Protein AF-A0A6I8N5N9-F1 (afdb_monomer_lite)

Secondary structure (DSSP, 8-state):
----SS-SSSSS--PPP-----SS-HHHHHHHHHTT--HHHHHHHHHHT-TT--HHHHHHHHHHHHHSGGG--GGGHHHHHHHTTS--TTS-HHHHHHHHHHHHHHHHH-GGGHHHHHHHHHHTSS------BSSSSB--------TTHHHHHHHHHHHHHHHHHH-TTHHHHHHHHHHHHPPPTTS-HHHHHHHHHHHHHHHHH-GGGHHHHHHHHHHHHHHHHHHS-HHHHHHHHHHHHHHHHHHHHHHTT--------------SSSSGGG--SSHHHHHHHHHHHHHHHHHHHHHEETTEE-HHHHHHHHHHHHHHIIIIITT-TT--STTHHHHHHHHT-HHHHHHHHHHHHHHHH-TTS-HHHHHHHHHHHHHHHHHBTTS-HHHHHHHHHHHHHHHHHHHHHHHTSTT-S--HHHHHHHHHHHHHHHHHHHHHHHHHHSS-HHHHHHHHHHT-HHHHHSSTT-HHHHS-HHHHHHHHHHHHHTTS---HHHHHHHHHH--------SS---------TT----TTSPP--HHHHHHHGGGB-PPPPPPHHHHHHHHS-HHHHHHHHHHTSPPEE--STTEEE--TTEEEEE-TT-SS--EEEE---SSSEEEEEEETTT--EEEEEE-SSSHHHHHHHHHHHHHTS--SSS---EEEEEEE----TT-HHHHHHHHHHHHHHT-SS-EEEEEEEEGGGSEEEETTEEEES-S-EEEETTT--EEEEE-S---SSHHHHHHHHHTTPPPEE-EETTTTEEEE-----PPPTTHHHHHTS-HHHHHHHH-SSTTTS-TTHHHHHHHHHHHHHH-SSGGGGSGGGPPEEEEE-TTS-EEEEPPP----TT-S--

pLDDT: mean 82.82, std 18.08, range [25.75, 98.31]

Sequence (858 aa):
MELSYLIENDFLNSPPRKTVRFGGTVTDILQKYKKGDTKDFELLKHQLSDPDIKDAQILNWLLEFRTSVIYLTKDFEHLVSILLKLPWLTRSQEVVEEYLYFLSNLVSAQTVFLRSCLSMIVSHFVPPRILIKEGDVDISDSDDEDENLPANFDTCHRALQIIAGYVPSTPWFLMQILVEKFPFITKSERTLECYVHNLLRISVYFPSLRHEILELIVEKLLKMDVGASRQDIDDAEETAAQTDYAADAREGLFEMDEDEETNGDVKGTSFRSDQMAHPLAERLDILLSVLFSYIKDVCYVNGEIDINKTKDLYRDLIAIFDKLVLPTHASCHTQYFMFYICSFKLGFAEAFLEHLWKKLQNPNNPAVLRQAAGSYIGSLLARAKFIPIITVKACLDLLVNWLHNYLDDQDVGTKAFCDVTLHGPFYSACQAIFYTLVFRHKQLLDGSLRKGLAYLQSLNFERLVMCQLNPLKICLPTVVNLFAAITRKYQLVFCYTIIERNNRQMLPVIRSSVGGDSVQTCTNPLDSFFPFDPCVLKRSKKIIDPFYQIWEELSAEDLQEFKKPIEKERAVSLTSQPIQRVGPRGLLYVQQRELAVTSPNDGSVSILGSDDATTCHIVVLRDTGNGATCLAHCDGSDTRSDVSLLLRVIKSVPRPGQSGRLEVHLIGGFRDDRQLSQELTSQLLNEFDQQEDDVHLETFCVTELNDREEGGDHFPIIYGIGVRVKNGEIFRASFPERGPEEDLRSARSLSGGPMISIYDVETEQLRIGPYFWKPFLNVDFWLQQDDRQLLEDFSTSPRAEPPHFVAQIRSTMTFLKKYPFPSSLFPGNKALLYQKNKDGLWEEVPAAVDDDPKKARA

Foldseek 3Di:
DPDPPPPPDDDDDDDQDDDDDDADQPQVQLVVVVVPDCPRVVVVLVQLQDPPDDLSNLLVVLVRCLVVLLSCAPVNVVVVLSLLPRPQLPDDPSSLVSSLSSLLSNCLNYVVCLLVNLLSLLLLLFDDFDFDDDDPDGDDPDPDDPVCSVVSLVSSLVSLVSNCVRPVCSLVSNLVSLLVNQDDLPHDLRRNLSSLLSLLVNCVVVVVCNLVSVLSLLQSLQVLQQVAAPVNQVVQQVVVVVVVVVVVVVVVPDDDDDDDDDDDDPPPPPPVQQAGSDRSLRSSLSSVLSLLVSLCVQQADPNDGPPVSLVSVLVSVVVSCVVPVLPDPRRAASCVSLVSSCLVDVVSVLVLLVVLLVQLPDPPHDLSSNLSSLLANLLCLQKFQSHAVVSSLVSLCSLLVVLVVVLVVPVVDPPQAADCNVCVSSLSSVLSNLSNCLRCVCVLCPPHVVVSLVSLLVSVVQCVCPGNNRSLLQHDVVSSLSSCLSCVVSVRYNNVVVNVVSVVVDDPDPDDDPPDDDDPPPDRNSNDDRRPDQDPNRNSNVSCVVRTDDDDDDDPVSVVVSPDDLQLVQLVVQLPFDAAADELFLEAEAEALEKEKAAPPFPQHFKYKYFFFWLWKWKWKAKFQGLIIMIHIYQPLCLLVVVVVRVVVSVVPDGPDDDTAIEMAIAGYEQAPVCSSVVSVVSNVVSVVPDPGDYHHPHDQTYHSQWDDDPNDIEGSAGMWMAGSNPRDIHRYDYPDRDDVLLVVVLCVLQPHHRYYQADHVVQKGWADPGFGAQDPPLVVLLPDDLQVCLVPVPPHSVHGDPCVSVSVNSNSVVSVVCRTSPVVQVVRGTFIWHQDPSSHTDTDDDDDPPDPPPPDD

Structure (mmCIF, N/CA/C/O backbone):
data_AF-A0A6I8N5N9-F1
#
_entry.id   AF-A0A6I8N5N9-F1
#
loop_
_atom_site.group_PDB
_atom_site.id
_atom_site.type_symbol
_atom_site.label_atom_id
_atom_site.label_alt_id
_atom_site.label_comp_id
_atom_site.label_asym_id
_atom_site.label_entity_id
_atom_site.label_seq_id
_atom_site.pdbx_PDB_ins_code
_atom_site.Cartn_x
_atom_site.Cartn_y
_atom_site.Cartn_z
_atom_site.occupancy
_atom_site.B_iso_or_equiv
_atom_site.auth_seq_id
_atom_site.auth_comp_id
_atom_site.auth_asym_id
_atom_site.auth_atom_id
_atom_site.pdbx_PDB_model_num
ATOM 1 N N . MET A 1 1 ? -40.209 -25.418 32.291 1.00 34.22 1 MET A N 1
ATOM 2 C CA . MET A 1 1 ? -41.456 -25.587 33.064 1.00 34.22 1 MET A CA 1
ATOM 3 C C . MET A 1 1 ? -41.329 -26.843 33.927 1.00 34.22 1 MET A C 1
ATOM 5 O O . MET A 1 1 ? -42.131 -27.747 33.802 1.00 34.22 1 MET A O 1
ATOM 9 N N . GLU A 1 2 ? -40.282 -26.898 34.758 1.00 29.39 2 GLU A N 1
ATOM 10 C CA . GLU A 1 2 ? -40.007 -27.968 35.732 1.00 29.39 2 GLU A CA 1
ATOM 11 C C . GLU A 1 2 ? -38.872 -27.459 36.641 1.00 29.39 2 GLU A C 1
ATOM 13 O O . GLU A 1 2 ? -37.700 -27.710 36.400 1.00 29.39 2 GLU A O 1
ATOM 18 N N . LEU A 1 3 ? -39.217 -26.571 37.579 1.00 25.75 3 LEU A N 1
ATOM 19 C CA . LEU A 1 3 ? -38.360 -26.143 38.709 1.00 25.75 3 LEU A CA 1
ATOM 20 C C . LEU A 1 3 ? -39.146 -25.324 39.755 1.00 25.75 3 LEU A C 1
ATOM 22 O O . LEU A 1 3 ? -38.571 -24.647 40.598 1.00 25.75 3 LEU A O 1
ATOM 26 N N . SER A 1 4 ? -40.480 -25.372 39.713 1.00 27.09 4 SER A N 1
ATOM 27 C CA . SER A 1 4 ? -41.372 -24.478 40.457 1.00 27.09 4 SER A CA 1
ATOM 28 C C . SER A 1 4 ? -41.993 -25.114 41.708 1.00 27.09 4 SER A C 1
ATOM 30 O O . SER A 1 4 ? -43.135 -24.801 42.012 1.00 27.09 4 SER A O 1
ATOM 32 N N . TYR A 1 5 ? -41.307 -26.027 42.414 1.00 30.14 5 TYR A N 1
ATOM 33 C CA . TYR A 1 5 ? -41.951 -26.745 43.532 1.00 30.14 5 TYR A CA 1
ATOM 34 C C . TYR A 1 5 ? -41.121 -27.017 44.800 1.00 30.14 5 TYR A C 1
ATOM 36 O O . TYR A 1 5 ? -41.548 -27.826 45.617 1.00 30.14 5 TYR A O 1
ATOM 44 N N . LEU A 1 6 ? -39.976 -26.356 45.027 1.00 28.50 6 LEU A N 1
ATOM 45 C CA . LEU A 1 6 ? -39.148 -26.650 46.217 1.00 28.50 6 LEU A CA 1
ATOM 46 C C . LEU A 1 6 ? -38.614 -25.445 47.017 1.00 28.50 6 LEU A C 1
ATOM 48 O O . LEU A 1 6 ? -37.687 -25.614 47.799 1.00 28.50 6 LEU A O 1
ATOM 52 N N . ILE A 1 7 ? -39.201 -24.246 46.899 1.00 30.94 7 ILE A N 1
ATOM 53 C CA . ILE A 1 7 ? -38.819 -23.094 47.751 1.00 30.94 7 ILE A CA 1
ATOM 54 C C . ILE A 1 7 ? -40.059 -22.328 48.241 1.00 30.94 7 ILE A C 1
ATOM 56 O O . ILE A 1 7 ? -40.175 -21.117 48.103 1.00 30.94 7 ILE A O 1
ATOM 60 N N . GLU A 1 8 ? -41.013 -23.041 48.828 1.00 30.62 8 GLU A N 1
ATOM 61 C CA . GLU A 1 8 ? -42.051 -22.447 49.675 1.00 30.62 8 GLU A CA 1
ATOM 62 C C . GLU A 1 8 ? -42.064 -23.251 50.976 1.00 30.62 8 GLU A C 1
ATOM 64 O O . GLU A 1 8 ? -42.637 -24.337 50.991 1.00 30.62 8 GLU A O 1
ATOM 69 N N . ASN A 1 9 ? -41.349 -22.790 52.020 1.00 30.98 9 ASN A N 1
ATOM 70 C CA . ASN A 1 9 ? -41.832 -22.824 53.420 1.00 30.98 9 ASN A CA 1
ATOM 71 C C . ASN A 1 9 ? -40.847 -22.414 54.539 1.00 30.98 9 ASN A C 1
ATOM 73 O O . ASN A 1 9 ? -41.318 -22.250 55.658 1.00 30.98 9 ASN A O 1
ATOM 77 N N . ASP A 1 10 ? -39.557 -22.139 54.305 1.00 31.27 10 ASP A N 1
ATOM 78 C CA . ASP A 1 10 ? -38.624 -21.924 55.444 1.00 31.27 10 ASP A CA 1
ATOM 79 C C . ASP A 1 10 ? -38.217 -20.470 55.769 1.00 31.27 10 ASP A C 1
ATOM 81 O O . ASP A 1 10 ? -37.419 -20.241 56.674 1.00 31.27 10 ASP A O 1
ATOM 85 N N . PHE A 1 11 ? -38.789 -19.448 55.120 1.00 35.72 11 PHE A N 1
ATOM 86 C CA . PHE A 1 11 ? -38.347 -18.050 55.319 1.00 35.72 11 PHE A CA 1
ATOM 87 C C . PHE A 1 11 ? -39.144 -17.213 56.339 1.00 35.72 11 PHE A C 1
ATOM 89 O O . PHE A 1 11 ? -38.822 -16.044 56.550 1.00 35.72 11 PHE A O 1
ATOM 96 N N . LEU A 1 12 ? -40.179 -17.763 56.986 1.00 35.56 12 LEU A N 1
ATOM 97 C CA . LEU A 1 12 ? -41.137 -16.947 57.749 1.00 35.56 12 LEU A CA 1
ATOM 98 C C . LEU A 1 12 ? -40.892 -16.792 59.261 1.00 35.56 12 LEU A C 1
ATOM 100 O O . LEU A 1 12 ? -41.699 -16.118 59.889 1.00 35.56 12 LEU A O 1
ATOM 104 N N . ASN A 1 13 ? -39.825 -17.318 59.880 1.00 38.66 13 ASN A N 1
ATOM 105 C CA . ASN A 1 13 ? -39.655 -17.185 61.343 1.00 38.66 13 ASN A CA 1
ATOM 106 C C . ASN A 1 13 ? -38.198 -17.080 61.842 1.00 38.66 13 ASN A C 1
ATOM 108 O O . ASN A 1 13 ? -37.737 -17.916 62.617 1.00 38.66 13 ASN A O 1
ATOM 112 N N . SER A 1 14 ? -37.507 -15.990 61.501 1.00 31.16 14 SER A N 1
ATOM 113 C CA . SER A 1 14 ? -36.286 -15.566 62.211 1.00 31.16 14 SER A CA 1
ATOM 114 C C . SER A 1 14 ? -36.515 -14.186 62.842 1.00 31.16 14 SER A C 1
ATOM 116 O O . SER A 1 14 ? -36.860 -13.253 62.115 1.00 31.16 14 SER A O 1
ATOM 118 N N . PRO A 1 15 ? -36.361 -14.001 64.170 1.00 31.25 15 PRO A N 1
ATOM 119 C CA . PRO A 1 15 ? -36.558 -12.692 64.786 1.00 31.25 15 PRO A CA 1
ATOM 120 C C . PRO A 1 15 ? -35.439 -11.728 64.349 1.00 31.25 15 PRO A C 1
ATOM 122 O O . PRO A 1 15 ? -34.284 -12.151 64.238 1.00 31.25 15 PRO A O 1
ATOM 125 N N . PRO A 1 16 ? -35.728 -10.429 64.143 1.00 39.09 16 PRO A N 1
ATOM 126 C CA . PRO A 1 16 ? -34.704 -9.467 63.757 1.00 39.09 16 PRO A CA 1
ATOM 127 C C . PRO A 1 16 ? -33.675 -9.329 64.886 1.00 39.09 16 PRO A C 1
ATOM 129 O O . PRO A 1 16 ? -34.021 -9.070 66.046 1.00 39.09 16 PRO A O 1
ATOM 132 N N . ARG A 1 17 ? -32.389 -9.512 64.560 1.00 39.09 17 ARG A N 1
ATOM 133 C CA . ARG A 1 17 ? -31.282 -9.251 65.491 1.00 39.09 17 ARG A CA 1
ATOM 134 C C . ARG A 1 17 ? -31.345 -7.776 65.904 1.00 39.09 17 ARG A C 1
ATOM 136 O O . ARG A 1 17 ? -31.247 -6.887 65.065 1.00 39.09 17 ARG A O 1
ATOM 143 N N . LYS A 1 18 ? -31.548 -7.522 67.202 1.00 35.31 18 LYS A N 1
ATOM 144 C CA . LYS A 1 18 ? -31.706 -6.177 67.780 1.00 35.31 18 LYS A CA 1
ATOM 145 C C . LYS A 1 18 ? -30.444 -5.332 67.576 1.00 35.31 18 LYS A C 1
ATOM 147 O O . LYS A 1 18 ? -29.505 -5.416 68.362 1.00 35.31 18 LYS A O 1
ATOM 152 N N . THR A 1 19 ? -30.451 -4.479 66.561 1.00 46.41 19 THR A N 1
ATOM 153 C CA . THR A 1 19 ? -29.536 -3.339 66.425 1.00 46.41 19 THR A CA 1
ATOM 154 C C . THR A 1 19 ? -30.189 -2.087 67.009 1.00 46.41 19 THR A C 1
ATOM 156 O O . THR A 1 19 ? -31.372 -1.840 66.778 1.00 46.41 19 THR A O 1
ATOM 159 N N . VAL A 1 20 ? -29.437 -1.305 67.789 1.00 41.88 20 VAL A N 1
ATOM 160 C CA . VAL A 1 20 ? -29.912 -0.054 68.406 1.00 41.88 20 VAL A CA 1
ATOM 161 C C . VAL A 1 20 ? -30.313 0.930 67.303 1.00 41.88 20 VAL A C 1
ATOM 163 O O . VAL A 1 20 ? -29.494 1.267 66.451 1.00 41.88 20 VAL A O 1
ATOM 166 N N . ARG A 1 21 ? -31.579 1.360 67.316 1.00 52.94 21 ARG A N 1
ATOM 167 C CA . ARG A 1 21 ? -32.178 2.278 66.340 1.00 52.94 21 ARG A CA 1
ATOM 168 C C . ARG A 1 21 ? -32.711 3.514 67.053 1.00 52.94 21 ARG A C 1
ATOM 170 O O . ARG A 1 21 ? -33.331 3.400 68.107 1.00 52.94 21 ARG A O 1
ATOM 177 N N . PHE A 1 22 ? -32.535 4.671 66.427 1.00 50.25 22 PHE A N 1
ATOM 178 C CA . PHE A 1 22 ? -33.218 5.908 66.792 1.00 50.25 22 PHE A CA 1
ATOM 179 C C . PHE A 1 22 ? -34.166 6.300 65.647 1.00 50.25 22 PHE A C 1
ATOM 181 O O . PHE A 1 22 ? -33.719 6.388 64.507 1.00 50.25 22 PHE A O 1
ATOM 188 N N . GLY A 1 23 ? -35.459 6.489 65.943 1.00 54.22 23 GLY A N 1
ATOM 189 C CA . GLY A 1 23 ? -36.515 6.813 64.962 1.00 54.22 23 GLY A CA 1
ATOM 190 C C . GLY A 1 23 ? -37.542 5.685 64.732 1.00 54.22 23 GLY A C 1
ATOM 191 O O . GLY A 1 23 ? -37.242 4.515 64.966 1.00 54.22 23 GLY A O 1
ATOM 192 N N . GLY A 1 24 ? -38.769 6.050 64.320 1.00 65.50 24 GLY A N 1
ATOM 193 C CA . GLY A 1 24 ? -39.868 5.124 63.960 1.00 65.50 24 GLY A CA 1
ATOM 194 C C . GLY A 1 24 ? -39.641 4.393 62.625 1.00 65.50 24 GLY A C 1
ATOM 195 O O . GLY A 1 24 ? -38.546 4.482 62.078 1.00 65.50 24 GLY A O 1
ATOM 196 N N . THR A 1 25 ? -40.642 3.678 62.087 1.00 78.12 25 THR A N 1
ATOM 197 C CA . THR A 1 25 ? -40.493 2.937 60.809 1.00 78.12 25 THR A CA 1
ATOM 198 C C . THR A 1 25 ? -40.183 3.878 59.636 1.00 78.12 25 THR A C 1
ATOM 200 O O . THR A 1 25 ? -40.586 5.043 59.669 1.00 78.12 25 THR A O 1
ATOM 203 N N . VAL A 1 26 ? -39.503 3.404 58.577 1.00 81.62 26 VAL A N 1
ATOM 204 C CA . VAL A 1 26 ? -39.219 4.233 57.378 1.00 81.62 26 VAL A CA 1
ATOM 205 C C . VAL A 1 26 ? -40.497 4.884 56.836 1.00 81.62 26 VAL A C 1
ATOM 207 O O . VAL A 1 26 ? -40.508 6.079 56.548 1.00 81.62 26 VAL A O 1
ATOM 210 N N . THR A 1 27 ? -41.603 4.140 56.773 1.00 80.44 27 THR A N 1
ATOM 211 C CA . THR A 1 27 ? -42.906 4.661 56.336 1.00 80.44 27 THR A CA 1
ATOM 212 C C . THR A 1 27 ? -43.394 5.821 57.209 1.00 80.44 27 THR A C 1
ATOM 214 O O . THR A 1 27 ? -43.826 6.846 56.677 1.00 80.44 27 THR A O 1
ATOM 217 N N . ASP A 1 28 ? -43.288 5.700 58.536 1.00 80.94 28 ASP A N 1
ATOM 218 C CA . ASP A 1 28 ? -43.704 6.754 59.467 1.00 80.94 28 ASP A CA 1
ATOM 219 C C . ASP A 1 28 ? -42.839 8.008 59.318 1.00 80.94 28 ASP A C 1
ATOM 221 O O . ASP A 1 28 ? -43.362 9.123 59.320 1.00 80.94 28 ASP A O 1
ATOM 225 N N . ILE A 1 29 ? -41.524 7.839 59.146 1.00 82.31 29 ILE A N 1
ATOM 226 C CA . ILE A 1 29 ? -40.578 8.945 58.947 1.00 82.31 29 ILE A CA 1
ATOM 227 C C . ILE A 1 29 ? -40.907 9.698 57.649 1.00 82.31 29 ILE A C 1
ATOM 229 O O . ILE A 1 29 ? -41.020 10.925 57.660 1.00 82.31 29 ILE A O 1
ATOM 233 N N . LEU A 1 30 ? -41.140 8.979 56.544 1.00 83.12 30 LEU A N 1
ATOM 234 C CA . LEU A 1 30 ? -41.502 9.580 55.254 1.00 83.12 30 LEU A CA 1
ATOM 235 C C . LEU A 1 30 ? -42.851 10.319 55.320 1.00 83.12 30 LEU A C 1
ATOM 237 O O . LEU A 1 30 ? -43.008 11.391 54.731 1.00 83.12 30 LEU A O 1
ATOM 241 N N . GLN A 1 31 ? -43.830 9.792 56.061 1.00 81.75 31 GLN A N 1
ATOM 242 C CA . GLN A 1 31 ? -45.126 10.450 56.249 1.00 81.75 31 GLN A CA 1
ATOM 243 C C . GLN A 1 31 ? -45.047 11.679 57.165 1.00 81.75 31 GLN A C 1
ATOM 245 O O . GLN A 1 31 ? -45.706 12.684 56.886 1.00 81.75 31 GLN A O 1
ATOM 250 N N . LYS A 1 32 ? -44.254 11.629 58.243 1.00 82.69 32 LYS A N 1
ATOM 251 C CA . LYS A 1 32 ? -43.991 12.780 59.124 1.00 82.69 32 LYS A CA 1
ATOM 252 C C . LYS A 1 32 ? -43.294 13.913 58.378 1.00 82.69 32 LYS A C 1
ATOM 254 O O . LYS A 1 32 ? -43.692 15.067 58.528 1.00 82.69 32 LYS A O 1
ATOM 259 N N . TYR A 1 33 ? -42.350 13.575 57.503 1.00 83.44 33 TYR A N 1
ATOM 260 C CA . TYR A 1 33 ? -41.687 14.546 56.640 1.00 83.44 33 TYR A CA 1
ATOM 261 C C . TYR A 1 33 ? -42.679 15.274 55.725 1.00 83.44 33 TYR A C 1
ATOM 263 O O . TYR A 1 33 ? -42.678 16.503 55.670 1.00 83.44 33 TYR A O 1
ATOM 271 N N . LYS A 1 34 ? -43.627 14.552 55.105 1.00 80.88 34 LYS A N 1
ATOM 272 C CA . LYS A 1 34 ? -44.716 15.178 54.324 1.00 80.88 34 LYS A CA 1
ATOM 273 C C . LYS A 1 34 ? -45.628 16.090 55.156 1.00 80.88 34 LYS A C 1
ATOM 275 O O . LYS A 1 34 ? -46.289 16.956 54.593 1.00 80.88 34 LYS A O 1
ATOM 280 N N . LYS A 1 35 ? -45.669 15.912 56.480 1.00 82.69 35 LYS A N 1
ATOM 281 C CA . LYS A 1 35 ? -46.411 16.759 57.430 1.00 82.69 35 LYS A CA 1
ATOM 282 C C . LYS A 1 35 ? -45.568 17.912 58.006 1.00 82.69 35 LYS A C 1
ATOM 284 O O . LYS A 1 35 ? -46.086 18.664 58.825 1.00 82.69 35 LYS A O 1
ATOM 289 N N . GLY A 1 36 ? -44.312 18.069 57.574 1.00 77.69 36 GLY A N 1
ATOM 290 C CA . GLY A 1 36 ? -43.419 19.172 57.948 1.00 77.69 36 GLY A CA 1
ATOM 291 C C . GLY A 1 36 ? -42.419 18.874 59.073 1.00 77.69 36 GLY A C 1
ATOM 292 O O . GLY A 1 36 ? -41.686 19.779 59.465 1.00 77.69 36 GLY A O 1
ATOM 293 N N . ASP A 1 37 ? -42.357 17.643 59.593 1.00 83.75 37 ASP A N 1
ATOM 294 C CA . ASP A 1 37 ? -41.382 17.256 60.624 1.00 83.75 37 ASP A CA 1
ATOM 295 C C . ASP A 1 37 ? -40.108 16.671 59.994 1.00 83.75 37 ASP A C 1
ATOM 297 O O . ASP A 1 37 ? -40.128 15.600 59.385 1.00 83.75 37 ASP A O 1
ATOM 301 N N . THR A 1 38 ? -38.991 17.388 60.127 1.00 83.69 38 THR A N 1
ATOM 302 C CA . THR A 1 38 ? -37.723 17.081 59.448 1.00 83.69 38 THR A CA 1
ATOM 303 C C . THR A 1 38 ? -36.688 16.380 60.327 1.00 83.69 38 THR A C 1
ATOM 305 O O . THR A 1 38 ? -35.698 15.872 59.800 1.00 83.69 38 THR A O 1
ATOM 308 N N . LYS A 1 39 ? -36.888 16.308 61.651 1.00 81.62 39 LYS A N 1
ATOM 309 C CA . LYS A 1 39 ? -35.851 15.833 62.589 1.00 81.62 39 LYS A CA 1
ATOM 310 C C . LYS A 1 39 ? -35.510 14.358 62.392 1.00 81.62 39 LYS A C 1
ATOM 312 O O . LYS A 1 39 ? -34.340 14.012 62.250 1.00 81.62 39 LYS A O 1
ATOM 317 N N . ASP A 1 40 ? -36.535 13.508 62.339 1.00 80.25 40 ASP A N 1
ATOM 318 C CA . ASP A 1 40 ? -36.371 12.061 62.143 1.00 80.25 40 ASP A CA 1
ATOM 319 C C . ASP A 1 40 ? -35.795 11.744 60.745 1.00 80.25 40 ASP A C 1
ATOM 321 O O . ASP A 1 40 ? -35.053 10.777 60.574 1.00 80.25 40 ASP A O 1
ATOM 325 N N . PHE A 1 41 ? -36.103 12.579 59.746 1.00 82.81 41 PHE A N 1
ATOM 326 C CA . PHE A 1 41 ? -35.638 12.417 58.366 1.00 82.81 41 PHE A CA 1
ATOM 327 C C . PHE A 1 41 ? -34.155 12.782 58.191 1.00 82.81 41 PHE A C 1
ATOM 329 O O . PHE A 1 41 ? -33.418 12.059 57.522 1.00 82.81 41 PHE A O 1
ATOM 336 N N . GLU A 1 42 ? -33.684 13.865 58.815 1.00 82.69 42 GLU A N 1
ATOM 337 C CA . GLU A 1 42 ? -32.254 14.210 58.796 1.00 82.69 42 GLU A CA 1
ATOM 338 C C . GLU A 1 42 ? -31.411 13.206 59.596 1.00 82.69 42 GLU A C 1
ATOM 340 O O . GLU A 1 42 ? -30.314 12.847 59.167 1.00 82.69 42 GLU A O 1
ATOM 345 N N . LEU A 1 43 ? -31.942 12.671 60.704 1.00 82.56 43 LEU A N 1
ATOM 346 C CA . LEU A 1 43 ? -31.276 11.602 61.454 1.00 82.56 43 LEU A CA 1
ATOM 347 C C . LEU A 1 43 ? -31.110 10.330 60.608 1.00 82.56 43 LEU A C 1
ATOM 349 O O . LEU A 1 43 ? -30.035 9.732 60.610 1.00 82.56 43 LEU A O 1
ATOM 353 N N . LEU A 1 44 ? -32.145 9.950 59.852 1.00 84.56 44 LEU A N 1
ATOM 354 C CA . LEU A 1 44 ? -32.096 8.830 58.910 1.00 84.56 44 LEU A CA 1
ATOM 355 C C . LEU A 1 44 ? -31.003 9.032 57.851 1.00 84.56 44 LEU A C 1
ATOM 357 O O . LEU A 1 44 ? -30.203 8.131 57.607 1.00 84.56 44 LEU A O 1
ATOM 361 N N . LYS A 1 45 ? -30.928 10.225 57.248 1.00 83.94 45 LYS A N 1
ATOM 362 C CA . LYS A 1 45 ? -29.884 10.551 56.265 1.00 83.94 45 LYS A CA 1
ATOM 363 C C . LYS A 1 45 ? -28.483 10.457 56.862 1.00 83.94 45 LYS A C 1
ATOM 365 O O . LYS A 1 45 ? -27.594 9.906 56.218 1.00 83.94 45 LYS A O 1
ATOM 370 N N . HIS A 1 46 ? -28.291 10.964 58.079 1.00 83.44 46 HIS A N 1
ATOM 371 C CA . HIS A 1 46 ? -27.007 10.895 58.773 1.00 83.44 46 HIS A CA 1
ATOM 372 C C . HIS A 1 46 ? -26.602 9.446 59.078 1.00 83.44 46 HIS A C 1
ATOM 374 O O . HIS A 1 46 ? -25.445 9.091 58.897 1.00 83.44 46 HIS A O 1
ATOM 380 N N . GLN A 1 47 ? -27.545 8.595 59.495 1.00 83.50 47 GLN A N 1
ATOM 381 C CA . GLN A 1 47 ? -27.278 7.175 59.760 1.00 83.50 47 GLN A CA 1
ATOM 382 C C . GLN A 1 47 ? -26.925 6.390 58.491 1.00 83.50 47 GLN A C 1
ATOM 384 O O . GLN A 1 47 ? -26.070 5.516 58.539 1.00 83.50 47 GLN A O 1
ATOM 389 N N . LEU A 1 48 ? -27.563 6.695 57.358 1.00 83.56 48 LEU A N 1
ATOM 390 C CA . LEU A 1 48 ? -27.255 6.057 56.072 1.00 83.56 48 LEU A CA 1
ATOM 391 C C . LEU A 1 48 ? -25.956 6.566 55.439 1.00 83.56 48 LEU A C 1
ATOM 393 O O . LEU A 1 48 ? -25.384 5.884 54.598 1.00 83.56 48 LEU A O 1
ATOM 397 N N . SER A 1 49 ? -25.509 7.764 55.816 1.00 83.50 49 SER A N 1
ATOM 398 C CA . SER A 1 49 ? -24.263 8.358 55.316 1.00 83.50 49 SER A CA 1
ATOM 399 C C . SER A 1 49 ? -23.046 7.991 56.173 1.00 83.50 49 SER A C 1
ATOM 401 O O . SER A 1 49 ? -21.954 8.485 55.904 1.00 83.50 49 SER A O 1
ATOM 403 N N . ASP A 1 50 ? -23.232 7.169 57.209 1.00 82.50 50 ASP A N 1
ATOM 404 C CA . ASP A 1 50 ? -22.163 6.713 58.094 1.00 82.50 50 ASP A CA 1
ATOM 405 C C . ASP A 1 50 ? -21.212 5.756 57.339 1.00 82.50 50 ASP A C 1
ATOM 407 O O . ASP A 1 50 ? -21.661 4.699 56.879 1.00 82.50 50 ASP A O 1
ATOM 411 N N . PRO A 1 51 ? -19.917 6.098 57.180 1.00 74.56 51 PRO A N 1
ATOM 412 C CA . PRO A 1 51 ? -18.953 5.248 56.481 1.00 74.56 51 PRO A CA 1
ATOM 413 C C . PRO A 1 51 ? -18.709 3.901 57.185 1.00 74.56 51 PRO A C 1
ATOM 415 O O . PRO A 1 51 ? -18.410 2.916 56.507 1.00 74.56 51 PRO A O 1
ATOM 418 N N . ASP A 1 52 ? -18.914 3.821 58.505 1.00 78.81 52 ASP A N 1
ATOM 419 C CA . ASP A 1 52 ? -18.659 2.626 59.324 1.00 78.81 52 ASP A CA 1
ATOM 420 C C . ASP A 1 52 ? -19.927 1.789 59.583 1.00 78.81 52 ASP A C 1
ATOM 422 O O . ASP A 1 52 ? -19.985 0.956 60.499 1.00 78.81 52 ASP A O 1
ATOM 426 N N . ILE A 1 53 ? -20.970 1.982 58.768 1.00 83.94 53 ILE A N 1
ATOM 427 C CA . ILE A 1 53 ? -22.226 1.241 58.891 1.00 83.94 53 ILE A CA 1
ATOM 428 C C . ILE A 1 53 ? -21.994 -0.281 58.773 1.00 83.94 53 ILE A C 1
ATOM 430 O O . ILE A 1 53 ? -21.294 -0.783 57.883 1.00 83.94 53 ILE A O 1
ATOM 434 N N . LYS A 1 54 ? -22.586 -1.040 59.704 1.00 86.75 54 LYS A N 1
ATOM 435 C CA . LYS A 1 54 ? -22.431 -2.503 59.779 1.00 86.75 54 LYS A CA 1
ATOM 436 C C . LYS A 1 54 ? -23.418 -3.224 58.862 1.00 86.75 54 LYS A C 1
ATOM 438 O O . LYS A 1 54 ? -24.566 -2.803 58.735 1.00 86.75 54 LYS A O 1
ATOM 443 N N . ASP A 1 55 ? -23.031 -4.391 58.354 1.00 86.50 55 ASP A N 1
ATOM 444 C CA . ASP A 1 55 ? -23.841 -5.220 57.445 1.00 86.50 55 ASP A CA 1
ATOM 445 C C . ASP A 1 55 ? -25.245 -5.523 57.998 1.00 86.50 55 ASP A C 1
ATOM 447 O O . ASP A 1 55 ? -26.242 -5.366 57.299 1.00 86.50 55 ASP A O 1
ATOM 451 N N . ALA A 1 56 ? -25.359 -5.841 59.293 1.00 83.81 56 ALA A N 1
ATOM 452 C CA . ALA A 1 56 ? -26.654 -6.078 59.940 1.00 83.81 56 ALA A CA 1
ATOM 453 C C . ALA A 1 56 ? -27.573 -4.837 59.959 1.00 83.81 56 ALA A C 1
ATOM 455 O O . ALA A 1 56 ? -28.795 -4.970 59.917 1.00 83.81 56 ALA A O 1
ATOM 456 N N . GLN A 1 57 ? -27.004 -3.629 60.036 1.00 83.94 57 GLN A N 1
ATOM 457 C CA . GLN A 1 57 ? -27.772 -2.383 59.973 1.00 83.94 57 GLN A CA 1
ATOM 458 C C . GLN A 1 57 ? -28.196 -2.079 58.535 1.00 83.94 57 GLN A C 1
ATOM 460 O O . GLN A 1 57 ? -29.348 -1.707 58.324 1.00 83.94 57 GLN A O 1
ATOM 465 N N . ILE A 1 58 ? -27.304 -2.288 57.558 1.00 85.75 58 ILE A N 1
ATOM 466 C CA . ILE A 1 58 ? -27.623 -2.145 56.130 1.00 85.75 58 ILE A CA 1
ATOM 467 C C . ILE A 1 58 ? -28.782 -3.075 55.755 1.00 85.75 58 ILE A C 1
ATOM 469 O O . ILE A 1 58 ? -29.761 -2.611 55.179 1.00 85.75 58 ILE A O 1
ATOM 473 N N . LEU A 1 59 ? -28.717 -4.355 56.139 1.00 87.25 59 LEU A N 1
ATOM 474 C CA . LEU A 1 59 ? -29.773 -5.337 55.872 1.00 87.25 59 LEU A CA 1
ATOM 475 C C . LEU A 1 59 ? -31.137 -4.878 56.395 1.00 87.25 59 LEU A C 1
ATOM 477 O O . LEU A 1 59 ? -32.120 -4.885 55.658 1.00 87.25 59 LEU A O 1
ATOM 481 N N . ASN A 1 60 ? -31.194 -4.425 57.649 1.00 85.81 60 ASN A N 1
ATOM 482 C CA . ASN A 1 60 ? -32.436 -3.933 58.243 1.00 85.81 60 ASN A CA 1
ATOM 483 C C . ASN A 1 60 ? -32.980 -2.700 57.502 1.00 85.81 60 ASN A C 1
ATOM 485 O O . ASN A 1 60 ? -34.182 -2.624 57.244 1.00 85.81 60 ASN A O 1
ATOM 489 N N . TRP A 1 61 ? -32.113 -1.754 57.123 1.00 86.88 61 TRP A N 1
ATOM 490 C CA . TRP A 1 61 ? -32.530 -0.591 56.341 1.00 86.88 61 TRP A CA 1
ATOM 491 C C . TRP A 1 61 ? -33.052 -0.988 54.963 1.00 86.88 61 TRP A C 1
ATOM 493 O O . TRP A 1 61 ? -34.135 -0.546 54.588 1.00 86.88 61 TRP A O 1
ATOM 503 N N . LEU A 1 62 ? -32.332 -1.837 54.226 1.00 88.44 62 LEU A N 1
ATOM 504 C CA . LEU A 1 62 ? -32.740 -2.295 52.897 1.00 88.44 62 LEU A CA 1
ATOM 505 C C . LEU A 1 62 ? -34.081 -3.029 52.938 1.00 88.44 62 LEU A C 1
ATOM 507 O O . LEU A 1 62 ? -34.940 -2.742 52.109 1.00 88.44 62 LEU A O 1
ATOM 511 N N . LEU A 1 63 ? -34.305 -3.891 53.935 1.00 87.56 63 LEU A N 1
ATOM 512 C CA . LEU A 1 63 ? -35.587 -4.572 54.136 1.00 87.56 63 LEU A CA 1
ATOM 513 C C . LEU A 1 63 ? -36.736 -3.578 54.344 1.00 87.56 63 LEU A C 1
ATOM 515 O O . LEU A 1 63 ? -37.778 -3.697 53.696 1.00 87.56 63 LEU A O 1
ATOM 519 N N . GLU A 1 64 ? -36.553 -2.569 55.200 1.00 85.62 64 GLU A N 1
ATOM 520 C CA . GLU A 1 64 ? -37.584 -1.551 55.420 1.00 85.62 64 GLU A CA 1
ATOM 521 C C . GLU A 1 64 ? -37.819 -0.694 54.176 1.00 85.62 64 GLU A C 1
ATOM 523 O O . GLU A 1 64 ? -38.964 -0.528 53.750 1.00 85.62 64 GLU A O 1
ATOM 528 N N . PHE A 1 65 ? -36.757 -0.209 53.530 1.00 88.25 65 PHE A N 1
ATOM 529 C CA . PHE A 1 65 ? -36.881 0.555 52.291 1.00 88.25 65 PHE A CA 1
ATOM 530 C C . PHE A 1 65 ? -37.558 -0.253 51.188 1.00 88.25 65 PHE A C 1
ATOM 532 O O . PHE A 1 65 ? -38.404 0.298 50.487 1.00 88.25 65 PHE A O 1
ATOM 539 N N . ARG A 1 66 ? -37.279 -1.559 51.089 1.00 86.25 66 ARG A N 1
ATOM 540 C CA . ARG A 1 66 ? -37.939 -2.492 50.168 1.00 86.25 66 ARG A CA 1
ATOM 541 C C . ARG A 1 66 ? -39.443 -2.607 50.436 1.00 86.25 66 ARG A C 1
ATOM 543 O O . ARG A 1 66 ? -40.217 -2.688 49.485 1.00 86.25 66 ARG A O 1
ATOM 550 N N . THR A 1 67 ? -39.878 -2.575 51.697 1.00 86.00 67 THR A N 1
ATOM 551 C CA . THR A 1 67 ? -41.315 -2.551 52.043 1.00 86.00 67 THR A CA 1
ATOM 552 C C . THR A 1 67 ? -41.973 -1.187 51.818 1.00 86.00 67 THR A C 1
ATOM 554 O O . THR A 1 67 ? -43.180 -1.112 51.590 1.00 86.00 67 THR A O 1
ATOM 557 N N . SER A 1 68 ? -41.188 -0.108 51.828 1.00 85.88 68 SER A N 1
ATOM 558 C CA . SER A 1 68 ? -41.674 1.273 51.731 1.00 85.88 68 SER A CA 1
ATOM 559 C C . SER A 1 68 ? -41.454 1.923 50.358 1.00 85.88 68 SER A C 1
ATOM 561 O O . SER A 1 68 ? -41.715 3.118 50.218 1.00 85.88 68 SER A O 1
ATOM 563 N N . VAL A 1 69 ? -41.020 1.177 49.332 1.00 85.62 69 VAL A N 1
ATOM 564 C CA . VAL A 1 69 ? -40.631 1.726 48.015 1.00 85.62 69 VAL A CA 1
ATOM 565 C C . VAL A 1 69 ? -41.717 2.596 47.376 1.00 85.62 69 VAL A C 1
ATOM 567 O O . VAL A 1 69 ? -41.415 3.623 46.774 1.00 85.62 69 VAL A O 1
ATOM 570 N N . ILE A 1 70 ? -42.992 2.239 47.544 1.00 83.44 70 ILE A N 1
ATOM 571 C CA . ILE A 1 70 ? -44.130 2.986 46.981 1.00 83.44 70 ILE A CA 1
ATOM 572 C C . ILE A 1 70 ? -44.136 4.452 47.456 1.00 83.44 70 ILE A C 1
ATOM 574 O O . ILE A 1 70 ? -44.551 5.341 46.713 1.00 83.44 70 ILE A O 1
ATOM 578 N N . TYR A 1 71 ? -43.643 4.718 48.671 1.00 83.50 71 TYR A N 1
ATOM 579 C CA . TYR A 1 71 ? -43.587 6.058 49.258 1.00 83.50 71 TYR A CA 1
ATOM 580 C C . TYR A 1 71 ? -42.373 6.878 48.810 1.00 83.50 71 TYR A C 1
ATOM 582 O O . TYR A 1 71 ? -42.389 8.098 48.987 1.00 83.50 71 TYR A O 1
ATOM 590 N N . LEU A 1 72 ? -41.349 6.247 48.226 1.00 82.69 72 LEU A N 1
ATOM 591 C CA . LEU A 1 72 ? -40.157 6.909 47.693 1.00 82.69 72 LEU A CA 1
ATOM 592 C C . LEU A 1 72 ? -40.490 7.562 46.344 1.00 82.69 72 LEU A C 1
ATOM 594 O O . LEU A 1 72 ? -40.030 7.118 45.307 1.00 82.69 72 LEU A O 1
ATOM 598 N N . THR A 1 73 ? -41.339 8.590 46.334 1.00 84.44 73 THR A N 1
ATOM 599 C CA . THR A 1 73 ? -41.635 9.387 45.132 1.00 84.44 73 THR A CA 1
ATOM 600 C C . THR A 1 73 ? -40.473 10.325 44.786 1.00 84.44 73 THR A C 1
ATOM 602 O O . THR A 1 73 ? -39.509 10.442 45.542 1.00 84.44 73 THR A O 1
ATOM 605 N N . LYS A 1 74 ? -40.570 11.048 43.659 1.00 81.69 74 LYS A N 1
ATOM 606 C CA . LYS A 1 74 ? -39.569 12.042 43.219 1.00 81.69 74 LYS A CA 1
ATOM 607 C C . LYS A 1 74 ? -39.178 13.056 44.310 1.00 81.69 74 LYS A C 1
ATOM 609 O O . LYS A 1 74 ? -38.033 13.486 44.357 1.00 81.69 74 LYS A O 1
ATOM 614 N N . ASP A 1 75 ? -40.090 13.380 45.223 1.00 83.31 75 ASP A N 1
ATOM 615 C CA . ASP A 1 75 ? -39.840 14.288 46.355 1.00 83.31 75 ASP A CA 1
ATOM 616 C C . ASP A 1 75 ? -38.701 13.812 47.282 1.00 83.31 75 ASP A C 1
ATOM 618 O O . ASP A 1 75 ? -38.104 14.613 47.997 1.00 83.31 75 ASP A O 1
ATOM 622 N N . PHE A 1 76 ? -38.377 12.515 47.258 1.00 86.31 76 PHE A N 1
ATOM 623 C CA . PHE A 1 76 ? -37.325 11.891 48.064 1.00 86.31 76 PHE A CA 1
ATOM 624 C C . PHE A 1 76 ? -36.067 11.536 47.257 1.00 86.31 76 PHE A C 1
ATOM 626 O O . PHE A 1 76 ? -35.266 10.711 47.697 1.00 86.31 76 PHE A O 1
ATOM 633 N N . GLU A 1 77 ? -35.847 12.167 46.101 1.00 85.75 77 GLU A N 1
ATOM 634 C CA . GLU A 1 77 ? -34.695 11.909 45.223 1.00 85.75 77 GLU A CA 1
ATOM 635 C C . GLU A 1 77 ? -33.346 11.987 45.954 1.00 85.75 77 GLU A C 1
ATOM 637 O O . GLU A 1 77 ? -32.478 11.140 45.752 1.00 85.75 77 GLU A O 1
ATOM 642 N N . HIS A 1 78 ? -33.185 12.945 46.869 1.00 86.12 78 HIS A N 1
ATOM 643 C CA . HIS A 1 78 ? -31.958 13.072 47.653 1.00 86.12 78 HIS A CA 1
ATOM 644 C C . HIS A 1 78 ? -31.725 11.879 48.597 1.00 86.12 78 HIS A C 1
ATOM 646 O O . HIS A 1 78 ? -30.594 11.415 48.725 1.00 86.12 78 HIS A O 1
ATOM 652 N N . LEU A 1 79 ? -32.783 11.338 49.214 1.00 87.50 79 LEU A N 1
ATOM 653 C CA . LEU A 1 79 ? -32.686 10.142 50.059 1.00 87.50 79 LEU A CA 1
ATOM 654 C C . LEU A 1 79 ? -32.343 8.907 49.221 1.00 87.50 79 LEU A C 1
ATOM 656 O O . LEU A 1 79 ? -31.459 8.139 49.593 1.00 87.50 79 LEU A O 1
ATOM 660 N N . VAL A 1 80 ? -32.986 8.749 48.060 1.00 88.69 80 VAL A N 1
ATOM 661 C CA . VAL A 1 80 ? -32.660 7.672 47.114 1.00 88.69 80 VAL A CA 1
ATOM 662 C C . VAL A 1 80 ? -31.209 7.794 46.644 1.00 88.69 80 VAL A C 1
ATOM 664 O O . VAL A 1 80 ? -30.499 6.798 46.600 1.00 88.69 80 VAL A O 1
ATOM 667 N N . SER A 1 81 ? -30.715 9.006 46.381 1.00 88.12 81 SER A N 1
ATOM 668 C CA . SER A 1 81 ? -29.308 9.218 46.028 1.00 88.12 81 SER A CA 1
ATOM 669 C C . SER A 1 81 ? -28.337 8.808 47.138 1.00 88.12 81 SER A C 1
ATOM 671 O O . SER A 1 81 ? -27.223 8.409 46.806 1.00 88.12 81 SER A O 1
ATOM 673 N N . ILE A 1 82 ? -28.707 8.926 48.417 1.00 87.69 82 ILE A N 1
ATOM 674 C CA . ILE A 1 82 ? -27.881 8.447 49.538 1.00 87.69 82 ILE A CA 1
ATOM 675 C C . ILE A 1 82 ? -27.883 6.915 49.560 1.00 87.69 82 ILE A C 1
ATOM 677 O O . ILE A 1 82 ? -26.819 6.309 49.632 1.00 87.69 82 ILE A O 1
ATOM 681 N N . LEU A 1 83 ? -29.049 6.284 49.391 1.00 89.38 83 LEU A N 1
ATOM 682 C CA . LEU A 1 83 ? -29.173 4.820 49.320 1.00 89.38 83 LEU A CA 1
ATOM 683 C C . LEU A 1 83 ? -28.384 4.214 48.151 1.00 89.38 83 LEU A C 1
ATOM 685 O O . LEU A 1 83 ? -27.752 3.169 48.298 1.00 89.38 83 LEU A O 1
ATOM 689 N N . LEU A 1 84 ? -28.376 4.887 46.998 1.00 90.69 84 LEU A N 1
ATOM 690 C CA . LEU A 1 84 ? -27.592 4.475 45.832 1.00 90.69 84 LEU A CA 1
ATOM 691 C C . LEU A 1 84 ? -26.073 4.606 46.043 1.00 90.69 84 LEU A C 1
ATOM 693 O O . LEU A 1 84 ? -25.311 3.992 45.311 1.00 90.69 84 LEU A O 1
ATOM 697 N N . LYS A 1 85 ? -25.615 5.384 47.029 1.00 88.12 85 LYS A N 1
ATOM 698 C CA . LYS A 1 85 ? -24.186 5.553 47.348 1.00 88.12 85 LYS A CA 1
ATOM 699 C C . LYS A 1 85 ? -23.683 4.606 48.439 1.00 88.12 85 LYS A C 1
ATOM 701 O O . LYS A 1 85 ? -22.499 4.658 48.762 1.00 88.12 85 LYS A O 1
ATOM 706 N N . LEU A 1 86 ? -24.551 3.775 49.019 1.00 87.81 86 LEU A N 1
ATOM 707 C CA . LEU A 1 86 ? -24.141 2.811 50.038 1.00 87.81 86 LEU A CA 1
ATOM 708 C C . LEU A 1 86 ? -23.091 1.841 49.467 1.00 87.81 86 LEU A C 1
ATOM 710 O O . LEU A 1 86 ? -23.279 1.348 48.357 1.00 87.81 86 LEU A O 1
ATOM 714 N N . PRO A 1 87 ? -22.010 1.529 50.201 1.00 84.94 87 PRO A N 1
ATOM 715 C CA . PRO A 1 87 ? -21.017 0.561 49.751 1.00 84.94 87 PRO A CA 1
ATOM 716 C C . PRO A 1 87 ? -21.615 -0.846 49.834 1.00 84.94 87 PRO A C 1
ATOM 718 O O . PRO A 1 87 ? -21.712 -1.408 50.922 1.00 84.94 87 PRO A O 1
ATOM 721 N N . TRP A 1 88 ? -22.051 -1.395 48.698 1.00 87.50 88 TRP A N 1
ATOM 722 C CA . TRP A 1 88 ? -22.751 -2.684 48.638 1.00 87.50 88 TRP A CA 1
ATOM 723 C C . TRP A 1 88 ? -21.922 -3.806 47.996 1.00 87.50 88 TRP A C 1
ATOM 725 O O . TRP A 1 88 ? -22.077 -4.952 48.396 1.00 87.50 88 TRP A O 1
ATOM 735 N N . LEU A 1 89 ? -21.014 -3.493 47.062 1.00 85.12 89 LEU A N 1
ATOM 736 C CA . LEU A 1 89 ? -20.237 -4.492 46.306 1.00 85.12 89 LEU A CA 1
ATOM 737 C C . LEU A 1 89 ? -19.228 -5.277 47.158 1.00 85.12 89 LEU A C 1
ATOM 739 O O . LEU A 1 89 ? -19.045 -6.466 46.942 1.00 85.12 89 LEU A O 1
ATOM 743 N N . THR A 1 90 ? -18.611 -4.635 48.150 1.00 82.75 90 THR A N 1
ATOM 744 C CA . THR A 1 90 ? -17.564 -5.233 49.001 1.00 82.75 90 THR A CA 1
ATOM 745 C C . THR A 1 90 ? -18.096 -5.801 50.325 1.00 82.75 90 THR A C 1
ATOM 747 O O . THR A 1 90 ? -17.324 -6.069 51.245 1.00 82.75 90 THR A O 1
ATOM 750 N N . ARG A 1 91 ? -19.421 -5.939 50.467 1.00 86.81 91 ARG A N 1
ATOM 751 C CA . ARG A 1 91 ? -20.091 -6.401 51.698 1.00 86.81 91 ARG A CA 1
ATOM 752 C C . ARG A 1 91 ? -20.464 -7.880 51.626 1.00 86.81 91 ARG A C 1
ATOM 754 O O . ARG A 1 91 ? -20.219 -8.543 50.622 1.00 86.81 91 ARG A O 1
ATOM 761 N N . SER A 1 92 ? -21.048 -8.414 52.702 1.00 88.88 92 SER A N 1
ATOM 762 C CA . SER A 1 92 ? -21.501 -9.807 52.727 1.00 88.88 92 SER A CA 1
ATOM 763 C C . SER A 1 92 ? -22.485 -10.122 51.593 1.00 88.88 92 SER A C 1
ATOM 765 O O . SER A 1 92 ? -23.262 -9.271 51.153 1.00 88.88 92 SER A O 1
ATOM 767 N N . GLN A 1 93 ? -22.500 -11.383 51.153 1.00 87.81 93 GLN A N 1
ATOM 768 C CA . GLN A 1 93 ? -23.413 -11.845 50.104 1.00 87.81 93 GLN A CA 1
ATOM 769 C C . GLN A 1 93 ? -24.885 -11.560 50.453 1.00 87.81 93 GLN A C 1
ATOM 771 O O . GLN A 1 93 ? -25.664 -11.190 49.584 1.00 87.81 93 GLN A O 1
ATOM 776 N N . GLU A 1 94 ? -25.256 -11.649 51.733 1.00 90.12 94 GLU A N 1
ATOM 777 C CA . GLU A 1 94 ? -26.600 -11.321 52.225 1.00 90.12 94 GLU A CA 1
ATOM 778 C C . GLU A 1 94 ? -26.980 -9.861 51.927 1.00 90.12 94 GLU A C 1
ATOM 780 O O . GLU A 1 94 ? -28.092 -9.590 51.471 1.00 90.12 94 GLU A O 1
ATOM 785 N N . VAL A 1 95 ? -26.054 -8.919 52.152 1.00 91.75 95 VAL A N 1
ATOM 786 C CA . VAL A 1 95 ? -26.258 -7.491 51.862 1.00 91.75 95 VAL A CA 1
ATOM 787 C C . VAL A 1 95 ? -26.414 -7.268 50.362 1.00 91.75 95 VAL A C 1
ATOM 789 O O . VAL A 1 95 ? -27.316 -6.539 49.953 1.00 91.75 95 VAL A O 1
ATOM 792 N N . VAL A 1 96 ? -25.568 -7.904 49.546 1.00 92.31 96 VAL A N 1
ATOM 793 C CA . VAL A 1 96 ? -25.618 -7.797 48.080 1.00 92.31 96 VAL A CA 1
ATOM 794 C C . VAL A 1 96 ? -26.967 -8.276 47.542 1.00 92.31 96 VAL A C 1
ATOM 796 O O . VAL A 1 96 ? -27.601 -7.563 46.766 1.00 92.31 96 VAL A O 1
ATOM 799 N N . GLU A 1 97 ? -27.439 -9.448 47.974 1.00 92.69 97 GLU A N 1
ATOM 800 C CA . GLU A 1 97 ? -28.734 -9.996 47.551 1.00 92.69 97 GLU A CA 1
ATOM 801 C C . GLU A 1 97 ? -29.890 -9.052 47.910 1.00 92.69 97 GLU A C 1
ATOM 803 O O . GLU A 1 97 ? -30.697 -8.695 47.049 1.00 92.69 97 GLU A O 1
ATOM 808 N N . GLU A 1 98 ? -29.944 -8.576 49.158 1.00 91.94 98 GLU A N 1
ATOM 809 C CA . GLU A 1 98 ? -30.986 -7.640 49.594 1.00 91.94 98 GLU A CA 1
ATOM 810 C C . GLU A 1 98 ? -30.921 -6.290 48.876 1.00 91.94 98 GLU A C 1
ATOM 812 O O . GLU A 1 98 ? -31.959 -5.706 48.548 1.00 91.94 98 GLU A O 1
ATOM 817 N N . TYR A 1 99 ? -29.721 -5.812 48.548 1.00 94.00 99 TYR A N 1
ATOM 818 C CA . TYR A 1 99 ? -29.547 -4.595 47.764 1.00 94.00 99 TYR A CA 1
ATOM 819 C C . TYR A 1 99 ? -30.109 -4.753 46.347 1.00 94.00 99 TYR A C 1
ATOM 821 O O . TYR A 1 99 ? -30.813 -3.872 45.853 1.00 94.00 99 TYR A O 1
ATOM 829 N N . LEU A 1 100 ? -29.871 -5.898 45.703 1.00 92.62 100 LEU A N 1
ATOM 830 C CA . LEU A 1 100 ? -30.403 -6.191 44.371 1.00 92.62 100 LEU A CA 1
ATOM 831 C C . LEU A 1 100 ? -31.934 -6.306 44.370 1.00 92.62 100 LEU A C 1
ATOM 833 O O . LEU A 1 100 ? -32.579 -5.770 43.463 1.00 92.62 100 LEU A O 1
ATOM 837 N N . TYR A 1 101 ? -32.529 -6.919 45.400 1.00 91.50 101 TYR A N 1
ATOM 838 C CA . TYR A 1 101 ? -33.986 -6.920 45.584 1.00 91.50 101 TYR A CA 1
ATOM 839 C C . TYR A 1 101 ? -34.540 -5.508 45.784 1.00 91.50 101 TYR A C 1
ATOM 841 O O . TYR A 1 101 ? -35.567 -5.154 45.201 1.00 91.50 101 TYR A O 1
ATOM 849 N N . PHE A 1 102 ? -33.858 -4.679 46.577 1.00 93.44 102 PHE A N 1
ATOM 850 C CA . PHE A 1 102 ? -34.234 -3.280 46.751 1.00 93.44 102 PHE A CA 1
ATOM 851 C C . PHE A 1 102 ? -34.195 -2.511 45.422 1.00 93.44 102 PHE A C 1
ATOM 853 O O . PHE A 1 102 ? -35.184 -1.860 45.084 1.00 93.44 102 PHE A O 1
ATOM 860 N N . LEU A 1 103 ? -33.112 -2.618 44.640 1.00 93.12 103 LEU A N 1
ATOM 861 C CA . LEU A 1 103 ? -32.996 -1.955 43.334 1.00 93.12 103 LEU A CA 1
ATOM 862 C C . LEU A 1 103 ? -34.113 -2.380 42.379 1.00 93.12 103 LEU A C 1
ATOM 864 O O . LEU A 1 103 ? -34.734 -1.526 41.748 1.00 93.12 103 LEU A O 1
ATOM 868 N N . SER A 1 104 ? -34.383 -3.684 42.296 1.00 90.94 104 SER A N 1
ATOM 869 C CA . SER A 1 104 ? -35.449 -4.254 41.469 1.00 90.94 104 SER A CA 1
ATOM 870 C C . SER A 1 104 ? -36.826 -3.700 41.849 1.00 90.94 104 SER A C 1
ATOM 872 O O . SER A 1 104 ? -37.552 -3.197 40.985 1.00 90.94 104 SER A O 1
ATOM 874 N N . ASN A 1 105 ? -37.161 -3.696 43.142 1.00 91.25 105 ASN A N 1
ATOM 875 C CA . ASN A 1 105 ? -38.433 -3.158 43.615 1.00 91.25 105 ASN A CA 1
ATOM 876 C C . ASN A 1 105 ? -38.522 -1.644 43.389 1.00 91.25 105 ASN A C 1
ATOM 878 O O . ASN A 1 105 ? -39.583 -1.151 43.001 1.00 91.25 105 ASN A O 1
ATOM 882 N N . LEU A 1 106 ? -37.417 -0.912 43.580 1.00 92.00 106 LEU A N 1
ATOM 883 C CA . LEU A 1 106 ? -37.334 0.530 43.348 1.00 92.00 106 LEU A CA 1
ATOM 884 C C . LEU A 1 106 ? -37.665 0.892 41.904 1.00 92.00 106 LEU A C 1
ATOM 886 O O . LEU A 1 106 ? -38.560 1.704 41.676 1.00 92.00 106 LEU A O 1
ATOM 890 N N . VAL A 1 107 ? -36.997 0.269 40.931 1.00 91.69 107 VAL A N 1
ATOM 891 C CA . VAL A 1 107 ? -37.239 0.571 39.512 1.00 91.69 107 VAL A CA 1
ATOM 892 C C . VAL A 1 107 ? -38.600 0.070 39.034 1.00 91.69 107 VAL A C 1
ATOM 894 O O . VAL A 1 107 ? -39.204 0.711 38.177 1.00 91.69 107 VAL A O 1
ATOM 897 N N . SER A 1 108 ? -39.110 -1.029 39.604 1.00 89.81 108 SER A N 1
ATOM 898 C CA . SER A 1 108 ? -40.432 -1.565 39.263 1.00 89.81 108 SER A CA 1
ATOM 899 C C . SER A 1 108 ? -41.572 -0.687 39.781 1.00 89.81 108 SER A C 1
ATOM 901 O O . SER A 1 108 ? -42.582 -0.545 39.096 1.00 89.81 108 SER A O 1
ATOM 903 N N . ALA A 1 109 ? -41.446 -0.120 40.983 1.00 89.38 109 ALA A N 1
ATOM 904 C CA . ALA A 1 109 ? -42.485 0.721 41.576 1.00 89.38 109 ALA A CA 1
ATOM 905 C C . ALA A 1 109 ? -42.357 2.200 41.171 1.00 89.38 109 ALA A C 1
ATOM 907 O O . ALA A 1 109 ? -43.365 2.897 41.073 1.00 89.38 109 ALA A O 1
ATOM 908 N N . GLN A 1 110 ? -41.132 2.691 40.954 1.00 88.25 110 GLN A N 1
ATOM 909 C CA . GLN A 1 110 ? -40.822 4.098 40.690 1.00 88.25 110 GLN A CA 1
ATOM 910 C C . GLN A 1 110 ? -39.782 4.217 39.563 1.00 88.25 110 GLN A C 1
ATOM 912 O O . GLN A 1 110 ? -38.600 4.489 39.788 1.00 88.25 110 GLN A O 1
ATOM 917 N N . THR A 1 111 ? -40.235 4.074 38.314 1.00 87.38 111 THR A N 1
ATOM 918 C CA . THR A 1 111 ? -39.378 4.104 37.108 1.00 87.38 111 THR A CA 1
ATOM 919 C C . THR A 1 111 ? -38.584 5.403 36.928 1.00 87.38 111 THR A C 1
ATOM 921 O O . THR A 1 111 ? -37.580 5.411 36.218 1.00 87.38 111 THR A O 1
ATOM 924 N N . VAL A 1 112 ? -38.967 6.490 37.609 1.00 90.00 112 VAL A N 1
ATOM 925 C CA . VAL A 1 112 ? -38.222 7.761 37.641 1.00 90.00 112 VAL A CA 1
ATOM 926 C C . VAL A 1 112 ? -36.770 7.591 38.110 1.00 90.00 112 VAL A C 1
ATOM 928 O O . VAL A 1 112 ? -35.898 8.323 37.647 1.00 90.00 112 VAL A O 1
ATOM 931 N N . PHE A 1 113 ? -36.481 6.600 38.962 1.00 91.06 113 PHE A N 1
ATOM 932 C CA . PHE A 1 113 ? -35.124 6.344 39.460 1.00 91.06 113 PHE A CA 1
ATOM 933 C C . PHE A 1 113 ? -34.304 5.393 38.591 1.00 91.06 113 PHE A C 1
ATOM 935 O O . PHE A 1 113 ? -33.126 5.195 38.880 1.00 91.06 113 PHE A O 1
ATOM 942 N N . LEU A 1 114 ? -34.872 4.848 37.506 1.00 92.06 114 LEU A N 1
ATOM 943 C CA . LEU A 1 114 ? -34.175 3.911 36.619 1.00 92.06 114 LEU A CA 1
ATOM 944 C C . LEU A 1 114 ? -32.823 4.467 36.160 1.00 92.06 114 LEU A C 1
ATOM 946 O O . LEU A 1 114 ? -31.801 3.800 36.299 1.00 92.06 114 LEU A O 1
ATOM 950 N N . ARG A 1 115 ? -32.800 5.711 35.665 1.00 93.19 115 ARG A N 1
ATOM 951 C CA . ARG A 1 115 ? -31.567 6.357 35.193 1.00 93.19 115 ARG A CA 1
ATOM 952 C C . ARG A 1 115 ? -30.523 6.477 36.308 1.00 93.19 115 ARG A C 1
ATOM 954 O O . ARG A 1 115 ? -29.349 6.223 36.060 1.00 93.19 115 ARG A O 1
ATOM 961 N N . SER A 1 116 ? -30.941 6.818 37.527 1.00 92.88 116 SER A N 1
ATOM 962 C CA . SER A 1 116 ? -30.048 6.940 38.685 1.00 92.88 116 SER A CA 1
ATOM 963 C C . SER A 1 116 ? -29.472 5.587 39.108 1.00 92.88 116 SER A C 1
ATOM 965 O O . SER A 1 116 ? -28.272 5.494 39.357 1.00 92.88 116 SER A O 1
ATOM 967 N N . CYS A 1 117 ? -30.289 4.527 39.119 1.00 93.94 117 CYS A N 1
ATOM 968 C CA . CYS A 1 117 ? -29.838 3.163 39.403 1.00 93.94 117 CYS A CA 1
ATOM 969 C C . CYS A 1 117 ? -28.830 2.671 38.355 1.00 93.94 117 CYS A C 1
ATOM 971 O O . CYS A 1 117 ? -27.753 2.203 38.712 1.00 93.94 117 CYS A O 1
ATOM 973 N N . LEU A 1 118 ? -29.142 2.832 37.065 1.00 94.81 118 LEU A N 1
ATOM 974 C CA . LEU A 1 118 ? -28.238 2.451 35.976 1.00 94.81 118 LEU A CA 1
ATOM 975 C C . LEU A 1 118 ? -26.932 3.258 36.021 1.00 94.81 118 LEU A C 1
ATOM 977 O O . LEU A 1 118 ? -25.853 2.689 35.889 1.00 94.81 118 LEU A O 1
ATOM 981 N N . SER A 1 119 ? -27.009 4.570 36.271 1.00 94.69 119 SER A N 1
ATOM 982 C CA . SER A 1 119 ? -25.825 5.427 36.396 1.00 94.69 119 SER A CA 1
ATOM 983 C C . SER A 1 119 ? -24.950 5.047 37.585 1.00 94.69 119 SER A C 1
ATOM 985 O O . SER A 1 119 ? -23.733 5.217 37.501 1.00 94.69 119 SER A O 1
ATOM 987 N N . MET A 1 120 ? -25.539 4.589 38.689 1.00 94.19 120 MET A N 1
ATOM 988 C CA . MET A 1 120 ? -24.794 4.078 39.835 1.00 94.19 120 MET A CA 1
ATOM 989 C C . MET A 1 120 ? -24.035 2.808 39.441 1.00 94.19 120 MET A C 1
ATOM 991 O O . MET A 1 120 ? -22.815 2.786 39.565 1.00 94.19 120 MET A O 1
ATOM 995 N N . ILE A 1 121 ? -24.716 1.822 38.847 1.00 94.31 121 ILE A N 1
ATOM 996 C CA . ILE A 1 121 ? -24.101 0.542 38.458 1.00 94.31 121 ILE A CA 1
ATOM 997 C C . ILE A 1 121 ? -22.955 0.757 37.459 1.00 94.31 121 ILE A C 1
ATOM 999 O O . ILE A 1 121 ? -21.856 0.255 37.665 1.00 94.31 121 ILE A O 1
ATOM 1003 N N . VAL A 1 122 ? -23.172 1.562 36.413 1.00 94.44 122 VAL A N 1
ATOM 1004 C CA . VAL A 1 122 ? -22.140 1.850 35.395 1.00 94.44 122 VAL A CA 1
ATOM 1005 C C . VAL A 1 122 ? -20.942 2.604 35.983 1.00 94.44 122 VAL A C 1
ATOM 1007 O O . VAL A 1 122 ? -19.828 2.469 35.483 1.00 94.44 122 VAL A O 1
ATOM 1010 N N . SER A 1 123 ? -21.126 3.375 37.062 1.00 92.00 123 SER A N 1
ATOM 1011 C CA . SER A 1 123 ? -20.005 4.066 37.719 1.00 92.00 123 SER A CA 1
ATOM 1012 C C . SER A 1 123 ? -19.034 3.096 38.408 1.00 92.00 123 SER A C 1
ATOM 1014 O O . SER A 1 123 ? -17.917 3.499 38.709 1.00 92.00 123 SER A O 1
ATOM 1016 N N . HIS A 1 124 ? -19.431 1.835 38.613 1.00 90.75 124 HIS A N 1
ATOM 1017 C CA . HIS A 1 124 ? -18.590 0.767 39.154 1.00 90.75 124 HIS A CA 1
ATOM 1018 C C . HIS A 1 124 ? -17.895 -0.081 38.076 1.00 90.75 124 HIS A C 1
ATOM 1020 O O . HIS A 1 124 ? -17.256 -1.066 38.413 1.00 90.75 124 HIS A O 1
ATOM 1026 N N . PHE A 1 125 ? -17.979 0.277 36.787 1.00 91.12 125 PHE A N 1
ATOM 1027 C CA . PHE A 1 125 ? -17.242 -0.408 35.706 1.00 91.12 125 PHE A CA 1
ATOM 1028 C C . PHE A 1 125 ? -15.776 0.011 35.571 1.00 91.12 125 PHE A C 1
ATOM 1030 O O . PHE A 1 125 ? -15.097 -0.405 34.633 1.00 91.12 125 PHE A O 1
ATOM 1037 N N . VAL A 1 126 ? -15.299 0.844 36.489 1.00 87.56 126 VAL A N 1
ATOM 1038 C CA . VAL A 1 126 ? -13.907 1.271 36.592 1.00 87.56 126 VAL A CA 1
ATOM 1039 C C . VAL A 1 126 ? -13.366 0.883 37.968 1.00 87.56 126 VAL A C 1
ATOM 1041 O O . VAL A 1 126 ? -14.156 0.823 38.917 1.00 87.56 126 VAL A O 1
ATOM 1044 N N . PRO A 1 127 ? -12.050 0.640 38.101 1.00 80.38 127 PRO A N 1
ATOM 1045 C CA . PRO A 1 127 ? -11.433 0.415 39.402 1.00 80.38 127 PRO A CA 1
ATOM 1046 C C . PRO A 1 127 ? -11.741 1.563 40.383 1.00 80.38 127 PRO A C 1
ATOM 1048 O O . PRO A 1 127 ? -11.849 2.726 39.965 1.00 80.38 127 PRO A O 1
ATOM 1051 N N . PRO A 1 128 ? -11.920 1.269 41.684 1.00 67.75 128 PRO A N 1
ATOM 1052 C CA . PRO A 1 128 ? -12.092 2.308 42.689 1.00 67.75 128 PRO A CA 1
ATOM 1053 C C . PRO A 1 128 ? -10.840 3.189 42.750 1.00 67.75 128 PRO A C 1
ATOM 1055 O O . PRO A 1 128 ? -9.718 2.697 42.745 1.00 67.75 128 PRO A O 1
ATOM 1058 N N . ARG A 1 129 ? -11.024 4.513 42.835 1.00 60.16 129 ARG A N 1
ATOM 1059 C CA . ARG A 1 129 ? -9.898 5.426 43.063 1.00 60.16 129 ARG A CA 1
ATOM 1060 C C . ARG A 1 129 ? -9.388 5.233 44.485 1.00 60.16 129 ARG A C 1
ATOM 1062 O O . ARG A 1 129 ? -10.087 5.605 45.429 1.00 60.16 129 ARG A O 1
ATOM 1069 N N . ILE A 1 130 ? -8.181 4.706 44.637 1.00 51.88 130 ILE A N 1
ATOM 1070 C CA . ILE A 1 130 ? -7.464 4.760 45.909 1.00 51.88 130 ILE A CA 1
ATOM 1071 C C . ILE A 1 130 ? -7.052 6.222 46.097 1.00 51.88 130 ILE A C 1
ATOM 1073 O O . ILE A 1 130 ? -6.433 6.796 45.213 1.00 51.88 130 ILE A O 1
ATOM 1077 N N . LEU A 1 131 ? -7.453 6.862 47.194 1.00 45.78 131 LEU A N 1
ATOM 1078 C CA . LEU A 1 131 ? -7.008 8.209 47.565 1.00 45.78 131 LEU A CA 1
ATOM 1079 C C . LEU A 1 131 ? -6.000 8.051 48.702 1.00 45.78 131 LEU A C 1
ATOM 1081 O O . LEU A 1 131 ? -6.405 7.912 49.857 1.00 45.78 131 LEU A O 1
ATOM 1085 N N . ILE A 1 132 ? -4.704 8.051 48.395 1.00 44.56 132 ILE A N 1
ATOM 1086 C CA . ILE A 1 132 ? -3.681 8.165 49.436 1.00 44.56 132 ILE A CA 1
ATOM 1087 C C . ILE A 1 132 ? -3.622 9.647 49.819 1.00 44.56 132 ILE A C 1
ATOM 1089 O O . ILE A 1 132 ? -3.306 10.508 48.999 1.00 44.56 132 ILE A O 1
ATOM 1093 N N . LYS A 1 133 ? -4.002 9.956 51.062 1.00 42.53 133 LYS A N 1
ATOM 1094 C CA . LYS A 1 133 ? -3.872 11.300 51.634 1.00 42.53 133 LYS A CA 1
ATOM 1095 C C . LYS A 1 133 ? -2.587 11.375 52.444 1.00 42.53 133 LYS A C 1
ATOM 1097 O O . LYS A 1 133 ? -2.546 10.866 53.562 1.00 42.53 133 LYS A O 1
ATOM 1102 N N . GLU A 1 134 ? -1.577 12.052 51.910 1.00 35.66 134 GLU A N 1
ATOM 1103 C CA . GLU A 1 134 ? -0.373 12.440 52.648 1.00 35.66 134 GLU A CA 1
ATOM 1104 C C . GLU A 1 134 ? -0.247 13.975 52.621 1.00 35.66 134 GLU A C 1
ATOM 1106 O O . GLU A 1 134 ? 0.175 14.574 51.635 1.00 35.66 134 GLU A O 1
ATOM 1111 N N . GLY A 1 135 ? -0.686 14.644 53.696 1.00 47.12 135 GLY A N 1
ATOM 1112 C CA . GLY A 1 135 ? -0.831 16.110 53.706 1.00 47.12 135 GLY A CA 1
ATOM 1113 C C . GLY A 1 135 ? -1.936 16.611 52.759 1.00 47.12 135 GLY A C 1
ATOM 1114 O O . GLY A 1 135 ? -2.656 15.814 52.170 1.00 47.12 135 GLY A O 1
ATOM 1115 N N . ASP A 1 136 ? -2.108 17.931 52.620 1.00 43.41 136 ASP A N 1
ATOM 1116 C CA . ASP A 1 136 ? -3.139 18.583 51.773 1.00 43.41 136 ASP A CA 1
ATOM 1117 C C . ASP A 1 136 ? -2.956 18.353 50.245 1.00 43.41 136 ASP A C 1
ATOM 1119 O O . ASP A 1 136 ? -3.398 19.158 49.423 1.00 43.41 136 ASP A O 1
ATOM 1123 N N . VAL A 1 137 ? -2.297 17.265 49.837 1.00 44.41 137 VAL A N 1
ATOM 1124 C CA . VAL A 1 137 ? -2.053 16.896 48.442 1.00 44.41 137 VAL A CA 1
ATOM 1125 C C . VAL A 1 137 ? -2.589 15.485 48.197 1.00 44.41 137 VAL A C 1
ATOM 1127 O O . VAL A 1 137 ? -2.112 14.513 48.777 1.00 44.41 137 VAL A O 1
ATOM 1130 N N . ASP A 1 138 ? -3.588 15.379 47.319 1.00 40.66 138 ASP A N 1
ATOM 1131 C CA . ASP A 1 138 ? -4.090 14.099 46.817 1.00 40.66 138 ASP A CA 1
ATOM 1132 C C . ASP A 1 138 ? -3.054 13.511 45.838 1.00 40.66 138 ASP A C 1
ATOM 1134 O O . ASP A 1 138 ? -2.934 13.982 44.704 1.00 40.66 138 ASP A O 1
ATOM 1138 N N . ILE A 1 139 ? -2.300 12.489 46.256 1.00 45.84 139 ILE A N 1
ATOM 1139 C CA . ILE A 1 139 ? -1.391 11.734 45.380 1.00 45.84 139 ILE A CA 1
ATOM 1140 C C . ILE A 1 139 ? -1.904 10.303 45.316 1.00 45.84 139 ILE A C 1
ATOM 1142 O O . ILE A 1 139 ? -1.685 9.536 46.242 1.00 45.84 139 ILE A O 1
ATOM 1146 N N . SER A 1 140 ? -2.586 9.923 44.237 1.00 41.75 140 SER A N 1
ATOM 1147 C CA . SER A 1 140 ? -2.746 8.505 43.908 1.00 41.75 140 SER A CA 1
ATOM 1148 C C . SER A 1 140 ? -3.221 8.303 42.468 1.00 41.75 140 SER A C 1
ATOM 1150 O O . SER A 1 140 ? -4.273 8.811 42.074 1.00 41.75 140 SER A O 1
ATOM 1152 N N . ASP A 1 141 ? -2.424 7.545 41.716 1.00 43.75 141 ASP A N 1
ATOM 1153 C CA . ASP A 1 141 ? -2.750 6.908 40.430 1.00 43.75 141 ASP A CA 1
ATOM 1154 C C . ASP A 1 141 ? -2.220 5.455 40.441 1.00 43.75 141 ASP A C 1
ATOM 1156 O O . ASP A 1 141 ? -1.825 4.921 39.409 1.00 43.75 141 ASP A O 1
ATOM 1160 N N . SER A 1 142 ? -2.113 4.831 41.629 1.00 41.47 142 SER A N 1
ATOM 1161 C CA . SER A 1 142 ? -1.660 3.441 41.744 1.00 41.47 142 SER A CA 1
ATOM 1162 C C . SER A 1 142 ? -2.844 2.488 41.591 1.00 41.47 142 SER A C 1
ATOM 1164 O O . SER A 1 142 ? -3.748 2.437 42.429 1.00 41.47 142 SER A O 1
ATOM 1166 N N . ASP A 1 143 ? -2.830 1.747 40.485 1.00 47.00 143 ASP A N 1
ATOM 1167 C CA . ASP A 1 143 ? -3.714 0.619 40.203 1.00 47.00 143 ASP A CA 1
ATOM 1168 C C . ASP A 1 143 ? -3.257 -0.601 41.036 1.00 47.00 143 ASP A C 1
ATOM 1170 O O . ASP A 1 143 ? -2.600 -1.502 40.515 1.00 47.00 143 ASP A O 1
ATOM 1174 N N . ASP A 1 144 ? -3.558 -0.635 42.340 1.00 46.66 144 ASP A N 1
ATOM 1175 C CA . ASP A 1 144 ? -3.334 -1.851 43.137 1.00 46.66 144 ASP A CA 1
ATOM 1176 C C . ASP A 1 144 ? -4.321 -2.955 42.703 1.00 46.66 144 ASP A C 1
ATOM 1178 O O . ASP A 1 144 ? -5.505 -2.697 42.452 1.00 46.66 144 ASP A O 1
ATOM 1182 N N . GLU A 1 145 ? -3.841 -4.200 42.612 1.00 49.66 145 GLU A N 1
ATOM 1183 C CA . GLU A 1 145 ? -4.657 -5.370 42.267 1.00 49.66 145 GLU A CA 1
ATOM 1184 C C . GLU A 1 145 ? -5.677 -5.676 43.378 1.00 49.66 145 GLU A C 1
ATOM 1186 O O . GLU A 1 145 ? -5.408 -6.414 44.323 1.00 49.66 145 GLU A O 1
ATOM 1191 N N . ASP A 1 146 ? -6.887 -5.123 43.270 1.00 57.78 146 ASP A N 1
ATOM 1192 C CA . ASP A 1 146 ? -8.026 -5.600 44.057 1.00 57.78 146 ASP A CA 1
ATOM 1193 C C . ASP A 1 146 ? -8.457 -6.976 43.518 1.00 57.78 146 ASP A C 1
ATOM 1195 O O . ASP A 1 146 ? -9.133 -7.072 42.487 1.00 57.78 146 ASP A O 1
ATOM 1199 N N . GLU A 1 147 ? -8.063 -8.053 44.211 1.00 58.75 147 GLU A N 1
ATOM 1200 C CA . GLU A 1 147 ? -8.413 -9.444 43.873 1.00 58.75 147 GLU A CA 1
ATOM 1201 C C . GLU A 1 147 ? -9.929 -9.649 43.660 1.00 58.75 147 GLU A C 1
ATOM 1203 O O . GLU A 1 147 ? -10.339 -10.535 42.907 1.00 58.75 147 GLU A O 1
ATOM 1208 N N . ASN A 1 148 ? -10.786 -8.813 44.265 1.00 70.25 148 ASN A N 1
ATOM 1209 C CA . ASN A 1 148 ? -12.246 -8.926 44.165 1.00 70.25 148 ASN A CA 1
ATOM 1210 C C . ASN A 1 148 ? -12.869 -8.160 42.985 1.00 70.25 148 ASN A C 1
ATOM 1212 O O . ASN A 1 148 ? -14.086 -8.230 42.777 1.00 70.25 148 ASN A O 1
ATOM 1216 N N . LEU A 1 149 ? -12.081 -7.441 42.181 1.00 80.25 149 LEU A N 1
ATOM 1217 C CA . LEU A 1 149 ? -12.594 -6.609 41.089 1.00 80.25 149 LEU A CA 1
ATOM 1218 C C . LEU A 1 149 ? -13.445 -7.387 40.053 1.00 80.25 149 LEU A C 1
ATOM 1220 O O . LEU A 1 149 ? -14.526 -6.899 39.702 1.00 80.25 149 LEU A O 1
ATOM 1224 N N . PRO A 1 150 ? -13.068 -8.604 39.600 1.00 83.38 150 PRO A N 1
ATOM 1225 C CA . PRO A 1 150 ? -13.899 -9.380 38.675 1.00 83.38 150 PRO A CA 1
ATOM 1226 C C . PRO A 1 150 ? -15.270 -9.759 39.258 1.00 83.38 150 PRO A C 1
ATOM 1228 O O . PRO A 1 150 ? -16.290 -9.631 38.577 1.00 83.38 150 PRO A O 1
ATOM 1231 N N . ALA A 1 151 ? -15.319 -10.154 40.536 1.00 85.25 151 ALA A N 1
ATOM 1232 C CA . ALA A 1 151 ? -16.562 -10.512 41.225 1.00 85.25 151 ALA A CA 1
ATOM 1233 C C . ALA A 1 151 ? -17.497 -9.298 41.395 1.00 85.25 151 ALA A C 1
ATOM 1235 O O . ALA A 1 151 ? -18.725 -9.408 41.271 1.00 85.25 151 ALA A O 1
ATOM 1236 N N . ASN A 1 152 ? -16.921 -8.112 41.609 1.00 88.19 152 ASN A N 1
ATOM 1237 C CA . ASN A 1 152 ? -17.670 -6.856 41.656 1.00 88.19 152 ASN A CA 1
ATOM 1238 C C . ASN A 1 152 ? -18.322 -6.546 40.300 1.00 88.19 152 ASN A C 1
ATOM 1240 O O . ASN A 1 152 ? -19.505 -6.188 40.246 1.00 88.19 152 ASN A O 1
ATOM 1244 N N . PHE A 1 153 ? -17.593 -6.735 39.194 1.00 91.31 153 PHE A N 1
ATOM 1245 C CA . PHE A 1 153 ? -18.156 -6.577 37.852 1.00 91.31 153 PHE A CA 1
ATOM 1246 C C . PHE A 1 153 ? -19.264 -7.598 37.580 1.00 91.31 153 PHE A C 1
ATOM 1248 O O . PHE A 1 153 ? -20.336 -7.207 37.116 1.00 91.31 153 PHE A O 1
ATOM 1255 N N . ASP A 1 154 ? -19.071 -8.875 37.926 1.00 91.06 154 ASP A N 1
ATOM 1256 C CA . ASP A 1 154 ? -20.108 -9.912 37.803 1.00 91.06 154 ASP A CA 1
ATOM 1257 C C . ASP A 1 154 ? -21.409 -9.506 38.492 1.00 91.06 154 ASP A C 1
ATOM 1259 O O . ASP A 1 154 ? -22.494 -9.596 37.909 1.00 91.06 154 ASP A O 1
ATOM 1263 N N . THR A 1 155 ? -21.292 -8.978 39.706 1.00 92.44 155 THR A N 1
ATOM 1264 C CA . THR A 1 155 ? -22.430 -8.498 40.487 1.00 92.44 155 THR A CA 1
ATOM 1265 C C . THR A 1 155 ? -23.119 -7.307 39.810 1.00 92.44 155 THR A C 1
ATOM 1267 O O . THR A 1 155 ? -24.350 -7.271 39.720 1.00 92.44 155 THR A O 1
ATOM 1270 N N . CYS A 1 156 ? -22.356 -6.360 39.255 1.00 94.31 156 CYS A N 1
ATOM 1271 C CA . CYS A 1 156 ? -22.902 -5.232 38.494 1.00 94.31 156 CYS A CA 1
ATOM 1272 C C . CYS A 1 156 ? -23.645 -5.688 37.226 1.00 94.31 156 CYS A C 1
ATOM 1274 O O . CYS A 1 156 ? -24.756 -5.227 36.952 1.00 94.31 156 CYS A O 1
ATOM 1276 N N . HIS A 1 157 ? -23.077 -6.628 36.466 1.00 95.12 157 HIS A N 1
ATOM 1277 C CA . HIS A 1 157 ? -23.729 -7.201 35.285 1.00 95.12 157 HIS A CA 1
ATOM 1278 C C . HIS A 1 157 ? -25.014 -7.949 35.654 1.00 95.12 157 HIS A C 1
ATOM 1280 O O . HIS A 1 157 ? -26.039 -7.774 34.986 1.00 95.12 157 HIS A O 1
ATOM 1286 N N . ARG A 1 158 ? -25.002 -8.699 36.763 1.00 94.62 158 ARG A N 1
ATOM 1287 C CA . ARG A 1 158 ? -26.192 -9.361 37.313 1.00 94.62 158 ARG A CA 1
ATOM 1288 C C . ARG A 1 158 ? -27.279 -8.350 37.674 1.00 94.62 158 ARG A C 1
ATOM 1290 O O . ARG A 1 158 ? -28.444 -8.560 37.342 1.00 94.62 158 ARG A O 1
ATOM 1297 N N . ALA A 1 159 ? -26.908 -7.225 38.288 1.00 94.00 159 ALA A N 1
ATOM 1298 C CA . ALA A 1 159 ? -27.835 -6.141 38.607 1.00 94.00 159 ALA A CA 1
ATOM 1299 C C . ALA A 1 159 ? -28.517 -5.573 37.351 1.00 94.00 159 ALA A C 1
ATOM 1301 O O . ALA A 1 159 ? -29.737 -5.398 37.336 1.00 94.00 159 ALA A O 1
ATOM 1302 N N . LEU A 1 160 ? -27.758 -5.340 36.272 1.00 95.12 160 LEU A N 1
ATOM 1303 C CA . LEU A 1 160 ? -28.309 -4.860 34.998 1.00 95.12 160 LEU A CA 1
ATOM 1304 C C . LEU A 1 160 ? -29.291 -5.855 34.373 1.00 95.12 160 LEU A C 1
ATOM 1306 O O . LEU A 1 160 ? -30.344 -5.447 33.881 1.00 95.12 160 LEU A O 1
ATOM 1310 N N . GLN A 1 161 ? -28.968 -7.150 34.405 1.00 94.31 161 GLN A N 1
ATOM 1311 C CA . GLN A 1 161 ? -29.843 -8.206 33.891 1.00 94.31 161 GLN A CA 1
ATOM 1312 C C . GLN A 1 161 ? -31.149 -8.297 34.687 1.00 94.31 161 GLN A C 1
ATOM 1314 O O . GLN A 1 161 ? -32.221 -8.373 34.089 1.00 94.31 161 GLN A O 1
ATOM 1319 N N . ILE A 1 162 ? -31.073 -8.215 36.022 1.00 92.56 162 ILE A N 1
ATOM 1320 C CA . ILE A 1 162 ? -32.253 -8.185 36.895 1.00 92.56 162 ILE A CA 1
ATOM 1321 C C . ILE A 1 162 ? -33.124 -6.974 36.549 1.00 92.56 162 ILE A C 1
ATOM 1323 O O . ILE A 1 162 ? -34.304 -7.143 36.256 1.00 92.56 162 ILE A O 1
ATOM 1327 N N . ILE A 1 163 ? -32.556 -5.763 36.517 1.00 93.44 163 ILE A N 1
ATOM 1328 C CA . ILE A 1 163 ? -33.302 -4.529 36.216 1.00 93.44 163 ILE A CA 1
ATOM 1329 C C . ILE A 1 163 ? -33.987 -4.608 34.846 1.00 93.44 163 ILE A C 1
ATOM 1331 O O . ILE A 1 163 ? -35.155 -4.240 34.724 1.00 93.44 163 ILE A O 1
ATOM 1335 N N . ALA A 1 164 ? -33.299 -5.105 33.818 1.00 91.62 164 ALA A N 1
ATOM 1336 C CA . ALA A 1 164 ? -33.889 -5.249 32.489 1.00 91.62 164 ALA A CA 1
ATOM 1337 C C . ALA A 1 164 ? -34.987 -6.319 32.414 1.00 91.62 164 ALA A C 1
ATOM 1339 O O . ALA A 1 164 ? -35.888 -6.192 31.588 1.00 91.62 164 ALA A O 1
ATOM 1340 N N . GLY A 1 165 ? -34.958 -7.324 33.297 1.00 90.44 165 GLY A N 1
ATOM 1341 C CA . GLY A 1 165 ? -36.051 -8.285 33.452 1.00 90.44 165 GLY A CA 1
ATOM 1342 C C . GLY A 1 165 ? -37.364 -7.638 33.911 1.00 90.44 165 GLY A C 1
ATOM 1343 O O . GLY A 1 165 ? -38.433 -8.082 33.503 1.00 90.44 165 GLY A O 1
ATOM 1344 N N . TYR A 1 166 ? -37.292 -6.562 34.704 1.00 89.75 166 TYR A N 1
ATOM 1345 C CA . TYR A 1 166 ? -38.468 -5.803 35.154 1.00 89.75 166 TYR A CA 1
ATOM 1346 C C . TYR A 1 166 ? -38.828 -4.641 34.225 1.00 89.75 166 TYR A C 1
ATOM 1348 O O . TYR A 1 166 ? -40.006 -4.325 34.061 1.00 89.75 166 TYR A O 1
ATOM 1356 N N . VAL A 1 167 ? -37.829 -3.989 33.624 1.00 90.38 167 VAL A N 1
ATOM 1357 C CA . VAL A 1 167 ? -38.014 -2.786 32.805 1.00 90.38 167 VAL A CA 1
ATOM 1358 C C . VAL A 1 167 ? -37.444 -3.005 31.395 1.00 90.38 167 VAL A C 1
ATOM 1360 O O . VAL A 1 167 ? -36.253 -2.789 31.169 1.00 90.38 167 VAL A O 1
ATOM 1363 N N . PRO A 1 168 ? -38.282 -3.369 30.403 1.00 88.06 168 PRO A N 1
ATOM 1364 C CA . PRO A 1 168 ? -37.821 -3.653 29.039 1.00 88.06 168 PRO A CA 1
ATOM 1365 C C . PRO A 1 168 ? -37.179 -2.461 28.315 1.00 88.06 168 PRO A C 1
ATOM 1367 O O . PRO A 1 168 ? -36.416 -2.654 27.374 1.00 88.06 168 PRO A O 1
ATOM 1370 N N . SER A 1 169 ? -37.467 -1.224 28.737 1.00 88.62 169 SER A N 1
ATOM 1371 C CA . SER A 1 169 ? -36.878 -0.003 28.166 1.00 88.62 169 SER A CA 1
ATOM 1372 C C . SER A 1 169 ? -35.460 0.297 28.669 1.00 88.62 169 SER A C 1
ATOM 1374 O O . SER A 1 169 ? -34.834 1.242 28.185 1.00 88.62 169 SER A O 1
ATOM 1376 N N . THR A 1 170 ? -34.922 -0.507 29.595 1.00 92.19 170 THR A N 1
ATOM 1377 C CA . THR A 1 170 ? -33.574 -0.349 30.162 1.00 92.19 170 THR A CA 1
ATOM 1378 C C . THR A 1 170 ? -32.465 -0.158 29.120 1.00 92.19 170 THR A C 1
ATOM 1380 O O . THR A 1 170 ? -31.667 0.759 29.321 1.00 92.19 170 THR A O 1
ATOM 1383 N N . PRO A 1 171 ? -32.394 -0.915 28.003 1.00 93.12 171 PRO A N 1
ATOM 1384 C CA . PRO A 1 171 ? -31.309 -0.760 27.031 1.00 93.12 171 PRO A CA 1
ATOM 1385 C C . PRO A 1 171 ? -31.161 0.668 26.482 1.00 93.12 171 PRO A C 1
ATOM 1387 O O . PRO A 1 171 ? -30.047 1.175 26.370 1.00 93.12 171 PRO A O 1
ATOM 1390 N N . TRP A 1 172 ? -32.278 1.355 26.216 1.00 89.50 172 TRP A N 1
ATOM 1391 C CA . TRP A 1 172 ? -32.266 2.713 25.663 1.00 89.50 172 TRP A CA 1
ATOM 1392 C C . TRP A 1 172 ? -31.674 3.738 26.639 1.00 89.50 172 TRP A C 1
ATOM 1394 O O . TRP A 1 172 ? -30.833 4.554 26.261 1.00 89.50 172 TRP A O 1
ATOM 1404 N N . PHE A 1 173 ? -32.071 3.670 27.914 1.00 93.50 173 PHE A N 1
ATOM 1405 C CA . PHE A 1 173 ? -31.508 4.535 28.955 1.00 93.50 173 PHE A CA 1
ATOM 1406 C C . PHE A 1 173 ? -30.054 4.179 29.265 1.00 93.50 173 PHE A C 1
ATOM 1408 O O . PHE A 1 173 ? -29.251 5.076 29.516 1.00 93.50 173 PHE A O 1
ATOM 1415 N N . LEU A 1 174 ? -29.719 2.886 29.237 1.00 95.50 174 LEU A N 1
ATOM 1416 C CA . LEU A 1 174 ? -28.376 2.397 29.514 1.00 95.50 174 LEU A CA 1
ATOM 1417 C C . LEU A 1 174 ? -27.372 2.953 28.505 1.00 95.50 174 LEU A C 1
ATOM 1419 O O . LEU A 1 174 ? -26.365 3.504 28.931 1.00 95.50 174 LEU A O 1
ATOM 1423 N N . MET A 1 175 ? -27.657 2.900 27.199 1.00 96.00 175 MET A N 1
ATOM 1424 C CA . MET A 1 175 ? -26.708 3.368 26.180 1.00 96.00 175 MET A CA 1
ATOM 1425 C C . MET A 1 175 ? -26.299 4.836 26.376 1.00 96.00 175 MET A C 1
ATOM 1427 O O . MET A 1 175 ? -25.116 5.156 26.318 1.00 96.00 175 MET A O 1
ATOM 1431 N N . GLN A 1 176 ? -27.250 5.723 26.691 1.00 94.81 176 GLN A N 1
ATOM 1432 C CA . GLN A 1 176 ? -26.948 7.137 26.969 1.00 94.81 176 GLN A CA 1
ATOM 1433 C C . GLN A 1 176 ? -26.001 7.296 28.168 1.00 94.81 176 GLN A C 1
ATOM 1435 O O . GLN A 1 176 ? -25.074 8.100 28.136 1.00 94.81 176 GLN A O 1
ATOM 1440 N N . ILE A 1 177 ? -26.193 6.479 29.206 1.00 96.31 177 ILE A N 1
ATOM 1441 C CA . ILE A 1 177 ? -25.338 6.474 30.396 1.00 96.31 177 ILE A CA 1
ATOM 1442 C C . ILE A 1 177 ? -23.941 5.938 30.063 1.00 96.31 177 ILE A C 1
ATOM 1444 O O . ILE A 1 177 ? -22.962 6.490 30.557 1.00 96.31 177 ILE A O 1
ATOM 1448 N N . LEU A 1 178 ? -23.827 4.900 29.226 1.00 96.38 178 LEU A N 1
ATOM 1449 C CA . LEU A 1 178 ? -22.531 4.362 28.791 1.00 96.38 178 LEU A CA 1
ATOM 1450 C C . LEU A 1 178 ? -21.711 5.419 28.033 1.00 96.38 178 LEU A C 1
ATOM 1452 O O . LEU A 1 178 ? -20.510 5.536 28.249 1.00 96.38 178 LEU A O 1
ATOM 1456 N N . VAL A 1 179 ? -22.357 6.235 27.191 1.00 95.94 179 VAL A N 1
ATOM 1457 C CA . VAL A 1 179 ? -21.691 7.354 26.499 1.00 95.94 179 VAL A CA 1
ATOM 1458 C C . VAL A 1 179 ? -21.242 8.429 27.492 1.00 95.94 179 VAL A C 1
ATOM 1460 O O . VAL A 1 179 ? -20.096 8.871 27.440 1.00 95.94 179 VAL A O 1
ATOM 1463 N N . GLU A 1 180 ? -22.124 8.842 28.407 1.00 95.19 180 GLU A N 1
ATOM 1464 C CA . GLU A 1 180 ? -21.845 9.894 29.398 1.00 95.19 180 GLU A CA 1
ATOM 1465 C C . GLU A 1 180 ? -20.749 9.509 30.399 1.00 95.19 180 GLU A C 1
ATOM 1467 O O . GLU A 1 180 ? -20.004 10.370 30.867 1.00 95.19 180 GLU A O 1
ATOM 1472 N N . LYS A 1 181 ? -20.665 8.224 30.756 1.00 93.31 181 LYS A N 1
ATOM 1473 C CA . LYS A 1 181 ? -19.724 7.694 31.751 1.00 93.31 181 LYS A CA 1
ATOM 1474 C C . LYS A 1 181 ? -18.435 7.148 31.145 1.00 93.31 181 LYS A C 1
ATOM 1476 O O . LYS A 1 181 ? -17.577 6.714 31.913 1.00 93.31 181 LYS A O 1
ATOM 1481 N N . PHE A 1 182 ? -18.278 7.184 29.821 1.00 95.12 182 PHE A N 1
ATOM 1482 C CA . PHE A 1 182 ? -17.061 6.712 29.172 1.00 95.12 182 PHE A CA 1
ATOM 1483 C C . PHE A 1 182 ? -15.840 7.506 29.687 1.00 95.12 182 PHE A C 1
ATOM 1485 O O . PHE A 1 182 ? -15.846 8.740 29.600 1.00 95.12 182 PHE A O 1
ATOM 1492 N N . PRO A 1 183 ? -14.795 6.850 30.230 1.00 92.38 183 PRO A N 1
ATOM 1493 C CA . PRO A 1 183 ? -13.632 7.547 30.770 1.00 92.38 183 PRO A CA 1
ATOM 1494 C C . PRO A 1 183 ? -12.913 8.399 29.717 1.00 92.38 183 PRO A C 1
ATOM 1496 O O . PRO A 1 183 ? -12.853 8.052 28.540 1.00 92.38 183 PRO A O 1
ATOM 1499 N N . PHE A 1 184 ? -12.317 9.518 30.129 1.00 88.94 184 PHE A N 1
ATOM 1500 C CA . PHE A 1 184 ? -11.462 10.287 29.222 1.00 88.94 184 PHE A CA 1
ATOM 1501 C C . PHE A 1 184 ? -10.298 9.417 28.727 1.00 88.94 184 PHE A C 1
ATOM 1503 O O . PHE A 1 184 ? -9.683 8.713 29.522 1.00 88.94 184 PHE A O 1
ATOM 1510 N N . ILE A 1 185 ? -9.953 9.521 27.439 1.00 87.06 185 ILE A N 1
ATOM 1511 C CA . ILE A 1 185 ? -8.873 8.745 26.791 1.00 87.06 185 ILE A CA 1
ATOM 1512 C C . ILE A 1 185 ? -7.482 8.954 27.425 1.00 87.06 185 ILE A C 1
ATOM 1514 O O . ILE A 1 185 ? -6.535 8.235 27.127 1.00 87.06 185 ILE A O 1
ATOM 1518 N N . THR A 1 186 ? -7.349 9.962 28.290 1.00 84.69 186 THR A N 1
ATOM 1519 C CA . THR A 1 186 ? -6.125 10.275 29.032 1.00 84.69 186 THR A CA 1
ATOM 1520 C C . THR A 1 186 ? -5.997 9.537 30.367 1.00 84.69 186 THR A C 1
ATOM 1522 O O . THR A 1 186 ? -4.968 9.681 31.022 1.00 84.69 186 THR A O 1
ATOM 1525 N N . LYS A 1 187 ? -7.028 8.796 30.797 1.00 87.75 187 LYS A N 1
ATOM 1526 C CA . LYS A 1 187 ? -7.022 8.000 32.035 1.00 87.75 187 LYS A CA 1
ATOM 1527 C C . LYS A 1 187 ? -6.123 6.765 31.927 1.00 87.75 187 LYS A C 1
ATOM 1529 O O . LYS A 1 187 ? -5.684 6.437 30.827 1.00 87.75 187 LYS A O 1
ATOM 1534 N N . SER A 1 188 ? -5.874 6.117 33.072 1.00 87.44 188 SER A N 1
ATOM 1535 C CA . SER A 1 188 ? -5.047 4.911 33.148 1.00 87.44 188 SER A CA 1
ATOM 1536 C C . SER A 1 188 ? -5.543 3.828 32.194 1.00 87.44 188 SER A C 1
ATOM 1538 O O . SER A 1 188 ? -6.744 3.698 31.912 1.00 87.44 188 SER A O 1
ATOM 1540 N N . GLU A 1 189 ? -4.591 3.049 31.697 1.00 87.69 189 GLU A N 1
ATOM 1541 C CA . GLU A 1 189 ? -4.787 1.948 30.761 1.00 87.69 189 GLU A CA 1
ATOM 1542 C C . GLU A 1 189 ? -5.802 0.957 31.340 1.00 87.69 189 GLU A C 1
ATOM 1544 O O . GLU A 1 189 ? -6.763 0.579 30.666 1.00 87.69 189 GLU A O 1
ATOM 1549 N N . ARG A 1 190 ? -5.662 0.645 32.636 1.00 87.12 190 ARG A N 1
ATOM 1550 C CA . ARG A 1 190 ? -6.532 -0.273 33.374 1.00 87.12 190 ARG A CA 1
ATOM 1551 C C . ARG A 1 190 ? -7.972 0.215 33.474 1.00 87.12 190 ARG A C 1
ATOM 1553 O O . ARG A 1 190 ? -8.912 -0.565 33.315 1.00 87.12 190 ARG A O 1
ATOM 1560 N N . THR A 1 191 ? -8.167 1.512 33.714 1.00 90.62 191 THR A N 1
ATOM 1561 C CA . THR A 1 191 ? -9.503 2.121 33.774 1.00 90.62 191 THR A CA 1
ATOM 1562 C C . THR A 1 191 ? -10.233 1.974 32.440 1.00 90.62 191 THR A C 1
ATOM 1564 O O . THR A 1 191 ? -11.413 1.613 32.412 1.00 90.62 191 THR A O 1
ATOM 1567 N N . LEU A 1 192 ? -9.542 2.257 31.333 1.00 92.31 192 LEU A N 1
ATOM 1568 C CA . LEU A 1 192 ? -10.102 2.144 29.987 1.00 92.31 192 LEU A CA 1
ATOM 1569 C C . LEU A 1 192 ? -10.378 0.683 29.617 1.00 92.31 192 LEU A C 1
ATOM 1571 O O . LEU A 1 192 ? -11.462 0.383 29.115 1.00 92.31 192 LEU A O 1
ATOM 1575 N N . GLU A 1 193 ? -9.433 -0.214 29.903 1.00 92.81 193 GLU A N 1
ATOM 1576 C CA . GLU A 1 193 ? -9.542 -1.653 29.655 1.00 92.81 193 GLU A CA 1
ATOM 1577 C C . GLU A 1 193 ? -10.772 -2.250 30.349 1.00 92.81 193 GLU A C 1
ATOM 1579 O O . GLU A 1 193 ? -11.636 -2.825 29.682 1.00 92.81 193 GLU A O 1
ATOM 1584 N N . CYS A 1 194 ? -10.904 -2.050 31.666 1.00 92.69 194 CYS A N 1
ATOM 1585 C CA . CYS A 1 194 ? -12.040 -2.535 32.451 1.00 92.69 194 CYS A CA 1
ATOM 1586 C C . CYS A 1 194 ? -13.370 -2.001 31.912 1.00 92.69 194 CYS A C 1
ATOM 1588 O O . CYS A 1 194 ? -14.333 -2.757 31.756 1.00 92.69 194 CYS A O 1
ATOM 1590 N N . TYR A 1 195 ? -13.428 -0.706 31.587 1.00 95.31 195 TYR A N 1
ATOM 1591 C CA . TYR A 1 195 ? -14.652 -0.101 31.075 1.00 95.31 195 TYR A CA 1
ATOM 1592 C C . TYR A 1 195 ? -15.053 -0.710 29.726 1.00 95.31 195 TYR A C 1
ATOM 1594 O O . TYR A 1 195 ? -16.189 -1.155 29.563 1.00 95.31 195 TYR A O 1
ATOM 1602 N N . VAL A 1 196 ? -14.120 -0.799 28.771 1.00 96.19 196 VAL A N 1
ATOM 1603 C CA . VAL A 1 196 ? -14.374 -1.373 27.440 1.00 96.19 196 VAL A CA 1
ATOM 1604 C C . VAL A 1 196 ? -14.734 -2.857 27.528 1.00 96.19 196 VAL A C 1
ATOM 1606 O O . VAL A 1 196 ? -15.696 -3.280 26.887 1.00 96.19 196 VAL A O 1
ATOM 1609 N N . HIS A 1 197 ? -14.044 -3.633 28.365 1.00 95.06 197 HIS A N 1
ATOM 1610 C CA . HIS A 1 197 ? -14.368 -5.039 28.608 1.00 95.06 197 HIS A CA 1
ATOM 1611 C C . HIS A 1 197 ? -15.808 -5.212 29.125 1.00 95.06 197 HIS A C 1
ATOM 1613 O O . HIS A 1 197 ? -16.577 -6.018 28.593 1.00 95.06 197 HIS A O 1
ATOM 1619 N N . ASN A 1 198 ? -16.220 -4.404 30.107 1.00 95.31 198 ASN A N 1
ATOM 1620 C CA . ASN A 1 198 ? -17.581 -4.438 30.649 1.00 95.31 198 ASN A CA 1
ATOM 1621 C C . ASN A 1 198 ? -18.633 -3.994 29.609 1.00 95.31 198 ASN A C 1
ATOM 1623 O O . ASN A 1 198 ? -19.697 -4.607 29.499 1.00 95.31 198 ASN A O 1
ATOM 1627 N N . LEU A 1 199 ? -18.340 -2.993 28.774 1.00 97.19 199 LEU A N 1
ATOM 1628 C CA . LEU A 1 199 ? -19.202 -2.603 27.648 1.00 97.19 199 LEU A CA 1
ATOM 1629 C C . LEU A 1 199 ? -19.391 -3.753 26.647 1.00 97.19 199 LEU A C 1
ATOM 1631 O O . LEU A 1 199 ? -20.518 -4.071 26.261 1.00 97.19 199 LEU A O 1
ATOM 1635 N N . LEU A 1 200 ? -18.310 -4.425 26.255 1.00 96.50 200 LEU A N 1
ATOM 1636 C CA . LEU A 1 200 ? -18.383 -5.571 25.348 1.00 96.50 200 LEU A CA 1
ATOM 1637 C C . LEU A 1 200 ? -19.169 -6.726 25.973 1.00 96.50 200 LEU A C 1
ATOM 1639 O O . LEU A 1 200 ? -19.992 -7.341 25.294 1.00 96.50 200 LEU A O 1
ATOM 1643 N N . ARG A 1 201 ? -19.033 -6.961 27.281 1.00 95.12 201 ARG A N 1
ATOM 1644 C CA . ARG A 1 201 ? -19.845 -7.949 28.001 1.00 95.12 201 ARG A CA 1
ATOM 1645 C C . ARG A 1 201 ? -21.341 -7.615 27.980 1.00 95.12 201 ARG A C 1
ATOM 1647 O O . ARG A 1 201 ? -22.145 -8.525 27.783 1.00 95.12 201 ARG A O 1
ATOM 1654 N N . ILE A 1 202 ? -21.730 -6.339 28.109 1.00 96.12 202 ILE A N 1
ATOM 1655 C CA . ILE A 1 202 ? -23.133 -5.885 27.963 1.00 96.12 202 ILE A CA 1
ATOM 1656 C C . ILE A 1 202 ? -23.708 -6.325 26.618 1.00 96.12 202 ILE A C 1
ATOM 1658 O O . ILE A 1 202 ? -24.831 -6.824 26.565 1.00 96.12 202 ILE A O 1
ATOM 1662 N N . SER A 1 203 ? -22.936 -6.194 25.539 1.00 95.31 203 SER A N 1
ATOM 1663 C CA . SER A 1 203 ? -23.400 -6.546 24.192 1.00 95.31 203 SER A CA 1
ATOM 1664 C C . SER A 1 203 ? -23.759 -8.030 24.021 1.00 95.31 203 SER A C 1
ATOM 1666 O O . SER A 1 203 ? -24.552 -8.369 23.145 1.00 95.31 203 SER A O 1
ATOM 1668 N N . VAL A 1 204 ? -23.213 -8.916 24.866 1.00 92.19 204 VAL A N 1
ATOM 1669 C CA . VAL A 1 204 ? -23.466 -10.365 24.805 1.00 92.19 204 VAL A CA 1
ATOM 1670 C C . VAL A 1 204 ? -24.884 -10.700 25.270 1.00 92.19 204 VAL A C 1
ATOM 1672 O O . VAL A 1 204 ? -25.544 -11.544 24.666 1.00 92.19 204 VAL A O 1
ATOM 1675 N N . TYR A 1 205 ? -25.373 -10.037 26.322 1.00 92.94 205 TYR A N 1
ATOM 1676 C CA . TYR A 1 205 ? -26.710 -10.284 26.878 1.00 92.94 205 TYR A CA 1
ATOM 1677 C C . TYR A 1 205 ? -27.741 -9.194 26.540 1.00 92.94 205 TYR A C 1
ATOM 1679 O O . TYR A 1 205 ? -28.936 -9.423 26.713 1.00 92.94 205 TYR A O 1
ATOM 1687 N N . PHE A 1 206 ? -27.315 -8.061 25.971 1.00 93.81 206 PHE A N 1
ATOM 1688 C CA . PHE A 1 206 ? -28.171 -7.111 25.252 1.00 93.81 206 PHE A CA 1
ATOM 1689 C C . PHE A 1 206 ? -27.724 -6.970 23.788 1.00 93.81 206 PHE A C 1
ATOM 1691 O O . PHE A 1 206 ? -27.120 -5.957 23.423 1.00 93.81 206 PHE A O 1
ATOM 1698 N N . PRO A 1 207 ? -28.061 -7.935 22.910 1.00 91.25 207 PRO A N 1
ATOM 1699 C CA . PRO A 1 207 ? -27.646 -7.897 21.506 1.00 91.25 207 PRO A CA 1
ATOM 1700 C C . PRO A 1 207 ? -28.124 -6.649 20.757 1.00 91.25 207 PRO A C 1
ATOM 1702 O O . PRO A 1 207 ? -27.456 -6.197 19.833 1.00 91.25 207 PRO A O 1
ATOM 1705 N N . SER A 1 208 ? -29.251 -6.058 21.176 1.00 92.50 208 SER A N 1
ATOM 1706 C CA . SER A 1 208 ? -29.784 -4.824 20.590 1.00 92.50 208 SER A CA 1
ATOM 1707 C C . SER A 1 208 ? -28.854 -3.622 20.745 1.00 92.50 208 SER A C 1
ATOM 1709 O O . SER A 1 208 ? -28.972 -2.704 19.952 1.00 92.50 208 SER A O 1
ATOM 1711 N N . LEU A 1 209 ? -27.967 -3.626 21.750 1.00 95.50 209 LEU A N 1
ATOM 1712 C CA . LEU A 1 209 ? -27.004 -2.549 22.003 1.00 95.50 209 LEU A CA 1
ATOM 1713 C C . LEU A 1 209 ? -25.642 -2.787 21.350 1.00 95.50 209 LEU A C 1
ATOM 1715 O O . LEU A 1 209 ? -24.760 -1.934 21.431 1.00 95.50 209 LEU A O 1
ATOM 1719 N N . ARG A 1 210 ? -25.421 -3.963 20.748 1.00 96.00 210 ARG A N 1
ATOM 1720 C CA . ARG A 1 210 ? -24.099 -4.355 20.250 1.00 96.00 210 ARG A CA 1
ATOM 1721 C C . ARG A 1 210 ? -23.567 -3.362 19.222 1.00 96.00 210 ARG A C 1
ATOM 1723 O O . ARG A 1 210 ? -22.412 -2.964 19.328 1.00 96.00 210 ARG A O 1
ATOM 1730 N N . HIS A 1 211 ? -24.407 -2.936 18.281 1.00 96.94 211 HIS A N 1
ATOM 1731 C CA . HIS A 1 211 ? -24.019 -1.960 17.267 1.00 96.94 211 HIS A CA 1
ATOM 1732 C C . HIS A 1 211 ? -23.597 -0.622 17.892 1.00 96.94 211 HIS A C 1
ATOM 1734 O O . HIS A 1 211 ? -22.496 -0.157 17.610 1.00 96.94 211 HIS A O 1
ATOM 1740 N N . GLU A 1 212 ? -24.409 -0.027 18.775 1.00 97.44 212 GLU A N 1
ATOM 1741 C CA . GLU A 1 212 ? -24.077 1.280 19.361 1.00 97.44 212 GLU A CA 1
ATOM 1742 C C . GLU A 1 212 ? -22.877 1.212 20.318 1.00 97.44 212 GLU A C 1
ATOM 1744 O O . GLU A 1 212 ? -22.083 2.151 20.377 1.00 97.44 212 GLU A O 1
ATOM 1749 N N . ILE A 1 213 ? -22.701 0.098 21.038 1.00 97.94 213 ILE A N 1
ATOM 1750 C CA . ILE A 1 213 ? -21.534 -0.129 21.904 1.00 97.94 213 ILE A CA 1
ATOM 1751 C C . ILE A 1 213 ? -20.255 -0.237 21.072 1.00 97.94 213 ILE A C 1
ATOM 1753 O O . ILE A 1 213 ? -19.264 0.421 21.390 1.00 97.94 213 ILE A O 1
ATOM 1757 N N . LEU A 1 214 ? -20.264 -1.046 20.009 1.00 98.12 214 LEU A N 1
ATOM 1758 C CA . LEU A 1 214 ? -19.111 -1.179 19.119 1.00 98.12 214 LEU A CA 1
ATOM 1759 C C . LEU A 1 214 ? -18.808 0.144 18.410 1.00 98.12 214 LEU A C 1
ATOM 1761 O O . LEU A 1 214 ? -17.640 0.503 18.287 1.00 98.12 214 LEU A O 1
ATOM 1765 N N . GLU A 1 215 ? -19.836 0.893 17.999 1.00 98.06 215 GLU A N 1
ATOM 1766 C CA . GLU A 1 215 ? -19.665 2.223 17.416 1.00 98.06 215 GLU A CA 1
ATOM 1767 C C . GLU A 1 215 ? -18.964 3.170 18.400 1.00 98.06 215 GLU A C 1
ATOM 1769 O O . GLU A 1 215 ? -17.966 3.789 18.034 1.00 98.06 215 GLU A O 1
ATOM 1774 N N . LEU A 1 216 ? -19.423 3.230 19.657 1.00 97.81 216 LEU A N 1
ATOM 1775 C CA . LEU A 1 216 ? -18.804 4.047 20.703 1.00 97.81 216 LEU A CA 1
ATOM 1776 C C . LEU A 1 216 ? -17.339 3.658 20.929 1.00 97.81 216 LEU A C 1
ATOM 1778 O O . LEU A 1 216 ? -16.481 4.534 20.997 1.00 97.81 216 LEU A O 1
ATOM 1782 N N . ILE A 1 217 ? -17.039 2.361 21.035 1.00 97.75 217 ILE A N 1
ATOM 1783 C CA . ILE A 1 217 ? -15.668 1.876 21.249 1.00 97.75 217 ILE A CA 1
ATOM 1784 C C . ILE A 1 217 ? -14.777 2.269 20.066 1.00 97.75 217 ILE A C 1
ATOM 1786 O O . ILE A 1 217 ? -13.728 2.876 20.276 1.00 97.75 217 ILE A O 1
ATOM 1790 N N . VAL A 1 218 ? -15.204 1.996 18.830 1.00 97.50 218 VAL A N 1
ATOM 1791 C CA . VAL A 1 218 ? -14.436 2.329 17.619 1.00 97.50 218 VAL A CA 1
ATOM 1792 C C . VAL A 1 218 ? -14.253 3.840 17.468 1.00 97.50 218 VAL A C 1
ATOM 1794 O O . VAL A 1 218 ? -13.169 4.278 17.093 1.00 97.50 218 VAL A O 1
ATOM 1797 N N . GLU A 1 219 ? -15.246 4.657 17.827 1.00 96.38 219 GLU A N 1
ATOM 1798 C CA . GLU A 1 219 ? -15.112 6.119 17.851 1.00 96.38 219 GLU A CA 1
ATOM 1799 C C . GLU A 1 219 ? -13.982 6.567 18.792 1.00 96.38 219 GLU A C 1
ATOM 1801 O O . GLU A 1 219 ? -13.207 7.464 18.453 1.00 96.38 219 GLU A O 1
ATOM 1806 N N . LYS A 1 220 ? -13.860 5.954 19.977 1.00 95.44 220 LYS A N 1
ATOM 1807 C CA . LYS A 1 220 ? -12.782 6.284 20.923 1.00 95.44 220 LYS A CA 1
ATOM 1808 C C . LYS A 1 220 ? -11.430 5.756 20.457 1.00 95.44 220 LYS A C 1
ATOM 1810 O O . LYS A 1 220 ? -10.462 6.507 20.546 1.00 95.44 220 LYS A O 1
ATOM 1815 N N . LEU A 1 221 ? -11.372 4.532 19.922 1.00 95.31 221 LEU A N 1
ATOM 1816 C CA . LEU A 1 221 ? -10.162 3.959 19.317 1.00 95.31 221 LEU A CA 1
ATOM 1817 C C . LEU A 1 221 ? -9.622 4.868 18.210 1.00 95.31 221 LEU A C 1
ATOM 1819 O O . LEU A 1 221 ? -8.457 5.246 18.262 1.00 95.31 221 LEU A O 1
ATOM 1823 N N . LEU A 1 222 ? -10.483 5.326 17.296 1.00 94.00 222 LEU A N 1
ATOM 1824 C CA . LEU A 1 222 ? -10.096 6.246 16.223 1.00 94.00 222 LEU A CA 1
ATOM 1825 C C . LEU A 1 222 ? -9.537 7.570 16.749 1.00 94.00 222 LEU A C 1
ATOM 1827 O O . LEU A 1 222 ? -8.575 8.087 16.191 1.00 94.00 222 LEU A O 1
ATOM 1831 N N . LYS A 1 223 ? -10.098 8.122 17.832 1.00 92.81 223 LYS A N 1
ATOM 1832 C CA . LYS A 1 223 ? -9.562 9.351 18.448 1.00 92.81 223 LYS A CA 1
ATOM 1833 C C . LYS A 1 223 ? -8.157 9.158 19.015 1.00 92.81 223 LYS A C 1
ATOM 1835 O O . LYS A 1 223 ? -7.372 10.099 18.971 1.00 92.81 223 LYS A O 1
ATOM 1840 N N . MET A 1 224 ? -7.852 7.978 19.555 1.00 91.50 224 MET A N 1
ATOM 1841 C CA . MET A 1 224 ? -6.507 7.651 20.043 1.00 91.50 224 MET A CA 1
ATOM 1842 C C . MET A 1 224 ? -5.545 7.370 18.885 1.00 91.50 224 MET A C 1
ATOM 1844 O O . MET A 1 224 ? -4.432 7.879 18.898 1.00 91.50 224 MET A O 1
ATOM 1848 N N . ASP A 1 225 ? -6.001 6.641 17.866 1.00 91.81 225 ASP A N 1
ATOM 1849 C CA . ASP A 1 225 ? -5.239 6.290 16.659 1.00 91.81 225 ASP A CA 1
ATOM 1850 C C . ASP A 1 225 ? -4.822 7.530 15.855 1.00 91.81 225 ASP A C 1
ATOM 1852 O O . ASP A 1 225 ? -3.659 7.688 15.517 1.00 91.81 225 ASP A O 1
ATOM 1856 N N . VAL A 1 226 ? -5.738 8.477 15.632 1.00 89.31 226 VAL A N 1
ATOM 1857 C CA . VAL A 1 226 ? -5.415 9.756 14.967 1.00 89.31 226 VAL A CA 1
ATOM 1858 C C . VAL A 1 226 ? -4.585 10.679 15.872 1.00 89.31 226 VAL A C 1
ATOM 1860 O O . VAL A 1 226 ? -3.891 11.569 15.386 1.00 89.31 226 VAL A O 1
ATOM 1863 N N . GLY A 1 227 ? -4.658 10.490 17.192 1.00 85.69 227 GLY A N 1
ATOM 1864 C CA . GLY A 1 227 ? -3.933 11.295 18.176 1.00 85.69 227 GLY A CA 1
ATOM 1865 C C . GLY A 1 227 ? -2.446 10.956 18.311 1.00 85.69 227 GLY A C 1
ATOM 1866 O O . GLY A 1 227 ? -1.721 11.753 18.901 1.00 85.69 227 GLY A O 1
ATOM 1867 N N . ALA A 1 228 ? -1.996 9.811 17.790 1.00 83.12 228 ALA A N 1
ATOM 1868 C CA . ALA A 1 228 ? -0.597 9.389 17.798 1.00 83.12 228 ALA A CA 1
ATOM 1869 C C . ALA A 1 228 ? -0.190 8.962 16.385 1.00 83.12 228 ALA A C 1
ATOM 1871 O O . ALA A 1 228 ? -0.614 7.910 15.901 1.00 83.12 228 ALA A O 1
ATOM 1872 N N . SER A 1 229 ? 0.614 9.781 15.701 1.00 81.56 229 SER A N 1
ATOM 1873 C CA . SER A 1 229 ? 1.054 9.423 14.356 1.00 81.56 229 SER A CA 1
ATOM 1874 C C . SER A 1 229 ? 2.015 8.236 14.409 1.00 81.56 229 SER A C 1
ATOM 1876 O O . SER A 1 229 ? 2.679 7.988 15.413 1.00 81.56 229 SER A O 1
ATOM 1878 N N . ARG A 1 230 ? 2.115 7.492 13.304 1.00 82.75 230 ARG A N 1
ATOM 1879 C CA . ARG A 1 230 ? 3.037 6.354 13.216 1.00 82.75 230 ARG A CA 1
ATOM 1880 C C . ARG A 1 230 ? 4.487 6.752 13.511 1.00 82.75 230 ARG A C 1
ATOM 1882 O O . ARG A 1 230 ? 5.168 6.015 14.209 1.00 82.75 230 ARG A O 1
ATOM 1889 N N . GLN A 1 231 ? 4.917 7.916 13.019 1.00 81.75 231 GLN A N 1
ATOM 1890 C CA . GLN A 1 231 ? 6.267 8.425 13.258 1.00 81.75 231 GLN A CA 1
ATOM 1891 C C . GLN A 1 231 ? 6.505 8.692 14.749 1.00 81.75 231 GLN A C 1
ATOM 1893 O O . GLN A 1 231 ? 7.527 8.276 15.273 1.00 81.75 231 GLN A O 1
ATOM 1898 N N . ASP A 1 232 ? 5.536 9.299 15.444 1.00 86.00 232 ASP A N 1
ATOM 1899 C CA . ASP A 1 232 ? 5.664 9.587 16.881 1.00 86.00 232 ASP A CA 1
ATOM 1900 C C . ASP A 1 232 ? 5.784 8.304 17.718 1.00 86.00 232 ASP A C 1
ATOM 1902 O O . ASP A 1 232 ? 6.479 8.275 18.734 1.00 86.00 232 ASP A O 1
ATOM 1906 N N . ILE A 1 233 ? 5.091 7.237 17.301 1.00 86.88 233 ILE A N 1
ATOM 1907 C CA . ILE A 1 233 ? 5.178 5.924 17.948 1.00 86.88 233 ILE A CA 1
ATOM 1908 C C . ILE A 1 233 ? 6.559 5.317 17.704 1.00 86.88 233 ILE A C 1
ATOM 1910 O O . ILE A 1 233 ? 7.210 4.918 18.665 1.00 86.88 233 ILE A O 1
ATOM 1914 N N . ASP A 1 234 ? 7.010 5.274 16.448 1.00 85.69 234 ASP A N 1
ATOM 1915 C CA . ASP A 1 234 ? 8.306 4.695 16.083 1.00 85.69 234 ASP A CA 1
ATOM 1916 C C . ASP A 1 234 ? 9.465 5.443 16.789 1.00 85.69 234 ASP A C 1
ATOM 1918 O O . ASP A 1 234 ? 10.319 4.805 17.406 1.00 85.69 234 ASP A O 1
ATOM 1922 N N . ASP A 1 235 ? 9.437 6.781 16.830 1.00 86.25 235 ASP A N 1
ATOM 1923 C CA . ASP A 1 235 ? 10.439 7.612 17.521 1.00 86.25 235 ASP A CA 1
ATOM 1924 C C . ASP A 1 235 ? 10.471 7.352 19.044 1.00 86.25 235 ASP A C 1
ATOM 1926 O O . ASP A 1 235 ? 11.540 7.305 19.670 1.00 86.25 235 ASP A O 1
ATOM 1930 N N . ALA A 1 236 ? 9.300 7.170 19.668 1.00 86.56 236 ALA A N 1
ATOM 1931 C CA . ALA A 1 236 ? 9.193 6.858 21.093 1.00 86.56 236 ALA A CA 1
ATOM 1932 C C . ALA A 1 236 ? 9.742 5.459 21.420 1.00 86.56 236 ALA A C 1
ATOM 1934 O O . ALA A 1 236 ? 10.419 5.287 22.436 1.00 86.56 236 ALA A O 1
ATOM 1935 N N . GLU A 1 237 ? 9.484 4.472 20.559 1.00 87.25 237 GLU A N 1
ATOM 1936 C CA . GLU A 1 237 ? 10.015 3.112 20.701 1.00 87.25 237 GLU A CA 1
ATOM 1937 C C . GLU A 1 237 ? 11.537 3.068 20.509 1.00 87.25 237 GLU A C 1
ATOM 1939 O O . GLU A 1 237 ? 12.234 2.420 21.291 1.00 87.25 237 GLU A O 1
ATOM 1944 N N . GLU A 1 238 ? 12.079 3.791 19.523 1.00 84.81 238 GLU A N 1
ATOM 1945 C CA . GLU A 1 238 ? 13.530 3.888 19.316 1.00 84.81 238 GLU A CA 1
ATOM 1946 C C . GLU A 1 238 ? 14.236 4.542 20.509 1.00 84.81 238 GLU A C 1
ATOM 1948 O O . GLU A 1 238 ? 15.285 4.068 20.954 1.00 84.81 238 GLU A O 1
ATOM 1953 N N . THR A 1 239 ? 13.643 5.601 21.067 1.00 84.00 239 THR A N 1
ATOM 1954 C CA . THR A 1 239 ? 14.176 6.283 22.254 1.00 84.00 239 THR A CA 1
ATOM 1955 C C . THR A 1 239 ? 14.181 5.356 23.471 1.00 84.00 239 THR A C 1
ATOM 1957 O O . THR A 1 239 ? 15.187 5.279 24.179 1.00 84.00 239 THR A O 1
ATOM 1960 N N . ALA A 1 240 ? 13.090 4.616 23.695 1.00 82.88 240 ALA A N 1
ATOM 1961 C CA . ALA A 1 240 ? 12.984 3.661 24.795 1.00 82.88 240 ALA A CA 1
ATOM 1962 C C . ALA A 1 240 ? 14.005 2.519 24.666 1.00 82.88 240 ALA A C 1
ATOM 1964 O O . ALA A 1 240 ? 14.692 2.187 25.635 1.00 82.88 240 ALA A O 1
ATOM 1965 N N . ALA A 1 241 ? 14.184 1.984 23.453 1.00 78.56 241 ALA A N 1
ATOM 1966 C CA . ALA A 1 241 ? 15.182 0.954 23.186 1.00 78.56 241 ALA A CA 1
ATOM 1967 C C . ALA A 1 241 ? 16.605 1.446 23.506 1.00 78.56 241 ALA A C 1
ATOM 1969 O O . ALA A 1 241 ? 17.378 0.727 24.136 1.00 78.56 241 ALA A O 1
ATOM 1970 N N . GLN A 1 242 ? 16.954 2.684 23.137 1.00 74.19 242 GLN A N 1
ATOM 1971 C CA . GLN A 1 242 ? 18.263 3.272 23.452 1.00 74.19 242 GLN A CA 1
ATOM 1972 C C . GLN A 1 242 ? 18.486 3.458 24.961 1.00 74.19 242 GLN A C 1
ATOM 1974 O O . GLN A 1 242 ? 19.605 3.256 25.443 1.00 74.19 242 GLN A O 1
ATOM 1979 N N . THR A 1 243 ? 17.447 3.825 25.720 1.00 69.88 243 THR A N 1
ATOM 1980 C CA . THR A 1 243 ? 17.543 3.950 27.182 1.00 69.88 243 THR A CA 1
ATOM 1981 C C . THR A 1 243 ? 17.680 2.607 27.889 1.00 69.88 243 THR A C 1
ATOM 1983 O O . THR A 1 243 ? 18.454 2.529 28.843 1.00 69.88 243 THR A O 1
ATOM 1986 N N . ASP A 1 244 ? 17.019 1.554 27.402 1.00 62.94 244 ASP A N 1
ATOM 1987 C CA . ASP A 1 244 ? 17.140 0.205 27.969 1.00 62.94 244 ASP A CA 1
ATOM 1988 C C . ASP A 1 244 ? 18.562 -0.352 27.777 1.00 62.94 244 ASP A C 1
ATOM 1990 O O . ASP A 1 244 ? 19.159 -0.836 28.737 1.00 62.94 244 ASP A O 1
ATOM 1994 N N . TYR A 1 245 ? 19.190 -0.153 26.608 1.00 58.84 245 TYR A N 1
ATOM 1995 C CA . TYR A 1 245 ? 20.607 -0.514 26.403 1.00 58.84 245 TYR A CA 1
ATOM 1996 C C . TYR A 1 245 ? 21.569 0.242 27.341 1.00 58.84 245 TYR A C 1
ATOM 1998 O O . TYR A 1 245 ? 22.606 -0.293 27.737 1.00 58.84 245 TYR A O 1
ATOM 2006 N N . ALA A 1 246 ? 21.254 1.491 27.699 1.00 54.56 246 ALA A N 1
ATOM 2007 C CA . ALA A 1 246 ? 22.062 2.288 28.624 1.00 54.56 246 ALA A CA 1
ATOM 2008 C C . ALA A 1 246 ? 21.826 1.926 30.104 1.00 54.56 246 ALA A C 1
ATOM 2010 O O . ALA A 1 246 ? 22.725 2.130 30.926 1.00 54.56 246 ALA A O 1
ATOM 2011 N N . ALA A 1 247 ? 20.641 1.410 30.444 1.00 51.62 247 ALA A N 1
ATOM 2012 C CA . ALA A 1 247 ? 20.296 0.908 31.772 1.00 51.62 247 ALA A CA 1
ATOM 2013 C C . ALA A 1 247 ? 20.902 -0.484 32.021 1.00 51.62 247 ALA A C 1
ATOM 2015 O O . ALA A 1 247 ? 21.582 -0.657 33.032 1.00 51.62 247 ALA A O 1
ATOM 2016 N N . ASP A 1 248 ? 20.804 -1.405 31.055 1.00 52.09 248 ASP A N 1
ATOM 2017 C CA . ASP A 1 248 ? 21.458 -2.726 31.109 1.00 52.09 248 ASP A CA 1
ATOM 2018 C C . ASP A 1 248 ? 22.989 -2.597 31.235 1.00 52.09 248 ASP A C 1
ATOM 2020 O O . ASP A 1 248 ? 23.636 -3.347 31.965 1.00 52.09 248 ASP A O 1
ATOM 2024 N N . ALA A 1 249 ? 23.594 -1.583 30.601 1.00 51.28 249 ALA A N 1
ATOM 2025 C CA . ALA A 1 249 ? 25.024 -1.292 30.749 1.00 51.28 249 ALA A CA 1
ATOM 2026 C C . ALA A 1 249 ? 25.417 -0.739 32.139 1.00 51.28 249 ALA A C 1
ATOM 2028 O O . ALA A 1 249 ? 26.603 -0.730 32.478 1.00 51.28 249 ALA A O 1
ATOM 2029 N N . ARG A 1 250 ? 24.457 -0.252 32.939 1.00 45.75 250 ARG A N 1
ATOM 2030 C CA . ARG A 1 250 ? 24.674 0.257 34.308 1.00 45.75 250 ARG A CA 1
ATOM 2031 C C . ARG A 1 250 ? 24.311 -0.760 35.391 1.00 45.75 250 ARG A C 1
ATOM 2033 O O . ARG A 1 250 ? 24.896 -0.686 36.469 1.00 45.75 250 ARG A O 1
ATOM 2040 N N . GLU A 1 251 ? 23.402 -1.695 35.119 1.00 45.78 251 GLU A N 1
ATOM 2041 C CA . GLU A 1 251 ? 23.004 -2.745 36.071 1.00 45.78 251 GLU A CA 1
ATOM 2042 C C . GLU A 1 251 ? 24.057 -3.859 36.234 1.00 45.78 251 GLU A C 1
ATOM 2044 O O . GLU A 1 251 ? 24.070 -4.538 37.255 1.00 45.78 251 GLU A O 1
ATOM 2049 N N . GLY A 1 252 ? 25.042 -3.975 35.335 1.00 41.72 252 GLY A N 1
ATOM 2050 C CA . GLY A 1 252 ? 26.160 -4.929 35.454 1.00 41.72 252 GLY A CA 1
ATOM 2051 C C . GLY A 1 252 ? 27.246 -4.607 36.502 1.00 41.72 252 GLY A C 1
ATOM 2052 O O . GLY A 1 252 ? 28.368 -5.089 36.360 1.00 41.72 252 GLY A O 1
ATOM 2053 N N . LEU A 1 253 ? 26.981 -3.759 37.507 1.00 44.66 253 LEU A N 1
ATOM 2054 C CA . LEU A 1 253 ? 27.994 -3.270 38.467 1.00 44.66 253 LEU A CA 1
ATOM 2055 C C . LEU A 1 253 ? 27.707 -3.558 39.952 1.00 44.66 253 LEU A C 1
ATOM 2057 O O . LEU A 1 253 ? 28.552 -3.238 40.787 1.00 44.66 253 LEU A O 1
ATOM 2061 N N . PHE A 1 254 ? 26.583 -4.197 40.291 1.00 34.53 254 PHE A N 1
ATOM 2062 C CA . PHE A 1 254 ? 26.314 -4.689 41.649 1.00 34.53 254 PHE A CA 1
ATOM 2063 C C . PHE A 1 254 ? 25.666 -6.083 41.609 1.00 34.53 254 PHE A C 1
ATOM 2065 O O . PHE A 1 254 ? 24.466 -6.225 41.819 1.00 34.53 254 PHE A O 1
ATOM 2072 N N . GLU A 1 255 ? 26.472 -7.119 41.362 1.00 38.47 255 GLU A N 1
ATOM 2073 C CA . GLU A 1 255 ? 26.144 -8.479 41.809 1.00 38.47 255 GLU A CA 1
ATOM 2074 C C . GLU A 1 255 ? 26.299 -8.521 43.337 1.00 38.47 255 GLU A C 1
ATOM 2076 O O . GLU A 1 255 ? 27.401 -8.351 43.864 1.00 38.47 255 GLU A O 1
ATOM 2081 N N . MET A 1 256 ? 25.189 -8.699 44.055 1.00 38.12 256 MET A N 1
ATOM 2082 C CA . MET A 1 256 ? 25.206 -9.120 45.453 1.00 38.12 256 MET A CA 1
ATOM 2083 C C . MET A 1 256 ? 24.696 -10.559 45.483 1.00 38.12 256 MET A C 1
ATOM 2085 O O . MET A 1 256 ? 23.502 -10.800 45.324 1.00 38.12 256 MET A O 1
ATOM 2089 N N . ASP A 1 257 ? 25.634 -11.494 45.621 1.00 44.12 257 ASP A N 1
ATOM 2090 C CA . ASP A 1 257 ? 25.373 -12.910 45.858 1.00 44.12 257 ASP A CA 1
ATOM 2091 C C . ASP A 1 257 ? 24.587 -13.078 47.167 1.00 44.12 257 ASP A C 1
ATOM 2093 O O . ASP A 1 257 ? 25.142 -12.849 48.243 1.00 44.12 257 ASP A O 1
ATOM 2097 N N . GLU A 1 258 ? 23.332 -13.521 47.099 1.00 38.25 258 GLU A N 1
ATOM 2098 C CA . GLU A 1 258 ? 22.706 -14.272 48.192 1.00 38.25 258 GLU A CA 1
ATOM 2099 C C . GLU A 1 258 ? 21.912 -15.455 47.617 1.00 38.25 258 GLU A C 1
ATOM 2101 O O . GLU A 1 258 ? 20.841 -15.307 47.025 1.00 38.25 258 GLU A O 1
ATOM 2106 N N . ASP A 1 259 ? 22.493 -16.643 47.788 1.00 40.59 259 ASP A N 1
ATOM 2107 C CA . ASP A 1 259 ? 21.870 -17.947 47.586 1.00 40.59 259 ASP A CA 1
ATOM 2108 C C . ASP A 1 259 ? 20.761 -18.190 48.632 1.00 40.59 259 ASP A C 1
ATOM 2110 O O . ASP A 1 259 ? 21.001 -18.030 49.826 1.00 40.59 259 ASP A O 1
ATOM 2114 N N . GLU A 1 260 ? 19.570 -18.635 48.216 1.00 37.28 260 GLU A N 1
ATOM 2115 C CA . GLU A 1 260 ? 19.009 -19.952 48.581 1.00 37.28 260 GLU A CA 1
ATOM 2116 C C . GLU A 1 260 ? 17.559 -20.143 48.078 1.00 37.28 260 GLU A C 1
ATOM 2118 O O . GLU A 1 260 ? 16.668 -19.307 48.209 1.00 37.28 260 GLU A O 1
ATOM 2123 N N . GLU A 1 261 ? 17.372 -21.320 47.486 1.00 42.62 261 GLU A N 1
ATOM 2124 C CA . GLU A 1 261 ? 16.170 -22.008 47.016 1.00 42.62 261 GLU A CA 1
ATOM 2125 C C . GLU A 1 261 ? 14.799 -21.563 47.575 1.00 42.62 261 GLU A C 1
ATOM 2127 O O . GLU A 1 261 ? 14.428 -21.857 48.708 1.00 42.62 261 GLU A O 1
ATOM 2132 N N . THR A 1 262 ? 13.930 -21.056 46.693 1.00 32.97 262 THR A N 1
ATOM 2133 C CA . THR A 1 262 ? 12.489 -21.372 46.732 1.00 32.97 262 THR A CA 1
ATOM 2134 C C . THR A 1 262 ? 11.895 -21.379 45.321 1.00 32.97 262 THR A C 1
ATOM 2136 O O . THR A 1 262 ? 11.960 -20.405 44.580 1.00 32.97 262 THR A O 1
ATOM 2139 N N . ASN A 1 263 ? 11.311 -22.519 44.939 1.00 41.91 263 ASN A N 1
ATOM 2140 C CA . ASN A 1 263 ? 10.513 -22.688 43.725 1.00 41.91 263 ASN A CA 1
ATOM 2141 C C . ASN A 1 263 ? 9.344 -21.684 43.688 1.00 41.91 263 ASN A C 1
ATOM 2143 O O . ASN A 1 263 ? 8.461 -21.754 44.543 1.00 41.91 263 ASN A O 1
ATOM 2147 N N . GLY A 1 264 ? 9.290 -20.834 42.659 1.00 31.22 264 GLY A N 1
ATOM 2148 C CA . GLY A 1 264 ? 8.148 -19.960 42.382 1.00 31.22 264 GLY A CA 1
ATOM 2149 C C . GLY A 1 264 ? 8.282 -19.205 41.056 1.00 31.22 264 GLY A C 1
ATOM 2150 O O . GLY A 1 264 ? 9.029 -18.244 40.966 1.00 31.22 264 GLY A O 1
ATOM 2151 N N . ASP A 1 265 ? 7.562 -19.678 40.037 1.00 30.83 265 ASP A N 1
ATOM 2152 C CA . ASP A 1 265 ? 7.090 -18.981 38.831 1.00 30.83 265 ASP A CA 1
ATOM 2153 C C . ASP A 1 265 ? 7.968 -17.896 38.169 1.00 30.83 265 ASP A C 1
ATOM 2155 O O . ASP A 1 265 ? 7.913 -16.702 38.466 1.00 30.83 265 ASP A O 1
ATOM 2159 N N . VAL A 1 266 ? 8.622 -18.302 37.077 1.00 36.09 266 VAL A N 1
ATOM 2160 C CA . VAL A 1 266 ? 9.116 -17.416 36.012 1.00 36.09 266 VAL A CA 1
ATOM 2161 C C . VAL A 1 266 ? 7.919 -16.774 35.281 1.00 36.09 266 VAL A C 1
ATOM 2163 O O . VAL A 1 266 ? 7.480 -17.256 34.239 1.00 36.09 266 VAL A O 1
ATOM 2166 N N . LYS A 1 267 ? 7.350 -15.692 35.830 1.00 38.00 267 LYS A N 1
ATOM 2167 C CA . LYS A 1 267 ? 6.343 -14.835 35.157 1.00 38.00 267 LYS A CA 1
ATOM 2168 C C . LYS A 1 267 ? 6.769 -13.368 34.984 1.00 38.00 267 LYS A C 1
ATOM 2170 O O . LYS A 1 267 ? 6.059 -12.612 34.328 1.00 38.00 267 LYS A O 1
ATOM 2175 N N . GLY A 1 268 ? 7.930 -12.963 35.503 1.00 32.44 268 GLY A N 1
ATOM 2176 C CA . GLY A 1 268 ? 8.359 -11.554 35.526 1.00 32.44 268 GLY A CA 1
ATOM 2177 C C . GLY A 1 268 ? 8.943 -10.994 34.219 1.00 32.44 268 GLY A C 1
ATOM 2178 O O . GLY A 1 268 ? 8.880 -9.791 33.991 1.00 32.44 268 GLY A O 1
ATOM 2179 N N . THR A 1 269 ? 9.475 -11.829 33.322 1.00 34.25 269 THR A N 1
ATOM 2180 C CA . THR A 1 269 ? 10.199 -11.363 32.117 1.00 34.25 269 THR A CA 1
ATOM 2181 C C . THR A 1 269 ? 9.319 -11.164 30.876 1.00 34.25 269 THR A C 1
ATOM 2183 O O . THR A 1 269 ? 9.734 -10.493 29.936 1.00 34.25 269 THR A O 1
ATOM 2186 N N . SER A 1 270 ? 8.084 -11.682 30.861 1.00 41.16 270 SER A N 1
ATOM 2187 C CA . SER A 1 270 ? 7.172 -11.564 29.708 1.00 41.16 270 SER A CA 1
ATOM 2188 C C . SER A 1 270 ? 6.443 -10.217 29.623 1.00 41.16 270 SER A C 1
ATOM 2190 O O . SER A 1 270 ? 6.041 -9.828 28.529 1.00 41.16 270 SER A O 1
ATOM 2192 N N . PHE A 1 271 ? 6.223 -9.521 30.743 1.00 42.41 271 PHE A N 1
ATOM 2193 C CA . PHE A 1 271 ? 5.329 -8.355 30.776 1.00 42.41 271 PHE A CA 1
ATOM 2194 C C . PHE A 1 271 ? 5.940 -7.088 30.161 1.00 42.41 271 PHE A C 1
ATOM 2196 O O . PHE A 1 271 ? 5.216 -6.311 29.545 1.00 42.41 271 PHE A O 1
ATOM 2203 N N . ARG A 1 272 ? 7.265 -6.895 30.255 1.00 52.41 272 ARG A N 1
ATOM 2204 C CA . ARG A 1 272 ? 7.932 -5.694 29.711 1.00 52.41 272 ARG A CA 1
ATOM 2205 C C . ARG A 1 272 ? 8.103 -5.728 28.188 1.00 52.41 272 ARG A C 1
ATOM 2207 O O . ARG A 1 272 ? 8.136 -4.677 27.563 1.00 52.41 272 ARG A O 1
ATOM 2214 N N . SER A 1 273 ? 8.150 -6.915 27.574 1.00 61.75 273 SER A N 1
ATOM 2215 C CA . SER A 1 273 ? 8.364 -7.052 26.121 1.00 61.75 273 SER A CA 1
ATOM 2216 C C . SER A 1 273 ? 7.182 -6.569 25.270 1.00 61.75 273 SER A C 1
ATOM 2218 O O . SER A 1 273 ? 7.371 -6.288 24.086 1.00 61.75 273 SER A O 1
ATOM 2220 N N . ASP A 1 274 ? 5.978 -6.503 25.841 1.00 75.50 274 ASP A N 1
ATOM 2221 C CA . ASP A 1 274 ? 4.739 -6.255 25.090 1.00 75.50 274 ASP A CA 1
ATOM 2222 C C . ASP A 1 274 ? 4.184 -4.844 25.281 1.00 75.50 274 ASP A C 1
ATOM 2224 O O . ASP A 1 274 ? 3.241 -4.467 24.590 1.00 75.50 274 ASP A O 1
ATOM 2228 N N . GLN A 1 275 ? 4.776 -4.068 26.188 1.00 86.06 275 GLN A N 1
ATOM 2229 C CA . GLN A 1 275 ? 4.371 -2.702 26.492 1.00 86.06 275 GLN A CA 1
ATOM 2230 C C . GLN A 1 275 ? 4.911 -1.725 25.441 1.00 86.06 275 GLN A C 1
ATOM 2232 O O . GLN A 1 275 ? 6.089 -1.773 25.074 1.00 86.06 275 GLN A O 1
ATOM 2237 N N . MET A 1 276 ? 4.057 -0.830 24.955 1.00 90.19 276 MET A N 1
ATOM 2238 C CA . MET A 1 276 ? 4.434 0.295 24.106 1.00 90.19 276 MET A CA 1
ATOM 2239 C C . MET A 1 276 ? 5.050 1.413 24.957 1.00 90.19 276 MET A C 1
ATOM 2241 O O . MET A 1 276 ? 4.554 1.735 26.037 1.00 90.19 276 MET A O 1
ATOM 2245 N N . ALA A 1 277 ? 6.096 2.051 24.444 1.00 87.81 277 ALA A N 1
ATOM 2246 C CA . ALA A 1 277 ? 6.729 3.225 25.032 1.00 87.81 277 ALA A CA 1
ATOM 2247 C C . ALA A 1 277 ? 5.835 4.471 24.929 1.00 87.81 277 ALA A C 1
ATOM 2249 O O . ALA A 1 277 ? 5.812 5.304 25.836 1.00 87.81 277 ALA A O 1
ATOM 2250 N N . HIS A 1 278 ? 5.075 4.604 23.835 1.00 90.25 278 HIS A N 1
ATOM 2251 C CA . HIS A 1 278 ? 4.172 5.737 23.640 1.00 90.25 278 HIS A CA 1
ATOM 2252 C C . HIS A 1 278 ? 2.846 5.537 24.411 1.00 90.25 278 HIS A C 1
ATOM 2254 O O . HIS A 1 278 ? 2.091 4.616 24.082 1.00 90.25 278 HIS A O 1
ATOM 2260 N N . PRO A 1 279 ? 2.463 6.420 25.361 1.00 89.00 279 PRO A N 1
ATOM 2261 C CA . PRO A 1 279 ? 1.311 6.184 26.245 1.00 89.00 279 PRO A CA 1
ATOM 2262 C C . PRO A 1 279 ? -0.037 6.022 25.526 1.00 89.00 279 PRO A C 1
ATOM 2264 O O . PRO A 1 279 ? -0.844 5.167 25.883 1.00 89.00 279 PRO A O 1
ATOM 2267 N N . LEU A 1 280 ? -0.306 6.822 24.483 1.00 90.44 280 LEU A N 1
ATOM 2268 C CA . LEU A 1 280 ? -1.541 6.659 23.697 1.00 90.44 280 LEU A CA 1
ATOM 2269 C C . LEU A 1 280 ? -1.526 5.381 22.853 1.00 90.44 280 LEU A C 1
ATOM 2271 O O . LEU A 1 280 ? -2.589 4.807 22.623 1.00 90.44 280 LEU A O 1
ATOM 2275 N N . ALA A 1 281 ? -0.346 4.935 22.410 1.00 91.56 281 ALA A N 1
ATOM 2276 C CA . ALA A 1 281 ? -0.223 3.713 21.624 1.00 91.56 281 ALA A CA 1
ATOM 2277 C C . ALA A 1 281 ? -0.422 2.486 22.515 1.00 91.56 281 ALA A C 1
ATOM 2279 O O . ALA A 1 281 ? -1.094 1.550 22.100 1.00 91.56 281 ALA A O 1
ATOM 2280 N N . GLU A 1 282 ? 0.070 2.531 23.758 1.00 93.31 282 GLU A N 1
ATOM 2281 C CA . GLU A 1 282 ? -0.169 1.487 24.757 1.00 93.31 282 GLU A CA 1
ATOM 2282 C C . GLU A 1 282 ? -1.664 1.307 25.030 1.00 93.31 282 GLU A C 1
ATOM 2284 O O . GLU A 1 282 ? -2.198 0.202 24.929 1.00 93.31 282 GLU A O 1
ATOM 2289 N N . ARG A 1 283 ? -2.376 2.411 25.292 1.00 93.12 283 ARG A N 1
ATOM 2290 C CA . ARG A 1 283 ? -3.835 2.391 25.494 1.00 93.12 283 ARG A CA 1
ATOM 2291 C C . ARG A 1 283 ? -4.563 1.852 24.272 1.00 93.12 283 ARG A C 1
ATOM 2293 O O . ARG A 1 283 ? -5.466 1.030 24.408 1.00 93.12 283 ARG A O 1
ATOM 2300 N N . LEU A 1 284 ? -4.181 2.308 23.082 1.00 94.44 284 LEU A N 1
ATOM 2301 C CA . LEU A 1 284 ? -4.771 1.847 21.830 1.00 94.44 284 LEU A CA 1
ATOM 2302 C C . LEU A 1 284 ? -4.552 0.342 21.622 1.00 94.44 284 LEU A C 1
ATOM 2304 O O . LEU A 1 284 ? -5.497 -0.356 21.260 1.00 94.44 284 LEU A O 1
ATOM 2308 N N . ASP A 1 285 ? -3.345 -0.158 21.883 1.00 94.88 285 ASP A N 1
ATOM 2309 C CA . ASP A 1 285 ? -2.976 -1.564 21.706 1.00 94.88 285 ASP A CA 1
ATOM 2310 C C . ASP A 1 285 ? -3.726 -2.488 22.674 1.00 94.88 285 ASP A C 1
ATOM 2312 O O . ASP A 1 285 ? -4.286 -3.503 22.256 1.00 94.88 285 ASP A O 1
ATOM 2316 N N . ILE A 1 286 ? -3.827 -2.103 23.952 1.00 94.19 286 ILE A N 1
ATOM 2317 C CA . ILE A 1 286 ? -4.616 -2.838 24.953 1.00 94.19 286 ILE A CA 1
ATOM 2318 C C . ILE A 1 286 ? -6.081 -2.921 24.514 1.00 94.19 286 ILE A C 1
ATOM 2320 O O . ILE A 1 286 ? -6.665 -4.006 24.471 1.00 94.19 286 ILE A O 1
ATOM 2324 N N . LEU A 1 287 ? -6.684 -1.792 24.138 1.00 95.75 287 LEU A N 1
ATOM 2325 C CA . LEU A 1 287 ? -8.102 -1.758 23.783 1.00 95.75 287 LEU A CA 1
ATOM 2326 C C . LEU A 1 287 ? -8.406 -2.474 22.458 1.00 95.75 287 LEU A C 1
ATOM 2328 O O . LEU A 1 287 ? -9.449 -3.123 22.347 1.00 95.75 287 LEU A O 1
ATOM 2332 N N . LEU A 1 288 ? -7.507 -2.411 21.469 1.00 95.56 288 LEU A N 1
ATOM 2333 C CA . LEU A 1 288 ? -7.624 -3.202 20.239 1.00 95.56 288 LEU A CA 1
ATOM 2334 C C . LEU A 1 288 ? -7.486 -4.700 20.516 1.00 95.56 288 LEU A C 1
ATOM 2336 O O . LEU A 1 288 ? -8.265 -5.483 19.976 1.00 95.56 288 LEU A O 1
ATOM 2340 N N . SER A 1 289 ? -6.573 -5.102 21.402 1.00 95.62 289 SER A N 1
ATOM 2341 C CA . SER A 1 289 ? -6.431 -6.497 21.835 1.00 95.62 289 SER A CA 1
ATOM 2342 C C . SER A 1 289 ? -7.712 -7.029 22.495 1.00 95.62 289 SER A C 1
ATOM 2344 O O . SER A 1 289 ? -8.178 -8.128 22.168 1.00 95.62 289 SER A O 1
ATOM 2346 N N . VAL A 1 290 ? -8.354 -6.223 23.351 1.00 95.88 290 VAL A N 1
ATOM 2347 C CA . VAL A 1 290 ? -9.660 -6.548 23.950 1.00 95.88 290 VAL A CA 1
ATOM 2348 C C . VAL A 1 290 ? -10.744 -6.676 22.871 1.00 95.88 290 VAL A C 1
ATOM 2350 O O . VAL A 1 290 ? -11.515 -7.640 22.882 1.00 95.88 290 VAL A O 1
ATOM 2353 N N . LEU A 1 291 ? -10.784 -5.762 21.893 1.00 97.25 291 LEU A N 1
ATOM 2354 C CA . LEU A 1 291 ? -11.733 -5.830 20.776 1.00 97.25 291 LEU A CA 1
ATOM 2355 C C . LEU A 1 291 ? -11.516 -7.081 19.907 1.00 97.25 291 LEU A C 1
ATOM 2357 O O . LEU A 1 291 ? -12.485 -7.748 19.545 1.00 97.25 291 LEU A O 1
ATOM 2361 N N . PHE A 1 292 ? -10.270 -7.436 19.583 1.00 96.88 292 PHE A N 1
ATOM 2362 C CA . PHE A 1 292 ? -9.959 -8.645 18.814 1.00 96.88 292 PHE A CA 1
ATOM 2363 C C . PHE A 1 292 ? -10.331 -9.918 19.572 1.00 96.88 292 PHE A C 1
ATOM 2365 O O . PHE A 1 292 ? -10.883 -10.841 18.967 1.00 96.88 292 PHE A O 1
ATOM 2372 N N . SER A 1 293 ? -10.088 -9.955 20.883 1.00 95.62 293 SER A N 1
ATOM 2373 C CA . SER A 1 293 ? -10.504 -11.068 21.741 1.00 95.62 293 SER A CA 1
ATOM 2374 C C . SER A 1 293 ? -12.024 -11.233 21.712 1.00 95.62 293 SER A C 1
ATOM 2376 O O . SER A 1 293 ? -12.516 -12.309 21.386 1.00 95.62 293 SER A O 1
ATOM 2378 N N . TYR A 1 294 ? -12.775 -10.140 21.874 1.00 96.12 294 TYR A N 1
ATOM 2379 C CA . TYR A 1 294 ? -14.233 -10.156 21.743 1.00 96.12 294 TYR A CA 1
ATOM 2380 C C . TYR A 1 294 ? -14.712 -10.638 20.364 1.00 96.12 294 TYR A C 1
ATOM 2382 O O . TYR A 1 294 ? -15.607 -11.481 20.281 1.00 96.12 294 TYR A O 1
ATOM 2390 N N . ILE A 1 295 ? -14.119 -10.145 19.268 1.00 96.56 295 ILE A N 1
ATOM 2391 C CA . ILE A 1 295 ? -14.479 -10.583 17.907 1.00 96.56 295 ILE A CA 1
ATOM 2392 C C . ILE A 1 295 ? -14.265 -12.092 17.763 1.00 96.56 295 ILE A C 1
ATOM 2394 O O . ILE A 1 295 ? -15.118 -12.783 17.199 1.00 96.56 295 ILE A O 1
ATOM 2398 N N . LYS A 1 296 ? -13.151 -12.611 18.287 1.00 94.88 296 LYS A N 1
ATOM 2399 C CA . LYS A 1 296 ? -12.848 -14.042 18.273 1.00 94.88 296 LYS A CA 1
ATOM 2400 C C . LYS A 1 296 ? -13.875 -14.830 19.086 1.00 94.88 296 LYS A C 1
ATOM 2402 O O . LYS A 1 296 ? -14.452 -15.765 18.541 1.00 94.88 296 LYS A O 1
ATOM 2407 N N . ASP A 1 297 ? -14.158 -14.424 20.318 1.00 93.56 297 ASP A N 1
ATOM 2408 C CA . ASP A 1 297 ? -15.052 -15.145 21.234 1.00 93.56 297 ASP A CA 1
ATOM 2409 C C . ASP A 1 297 ? -16.513 -15.157 20.759 1.00 93.56 297 ASP A C 1
ATOM 2411 O O . ASP A 1 297 ? -17.227 -16.143 20.932 1.00 93.56 297 ASP A O 1
ATOM 2415 N N . VAL A 1 298 ? -16.975 -14.087 20.103 1.00 93.12 298 VAL A N 1
ATOM 2416 C CA . VAL A 1 298 ? -18.320 -14.051 19.503 1.00 93.12 298 VAL A CA 1
ATOM 2417 C C . VAL A 1 298 ? -18.414 -14.959 18.275 1.00 93.12 298 VAL A C 1
ATOM 2419 O O . VAL A 1 298 ? -19.470 -15.545 18.022 1.00 93.12 298 VAL A O 1
ATOM 2422 N N . CYS A 1 299 ? -17.334 -15.063 17.496 1.00 94.19 299 CYS A N 1
ATOM 2423 C CA . CYS A 1 299 ? -17.317 -15.836 16.257 1.00 94.19 299 CYS A CA 1
ATOM 2424 C C . CYS A 1 299 ? -17.018 -17.320 16.468 1.00 94.19 299 CYS A C 1
ATOM 2426 O O . CYS A 1 299 ? -17.516 -18.134 15.696 1.00 94.19 299 CYS A O 1
ATOM 2428 N N . TYR A 1 300 ? -16.217 -17.678 17.470 1.00 92.12 300 TYR A N 1
ATOM 2429 C CA . TYR A 1 300 ? -15.798 -19.051 17.730 1.00 92.12 300 TYR A CA 1
ATOM 2430 C C . TYR A 1 300 ? -16.501 -19.613 18.966 1.00 92.12 300 TYR A C 1
ATOM 2432 O O . TYR A 1 300 ? -16.297 -19.150 20.082 1.00 92.12 300 TYR A O 1
ATOM 2440 N N . VAL A 1 301 ? -17.282 -20.675 18.781 1.00 87.31 301 VAL A N 1
ATOM 2441 C CA . VAL A 1 301 ? -17.933 -21.423 19.862 1.00 87.31 301 VAL A CA 1
ATOM 2442 C C . VAL A 1 301 ? -17.331 -22.825 19.884 1.00 87.31 301 VAL A C 1
ATOM 2444 O O . VAL A 1 301 ? -17.369 -23.530 18.881 1.00 87.31 301 VAL A O 1
ATOM 2447 N N . ASN A 1 302 ? -16.744 -23.236 21.013 1.00 83.25 302 ASN A N 1
ATOM 2448 C CA . ASN A 1 302 ? -16.044 -24.525 21.157 1.00 83.25 302 ASN A CA 1
ATOM 2449 C C . ASN A 1 302 ? -14.930 -24.761 20.111 1.00 83.25 302 ASN A C 1
ATOM 2451 O O . ASN A 1 302 ? -14.658 -25.897 19.734 1.00 83.25 302 ASN A O 1
ATOM 2455 N N . GLY A 1 303 ? -14.292 -23.689 19.632 1.00 83.56 303 GLY A N 1
ATOM 2456 C CA . GLY A 1 303 ? -13.234 -23.758 18.618 1.00 83.56 303 GLY A CA 1
ATOM 2457 C C . GLY A 1 303 ? -13.724 -23.810 17.165 1.00 83.56 303 GLY A C 1
ATOM 2458 O O . GLY A 1 303 ? -12.895 -23.747 16.259 1.00 83.56 303 GLY A O 1
ATOM 2459 N N . GLU A 1 304 ? -15.037 -23.844 16.920 1.00 88.81 304 GLU A N 1
ATOM 2460 C CA . GLU A 1 304 ? -15.627 -23.783 15.577 1.00 88.81 304 GLU A CA 1
ATOM 2461 C C . GLU A 1 304 ? -16.301 -22.433 15.306 1.00 88.81 304 GLU A C 1
ATOM 2463 O O . GLU A 1 304 ? -16.826 -21.789 16.212 1.00 88.81 304 GLU A O 1
ATOM 2468 N N . ILE A 1 305 ? -16.307 -22.000 14.041 1.00 91.50 305 ILE A N 1
ATOM 2469 C CA . ILE A 1 305 ? -16.906 -20.719 13.641 1.00 91.50 305 ILE A CA 1
ATOM 2470 C C . ILE A 1 305 ? -18.437 -20.835 13.582 1.00 91.50 305 ILE A C 1
ATOM 2472 O O . ILE A 1 305 ? -18.980 -21.548 12.733 1.00 91.50 305 ILE A O 1
ATOM 2476 N N . ASP A 1 306 ? -19.139 -20.044 14.394 1.00 93.75 306 ASP A N 1
ATOM 2477 C CA . ASP A 1 306 ? -20.585 -19.831 14.291 1.00 93.75 306 ASP A CA 1
ATOM 2478 C C . ASP A 1 306 ? -20.890 -18.794 13.200 1.00 93.75 306 ASP A C 1
ATOM 2480 O O . ASP A 1 306 ? -20.897 -17.580 13.413 1.00 93.75 306 ASP A O 1
ATOM 2484 N N . ILE A 1 307 ? -21.183 -19.295 11.999 1.00 92.19 307 ILE A N 1
ATOM 2485 C CA . ILE A 1 307 ? -21.412 -18.475 10.803 1.00 92.19 307 ILE A CA 1
ATOM 2486 C C . ILE A 1 307 ? -22.523 -17.432 11.007 1.00 92.19 307 ILE A C 1
ATOM 2488 O O . ILE A 1 307 ? -22.438 -16.352 10.420 1.00 92.19 307 ILE A O 1
ATOM 2492 N N . ASN A 1 308 ? -23.569 -17.729 11.783 1.00 93.12 308 ASN A N 1
ATOM 2493 C CA . ASN A 1 308 ? -24.687 -16.801 11.955 1.00 93.12 308 ASN A CA 1
ATOM 2494 C C . ASN A 1 308 ? -24.273 -15.626 12.841 1.00 93.12 308 ASN A C 1
ATOM 2496 O O . ASN A 1 308 ? -24.410 -14.476 12.423 1.00 93.12 308 ASN A O 1
ATOM 2500 N N . LYS A 1 309 ? -23.658 -15.909 13.995 1.00 92.81 309 LYS A N 1
ATOM 2501 C CA . LYS A 1 309 ? -23.140 -14.861 14.885 1.00 92.81 309 LYS A CA 1
ATOM 2502 C C . LYS A 1 309 ? -22.058 -14.024 14.215 1.00 92.81 309 LYS A C 1
ATOM 2504 O O . LYS A 1 309 ? -22.093 -12.798 14.321 1.00 92.81 309 LYS A O 1
ATOM 2509 N N . THR A 1 310 ? -21.145 -14.655 13.471 1.00 95.25 310 THR A N 1
ATOM 2510 C CA . THR A 1 310 ? -20.112 -13.939 12.709 1.00 95.25 310 THR A CA 1
ATOM 2511 C C . THR A 1 310 ? -20.724 -13.044 11.636 1.00 95.25 310 THR A C 1
ATOM 2513 O O . THR A 1 310 ? -20.290 -11.908 11.489 1.00 95.25 310 THR A O 1
ATOM 2516 N N . LYS A 1 311 ? -21.755 -13.497 10.906 1.00 95.69 311 LYS A N 1
ATOM 2517 C CA . LYS A 1 311 ? -22.461 -12.658 9.918 1.00 95.69 311 LYS A CA 1
ATOM 2518 C C . LYS A 1 311 ? -23.118 -11.447 10.562 1.00 95.69 311 LYS A C 1
ATOM 2520 O O . LYS A 1 311 ? -23.021 -10.350 10.016 1.00 95.69 311 LYS A O 1
ATOM 2525 N N . ASP A 1 312 ? -23.781 -11.638 11.696 1.00 95.38 312 ASP A N 1
ATOM 2526 C CA . ASP A 1 312 ? -24.427 -10.539 12.403 1.00 95.38 312 ASP A CA 1
ATOM 2527 C C . ASP A 1 312 ? -23.385 -9.553 12.932 1.00 95.38 312 ASP A C 1
ATOM 2529 O O . ASP A 1 312 ? -23.590 -8.349 12.825 1.00 95.38 312 ASP A O 1
ATOM 2533 N N . LEU A 1 313 ? -22.262 -10.032 13.479 1.00 96.69 313 LEU A N 1
ATOM 2534 C CA . LEU A 1 313 ? -21.174 -9.159 13.931 1.00 96.69 313 LEU A CA 1
ATOM 2535 C C . LEU A 1 313 ? -20.530 -8.412 12.757 1.00 96.69 313 LEU A C 1
ATOM 2537 O O . LEU A 1 313 ? -20.311 -7.209 12.837 1.00 96.69 313 LEU A O 1
ATOM 2541 N N . TYR A 1 314 ? -20.288 -9.100 11.641 1.00 97.69 314 TYR A N 1
ATOM 2542 C CA . TYR A 1 314 ? -19.749 -8.509 10.419 1.00 97.69 314 TYR A CA 1
ATOM 2543 C C . TYR A 1 314 ? -20.632 -7.369 9.891 1.00 97.69 314 TYR A C 1
ATOM 2545 O O . TYR A 1 314 ? -20.111 -6.342 9.464 1.00 97.69 314 TYR A O 1
ATOM 2553 N N . ARG A 1 315 ? -21.964 -7.514 9.946 1.00 97.44 315 ARG A N 1
ATOM 2554 C CA . ARG A 1 315 ? -22.911 -6.458 9.545 1.00 97.44 315 ARG A CA 1
ATOM 2555 C C . ARG A 1 315 ? -22.825 -5.216 10.431 1.00 97.44 315 ARG A C 1
ATOM 2557 O O . ARG A 1 315 ? -22.898 -4.105 9.913 1.00 97.44 315 ARG A O 1
ATOM 2564 N N . ASP A 1 316 ? -22.641 -5.396 11.733 1.00 97.50 316 ASP A N 1
ATOM 2565 C CA . ASP A 1 316 ? -22.456 -4.264 12.641 1.00 97.50 316 ASP A CA 1
ATOM 2566 C C . ASP A 1 316 ? -21.111 -3.577 12.370 1.00 97.50 316 ASP A C 1
ATOM 2568 O O . ASP A 1 316 ? -21.062 -2.358 12.209 1.00 97.50 316 ASP A O 1
ATOM 2572 N N . LEU A 1 317 ? -20.034 -4.359 12.236 1.00 98.00 317 LEU A N 1
ATOM 2573 C CA . LEU A 1 317 ? -18.685 -3.849 11.989 1.00 98.00 317 LEU A CA 1
ATOM 2574 C C . LEU A 1 317 ? -18.558 -3.133 10.638 1.00 98.00 317 LEU A C 1
ATOM 2576 O O . LEU A 1 317 ? -17.907 -2.094 10.577 1.00 98.00 317 LEU A O 1
ATOM 2580 N N . ILE A 1 318 ? -19.203 -3.621 9.571 1.00 97.94 318 ILE A N 1
ATOM 2581 C CA . ILE A 1 318 ? -19.164 -2.942 8.266 1.00 97.94 318 ILE A CA 1
ATOM 2582 C C . ILE A 1 318 ? -19.928 -1.612 8.290 1.00 97.94 318 ILE A C 1
ATOM 2584 O O . ILE A 1 318 ? -19.483 -0.636 7.689 1.00 97.94 318 ILE A O 1
ATOM 2588 N N . ALA A 1 319 ? -21.047 -1.541 9.020 1.00 98.00 319 ALA A N 1
ATOM 2589 C CA . ALA A 1 319 ? -21.792 -0.297 9.194 1.00 98.00 319 ALA A CA 1
ATOM 2590 C C . ALA A 1 319 ? -20.966 0.743 9.970 1.00 98.00 319 ALA A C 1
ATOM 2592 O O . ALA A 1 319 ? -20.936 1.918 9.601 1.00 98.00 319 ALA A O 1
ATOM 2593 N N . ILE A 1 320 ? -20.239 0.300 10.999 1.00 98.00 320 ILE A N 1
ATOM 2594 C CA . ILE A 1 320 ? -19.320 1.143 11.773 1.00 98.00 320 ILE A CA 1
ATOM 2595 C C . ILE A 1 320 ? -18.126 1.579 10.918 1.00 98.00 320 ILE A C 1
ATOM 2597 O O . ILE A 1 320 ? -17.759 2.754 10.928 1.00 98.00 320 ILE A O 1
ATOM 2601 N N . PHE A 1 321 ? -17.547 0.665 10.135 1.00 97.44 321 PHE A N 1
ATOM 2602 C CA . PHE A 1 321 ? -16.462 0.969 9.203 1.00 97.44 321 PHE A CA 1
ATOM 2603 C C . PHE A 1 321 ? -16.869 2.076 8.223 1.00 97.44 321 PHE A C 1
ATOM 2605 O O . PHE A 1 321 ? -16.139 3.048 8.057 1.00 97.44 321 PHE A O 1
ATOM 2612 N N . ASP A 1 322 ? -18.059 1.976 7.632 1.00 96.19 322 ASP A N 1
ATOM 2613 C CA . ASP A 1 322 ? -18.580 2.971 6.693 1.00 96.19 322 ASP A CA 1
ATOM 2614 C C . ASP A 1 322 ? -18.808 4.345 7.323 1.00 96.19 322 ASP A C 1
ATOM 2616 O O . ASP A 1 322 ? -18.586 5.365 6.668 1.00 96.19 322 ASP A O 1
ATOM 2620 N N . LYS A 1 323 ? -19.290 4.363 8.568 1.00 96.38 323 LYS A N 1
ATOM 2621 C CA . LYS A 1 323 ? -19.651 5.586 9.284 1.00 96.38 323 LYS A CA 1
ATOM 2622 C C . LYS A 1 323 ? -18.435 6.305 9.861 1.00 96.38 323 LYS A C 1
ATOM 2624 O O . LYS A 1 323 ? -18.405 7.532 9.837 1.00 96.38 323 LYS A O 1
ATOM 2629 N N . LEU A 1 324 ? -17.468 5.557 10.395 1.00 96.06 324 LEU A N 1
ATOM 2630 C CA . LEU A 1 324 ? -16.369 6.106 11.187 1.00 96.06 324 LEU A CA 1
ATOM 2631 C C . LEU A 1 324 ? -15.002 5.932 10.522 1.00 96.06 324 LEU A C 1
ATOM 2633 O O . LEU A 1 324 ? -14.271 6.905 10.388 1.00 96.06 324 LEU A O 1
ATOM 2637 N N . VAL A 1 325 ? -14.646 4.721 10.092 1.00 95.06 325 VAL A N 1
ATOM 2638 C CA . VAL A 1 325 ? -13.276 4.407 9.644 1.00 95.06 325 VAL A CA 1
ATOM 2639 C C . VAL A 1 325 ? -13.015 4.902 8.221 1.00 95.06 325 VAL A C 1
ATOM 2641 O O . VAL A 1 325 ? -12.031 5.592 7.982 1.00 95.06 325 VAL A O 1
ATOM 2644 N N . LEU A 1 326 ? -13.902 4.596 7.271 1.00 92.94 326 LEU A N 1
ATOM 2645 C CA . LEU A 1 326 ? -13.739 4.972 5.863 1.00 92.94 326 LEU A CA 1
ATOM 2646 C C . LEU A 1 326 ? -13.655 6.499 5.640 1.00 92.94 326 LEU A C 1
ATOM 2648 O O . LEU A 1 326 ? -12.869 6.911 4.786 1.00 92.94 326 LEU A O 1
ATOM 2652 N N . PRO A 1 327 ? -14.422 7.348 6.358 1.00 92.81 327 PRO A N 1
ATOM 2653 C CA . PRO A 1 327 ? -14.310 8.802 6.238 1.00 92.81 327 PRO A CA 1
ATOM 2654 C C . PRO A 1 327 ? -13.132 9.417 7.007 1.00 92.81 327 PRO A C 1
ATOM 2656 O O . PRO A 1 327 ? -12.820 10.584 6.774 1.00 92.81 327 PRO A O 1
ATOM 2659 N N . THR A 1 328 ? -12.508 8.682 7.932 1.00 88.62 328 THR A N 1
ATOM 2660 C CA . THR A 1 328 ? -11.428 9.208 8.776 1.00 88.62 328 THR A CA 1
ATOM 2661 C C . THR A 1 328 ? -10.087 9.075 8.066 1.00 88.62 328 THR A C 1
ATOM 2663 O O . THR A 1 328 ? -9.654 7.978 7.717 1.00 88.62 328 THR A O 1
ATOM 2666 N N . HIS A 1 329 ? -9.412 10.206 7.862 1.00 77.62 329 HIS A N 1
ATOM 2667 C CA . HIS A 1 329 ? -8.057 10.234 7.320 1.00 77.62 329 HIS A CA 1
ATOM 2668 C C . HIS A 1 329 ? -7.021 9.899 8.408 1.00 77.62 329 HIS A C 1
ATOM 2670 O O . HIS A 1 329 ? -7.254 10.187 9.580 1.00 77.62 329 HIS A O 1
ATOM 2676 N N . ALA A 1 330 ? -5.877 9.330 8.017 1.00 73.44 330 ALA A N 1
ATOM 2677 C CA . ALA A 1 330 ? -4.724 9.054 8.887 1.00 73.44 330 ALA A CA 1
ATOM 2678 C C . ALA A 1 330 ? -4.921 8.038 10.040 1.00 73.44 330 ALA A C 1
ATOM 2680 O O . ALA A 1 330 ? -4.077 7.962 10.926 1.00 73.44 330 ALA A O 1
ATOM 2681 N N . SER A 1 331 ? -5.983 7.222 10.035 1.00 84.81 331 SER A N 1
ATOM 2682 C CA . SER A 1 331 ? -6.096 6.076 10.957 1.00 84.81 331 SER A CA 1
ATOM 2683 C C . SER A 1 331 ? -5.175 4.940 10.504 1.00 84.81 331 SER A C 1
ATOM 2685 O O . SER A 1 331 ? -5.248 4.513 9.354 1.00 84.81 331 SER A O 1
ATOM 2687 N N . CYS A 1 332 ? -4.305 4.438 11.381 1.00 85.81 332 CYS A N 1
ATOM 2688 C CA . CYS A 1 332 ? -3.278 3.450 11.026 1.00 85.81 332 CYS A CA 1
ATOM 2689 C C . CYS A 1 332 ? -3.544 2.054 11.605 1.00 85.81 332 CYS A C 1
ATOM 2691 O O . CYS A 1 332 ? -3.029 1.064 11.082 1.00 85.81 332 CYS A O 1
ATOM 2693 N N . HIS A 1 333 ? -4.340 1.958 12.670 1.00 91.44 333 HIS A N 1
ATOM 2694 C CA . HIS A 1 333 ? -4.460 0.730 13.455 1.00 91.44 333 HIS A CA 1
ATOM 2695 C C . HIS A 1 333 ? -5.900 0.239 13.576 1.00 91.44 333 HIS A C 1
ATOM 2697 O O . HIS A 1 333 ? -6.153 -0.965 13.529 1.00 91.44 333 HIS A O 1
ATOM 2703 N N . THR A 1 334 ? -6.866 1.146 13.704 1.00 93.25 334 THR A N 1
ATOM 2704 C CA . THR A 1 334 ? -8.241 0.773 14.060 1.00 93.25 334 THR A CA 1
ATOM 2705 C C . THR A 1 334 ? -8.898 -0.108 12.993 1.00 93.25 334 THR A C 1
ATOM 2707 O O . THR A 1 334 ? -9.576 -1.077 13.316 1.00 93.25 334 THR A O 1
ATOM 2710 N N . GLN A 1 335 ? -8.628 0.134 11.710 1.00 94.06 335 GLN A N 1
ATOM 2711 C CA . GLN A 1 335 ? -9.124 -0.650 10.573 1.00 94.06 335 GLN A CA 1
ATOM 2712 C C . GLN A 1 335 ? -8.805 -2.152 10.635 1.00 94.06 335 GLN A C 1
ATOM 2714 O O . GLN A 1 335 ? -9.473 -2.945 9.960 1.00 94.06 335 GLN A O 1
ATOM 2719 N N . TYR A 1 336 ? -7.821 -2.577 11.435 1.00 96.00 336 TYR A N 1
ATOM 2720 C CA . TYR A 1 336 ? -7.455 -3.987 11.549 1.00 96.00 336 TYR A CA 1
ATOM 2721 C C . TYR A 1 336 ? -8.567 -4.860 12.145 1.00 96.00 336 TYR A C 1
ATOM 2723 O O . TYR A 1 336 ? -8.549 -6.066 11.905 1.00 96.00 336 TYR A O 1
ATOM 2731 N N . PHE A 1 337 ? -9.599 -4.301 12.799 1.00 96.44 337 PHE A N 1
ATOM 2732 C CA . PHE A 1 337 ? -10.774 -5.102 13.187 1.00 96.44 337 PHE A CA 1
ATOM 2733 C C . PHE A 1 337 ? -11.498 -5.691 11.970 1.00 96.44 337 PHE A C 1
ATOM 2735 O O . PHE A 1 337 ? -11.936 -6.842 12.018 1.00 96.44 337 PHE A O 1
ATOM 2742 N N . MET A 1 338 ? -11.570 -4.945 10.858 1.00 97.31 338 MET A N 1
ATOM 2743 C CA . MET A 1 338 ? -12.142 -5.452 9.607 1.00 97.31 338 MET A CA 1
ATOM 2744 C C . MET A 1 338 ? -11.223 -6.486 8.963 1.00 97.31 338 MET A C 1
ATOM 2746 O O . MET A 1 338 ? -11.700 -7.517 8.492 1.00 97.31 338 MET A O 1
ATOM 2750 N N . PHE A 1 339 ? -9.909 -6.247 8.970 1.00 97.12 339 PHE A N 1
ATOM 2751 C CA . PHE A 1 339 ? -8.930 -7.209 8.457 1.00 97.12 339 PHE A CA 1
ATOM 2752 C C . PHE A 1 339 ? -9.013 -8.545 9.207 1.00 97.12 339 PHE A C 1
ATOM 2754 O O . PHE A 1 339 ? -9.045 -9.611 8.590 1.00 97.12 339 PHE A O 1
ATOM 2761 N N . TYR A 1 340 ? -9.114 -8.485 10.536 1.00 97.00 340 TYR A N 1
ATOM 2762 C CA . TYR A 1 340 ? -9.151 -9.649 11.408 1.00 97.00 340 TYR A CA 1
ATOM 2763 C C . TYR A 1 340 ? -10.409 -10.497 11.193 1.00 97.00 340 TYR A C 1
ATOM 2765 O O . TYR A 1 340 ? -10.285 -11.693 10.938 1.00 97.00 340 TYR A O 1
ATOM 2773 N N . ILE A 1 341 ? -11.612 -9.906 11.175 1.00 96.62 341 ILE A N 1
ATOM 2774 C CA . ILE A 1 341 ? -12.835 -10.686 10.903 1.00 96.62 341 ILE A CA 1
ATOM 2775 C C . ILE A 1 341 ? -12.854 -11.268 9.477 1.00 96.62 341 ILE A C 1
ATOM 2777 O O . ILE A 1 341 ? -13.346 -12.378 9.269 1.00 96.62 341 ILE A O 1
ATOM 2781 N N . CYS A 1 342 ? -12.264 -10.572 8.495 1.00 97.19 342 CYS A N 1
ATOM 2782 C CA . CYS A 1 342 ? -12.120 -11.090 7.130 1.00 97.19 342 CYS A CA 1
ATOM 2783 C C . CYS A 1 342 ? -11.199 -12.320 7.057 1.00 97.19 342 CYS A C 1
ATOM 2785 O O . CYS A 1 342 ? -11.380 -13.155 6.170 1.00 97.19 342 CYS A O 1
ATOM 2787 N N . SER A 1 343 ? -10.252 -12.462 7.990 1.00 96.00 343 SER A N 1
ATOM 2788 C CA . SER A 1 343 ? -9.318 -13.594 8.026 1.00 96.00 343 SER A CA 1
ATOM 2789 C C . SER A 1 343 ? -9.976 -14.926 8.409 1.00 96.00 343 SER A C 1
ATOM 2791 O O . SER A 1 343 ? -9.469 -15.985 8.045 1.00 96.00 343 SER A O 1
ATOM 2793 N N . PHE A 1 344 ? -11.129 -14.898 9.090 1.00 95.19 344 PHE A N 1
ATOM 2794 C CA . PHE A 1 344 ? -11.782 -16.109 9.602 1.00 95.19 344 PHE A CA 1
ATOM 2795 C C . PHE A 1 344 ? -12.338 -17.001 8.489 1.00 95.19 344 PHE A C 1
ATOM 2797 O O . PHE A 1 344 ? -12.357 -18.226 8.614 1.00 95.19 344 PHE A O 1
ATOM 2804 N N . LYS A 1 345 ? -12.822 -16.401 7.393 1.00 94.38 345 LYS A N 1
ATOM 2805 C CA . LYS A 1 345 ? -13.340 -17.135 6.234 1.00 94.38 345 LYS A CA 1
ATOM 2806 C C . LYS A 1 345 ? -13.313 -16.269 4.982 1.00 94.38 345 LYS A C 1
ATOM 2808 O O . LYS A 1 345 ? -13.795 -15.140 5.006 1.00 94.38 345 LYS A O 1
ATOM 2813 N N . LEU A 1 346 ? -12.887 -16.859 3.862 1.00 95.25 346 LEU A N 1
ATOM 2814 C CA . LEU A 1 346 ? -12.792 -16.187 2.559 1.00 95.25 346 LEU A CA 1
ATOM 2815 C C . LEU A 1 346 ? -14.069 -15.426 2.164 1.00 95.25 346 LEU A C 1
ATOM 2817 O O . LEU A 1 346 ? -13.982 -14.300 1.693 1.00 95.25 346 LEU A O 1
ATOM 2821 N N . GLY A 1 347 ? -15.251 -15.991 2.429 1.00 96.06 347 GLY A N 1
ATOM 2822 C CA . GLY A 1 347 ? -16.520 -15.342 2.086 1.00 96.06 347 GLY A CA 1
ATOM 2823 C C . GLY A 1 347 ? -16.741 -13.975 2.755 1.00 96.06 347 GLY A C 1
ATOM 2824 O O . GLY A 1 347 ? -17.433 -13.139 2.185 1.00 96.06 347 GLY A O 1
ATOM 2825 N N . PHE A 1 348 ? -16.150 -13.713 3.929 1.00 96.44 348 PHE A N 1
ATOM 2826 C CA . PHE A 1 348 ? -16.204 -12.385 4.557 1.00 96.44 348 PHE A CA 1
ATOM 2827 C C . PHE A 1 348 ? -15.240 -11.405 3.885 1.00 96.44 348 PHE A C 1
ATOM 2829 O O . PHE A 1 348 ? -15.614 -10.262 3.639 1.00 96.44 348 PHE A O 1
ATOM 2836 N N . ALA A 1 349 ? -14.040 -11.863 3.521 1.00 97.12 349 ALA A N 1
ATOM 2837 C CA . ALA A 1 349 ? -13.085 -11.063 2.759 1.00 97.12 349 ALA A CA 1
ATOM 2838 C C . ALA A 1 349 ? -13.640 -10.675 1.376 1.00 97.12 349 ALA A C 1
ATOM 2840 O O . ALA A 1 349 ? -13.548 -9.518 0.974 1.00 97.12 349 ALA A O 1
ATOM 2841 N N . GLU A 1 350 ? -14.270 -11.618 0.671 1.00 97.38 350 GLU A N 1
ATOM 2842 C CA . GLU A 1 350 ? -14.918 -11.375 -0.623 1.00 97.38 350 GLU A CA 1
ATOM 2843 C C . GLU A 1 350 ? -16.105 -10.416 -0.493 1.00 97.38 350 GLU A C 1
ATOM 2845 O O . GLU A 1 350 ? -16.220 -9.482 -1.284 1.00 97.38 350 GLU A O 1
ATOM 2850 N N . ALA A 1 351 ? -16.937 -10.575 0.542 1.00 97.81 351 ALA A N 1
ATOM 2851 C CA . ALA A 1 351 ? -18.024 -9.640 0.823 1.00 97.81 351 ALA A CA 1
ATOM 2852 C C . ALA A 1 351 ? -17.508 -8.223 1.132 1.00 97.81 351 ALA A C 1
ATOM 2854 O O . ALA A 1 351 ? -18.137 -7.238 0.738 1.00 97.81 351 ALA A O 1
ATOM 2855 N N . PHE A 1 352 ? -16.365 -8.100 1.815 1.00 98.31 352 PHE A N 1
ATOM 2856 C CA . PHE A 1 352 ? -15.755 -6.805 2.114 1.00 98.31 352 PHE A CA 1
ATOM 2857 C C . PHE A 1 352 ? -15.184 -6.146 0.856 1.00 98.31 352 PHE A C 1
ATOM 2859 O O . PHE A 1 352 ? -15.449 -4.970 0.602 1.00 98.31 352 PHE A O 1
ATOM 2866 N N . LEU A 1 353 ? -14.484 -6.913 0.015 1.00 98.00 353 LEU A N 1
ATOM 2867 C CA . LEU A 1 353 ? -14.006 -6.460 -1.293 1.00 98.00 353 LEU A CA 1
ATOM 2868 C C . LEU A 1 353 ? -15.161 -6.019 -2.199 1.00 98.00 353 LEU A C 1
ATOM 2870 O O . LEU A 1 353 ? -15.082 -4.956 -2.813 1.00 98.00 353 LEU A O 1
ATOM 2874 N N . GLU A 1 354 ? -16.255 -6.783 -2.252 1.00 97.50 354 GLU A N 1
ATOM 2875 C CA . GLU A 1 354 ? -17.448 -6.429 -3.027 1.00 97.50 354 GLU A CA 1
ATOM 2876 C C . GLU A 1 354 ? -18.091 -5.127 -2.518 1.00 97.50 354 GLU A C 1
ATOM 2878 O O . GLU A 1 354 ? -18.508 -4.276 -3.309 1.00 97.50 354 GLU A O 1
ATOM 2883 N N . HIS A 1 355 ? -18.152 -4.941 -1.197 1.00 97.56 355 HIS A N 1
ATOM 2884 C CA . HIS A 1 355 ? -18.667 -3.720 -0.577 1.00 97.56 355 HIS A CA 1
ATOM 2885 C C . HIS A 1 355 ? -17.824 -2.488 -0.931 1.00 97.56 355 HIS A C 1
ATOM 2887 O O . HIS A 1 355 ? -18.365 -1.477 -1.387 1.00 97.56 355 HIS A O 1
ATOM 2893 N N . LEU A 1 356 ? -16.496 -2.581 -0.801 1.00 97.44 356 LEU A N 1
ATOM 2894 C CA . LEU A 1 356 ? -15.572 -1.512 -1.195 1.00 97.44 356 LEU A CA 1
ATOM 2895 C C . LEU A 1 356 ? -15.643 -1.231 -2.702 1.00 97.44 356 LEU A C 1
ATOM 2897 O O . LEU A 1 356 ? -15.665 -0.071 -3.117 1.00 97.44 356 LEU A O 1
ATOM 2901 N N . TRP A 1 357 ? -15.759 -2.276 -3.525 1.00 97.31 357 TRP A N 1
ATOM 2902 C CA . TRP A 1 357 ? -15.911 -2.159 -4.974 1.00 97.31 357 TRP A CA 1
ATOM 2903 C C . TRP A 1 357 ? -17.171 -1.377 -5.355 1.00 97.31 357 TRP A C 1
ATOM 2905 O O . TRP A 1 357 ? -17.110 -0.437 -6.150 1.00 97.31 357 TRP A O 1
ATOM 2915 N N . LYS A 1 358 ? -18.316 -1.697 -4.735 1.00 96.44 358 LYS A N 1
ATOM 2916 C CA . LYS A 1 358 ? -19.573 -0.939 -4.881 1.00 96.44 358 LYS A CA 1
ATOM 2917 C C . LYS A 1 358 ? -19.408 0.528 -4.509 1.00 96.44 358 LYS A C 1
ATOM 2919 O O . LYS A 1 358 ? -19.992 1.383 -5.176 1.00 96.44 358 LYS A O 1
ATOM 2924 N N . LYS A 1 359 ? -18.594 0.843 -3.499 1.00 95.62 359 LYS A N 1
ATOM 2925 C CA . LYS A 1 359 ? -18.313 2.238 -3.154 1.00 95.62 359 LYS A CA 1
ATOM 2926 C C . LYS A 1 359 ? -17.472 2.945 -4.202 1.00 95.62 359 LYS A C 1
ATOM 2928 O O . LYS A 1 359 ? -17.865 4.036 -4.606 1.00 95.62 359 LYS A O 1
ATOM 2933 N N . LEU A 1 360 ? -16.379 2.329 -4.652 1.00 94.62 360 LEU A N 1
ATOM 2934 C CA . LEU A 1 360 ? -15.457 2.886 -5.647 1.00 94.62 360 LEU A CA 1
ATOM 2935 C C . LEU A 1 360 ? -16.153 3.177 -6.985 1.00 94.62 360 LEU A C 1
ATOM 2937 O O . LEU A 1 360 ? -15.943 4.245 -7.563 1.00 94.62 360 LEU A O 1
ATOM 2941 N N . GLN A 1 361 ? -17.003 2.267 -7.470 1.00 93.94 361 GLN A N 1
ATOM 2942 C CA . GLN A 1 361 ? -17.659 2.423 -8.773 1.00 93.94 361 GLN A CA 1
ATOM 2943 C C . GLN A 1 361 ? -18.817 3.432 -8.762 1.00 93.94 361 GLN A C 1
ATOM 2945 O O . GLN A 1 361 ? -19.067 4.072 -9.779 1.00 93.94 361 GLN A O 1
ATOM 2950 N N . ASN A 1 362 ? -19.520 3.595 -7.633 1.00 92.81 362 ASN A N 1
ATOM 2951 C CA . ASN A 1 362 ? -20.739 4.402 -7.565 1.00 92.81 362 ASN A CA 1
ATOM 2952 C C . ASN A 1 362 ? -20.427 5.913 -7.636 1.00 92.81 362 ASN A C 1
ATOM 2954 O O . ASN A 1 362 ? -19.854 6.456 -6.686 1.00 92.81 362 ASN A O 1
ATOM 2958 N N . PRO A 1 363 ? -20.847 6.626 -8.701 1.00 89.44 363 PRO A N 1
ATOM 2959 C CA . PRO A 1 363 ? -20.576 8.056 -8.858 1.00 89.44 363 PRO A CA 1
ATOM 2960 C C . PRO A 1 363 ? -21.278 8.945 -7.827 1.00 89.44 363 PRO A C 1
ATOM 2962 O O . PRO A 1 363 ? -20.849 10.075 -7.623 1.00 89.44 363 PRO A O 1
ATOM 2965 N N . ASN A 1 364 ? -22.329 8.444 -7.167 1.00 93.00 364 ASN A N 1
ATOM 2966 C CA . ASN A 1 364 ? -23.051 9.186 -6.130 1.00 93.00 364 ASN A CA 1
ATOM 2967 C C . ASN A 1 364 ? -22.266 9.287 -4.814 1.00 93.00 364 ASN A C 1
ATOM 2969 O O . ASN A 1 364 ? -22.622 10.084 -3.949 1.00 93.00 364 ASN A O 1
ATOM 2973 N N . ASN A 1 365 ? -21.211 8.484 -4.642 1.00 92.44 365 ASN A N 1
ATOM 2974 C CA . ASN A 1 365 ? -20.333 8.605 -3.487 1.00 92.44 365 ASN A CA 1
ATOM 2975 C C . ASN A 1 365 ? -19.323 9.747 -3.689 1.00 92.44 365 ASN A C 1
ATOM 2977 O O . ASN A 1 365 ? -18.769 9.885 -4.784 1.00 92.44 365 ASN A O 1
ATOM 2981 N N . PRO A 1 366 ? -19.000 10.514 -2.631 1.00 91.62 366 PRO A N 1
ATOM 2982 C CA . PRO A 1 366 ? -17.935 11.511 -2.673 1.00 91.62 366 PRO A CA 1
ATOM 2983 C C . PRO A 1 366 ? -16.611 10.924 -3.178 1.00 91.62 366 PRO A C 1
ATOM 2985 O O . PRO A 1 366 ? -16.206 9.838 -2.759 1.00 91.62 366 PRO A O 1
ATOM 2988 N N . ALA A 1 367 ? -15.904 11.664 -4.038 1.00 89.56 367 ALA A N 1
ATOM 2989 C CA . ALA A 1 367 ? -14.655 11.206 -4.653 1.00 89.56 367 ALA A CA 1
ATOM 2990 C C . ALA A 1 367 ? -13.591 10.784 -3.625 1.00 89.56 367 ALA A C 1
ATOM 2992 O O . ALA A 1 367 ? -12.846 9.843 -3.878 1.00 89.56 367 ALA A O 1
ATOM 2993 N N . VAL A 1 368 ? -13.540 11.436 -2.460 1.00 88.94 368 VAL A N 1
ATOM 2994 C CA . VAL A 1 368 ? -12.617 11.091 -1.363 1.00 88.94 368 VAL A CA 1
ATOM 2995 C C . VAL A 1 368 ? -12.907 9.694 -0.806 1.00 88.94 368 VAL A C 1
ATOM 2997 O O . VAL A 1 368 ? -11.998 8.883 -0.681 1.00 88.94 368 VAL A O 1
ATOM 3000 N N . LEU A 1 369 ? -14.180 9.355 -0.564 1.00 91.50 369 LEU A N 1
ATOM 3001 C CA . LEU A 1 369 ? -14.560 8.023 -0.071 1.00 91.50 369 LEU A CA 1
ATOM 3002 C C . LEU A 1 369 ? -14.337 6.936 -1.125 1.00 91.50 369 LEU A C 1
ATOM 3004 O O . LEU A 1 369 ? -13.978 5.808 -0.794 1.00 91.50 369 LEU A O 1
ATOM 3008 N N . ARG A 1 370 ? -14.531 7.273 -2.406 1.00 94.00 370 ARG A N 1
ATOM 3009 C CA . ARG A 1 370 ? -14.224 6.373 -3.526 1.00 94.00 370 ARG A CA 1
ATOM 3010 C C . ARG A 1 370 ? -12.727 6.071 -3.587 1.00 94.00 370 ARG A C 1
ATOM 3012 O O . ARG A 1 370 ? -12.356 4.911 -3.705 1.00 94.00 370 ARG A O 1
ATOM 3019 N N . GLN A 1 371 ? -11.883 7.093 -3.446 1.00 91.81 371 GLN A N 1
ATOM 3020 C CA . GLN A 1 371 ? -10.426 6.941 -3.379 1.00 91.81 371 GLN A CA 1
ATOM 3021 C C . GLN A 1 371 ? -9.992 6.120 -2.163 1.00 91.81 371 GLN A C 1
ATOM 3023 O O . GLN A 1 371 ? -9.219 5.179 -2.312 1.00 91.81 371 GLN A O 1
ATOM 3028 N N . ALA A 1 372 ? -10.543 6.402 -0.981 1.00 92.12 372 ALA A N 1
ATOM 3029 C CA . ALA A 1 372 ? -10.268 5.611 0.214 1.00 92.12 372 ALA A CA 1
ATOM 3030 C C . ALA A 1 372 ? -10.632 4.132 -0.003 1.00 92.12 372 ALA A C 1
ATOM 3032 O O . ALA A 1 372 ? -9.827 3.250 0.288 1.00 92.12 372 ALA A O 1
ATOM 3033 N N . ALA A 1 373 ? -11.799 3.846 -0.595 1.00 94.88 373 ALA A N 1
ATOM 3034 C CA . ALA A 1 373 ? -12.205 2.479 -0.919 1.00 94.88 373 ALA A CA 1
ATOM 3035 C C . ALA A 1 373 ? -11.220 1.782 -1.878 1.00 94.88 373 ALA A C 1
ATOM 3037 O O . ALA A 1 373 ? -10.880 0.623 -1.650 1.00 94.88 373 ALA A O 1
ATOM 3038 N N . GLY A 1 374 ? -10.717 2.485 -2.901 1.00 94.44 374 GLY A N 1
ATOM 3039 C CA . GLY A 1 374 ? -9.661 1.984 -3.789 1.00 94.44 374 GLY A CA 1
ATOM 3040 C C . GLY A 1 374 ? -8.379 1.620 -3.034 1.00 94.44 374 GLY A C 1
ATOM 3041 O O . GLY A 1 374 ? -7.844 0.524 -3.219 1.00 94.44 374 GLY A O 1
ATOM 3042 N N . SER A 1 375 ? -7.942 2.477 -2.108 1.00 93.25 375 SER A N 1
ATOM 3043 C CA . SER A 1 375 ? -6.775 2.222 -1.255 1.00 93.25 375 SER A CA 1
ATOM 3044 C C . SER A 1 375 ? -6.969 1.015 -0.330 1.00 93.25 375 SER A C 1
ATOM 3046 O O . SER A 1 375 ? -6.064 0.185 -0.216 1.00 93.25 375 SER A O 1
ATOM 3048 N N . TYR A 1 376 ? -8.151 0.858 0.281 1.00 95.38 376 TYR A N 1
ATOM 3049 C CA . TYR A 1 376 ? -8.489 -0.322 1.090 1.00 95.38 376 TYR A CA 1
ATOM 3050 C C . TYR A 1 376 ? -8.481 -1.611 0.260 1.00 95.38 376 TYR A C 1
ATOM 3052 O O . TYR A 1 376 ? -7.939 -2.613 0.722 1.00 95.38 376 TYR A O 1
ATOM 3060 N N . ILE A 1 377 ? -9.014 -1.588 -0.970 1.00 96.75 377 ILE A N 1
ATOM 3061 C CA . ILE A 1 377 ? -8.969 -2.742 -1.885 1.00 96.75 377 ILE A CA 1
ATOM 3062 C C . ILE A 1 377 ? -7.516 -3.110 -2.196 1.00 96.75 377 ILE A C 1
ATOM 3064 O O . ILE A 1 377 ? -7.112 -4.248 -1.962 1.00 96.75 377 ILE A O 1
ATOM 3068 N N . GLY A 1 378 ? -6.719 -2.156 -2.688 1.00 94.75 378 GLY A N 1
ATOM 3069 C CA . GLY A 1 378 ? -5.331 -2.414 -3.076 1.00 94.75 378 GLY A CA 1
ATOM 3070 C C . GLY A 1 378 ? -4.485 -2.926 -1.914 1.00 94.75 378 GLY A C 1
ATOM 3071 O O . GLY A 1 378 ? -3.737 -3.891 -2.060 1.00 94.75 378 GLY A O 1
ATOM 3072 N N . SER A 1 379 ? -4.646 -2.322 -0.735 1.00 94.31 379 SER A N 1
ATOM 3073 C CA . SER A 1 379 ? -3.905 -2.723 0.456 1.00 94.31 379 SER A CA 1
ATOM 3074 C C . SER A 1 379 ? -4.325 -4.104 0.965 1.00 94.31 379 SER A C 1
ATOM 3076 O O . SER A 1 379 ? -3.460 -4.927 1.258 1.00 94.31 379 SER A O 1
ATOM 3078 N N . LEU A 1 380 ? -5.625 -4.424 0.974 1.00 96.25 380 LEU A N 1
ATOM 3079 C CA . LEU A 1 380 ? -6.107 -5.742 1.390 1.00 96.25 380 LEU A CA 1
ATOM 3080 C C . LEU A 1 380 ? -5.614 -6.851 0.447 1.00 96.25 380 LEU A C 1
ATOM 3082 O O . LEU A 1 380 ? -5.097 -7.865 0.914 1.00 96.25 380 LEU A O 1
ATOM 3086 N N . LEU A 1 381 ? -5.707 -6.651 -0.874 1.00 96.44 381 LEU A N 1
ATOM 3087 C CA . LEU A 1 381 ? -5.234 -7.621 -1.872 1.00 96.44 381 LEU A CA 1
ATOM 3088 C C . LEU A 1 381 ? -3.719 -7.860 -1.774 1.00 96.44 381 LEU A C 1
ATOM 3090 O O . LEU A 1 381 ? -3.249 -8.999 -1.872 1.00 96.44 381 LEU A O 1
ATOM 3094 N N . ALA A 1 382 ? -2.944 -6.803 -1.539 1.00 94.19 382 ALA A N 1
ATOM 3095 C CA . ALA A 1 382 ? -1.501 -6.901 -1.368 1.00 94.19 382 ALA A CA 1
ATOM 3096 C C . ALA A 1 382 ? -1.105 -7.606 -0.059 1.00 94.19 382 ALA A C 1
ATOM 3098 O O . ALA A 1 382 ? -0.218 -8.458 -0.078 1.00 94.19 382 ALA A O 1
ATOM 3099 N N . ARG A 1 383 ? -1.772 -7.292 1.061 1.00 93.94 383 ARG A N 1
ATOM 3100 C CA . ARG A 1 383 ? -1.305 -7.628 2.419 1.00 93.94 383 ARG A CA 1
ATOM 3101 C C . ARG A 1 383 ? -1.989 -8.835 3.069 1.00 93.94 383 ARG A C 1
ATOM 3103 O O . ARG A 1 383 ? -1.429 -9.408 3.995 1.00 93.94 383 ARG A O 1
ATOM 3110 N N . ALA A 1 384 ? -3.168 -9.269 2.626 1.00 95.44 384 ALA A N 1
ATOM 3111 C CA . ALA A 1 384 ? -3.885 -10.378 3.268 1.00 95.44 384 ALA A CA 1
ATOM 3112 C C . ALA A 1 384 ? -3.446 -11.763 2.757 1.00 95.44 384 ALA A C 1
ATOM 3114 O O . ALA A 1 384 ? -3.838 -12.179 1.665 1.00 95.44 384 ALA A O 1
ATOM 3115 N N . LYS A 1 385 ? -2.693 -12.543 3.546 1.00 94.19 385 LYS A N 1
ATOM 3116 C CA . LYS A 1 385 ? -2.247 -13.904 3.156 1.00 94.19 385 LYS A CA 1
ATOM 3117 C C . LYS A 1 385 ? -3.406 -14.865 2.879 1.00 94.19 385 LYS A C 1
ATOM 3119 O O . LYS A 1 385 ? -3.272 -15.749 2.041 1.00 94.19 385 LYS A O 1
ATOM 3124 N N . PHE A 1 386 ? -4.533 -14.684 3.565 1.00 94.88 386 PHE A N 1
ATOM 3125 C CA . PHE A 1 386 ? -5.718 -15.542 3.451 1.00 94.88 386 PHE A CA 1
ATOM 3126 C C . PHE A 1 386 ? -6.526 -15.335 2.159 1.00 94.88 386 PHE A C 1
ATOM 3128 O O . PHE A 1 386 ? -7.450 -16.105 1.899 1.00 94.88 386 PHE A O 1
ATOM 3135 N N . ILE A 1 387 ? -6.205 -14.321 1.345 1.00 96.25 387 ILE A N 1
ATOM 3136 C CA . ILE A 1 387 ? -6.858 -14.107 0.049 1.00 96.25 387 ILE A CA 1
ATOM 3137 C C . ILE A 1 387 ? -6.130 -14.928 -1.025 1.00 96.25 387 ILE A C 1
ATOM 3139 O O . ILE A 1 387 ? -4.945 -14.689 -1.280 1.00 96.25 387 ILE A O 1
ATOM 3143 N N . PRO A 1 388 ? -6.811 -15.881 -1.688 1.00 95.12 388 PRO A N 1
ATOM 3144 C CA . PRO A 1 388 ? -6.202 -16.698 -2.722 1.00 95.12 388 PRO A CA 1
ATOM 3145 C C . PRO A 1 388 ? -5.993 -15.899 -4.010 1.00 95.12 388 PRO A C 1
ATOM 3147 O O . PRO A 1 388 ? -6.736 -14.971 -4.336 1.00 95.12 388 PRO A O 1
ATOM 3150 N N . ILE A 1 389 ? -5.020 -16.334 -4.814 1.00 93.19 389 ILE A N 1
ATOM 3151 C CA . ILE A 1 389 ? -4.649 -15.657 -6.063 1.00 93.19 389 ILE A CA 1
ATOM 3152 C C . ILE A 1 389 ? -5.803 -15.563 -7.074 1.00 93.19 389 ILE A C 1
ATOM 3154 O O . ILE A 1 389 ? -5.826 -14.655 -7.897 1.00 93.19 389 ILE A O 1
ATOM 3158 N N . ILE A 1 390 ? -6.774 -16.479 -7.009 1.00 93.88 390 ILE A N 1
ATOM 3159 C CA . ILE A 1 390 ? -7.964 -16.472 -7.872 1.00 93.88 390 ILE A CA 1
ATOM 3160 C C . ILE A 1 390 ? -8.831 -15.243 -7.569 1.00 93.88 390 ILE A C 1
ATOM 3162 O O . ILE A 1 390 ? -9.219 -14.535 -8.494 1.00 93.88 390 ILE A O 1
ATOM 3166 N N . THR A 1 391 ? -9.067 -14.947 -6.289 1.00 96.25 391 THR A N 1
ATOM 3167 C CA . THR A 1 391 ? -9.795 -13.747 -5.855 1.00 96.25 391 THR A CA 1
ATOM 3168 C C . THR A 1 391 ? -9.006 -12.483 -6.205 1.00 96.25 391 THR A C 1
ATOM 3170 O O . THR A 1 391 ? -9.587 -11.526 -6.707 1.00 96.25 391 THR A O 1
ATOM 3173 N N . VAL A 1 392 ? -7.672 -12.494 -6.051 1.00 96.25 392 VAL A N 1
ATOM 3174 C CA . VAL A 1 392 ? -6.811 -11.376 -6.489 1.00 96.25 392 VAL A CA 1
ATOM 3175 C C . VAL A 1 392 ? -6.962 -11.111 -7.990 1.00 96.25 392 VAL A C 1
ATOM 3177 O O . VAL A 1 392 ? -7.153 -9.962 -8.379 1.00 96.25 392 VAL A O 1
ATOM 3180 N N . LYS A 1 393 ? -6.922 -12.154 -8.832 1.00 94.94 393 LYS A N 1
ATOM 3181 C CA . LYS A 1 393 ? -7.126 -12.028 -10.285 1.00 94.94 393 LYS A CA 1
ATOM 3182 C C . LYS A 1 393 ? -8.506 -11.463 -10.611 1.00 94.94 393 LYS A C 1
ATOM 3184 O O . LYS A 1 393 ? -8.585 -10.462 -11.308 1.00 94.94 393 LYS A O 1
ATOM 3189 N N . ALA A 1 394 ? -9.563 -12.009 -10.009 1.00 96.31 394 ALA A N 1
ATOM 3190 C CA . ALA A 1 394 ? -10.923 -11.515 -10.212 1.00 96.31 394 ALA A CA 1
ATOM 3191 C C . ALA A 1 394 ? -11.073 -10.024 -9.846 1.00 96.31 394 ALA A C 1
ATOM 3193 O O . ALA A 1 394 ? -11.709 -9.268 -10.577 1.00 96.31 394 ALA A O 1
ATOM 3194 N N . CYS A 1 395 ? -10.463 -9.568 -8.747 1.00 96.94 395 CYS A N 1
ATOM 3195 C CA . CYS A 1 395 ? -10.476 -8.151 -8.381 1.00 96.94 395 CYS A CA 1
ATOM 3196 C C . CYS A 1 395 ? -9.650 -7.278 -9.338 1.00 96.94 395 CYS A C 1
ATOM 3198 O O . CYS A 1 395 ? -10.082 -6.171 -9.662 1.00 96.94 395 CYS A O 1
ATOM 3200 N N . LEU A 1 396 ? -8.488 -7.755 -9.799 1.00 96.38 396 LEU A N 1
ATOM 3201 C CA . LEU A 1 396 ? -7.686 -7.055 -10.806 1.00 96.38 396 LEU A CA 1
ATOM 3202 C C . LEU A 1 396 ? -8.450 -6.917 -12.127 1.00 96.38 396 LEU A C 1
ATOM 3204 O O . LEU A 1 396 ? -8.472 -5.822 -12.679 1.00 96.38 396 LEU A O 1
ATOM 3208 N N . ASP A 1 397 ? -9.124 -7.974 -12.583 1.00 95.88 397 ASP A N 1
ATOM 3209 C CA . ASP A 1 397 ? -9.956 -7.952 -13.790 1.00 95.88 397 ASP A CA 1
ATOM 3210 C C . ASP A 1 397 ? -11.070 -6.898 -13.677 1.00 95.88 397 ASP A C 1
ATOM 3212 O O . ASP A 1 397 ? -11.275 -6.107 -14.598 1.00 95.88 397 ASP A O 1
ATOM 3216 N N . LEU A 1 398 ? -11.751 -6.822 -12.525 1.00 96.19 398 LEU A N 1
ATOM 3217 C CA . LEU A 1 398 ? -12.780 -5.808 -12.264 1.00 96.19 398 LEU A CA 1
ATOM 3218 C C . LEU A 1 398 ? -12.214 -4.381 -12.294 1.00 96.19 398 LEU A C 1
ATOM 3220 O O . LEU A 1 398 ? -12.776 -3.514 -12.969 1.00 96.19 398 LEU A O 1
ATOM 3224 N N . LEU A 1 399 ? -11.105 -4.136 -11.585 1.00 96.56 399 LEU A N 1
ATOM 3225 C CA . LEU A 1 399 ? -10.467 -2.819 -11.505 1.00 96.56 399 LEU A CA 1
ATOM 3226 C C . LEU A 1 399 ? -9.946 -2.363 -12.874 1.00 96.56 399 LEU A C 1
ATOM 3228 O O . LEU A 1 399 ? -10.221 -1.241 -13.291 1.00 96.56 399 LEU A O 1
ATOM 3232 N N . VAL A 1 400 ? -9.225 -3.232 -13.586 1.00 95.94 400 VAL A N 1
ATOM 3233 C CA . VAL A 1 400 ? -8.626 -2.925 -14.893 1.00 95.94 400 VAL A CA 1
ATOM 3234 C C . VAL A 1 400 ? -9.705 -2.695 -15.947 1.00 95.94 400 VAL A C 1
ATOM 3236 O O . VAL A 1 400 ? -9.628 -1.717 -16.688 1.00 95.94 400 VAL A O 1
ATOM 3239 N N . ASN A 1 401 ? -10.746 -3.530 -15.988 1.00 95.75 401 ASN A N 1
ATOM 3240 C CA . ASN A 1 401 ? -11.862 -3.332 -16.912 1.00 95.75 401 ASN A CA 1
ATOM 3241 C C . ASN A 1 401 ? -12.580 -1.997 -16.659 1.00 95.75 401 ASN A C 1
ATOM 3243 O O . ASN A 1 401 ? -12.907 -1.275 -17.597 1.00 95.75 401 ASN A O 1
ATOM 3247 N N . TRP A 1 402 ? -12.789 -1.629 -15.392 1.00 95.81 402 TRP A N 1
ATOM 3248 C CA . TRP A 1 402 ? -13.370 -0.331 -15.050 1.00 95.81 402 TRP A CA 1
ATOM 3249 C C . TRP A 1 402 ? -12.475 0.845 -15.447 1.00 95.81 402 TRP A C 1
ATOM 3251 O O . TRP A 1 402 ? -12.995 1.837 -15.947 1.00 95.81 402 TRP A O 1
ATOM 3261 N N . LEU A 1 403 ? -11.152 0.733 -15.291 1.00 95.12 403 LEU A N 1
ATOM 3262 C CA . LEU A 1 403 ? -10.212 1.760 -15.748 1.00 95.12 403 LEU A CA 1
ATOM 3263 C C . LEU A 1 403 ? -10.226 1.932 -17.269 1.00 95.12 403 LEU A C 1
ATOM 3265 O O . LEU A 1 403 ? -10.214 3.064 -17.744 1.00 95.12 403 LEU A O 1
ATOM 3269 N N . HIS A 1 404 ? -10.275 0.837 -18.032 1.00 94.25 404 HIS A N 1
ATOM 3270 C CA . HIS A 1 404 ? -10.368 0.907 -19.494 1.00 94.25 404 HIS A CA 1
ATOM 3271 C C . HIS A 1 404 ? -11.672 1.568 -19.942 1.00 94.25 404 HIS A C 1
ATOM 3273 O O . HIS A 1 404 ? -11.615 2.502 -20.736 1.00 94.25 404 HIS A O 1
ATOM 3279 N N . ASN A 1 405 ? -12.811 1.184 -19.353 1.00 92.81 405 ASN A N 1
ATOM 3280 C CA . ASN A 1 405 ? -14.096 1.840 -19.621 1.00 92.81 405 ASN A CA 1
ATOM 3281 C C . ASN A 1 405 ? -14.075 3.326 -19.226 1.00 92.81 405 ASN A C 1
ATOM 3283 O O . ASN A 1 405 ? -14.620 4.168 -19.930 1.00 92.81 405 ASN A O 1
ATOM 3287 N N . TYR A 1 406 ? -13.414 3.668 -18.114 1.00 91.62 406 TYR A N 1
ATOM 3288 C CA . TYR A 1 406 ? -13.254 5.059 -17.698 1.00 91.62 406 TYR A CA 1
ATOM 3289 C C . TYR A 1 406 ? -12.478 5.873 -18.740 1.00 91.62 406 TYR A C 1
ATOM 3291 O O . TYR A 1 406 ? -12.854 7.009 -19.020 1.00 91.62 406 TYR A O 1
ATOM 3299 N N . LEU A 1 407 ? -11.414 5.304 -19.322 1.00 90.19 407 LEU A N 1
ATOM 3300 C CA . LEU A 1 407 ? -10.667 5.939 -20.411 1.00 90.19 407 LEU A CA 1
ATOM 3301 C C . LEU A 1 407 ? -11.523 6.095 -21.672 1.00 90.19 407 LEU A C 1
ATOM 3303 O O . LEU A 1 407 ? -11.524 7.182 -22.242 1.00 90.19 407 LEU A O 1
ATOM 3307 N N . ASP A 1 408 ? -12.293 5.070 -22.053 1.00 89.00 408 ASP A N 1
ATOM 3308 C CA . ASP A 1 408 ? -13.224 5.143 -23.190 1.00 89.00 408 ASP A CA 1
ATOM 3309 C C . ASP A 1 408 ? -14.226 6.303 -23.028 1.00 89.00 408 ASP A C 1
ATOM 3311 O O . ASP A 1 408 ? -14.464 7.061 -23.969 1.00 89.00 408 ASP A O 1
ATOM 3315 N N . ASP A 1 409 ? -14.746 6.511 -21.815 1.00 85.38 409 ASP A N 1
ATOM 3316 C CA . ASP A 1 409 ? -15.657 7.619 -21.504 1.00 85.38 409 ASP A CA 1
ATOM 3317 C C . ASP A 1 409 ? -14.966 9.000 -21.521 1.00 85.38 409 ASP A C 1
ATOM 3319 O O . ASP A 1 409 ? -15.618 10.015 -21.788 1.00 85.38 409 ASP A O 1
ATOM 3323 N N . GLN A 1 410 ? -13.660 9.074 -21.221 1.00 80.00 410 GLN A N 1
ATOM 3324 C CA . GLN A 1 410 ? -12.900 10.334 -21.246 1.00 80.00 410 GLN A CA 1
ATOM 3325 C C . GLN A 1 410 ? -12.388 10.703 -22.646 1.00 80.00 410 GLN A C 1
ATOM 3327 O O . GLN A 1 410 ? -12.359 11.893 -22.964 1.00 80.00 410 GLN A O 1
ATOM 3332 N N . ASP A 1 411 ? -12.033 9.726 -23.486 1.00 64.88 411 ASP A N 1
ATOM 3333 C CA . ASP A 1 411 ? -11.512 9.942 -24.847 1.00 64.88 411 ASP A CA 1
ATOM 3334 C C . ASP A 1 411 ? -12.552 10.595 -25.784 1.00 64.88 411 ASP A C 1
ATOM 3336 O O . ASP A 1 411 ? -12.199 11.236 -26.774 1.00 64.88 411 ASP A O 1
ATOM 3340 N N . VAL A 1 412 ? -13.845 10.509 -25.446 1.00 60.22 412 VAL A N 1
ATOM 3341 C CA . VAL A 1 412 ? -14.947 11.160 -26.181 1.00 60.22 412 VAL A CA 1
ATOM 3342 C C . VAL A 1 412 ? -15.131 12.642 -25.781 1.00 60.22 412 VAL A C 1
ATOM 3344 O O . VAL A 1 412 ? -15.822 13.392 -26.474 1.00 60.22 412 VAL A O 1
ATOM 3347 N N . GLY A 1 413 ? -14.515 13.111 -24.685 1.00 57.16 413 GLY A N 1
ATOM 3348 C CA . GLY A 1 413 ? -14.732 14.447 -24.109 1.00 57.16 413 GLY A CA 1
ATOM 3349 C C . GLY A 1 413 ? -13.497 15.363 -24.068 1.00 57.16 413 GLY A C 1
ATOM 3350 O O . GLY A 1 413 ? -12.354 14.932 -24.095 1.00 57.16 413 GLY A O 1
ATOM 3351 N N . THR A 1 414 ? -13.708 16.676 -23.906 1.00 57.97 414 THR A N 1
ATOM 3352 C CA . THR A 1 414 ? -12.649 17.717 -23.810 1.00 57.97 414 THR A CA 1
ATOM 3353 C C . THR A 1 414 ? -11.844 17.686 -22.489 1.00 57.97 414 THR A C 1
ATOM 3355 O O . THR A 1 414 ? -11.187 18.664 -22.142 1.00 57.97 414 THR A O 1
ATOM 3358 N N . LYS A 1 415 ? -11.928 16.601 -21.703 1.00 60.03 415 LYS A N 1
ATOM 3359 C CA . LYS A 1 415 ? -11.402 16.492 -20.325 1.00 60.03 415 LYS A CA 1
ATOM 3360 C C . LYS A 1 415 ? -10.244 15.496 -20.169 1.00 60.03 415 LYS A C 1
ATOM 3362 O O . LYS A 1 415 ? -9.889 15.157 -19.050 1.00 60.03 415 LYS A O 1
ATOM 3367 N N . ALA A 1 416 ? -9.631 15.049 -21.262 1.00 64.56 416 ALA A N 1
ATOM 3368 C CA . ALA A 1 416 ? -8.489 14.135 -21.230 1.00 64.56 416 ALA A CA 1
ATOM 3369 C C . ALA A 1 416 ? -7.172 14.858 -20.863 1.00 64.56 416 ALA A C 1
ATOM 3371 O O . ALA A 1 416 ? -6.261 14.971 -21.682 1.00 64.56 416 ALA A O 1
ATOM 3372 N N . PHE A 1 417 ? -7.073 15.390 -19.641 1.00 73.38 417 PHE A N 1
ATOM 3373 C CA . PHE A 1 417 ? -5.848 15.993 -19.107 1.00 73.38 417 PHE A CA 1
ATOM 3374 C C . PHE A 1 417 ? -5.606 15.587 -17.649 1.00 73.38 417 PHE A C 1
ATOM 3376 O O . PHE A 1 417 ? -6.508 15.169 -16.931 1.00 73.38 417 PHE A O 1
ATOM 3383 N N . CYS A 1 418 ? -4.355 15.695 -17.208 1.00 74.50 418 CYS A N 1
ATOM 3384 C CA . CYS A 1 418 ? -3.937 15.298 -15.867 1.00 74.50 418 CYS A CA 1
ATOM 3385 C C . CYS A 1 418 ? -4.500 16.250 -14.790 1.00 74.50 418 CYS A C 1
ATOM 3387 O O . CYS A 1 418 ? -3.968 17.346 -14.602 1.00 74.50 418 CYS A O 1
ATOM 3389 N N . ASP A 1 419 ? -5.533 15.820 -14.057 1.00 76.62 419 ASP A N 1
ATOM 3390 C CA . ASP A 1 419 ? -6.142 16.556 -12.937 1.00 76.62 419 ASP A CA 1
ATOM 3391 C C . ASP A 1 419 ? -6.563 15.608 -11.804 1.00 76.62 419 ASP A C 1
ATOM 3393 O O . ASP A 1 419 ? -7.461 14.774 -11.949 1.00 76.62 419 ASP A O 1
ATOM 3397 N N . VAL A 1 420 ? -5.920 15.763 -10.646 1.00 75.06 420 VAL A N 1
ATOM 3398 C CA . VAL A 1 420 ? -6.148 14.928 -9.458 1.00 75.06 420 VAL A CA 1
ATOM 3399 C C . VAL A 1 420 ? -7.550 15.114 -8.877 1.00 75.06 420 VAL A C 1
ATOM 3401 O O . VAL A 1 420 ? -8.160 14.155 -8.407 1.00 75.06 420 VAL A O 1
ATOM 3404 N N . THR A 1 421 ? -8.094 16.329 -8.926 1.00 77.62 421 THR A N 1
ATOM 3405 C CA . THR A 1 421 ? -9.403 16.636 -8.333 1.00 77.62 421 THR A CA 1
ATOM 3406 C C . THR A 1 421 ? -10.544 16.009 -9.127 1.00 77.62 421 THR A C 1
ATOM 3408 O O . THR A 1 421 ? -11.535 15.560 -8.549 1.00 77.62 421 THR A O 1
ATOM 3411 N N . LEU A 1 422 ? -10.378 15.927 -10.448 1.00 81.31 422 LEU A N 1
ATOM 3412 C CA . LEU A 1 422 ? -11.363 15.363 -11.362 1.00 81.31 422 LEU A CA 1
ATOM 3413 C C . LEU A 1 422 ? -11.254 13.835 -11.461 1.00 81.31 422 LEU A C 1
ATOM 3415 O O . LEU A 1 422 ? -12.272 13.139 -11.450 1.00 81.31 422 LEU A O 1
ATOM 3419 N N . HIS A 1 423 ? -10.027 13.312 -11.531 1.00 88.38 423 HIS A N 1
ATOM 3420 C CA . HIS A 1 423 ? -9.746 11.899 -11.808 1.00 88.38 423 HIS A CA 1
ATOM 3421 C C . HIS A 1 423 ? -9.224 11.123 -10.584 1.00 88.38 423 HIS A C 1
ATOM 3423 O O . HIS A 1 423 ? -8.716 10.014 -10.726 1.00 88.38 423 HIS A O 1
ATOM 3429 N N . GLY A 1 424 ? -9.381 11.650 -9.366 1.00 88.06 424 GLY A N 1
ATOM 3430 C CA . GLY A 1 424 ? -8.904 11.020 -8.125 1.00 88.06 424 GLY A CA 1
ATOM 3431 C C . GLY A 1 424 ? -9.231 9.520 -7.998 1.00 88.06 424 GLY A C 1
ATOM 3432 O O . GLY A 1 424 ? -8.311 8.718 -7.834 1.00 88.06 424 GLY A O 1
ATOM 3433 N N . PRO A 1 425 ? -10.503 9.083 -8.142 1.00 91.69 425 PRO A N 1
ATOM 3434 C CA . PRO A 1 425 ? -10.856 7.659 -8.088 1.00 91.69 425 PRO A CA 1
ATOM 3435 C C . PRO A 1 425 ? -10.165 6.796 -9.155 1.00 91.69 425 PRO A C 1
ATOM 3437 O O . PRO A 1 425 ? -9.850 5.641 -8.880 1.00 91.69 425 PRO A O 1
ATOM 3440 N N . PHE A 1 426 ? -9.905 7.348 -10.346 1.00 93.38 426 PHE A N 1
ATOM 3441 C CA . PHE A 1 426 ? -9.149 6.668 -11.403 1.00 93.38 426 PHE A CA 1
ATOM 3442 C C . PHE A 1 426 ? -7.700 6.436 -10.964 1.00 93.38 426 PHE A C 1
ATOM 3444 O O . PHE A 1 426 ? -7.210 5.310 -11.013 1.00 93.38 426 PHE A O 1
ATOM 3451 N N . TYR A 1 427 ? -7.032 7.468 -10.446 1.00 92.38 427 TYR A N 1
ATOM 3452 C CA . TYR A 1 427 ? -5.655 7.344 -9.973 1.00 92.38 427 TYR A CA 1
ATOM 3453 C C . TYR A 1 427 ? -5.519 6.413 -8.762 1.00 92.38 427 TYR A C 1
ATOM 3455 O O . TYR A 1 427 ? -4.597 5.602 -8.723 1.00 92.38 427 TYR A O 1
ATOM 3463 N N . SER A 1 428 ? -6.459 6.462 -7.813 1.00 92.56 428 SER A N 1
ATOM 3464 C CA . SER A 1 428 ? -6.487 5.534 -6.674 1.00 92.56 428 SER A CA 1
ATOM 3465 C C . SER A 1 428 ? -6.652 4.075 -7.124 1.00 92.56 428 SER A C 1
ATOM 3467 O O . SER A 1 428 ? -5.933 3.199 -6.644 1.00 92.56 428 SER A O 1
ATOM 3469 N N . ALA A 1 429 ? -7.521 3.802 -8.104 1.00 94.88 429 ALA A N 1
ATOM 3470 C CA . ALA A 1 429 ? -7.670 2.463 -8.672 1.00 94.88 429 ALA A CA 1
ATOM 3471 C C . ALA A 1 429 ? -6.406 1.997 -9.427 1.00 94.88 429 ALA A C 1
ATOM 3473 O O . ALA A 1 429 ? -5.979 0.855 -9.243 1.00 94.88 429 ALA A O 1
ATOM 3474 N N . CYS A 1 430 ? -5.757 2.875 -10.204 1.00 94.75 430 CYS A N 1
ATOM 3475 C CA . CYS A 1 430 ? -4.449 2.596 -10.815 1.00 94.75 430 CYS A CA 1
ATOM 3476 C C . CYS A 1 430 ? -3.406 2.231 -9.753 1.00 94.75 430 CYS A C 1
ATOM 3478 O O . CYS A 1 430 ? -2.725 1.212 -9.870 1.00 94.75 430 CYS A O 1
ATOM 3480 N N . GLN A 1 431 ? -3.320 3.016 -8.677 1.00 93.12 431 GLN A N 1
ATOM 3481 C CA . GLN A 1 431 ? -2.381 2.756 -7.595 1.00 93.12 431 GLN A CA 1
ATOM 3482 C C . GLN A 1 431 ? -2.679 1.447 -6.858 1.00 93.12 431 GLN A C 1
ATOM 3484 O O . GLN A 1 431 ? -1.744 0.716 -6.531 1.00 93.12 431 GLN A O 1
ATOM 3489 N N . ALA A 1 432 ? -3.952 1.114 -6.636 1.00 94.75 432 ALA A N 1
ATOM 3490 C CA . ALA A 1 432 ? -4.354 -0.161 -6.050 1.00 94.75 432 ALA A CA 1
ATOM 3491 C C . ALA A 1 432 ? -3.864 -1.349 -6.892 1.00 94.75 432 ALA A C 1
ATOM 3493 O O . ALA A 1 432 ? -3.345 -2.323 -6.340 1.00 94.75 432 ALA A O 1
ATOM 3494 N N . ILE A 1 433 ? -3.962 -1.254 -8.223 1.00 95.44 433 ILE A N 1
ATOM 3495 C CA . ILE A 1 433 ? -3.452 -2.277 -9.144 1.00 95.44 433 ILE A CA 1
ATOM 3496 C C . ILE A 1 433 ? -1.925 -2.343 -9.115 1.00 95.44 433 ILE A C 1
ATOM 3498 O O . ILE A 1 433 ? -1.376 -3.437 -8.978 1.00 95.44 433 ILE A O 1
ATOM 3502 N N . PHE A 1 434 ? -1.234 -1.201 -9.203 1.00 94.00 434 PHE A N 1
ATOM 3503 C CA . PHE A 1 434 ? 0.231 -1.159 -9.166 1.00 94.00 434 PHE A CA 1
ATOM 3504 C C . PHE A 1 434 ? 0.760 -1.768 -7.868 1.00 94.00 434 PHE A C 1
ATOM 3506 O O . PHE A 1 434 ? 1.614 -2.649 -7.904 1.00 94.00 434 PHE A O 1
ATOM 3513 N N . TYR A 1 435 ? 0.190 -1.373 -6.731 1.00 93.19 435 TYR A N 1
ATOM 3514 C CA . TYR A 1 435 ? 0.553 -1.892 -5.417 1.00 93.19 435 TYR A CA 1
ATOM 3515 C C . TYR A 1 435 ? 0.270 -3.394 -5.284 1.00 93.19 435 TYR A C 1
ATOM 3517 O O . TYR A 1 435 ? 1.130 -4.153 -4.840 1.00 93.19 435 TYR A O 1
ATOM 3525 N N . THR A 1 436 ? -0.894 -3.860 -5.747 1.00 94.00 436 THR A N 1
ATOM 3526 C CA . THR A 1 436 ? -1.229 -5.293 -5.742 1.00 94.00 436 THR A CA 1
ATOM 3527 C C . THR A 1 436 ? -0.246 -6.098 -6.592 1.00 94.00 436 THR A C 1
ATOM 3529 O O . THR A 1 436 ? 0.225 -7.148 -6.153 1.00 94.00 436 THR A O 1
ATOM 3532 N N . LEU A 1 437 ? 0.114 -5.608 -7.786 1.00 92.00 437 LEU A N 1
ATOM 3533 C CA . LEU A 1 437 ? 1.088 -6.272 -8.654 1.00 92.00 437 LEU A CA 1
ATOM 3534 C C . LEU A 1 437 ? 2.468 -6.327 -7.990 1.00 92.00 437 LEU A C 1
ATOM 3536 O O . LEU A 1 437 ? 3.101 -7.381 -7.986 1.00 92.00 437 LEU A O 1
ATOM 3540 N N . VAL A 1 438 ? 2.899 -5.227 -7.369 1.00 90.81 438 VAL A N 1
ATOM 3541 C CA . VAL A 1 438 ? 4.172 -5.143 -6.644 1.00 90.81 438 VAL A CA 1
ATOM 3542 C C . VAL A 1 438 ? 4.289 -6.263 -5.602 1.00 90.81 438 VAL A C 1
ATOM 3544 O O . VAL A 1 438 ? 5.292 -6.972 -5.592 1.00 90.81 438 VAL A O 1
ATOM 3547 N N . PHE A 1 439 ? 3.234 -6.533 -4.830 1.00 90.25 439 PHE A N 1
ATOM 3548 C CA . PHE A 1 439 ? 3.229 -7.588 -3.805 1.00 90.25 439 PHE A CA 1
ATOM 3549 C C . PHE A 1 439 ? 2.946 -9.007 -4.322 1.00 90.25 439 PHE A C 1
ATOM 3551 O O . PHE A 1 439 ? 3.436 -9.982 -3.750 1.00 90.25 439 PHE A O 1
ATOM 3558 N N . ARG A 1 440 ? 2.129 -9.159 -5.372 1.00 91.44 440 ARG A N 1
ATOM 3559 C CA . ARG A 1 440 ? 1.591 -10.466 -5.798 1.00 91.44 440 ARG A CA 1
ATOM 3560 C C . ARG A 1 440 ? 2.148 -10.985 -7.122 1.00 91.44 440 ARG A C 1
ATOM 3562 O O . ARG A 1 440 ? 1.796 -12.099 -7.500 1.00 91.44 440 ARG A O 1
ATOM 3569 N N . HIS A 1 441 ? 3.032 -10.257 -7.813 1.00 88.75 441 HIS A N 1
ATOM 3570 C CA . HIS A 1 441 ? 3.569 -10.669 -9.122 1.00 88.75 441 HIS A CA 1
ATOM 3571 C C . HIS A 1 441 ? 4.169 -12.083 -9.119 1.00 88.75 441 HIS A C 1
ATOM 3573 O O . HIS A 1 441 ? 3.849 -12.865 -10.010 1.00 88.75 441 HIS A O 1
ATOM 3579 N N . LYS A 1 442 ? 4.964 -12.451 -8.100 1.00 87.25 442 LYS A N 1
ATOM 3580 C CA . LYS A 1 442 ? 5.547 -13.801 -7.986 1.00 87.25 442 LYS A CA 1
ATOM 3581 C C . LYS A 1 442 ? 4.457 -14.880 -7.966 1.00 87.25 442 LYS A C 1
ATOM 3583 O O . LYS A 1 442 ? 4.524 -15.828 -8.734 1.00 87.25 442 LYS A O 1
ATOM 3588 N N . GLN A 1 443 ? 3.413 -14.682 -7.158 1.00 86.75 443 GLN A N 1
ATOM 3589 C CA . GLN A 1 443 ? 2.281 -15.611 -7.032 1.00 86.75 443 GLN A CA 1
ATOM 3590 C C . GLN A 1 443 ? 1.389 -15.632 -8.286 1.00 86.75 443 GLN A C 1
ATOM 3592 O O . GLN A 1 443 ? 0.837 -16.670 -8.637 1.00 86.75 443 GLN A O 1
ATOM 3597 N N . LEU A 1 444 ? 1.247 -14.502 -8.991 1.00 87.25 444 LEU A N 1
ATOM 3598 C CA . LEU A 1 444 ? 0.502 -14.430 -10.257 1.00 87.25 444 LEU A CA 1
ATOM 3599 C C . LEU A 1 444 ? 1.182 -15.230 -11.379 1.00 87.25 444 LEU A C 1
ATOM 3601 O O . LEU A 1 444 ? 0.492 -15.722 -12.278 1.00 87.25 444 LEU A O 1
ATOM 3605 N N . LEU A 1 445 ? 2.510 -15.339 -11.313 1.00 84.31 445 LEU A N 1
ATOM 3606 C CA . LEU A 1 445 ? 3.367 -16.031 -12.275 1.00 84.31 445 LEU A CA 1
ATOM 3607 C C . LEU A 1 445 ? 3.702 -17.475 -11.873 1.00 84.31 445 LEU A C 1
ATOM 3609 O O . LEU A 1 445 ? 4.258 -18.213 -12.691 1.00 84.31 445 LEU A O 1
ATOM 3613 N N . ASP A 1 446 ? 3.352 -17.878 -10.651 1.00 74.25 446 ASP A N 1
ATOM 3614 C CA . ASP A 1 446 ? 3.656 -19.198 -10.110 1.00 74.25 446 ASP A CA 1
ATOM 3615 C C . ASP A 1 446 ? 2.919 -20.326 -10.869 1.00 74.25 446 ASP A C 1
ATOM 3617 O O . ASP A 1 446 ? 1.832 -20.153 -11.434 1.00 74.25 446 ASP A O 1
ATOM 3621 N N . GLY A 1 447 ? 3.550 -21.498 -10.943 1.00 68.44 447 GLY A N 1
ATOM 3622 C CA . GLY A 1 447 ? 3.081 -22.685 -11.667 1.00 68.44 447 GLY A CA 1
ATOM 3623 C C . GLY A 1 447 ? 3.409 -22.714 -13.169 1.00 68.44 447 GLY A C 1
ATOM 3624 O O . GLY A 1 447 ? 4.054 -23.649 -13.638 1.00 68.44 447 GLY A O 1
ATOM 3625 N N . SER A 1 448 ? 2.974 -21.724 -13.959 1.00 73.06 448 SER A N 1
ATOM 3626 C CA . SER A 1 448 ? 3.264 -21.654 -15.407 1.00 73.06 448 SER A CA 1
ATOM 3627 C C . SER A 1 448 ? 3.520 -20.222 -15.854 1.00 73.06 448 SER A C 1
ATOM 3629 O O . SER A 1 448 ? 2.584 -19.487 -16.181 1.00 73.06 448 SER A O 1
ATOM 3631 N N . LEU A 1 449 ? 4.805 -19.871 -15.962 1.00 76.75 449 LEU A N 1
ATOM 3632 C CA . LEU A 1 449 ? 5.267 -18.543 -16.374 1.00 76.75 449 LEU A CA 1
ATOM 3633 C C . LEU A 1 449 ? 4.550 -18.050 -17.642 1.00 76.75 449 LEU A C 1
ATOM 3635 O O . LEU A 1 449 ? 4.080 -16.922 -17.692 1.00 76.75 449 LEU A O 1
ATOM 3639 N N . ARG A 1 450 ? 4.363 -18.925 -18.639 1.00 79.06 450 ARG A N 1
ATOM 3640 C CA . ARG A 1 450 ? 3.677 -18.582 -19.895 1.00 79.06 450 ARG A CA 1
ATOM 3641 C C . ARG A 1 450 ? 2.206 -18.200 -19.698 1.00 79.06 450 ARG A C 1
ATOM 3643 O O . ARG A 1 450 ? 1.746 -17.253 -20.326 1.00 79.06 450 ARG A O 1
ATOM 3650 N N . LYS A 1 451 ? 1.460 -18.923 -18.854 1.00 82.44 451 LYS A N 1
ATOM 3651 C CA . LYS A 1 451 ? 0.043 -18.615 -18.579 1.00 82.44 451 LYS A CA 1
ATOM 3652 C C . LYS A 1 451 ? -0.100 -17.364 -17.712 1.00 82.44 451 LYS A C 1
ATOM 3654 O O . LYS A 1 451 ? -1.000 -16.567 -17.955 1.00 82.44 451 LYS A O 1
ATOM 3659 N N . GLY A 1 452 ? 0.785 -17.190 -16.730 1.00 83.38 452 GLY A N 1
ATOM 3660 C CA . GLY A 1 452 ? 0.832 -15.991 -15.894 1.00 83.38 452 GLY A CA 1
ATOM 3661 C C . GLY A 1 452 ? 1.157 -14.735 -16.705 1.00 83.38 452 GLY A C 1
ATOM 3662 O O . GLY A 1 452 ? 0.445 -13.741 -16.596 1.00 83.38 452 GLY A O 1
ATOM 3663 N N . LEU A 1 453 ? 2.166 -14.802 -17.581 1.00 85.06 453 LEU A N 1
ATOM 3664 C CA . LEU A 1 453 ? 2.521 -13.701 -18.481 1.00 85.06 453 LEU A CA 1
ATOM 3665 C C . LEU A 1 453 ? 1.403 -13.391 -19.477 1.00 85.06 453 LEU A C 1
ATOM 3667 O O . LEU A 1 453 ? 1.061 -12.226 -19.636 1.00 85.06 453 LEU A O 1
ATOM 3671 N N . ALA A 1 454 ? 0.780 -14.410 -20.081 1.00 86.69 454 ALA A N 1
ATOM 3672 C CA . ALA A 1 454 ? -0.358 -14.204 -20.978 1.00 86.69 454 ALA A CA 1
ATOM 3673 C C . ALA A 1 454 ? -1.528 -13.488 -20.275 1.00 86.69 454 ALA A C 1
ATOM 3675 O O . ALA A 1 454 ? -2.153 -12.607 -20.860 1.00 86.69 454 ALA A O 1
ATOM 3676 N N . TYR A 1 455 ? -1.793 -13.819 -19.006 1.00 90.56 455 TYR A N 1
ATOM 3677 C CA . TYR A 1 455 ? -2.779 -13.108 -18.192 1.00 90.56 455 TYR A CA 1
ATOM 3678 C C . TYR A 1 455 ? -2.377 -11.644 -17.954 1.00 90.56 455 TYR A C 1
ATOM 3680 O O . TYR A 1 455 ? -3.173 -10.749 -18.221 1.00 90.56 455 TYR A O 1
ATOM 3688 N N . LEU A 1 456 ? -1.142 -11.367 -17.524 1.00 88.62 456 LEU A N 1
ATOM 3689 C CA . LEU A 1 456 ? -0.694 -9.986 -17.288 1.00 88.62 456 LEU A CA 1
ATOM 3690 C C . LEU A 1 456 ? -0.685 -9.140 -18.569 1.00 88.62 456 LEU A C 1
ATOM 3692 O O . LEU A 1 456 ? -1.032 -7.964 -18.521 1.00 88.62 456 LEU A O 1
ATOM 3696 N N . GLN A 1 457 ? -0.346 -9.738 -19.712 1.00 89.00 457 GLN A N 1
ATOM 3697 C CA . GLN A 1 457 ? -0.448 -9.091 -21.022 1.00 89.00 457 GLN A CA 1
ATOM 3698 C C . GLN A 1 457 ? -1.904 -8.773 -21.385 1.00 89.00 457 GLN A C 1
ATOM 3700 O O . GLN A 1 457 ? -2.175 -7.703 -21.925 1.00 89.00 457 GLN A O 1
ATOM 3705 N N . SER A 1 458 ? -2.854 -9.649 -21.034 1.00 91.12 458 SER A N 1
ATOM 3706 C CA . SER A 1 458 ? -4.281 -9.421 -21.305 1.00 91.12 458 SER A CA 1
ATO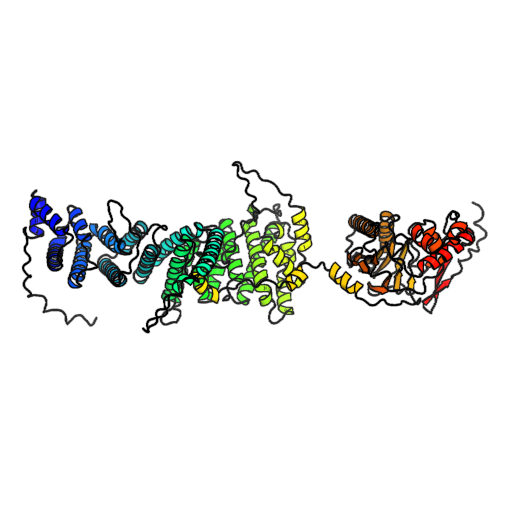M 3707 C C . SER A 1 458 ?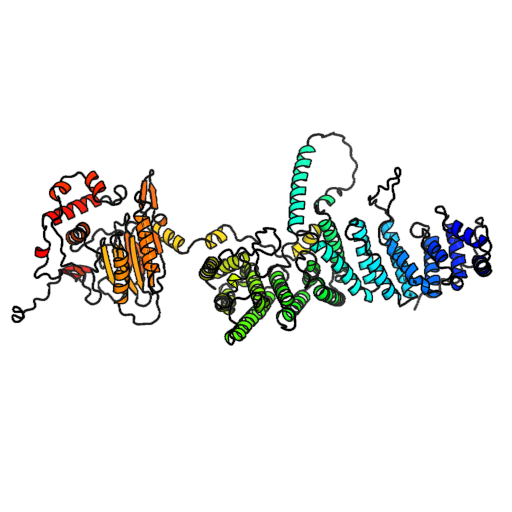 -4.878 -8.227 -20.551 1.00 91.12 458 SER A C 1
ATOM 3709 O O . SER A 1 458 ? -5.855 -7.649 -21.018 1.00 91.12 458 SER A O 1
ATOM 3711 N N . LEU A 1 459 ? -4.260 -7.800 -19.441 1.00 90.88 459 LEU A N 1
ATOM 3712 C CA . LEU A 1 459 ? -4.681 -6.613 -18.686 1.00 90.88 459 LEU A CA 1
ATOM 3713 C C . LEU A 1 459 ? -4.368 -5.292 -19.417 1.00 90.88 459 LEU A C 1
ATOM 3715 O O . LEU A 1 459 ? -4.933 -4.254 -19.070 1.00 90.88 459 LEU A O 1
ATOM 3719 N N . ASN A 1 460 ? -3.500 -5.320 -20.437 1.00 91.31 460 ASN A N 1
ATOM 3720 C CA . ASN A 1 460 ? -3.140 -4.168 -21.268 1.00 91.31 460 ASN A CA 1
ATOM 3721 C C . ASN A 1 460 ? -2.706 -2.932 -20.449 1.00 91.31 460 ASN A C 1
ATOM 3723 O O . ASN A 1 460 ? -3.277 -1.843 -20.551 1.00 91.31 460 ASN A O 1
ATOM 3727 N N . PHE A 1 461 ? -1.678 -3.103 -19.612 1.00 90.88 461 PHE A N 1
ATOM 3728 C CA . PHE A 1 461 ? -1.109 -2.006 -18.822 1.00 90.88 461 PHE A CA 1
ATOM 3729 C C . PHE A 1 461 ? -0.517 -0.882 -19.680 1.00 90.88 461 PHE A C 1
ATOM 3731 O O . PHE A 1 461 ? -0.465 0.257 -19.220 1.00 90.88 461 PHE A O 1
ATOM 3738 N N . GLU A 1 462 ? -0.096 -1.179 -20.913 1.00 88.12 462 GLU A N 1
ATOM 3739 C CA . GLU A 1 462 ? 0.458 -0.195 -21.846 1.00 88.12 462 GLU A CA 1
ATOM 3740 C C . GLU A 1 462 ? -0.535 0.945 -22.090 1.00 88.12 462 GLU A C 1
ATOM 3742 O O . GLU A 1 462 ? -0.188 2.113 -21.911 1.00 88.12 462 GLU A O 1
ATOM 3747 N N . ARG A 1 463 ? -1.803 0.611 -22.365 1.00 90.69 463 ARG A N 1
ATOM 3748 C CA . ARG A 1 463 ? -2.875 1.601 -22.536 1.00 90.69 463 ARG A CA 1
ATOM 3749 C C . ARG A 1 463 ? -3.065 2.483 -21.298 1.00 90.69 463 ARG A C 1
ATOM 3751 O O . ARG A 1 463 ? -3.236 3.691 -21.435 1.00 90.69 463 ARG A O 1
ATOM 3758 N N . LEU A 1 464 ? -3.027 1.902 -20.097 1.00 89.75 464 LEU A N 1
ATOM 3759 C CA . LEU A 1 464 ? -3.213 2.648 -18.844 1.00 89.75 464 LEU A CA 1
ATOM 3760 C C . LEU A 1 464 ? -2.052 3.610 -18.573 1.00 89.75 464 LEU A C 1
ATOM 3762 O O . LEU A 1 464 ? -2.261 4.732 -18.118 1.00 89.75 464 LEU A O 1
ATOM 3766 N N . VAL A 1 465 ? -0.825 3.179 -18.851 1.00 89.50 465 VAL A N 1
ATOM 3767 C CA . VAL A 1 465 ? 0.394 3.946 -18.579 1.00 89.50 465 VAL A CA 1
ATOM 3768 C C . VAL A 1 465 ? 0.617 5.060 -19.608 1.00 89.50 465 VAL A C 1
ATOM 3770 O O . VAL A 1 465 ? 1.061 6.145 -19.238 1.00 89.50 465 VAL A O 1
ATOM 3773 N N . MET A 1 466 ? 0.269 4.816 -20.874 1.00 86.44 466 MET A N 1
ATOM 3774 C CA . MET A 1 466 ? 0.441 5.761 -21.986 1.00 86.44 466 MET A CA 1
ATOM 3775 C C . MET A 1 466 ? -0.730 6.749 -22.148 1.00 86.44 466 MET A C 1
ATOM 3777 O O . MET A 1 466 ? -0.693 7.604 -23.033 1.00 86.44 466 MET A O 1
ATOM 3781 N N . CYS A 1 467 ? -1.785 6.646 -21.332 1.00 87.06 467 CYS A N 1
ATOM 3782 C CA . CYS A 1 467 ? -2.949 7.525 -21.449 1.00 87.06 467 CYS A CA 1
ATOM 3783 C C . CYS A 1 467 ? -2.631 8.991 -21.087 1.00 87.06 467 CYS A C 1
ATOM 3785 O O . CYS A 1 467 ? -1.736 9.285 -20.291 1.00 87.06 467 CYS A O 1
ATOM 3787 N N . GLN A 1 468 ? -3.435 9.925 -21.609 1.00 84.00 468 GLN A N 1
ATOM 3788 C CA . GLN A 1 468 ? -3.270 11.371 -21.370 1.00 84.00 468 GLN A CA 1
ATOM 3789 C C . GLN A 1 468 ? -3.445 11.775 -19.894 1.00 84.00 468 GLN A C 1
ATOM 3791 O O . GLN A 1 468 ? -2.924 12.806 -19.463 1.00 84.00 468 GLN A O 1
ATOM 3796 N N . LEU A 1 469 ? -4.142 10.953 -19.097 1.00 84.81 469 LEU A N 1
ATOM 3797 C CA . LEU A 1 469 ? -4.309 11.174 -17.657 1.00 84.81 469 LEU A CA 1
ATOM 3798 C C . LEU A 1 469 ? -3.008 10.931 -16.873 1.00 84.81 469 LEU A C 1
ATOM 3800 O O . LEU A 1 469 ? -2.886 11.434 -15.760 1.00 84.81 469 LEU A O 1
ATOM 3804 N N . ASN A 1 470 ? -2.040 10.204 -17.445 1.00 87.25 470 ASN A N 1
ATOM 3805 C CA . ASN A 1 470 ? -0.686 10.000 -16.920 1.00 87.25 470 ASN A CA 1
ATOM 3806 C C . ASN A 1 470 ? -0.637 9.569 -15.434 1.00 87.25 470 ASN A C 1
ATOM 3808 O O . ASN A 1 470 ? -0.140 10.308 -14.576 1.00 87.25 470 ASN A O 1
ATOM 3812 N N . PRO A 1 471 ? -1.130 8.361 -15.095 1.00 89.44 471 PRO A N 1
ATOM 3813 C CA . PRO A 1 471 ? -1.163 7.879 -13.713 1.00 89.44 471 PRO A CA 1
ATOM 3814 C C . PRO A 1 471 ? 0.230 7.758 -13.078 1.00 89.44 471 PRO A C 1
ATOM 3816 O O . PRO A 1 471 ? 0.348 7.930 -11.866 1.00 89.44 471 PRO A O 1
ATOM 3819 N N . LEU A 1 472 ? 1.287 7.537 -13.873 1.00 88.00 472 LEU A N 1
ATOM 3820 C CA . LEU A 1 472 ? 2.671 7.455 -13.384 1.00 88.00 472 LEU A CA 1
ATOM 3821 C C . LEU A 1 472 ? 3.193 8.773 -12.796 1.00 88.00 472 LEU A C 1
ATOM 3823 O O . LEU A 1 472 ? 4.156 8.758 -12.036 1.00 88.00 472 LEU A O 1
ATOM 3827 N N . LYS A 1 473 ? 2.583 9.908 -13.152 1.00 84.38 473 LYS A N 1
ATOM 3828 C CA . LYS A 1 473 ? 2.924 11.223 -12.597 1.00 84.38 473 LYS A CA 1
ATOM 3829 C C . LYS A 1 473 ? 2.297 11.467 -11.222 1.00 84.38 473 LYS A C 1
ATOM 3831 O O . LYS A 1 473 ? 2.832 12.245 -10.441 1.00 84.38 473 LYS A O 1
ATOM 3836 N N . ILE A 1 474 ? 1.138 10.861 -10.970 1.00 84.44 474 ILE A N 1
ATOM 3837 C CA . ILE A 1 474 ? 0.256 11.194 -9.844 1.00 84.44 474 ILE A CA 1
ATOM 3838 C C . ILE A 1 474 ? 0.316 10.143 -8.728 1.00 84.44 474 ILE A C 1
ATOM 3840 O O . ILE A 1 474 ? 0.247 10.500 -7.554 1.00 84.44 474 ILE A O 1
ATOM 3844 N N . CYS A 1 475 ? 0.463 8.863 -9.082 1.00 87.94 475 CYS A N 1
ATOM 3845 C CA . CYS A 1 475 ? 0.616 7.775 -8.115 1.00 87.94 475 CYS A CA 1
ATOM 3846 C C . CYS A 1 475 ? 1.931 7.897 -7.327 1.00 87.94 475 CYS A C 1
ATOM 3848 O O . CYS A 1 475 ? 2.900 8.495 -7.798 1.00 87.94 475 CYS A O 1
ATOM 3850 N N . LEU A 1 476 ? 1.985 7.282 -6.141 1.00 85.31 476 LEU A N 1
ATOM 3851 C CA . LEU A 1 476 ? 3.145 7.354 -5.251 1.00 85.31 476 LEU A CA 1
ATOM 3852 C C . LEU A 1 476 ? 4.441 6.909 -5.974 1.00 85.31 476 LEU A C 1
ATOM 3854 O O . LEU A 1 476 ? 4.497 5.767 -6.448 1.00 85.31 476 LEU A O 1
ATOM 3858 N N . PRO A 1 477 ? 5.508 7.740 -6.007 1.00 82.56 477 PRO A N 1
ATOM 3859 C CA . PRO A 1 477 ? 6.721 7.455 -6.780 1.00 82.56 477 PRO A CA 1
ATOM 3860 C C . PRO A 1 477 ? 7.376 6.114 -6.444 1.00 82.56 477 PRO A C 1
ATOM 3862 O O . PRO A 1 477 ? 7.814 5.398 -7.339 1.00 82.56 477 PRO A O 1
ATOM 3865 N N . THR A 1 478 ? 7.404 5.728 -5.165 1.00 84.56 478 THR A N 1
ATOM 3866 C CA . THR A 1 478 ? 7.961 4.439 -4.729 1.00 84.56 478 THR A CA 1
ATOM 3867 C C . THR A 1 478 ? 7.226 3.260 -5.367 1.00 84.56 478 THR A C 1
ATOM 3869 O O . THR A 1 478 ? 7.858 2.339 -5.878 1.00 84.56 478 THR A O 1
ATOM 3872 N N . VAL A 1 479 ? 5.892 3.311 -5.411 1.00 88.12 479 VAL A N 1
ATOM 3873 C CA . VAL A 1 479 ? 5.064 2.256 -6.016 1.00 88.12 479 VAL A CA 1
ATOM 3874 C C . VAL A 1 479 ? 5.222 2.251 -7.530 1.00 88.12 479 VAL A C 1
ATOM 3876 O O . VAL A 1 479 ? 5.374 1.183 -8.115 1.00 88.12 479 VAL A O 1
ATOM 3879 N N . VAL A 1 480 ? 5.254 3.429 -8.158 1.00 88.94 480 VAL A N 1
ATOM 3880 C CA . VAL A 1 480 ? 5.488 3.583 -9.602 1.00 88.94 480 VAL A CA 1
ATOM 3881 C C . VAL A 1 480 ? 6.842 3.006 -10.013 1.00 88.94 480 VAL A C 1
ATOM 3883 O O . VAL A 1 480 ? 6.914 2.257 -10.983 1.00 88.94 480 VAL A O 1
ATOM 3886 N N . ASN A 1 481 ? 7.904 3.291 -9.260 1.00 86.06 481 ASN A N 1
ATOM 3887 C CA . ASN A 1 481 ? 9.246 2.789 -9.550 1.00 86.06 481 ASN A CA 1
ATOM 3888 C C . ASN A 1 481 ? 9.337 1.264 -9.399 1.00 86.06 481 ASN A C 1
ATOM 3890 O O . ASN A 1 481 ? 9.916 0.600 -10.257 1.00 86.06 481 ASN A O 1
ATOM 3894 N N . LEU A 1 482 ? 8.732 0.696 -8.349 1.00 88.06 482 LEU A N 1
ATOM 3895 C CA . LEU A 1 482 ? 8.667 -0.757 -8.157 1.00 88.06 482 LEU A CA 1
ATOM 3896 C C . LEU A 1 482 ? 7.826 -1.436 -9.247 1.00 88.06 482 LEU A C 1
ATOM 3898 O O . LEU A 1 482 ? 8.209 -2.477 -9.779 1.00 88.06 482 LEU A O 1
ATOM 3902 N N . PHE A 1 483 ? 6.704 -0.828 -9.628 1.00 90.69 483 PHE A N 1
ATOM 3903 C CA . PHE A 1 483 ? 5.876 -1.296 -10.735 1.00 90.69 483 PHE A CA 1
ATOM 3904 C C . PHE A 1 483 ? 6.635 -1.253 -12.069 1.00 90.69 483 PHE A C 1
ATOM 3906 O O . PHE A 1 483 ? 6.613 -2.232 -12.815 1.00 90.69 483 PHE A O 1
ATOM 3913 N N . ALA A 1 484 ? 7.349 -0.162 -12.360 1.00 87.31 484 ALA A N 1
ATOM 3914 C CA . ALA A 1 484 ? 8.171 -0.006 -13.561 1.00 87.31 484 ALA A CA 1
ATOM 3915 C C . ALA A 1 484 ? 9.299 -1.045 -13.624 1.00 87.31 484 ALA A C 1
ATOM 3917 O O . ALA A 1 484 ? 9.543 -1.636 -14.675 1.00 87.31 484 ALA A O 1
ATOM 3918 N N . ALA A 1 485 ? 9.943 -1.315 -12.489 1.00 84.44 485 ALA A N 1
ATOM 3919 C CA . ALA A 1 485 ? 10.946 -2.361 -12.346 1.00 84.44 485 ALA A CA 1
ATOM 3920 C C . ALA A 1 485 ? 10.368 -3.744 -12.697 1.00 84.44 485 ALA A C 1
ATOM 3922 O O . ALA A 1 485 ? 10.871 -4.428 -13.592 1.00 84.44 485 ALA A O 1
ATOM 3923 N N . ILE A 1 486 ? 9.260 -4.128 -12.059 1.00 85.69 486 ILE A N 1
ATOM 3924 C CA . ILE A 1 486 ? 8.604 -5.427 -12.268 1.00 85.69 486 ILE A CA 1
ATOM 3925 C C . ILE A 1 486 ? 8.109 -5.582 -13.711 1.00 85.69 486 ILE A C 1
ATOM 3927 O O . ILE A 1 486 ? 8.371 -6.599 -14.353 1.00 85.69 486 ILE A O 1
ATOM 3931 N N . THR A 1 487 ? 7.419 -4.575 -14.249 1.00 86.88 487 THR A N 1
ATOM 3932 C CA . THR A 1 487 ? 6.899 -4.615 -15.626 1.00 86.88 487 THR A CA 1
ATOM 3933 C C . THR A 1 487 ? 8.009 -4.651 -16.670 1.00 86.88 487 THR A C 1
ATOM 3935 O O . THR A 1 487 ? 7.842 -5.335 -17.680 1.00 86.88 487 THR A O 1
ATOM 3938 N N . ARG A 1 488 ? 9.166 -4.027 -16.408 1.00 83.25 488 ARG A N 1
ATOM 3939 C CA . ARG A 1 488 ? 10.359 -4.158 -17.256 1.00 83.25 488 ARG A CA 1
ATOM 3940 C C . ARG A 1 488 ? 10.944 -5.569 -17.209 1.00 83.25 488 ARG A C 1
ATOM 3942 O O . ARG A 1 488 ? 11.207 -6.133 -18.267 1.00 83.25 488 ARG A O 1
ATOM 3949 N N . LYS A 1 489 ? 11.107 -6.163 -16.018 1.00 82.88 489 LYS A N 1
ATOM 3950 C CA . LYS A 1 489 ? 11.654 -7.530 -15.847 1.00 82.88 489 LYS A CA 1
ATOM 3951 C C . LYS A 1 489 ? 10.862 -8.577 -16.624 1.00 82.88 489 LYS A C 1
ATOM 3953 O O . LYS A 1 489 ? 11.448 -9.490 -17.192 1.00 82.88 489 LYS A O 1
ATOM 3958 N N . TYR A 1 490 ? 9.544 -8.418 -16.689 1.00 82.44 490 TYR A N 1
ATOM 3959 C CA . TYR A 1 490 ? 8.659 -9.330 -17.417 1.00 82.44 490 TYR A CA 1
ATOM 3960 C C . TYR A 1 490 ? 8.302 -8.869 -18.839 1.00 82.44 490 TYR A C 1
ATOM 3962 O O . TYR A 1 490 ? 7.442 -9.489 -19.460 1.00 82.44 490 TYR A O 1
ATOM 3970 N N . GLN A 1 491 ? 8.942 -7.809 -19.353 1.00 82.81 491 GLN A N 1
ATOM 3971 C CA . GLN A 1 491 ? 8.697 -7.243 -20.689 1.00 82.81 491 GLN A CA 1
ATOM 3972 C C . GLN A 1 491 ? 7.209 -6.939 -20.960 1.00 82.81 491 GLN A C 1
ATOM 3974 O O . GLN A 1 491 ? 6.691 -7.201 -22.044 1.00 82.81 491 GLN A O 1
ATOM 3979 N N . LEU A 1 492 ? 6.503 -6.413 -19.954 1.00 84.12 492 LEU A N 1
ATOM 3980 C CA . LEU A 1 492 ? 5.085 -6.061 -20.053 1.00 84.12 492 LEU A CA 1
ATOM 3981 C C . LEU A 1 492 ? 4.888 -4.638 -20.583 1.00 84.12 492 LEU A C 1
ATOM 3983 O O . LEU A 1 492 ? 4.109 -4.443 -21.506 1.00 84.12 492 LEU A O 1
ATOM 3987 N N . VAL A 1 493 ? 5.566 -3.650 -19.984 1.00 85.38 493 VAL A N 1
ATOM 3988 C CA . VAL A 1 493 ? 5.482 -2.223 -20.350 1.00 85.38 493 VAL A CA 1
ATOM 3989 C C . VAL A 1 493 ? 6.796 -1.525 -20.000 1.00 85.38 493 VAL A C 1
ATOM 3991 O O . VAL A 1 493 ? 7.377 -1.779 -18.944 1.00 85.38 493 VAL A O 1
ATOM 3994 N N . PHE A 1 494 ? 7.238 -0.597 -20.848 1.00 83.88 494 PHE A N 1
ATOM 3995 C CA . PHE A 1 494 ? 8.400 0.255 -20.591 1.00 83.88 494 PHE A CA 1
ATOM 3996 C C . PHE A 1 494 ? 7.962 1.617 -20.036 1.00 83.88 494 PHE A C 1
ATOM 3998 O O . PHE A 1 494 ? 7.563 2.508 -20.777 1.00 83.88 494 PHE A O 1
ATOM 4005 N N . CYS A 1 495 ? 8.035 1.778 -18.712 1.00 84.00 495 CYS A N 1
ATOM 4006 C CA . CYS A 1 495 ? 7.547 2.981 -18.022 1.00 84.00 495 CYS A CA 1
ATOM 4007 C C . CYS A 1 495 ? 8.608 4.090 -17.855 1.00 84.00 495 CYS A C 1
ATOM 4009 O O . CYS A 1 495 ? 8.258 5.243 -17.610 1.00 84.00 495 CYS A O 1
ATOM 4011 N N . TYR A 1 496 ? 9.902 3.761 -17.953 1.00 79.12 496 TYR A N 1
ATOM 4012 C CA . TYR A 1 496 ? 10.999 4.657 -17.554 1.00 79.12 496 TYR A CA 1
ATOM 4013 C C . TYR A 1 496 ? 11.088 5.943 -18.382 1.00 79.12 496 TYR A C 1
ATOM 4015 O O . TYR A 1 496 ? 11.293 7.009 -17.811 1.00 79.12 496 TYR A O 1
ATOM 4023 N N . THR A 1 497 ? 10.854 5.876 -19.695 1.00 79.12 497 THR A N 1
ATOM 4024 C CA . THR A 1 497 ? 10.847 7.059 -20.575 1.00 79.12 497 THR A CA 1
ATOM 4025 C C . THR A 1 497 ? 9.780 8.073 -20.155 1.00 79.12 497 THR A C 1
ATOM 4027 O O . THR A 1 497 ? 10.023 9.280 -20.131 1.00 79.12 497 THR A O 1
ATOM 4030 N N . ILE A 1 498 ? 8.605 7.584 -19.753 1.00 81.69 498 ILE A N 1
ATOM 4031 C CA . ILE A 1 498 ? 7.490 8.404 -19.269 1.00 81.69 498 ILE A CA 1
ATOM 4032 C C . ILE A 1 498 ? 7.807 8.971 -17.885 1.00 81.69 498 ILE A C 1
ATOM 4034 O O . ILE A 1 498 ? 7.570 10.152 -17.644 1.00 81.69 498 ILE A O 1
ATOM 4038 N N . ILE A 1 499 ? 8.370 8.159 -16.984 1.00 81.31 499 ILE A N 1
ATOM 4039 C CA . ILE A 1 499 ? 8.776 8.598 -15.640 1.00 81.31 499 ILE A CA 1
ATOM 4040 C C . ILE A 1 499 ? 9.830 9.705 -15.740 1.00 81.31 499 ILE A C 1
ATOM 4042 O O . ILE A 1 499 ? 9.696 10.741 -15.093 1.00 81.31 499 ILE A O 1
ATOM 4046 N N . GLU A 1 500 ? 10.839 9.545 -16.595 1.00 76.69 500 GLU A N 1
ATOM 4047 C CA . GLU A 1 500 ? 11.839 10.586 -16.830 1.00 76.69 500 GLU A CA 1
ATOM 4048 C C . GLU A 1 500 ? 11.232 11.850 -17.432 1.00 76.69 500 GLU A C 1
ATOM 4050 O O . GLU A 1 500 ? 11.517 12.950 -16.956 1.00 76.69 500 GLU A O 1
ATOM 4055 N N . ARG A 1 501 ? 10.354 11.720 -18.435 1.00 78.44 501 ARG A N 1
ATOM 4056 C CA . ARG A 1 501 ? 9.620 12.860 -19.000 1.00 78.44 501 ARG A CA 1
ATOM 4057 C C . ARG A 1 501 ? 8.821 13.596 -17.923 1.00 78.44 501 ARG A C 1
ATOM 4059 O O . ARG A 1 501 ? 8.839 14.825 -17.893 1.00 78.44 501 ARG A O 1
ATOM 4066 N N . ASN A 1 502 ? 8.159 12.865 -17.029 1.00 80.94 502 ASN A N 1
ATOM 4067 C CA . ASN A 1 502 ? 7.407 13.433 -15.912 1.00 80.94 502 ASN A CA 1
ATOM 4068 C C . ASN A 1 502 ? 8.324 14.192 -14.950 1.00 80.94 502 ASN A C 1
ATOM 4070 O O . ASN A 1 502 ? 8.011 15.326 -14.592 1.00 80.94 502 ASN A O 1
ATOM 4074 N N . ASN A 1 503 ? 9.473 13.613 -14.598 1.00 75.56 503 ASN A N 1
ATOM 4075 C CA . ASN A 1 503 ? 10.461 14.241 -13.720 1.00 75.56 503 ASN A CA 1
ATOM 4076 C C . ASN A 1 503 ? 11.033 15.530 -14.330 1.00 75.56 503 ASN A C 1
ATOM 4078 O O . ASN A 1 503 ? 11.147 16.533 -13.634 1.00 75.56 503 ASN A O 1
ATOM 4082 N N . ARG A 1 504 ? 11.314 15.546 -15.640 1.00 70.12 504 ARG A N 1
ATOM 4083 C CA . ARG A 1 504 ? 11.793 16.743 -16.363 1.00 70.12 504 ARG A CA 1
ATOM 4084 C C . ARG A 1 504 ? 10.740 17.858 -16.437 1.00 70.12 504 ARG A C 1
ATOM 4086 O O . ARG A 1 504 ? 11.094 19.029 -16.523 1.00 70.12 504 ARG A O 1
ATOM 4093 N N . GLN A 1 505 ? 9.452 17.513 -16.397 1.00 65.69 505 GLN A N 1
ATOM 4094 C CA . GLN A 1 505 ? 8.338 18.471 -16.386 1.00 65.69 505 GLN A CA 1
ATOM 4095 C C . GLN A 1 505 ? 7.973 18.985 -14.979 1.00 65.69 505 GLN A C 1
ATOM 4097 O O . GLN A 1 505 ? 7.213 19.949 -14.863 1.00 65.69 505 GLN A O 1
ATOM 4102 N N . MET A 1 506 ? 8.473 18.357 -13.910 1.00 55.81 506 MET A N 1
ATOM 4103 C CA . MET A 1 506 ? 8.260 18.787 -12.526 1.00 55.81 506 MET A CA 1
ATOM 4104 C C . MET A 1 506 ? 9.350 19.791 -12.117 1.00 55.81 506 MET A C 1
ATOM 4106 O O . MET A 1 506 ? 10.357 19.429 -11.519 1.00 55.81 506 MET A O 1
ATOM 4110 N N . LEU A 1 507 ? 9.152 21.077 -12.422 1.00 36.88 507 LEU A N 1
ATOM 4111 C CA . LEU A 1 507 ? 9.900 22.148 -11.751 1.00 36.88 507 LEU A CA 1
ATOM 4112 C C . LEU A 1 507 ? 9.355 22.323 -10.317 1.00 36.88 507 LEU A C 1
ATOM 4114 O O . LEU A 1 507 ? 8.134 22.293 -10.137 1.00 36.88 507 LEU A O 1
ATOM 4118 N N . PRO A 1 508 ? 10.206 22.529 -9.294 1.00 37.78 508 PRO A N 1
ATOM 4119 C CA . PRO A 1 508 ? 9.760 22.712 -7.916 1.00 37.78 508 PRO A CA 1
ATOM 4120 C C . PRO A 1 508 ? 9.014 24.047 -7.782 1.00 37.78 508 PRO A C 1
ATOM 4122 O O . PRO A 1 508 ? 9.616 25.117 -7.709 1.00 37.78 508 PRO A O 1
ATOM 4125 N N . VAL A 1 509 ? 7.681 24.000 -7.769 1.00 34.06 509 VAL A N 1
ATOM 4126 C CA . VAL A 1 509 ? 6.844 25.178 -7.514 1.00 34.06 509 VAL A CA 1
ATOM 4127 C C . VAL A 1 509 ? 6.723 25.361 -6.005 1.00 34.06 509 VAL A C 1
ATOM 4129 O O . VAL A 1 509 ? 5.956 24.664 -5.344 1.00 34.06 509 VAL A O 1
ATOM 4132 N N . ILE A 1 510 ? 7.464 26.325 -5.460 1.00 30.16 510 ILE A N 1
ATOM 4133 C CA . ILE A 1 510 ? 7.269 26.831 -4.097 1.00 30.16 510 ILE A CA 1
ATOM 4134 C C . ILE A 1 510 ? 5.878 27.479 -4.051 1.00 30.16 510 ILE A C 1
ATOM 4136 O O . ILE A 1 510 ? 5.685 28.593 -4.538 1.00 30.16 510 ILE A O 1
ATOM 4140 N N . ARG A 1 511 ? 4.880 26.781 -3.501 1.00 31.88 511 ARG A N 1
ATOM 4141 C CA . ARG A 1 511 ? 3.588 27.394 -3.175 1.00 31.88 511 ARG A CA 1
ATOM 4142 C C . ARG A 1 511 ? 3.698 28.029 -1.795 1.00 31.88 511 ARG A C 1
ATOM 4144 O O . ARG A 1 511 ? 3.686 27.336 -0.787 1.00 31.88 511 ARG A O 1
ATOM 4151 N N . SER A 1 512 ? 3.791 29.354 -1.756 1.00 28.22 512 SER A N 1
ATOM 4152 C CA . SER A 1 512 ? 3.565 30.128 -0.538 1.00 28.22 512 SER A CA 1
ATOM 4153 C C . SER A 1 512 ? 2.080 30.045 -0.169 1.00 28.22 512 SER A C 1
ATOM 4155 O O . SER A 1 512 ? 1.250 30.714 -0.791 1.00 28.22 512 SER A O 1
ATOM 4157 N N . SER A 1 513 ? 1.717 29.224 0.814 1.00 32.16 513 SER A N 1
ATOM 4158 C CA . SER A 1 513 ? 0.439 29.393 1.506 1.00 32.16 513 SER A CA 1
ATOM 4159 C C . SER A 1 513 ? 0.496 30.664 2.353 1.00 32.16 513 SER A C 1
ATOM 4161 O O . SER A 1 513 ? 1.517 30.990 2.956 1.00 32.16 513 SER A O 1
ATOM 4163 N N . VAL A 1 514 ? -0.604 31.414 2.368 1.00 41.12 514 VAL A N 1
ATOM 4164 C CA . VAL A 1 514 ? -0.767 32.621 3.184 1.00 41.12 514 VAL A CA 1
ATOM 4165 C C . VAL A 1 514 ? -0.823 32.196 4.654 1.00 41.12 514 VAL A C 1
ATOM 4167 O O . VAL A 1 514 ? -1.872 31.810 5.154 1.00 41.12 514 VAL A O 1
ATOM 4170 N N . GLY A 1 515 ? 0.329 32.206 5.314 1.00 37.84 515 GLY A N 1
ATOM 4171 C CA . GLY A 1 515 ? 0.510 31.751 6.692 1.00 37.84 515 GLY A CA 1
ATOM 4172 C C . GLY A 1 515 ? 1.881 31.108 6.802 1.00 37.84 515 GLY A C 1
ATOM 4173 O O . GLY A 1 515 ? 2.037 29.943 6.457 1.00 37.84 515 GLY A O 1
ATOM 4174 N N . GLY A 1 516 ? 2.882 31.916 7.153 1.00 34.69 516 GLY A N 1
ATOM 4175 C CA . GLY A 1 516 ? 4.283 31.520 7.139 1.00 34.69 516 GLY A CA 1
ATOM 4176 C C . GLY A 1 516 ? 4.566 30.352 8.073 1.00 34.69 516 GLY A C 1
ATOM 4177 O O . GLY A 1 516 ? 4.627 30.546 9.276 1.00 34.69 516 GLY A O 1
ATOM 4178 N N . ASP A 1 517 ? 4.778 29.183 7.480 1.00 26.83 517 ASP A N 1
ATOM 4179 C CA . ASP A 1 517 ? 5.743 28.189 7.929 1.00 26.83 517 ASP A CA 1
ATOM 4180 C C . ASP A 1 517 ? 6.237 27.421 6.700 1.00 26.83 517 ASP A C 1
ATOM 4182 O O . ASP A 1 517 ? 5.456 26.962 5.860 1.00 26.83 517 ASP A O 1
ATOM 4186 N N . SER A 1 518 ? 7.558 27.348 6.539 1.00 29.42 518 SER A N 1
ATOM 4187 C CA . SER A 1 518 ? 8.188 26.637 5.430 1.00 29.42 518 SER A CA 1
ATOM 4188 C C . SER A 1 518 ? 8.231 25.145 5.744 1.00 29.42 518 SER A C 1
ATOM 4190 O O . SER A 1 518 ? 9.194 24.658 6.333 1.00 29.42 518 SER A O 1
ATOM 4192 N N . VAL A 1 519 ? 7.206 24.404 5.331 1.00 30.78 519 VAL A N 1
ATOM 4193 C CA . VAL A 1 519 ? 7.254 22.939 5.331 1.00 30.78 519 VAL A CA 1
ATOM 4194 C C . VAL A 1 519 ? 7.586 22.479 3.913 1.00 30.78 519 VAL A C 1
ATOM 4196 O O . VAL A 1 519 ? 6.798 22.676 2.985 1.00 30.78 519 VAL A O 1
ATOM 4199 N N . GLN A 1 520 ? 8.759 21.865 3.729 1.00 34.25 520 GLN A N 1
ATOM 4200 C CA . GLN A 1 520 ? 9.037 21.031 2.557 1.00 34.25 520 GLN A CA 1
ATOM 4201 C C . GLN A 1 520 ? 8.077 19.841 2.600 1.00 34.25 520 GLN A C 1
ATOM 4203 O O . GLN A 1 520 ? 8.374 18.804 3.182 1.00 34.25 520 GLN A O 1
ATOM 4208 N N . THR A 1 521 ? 6.897 19.987 2.008 1.00 33.69 521 THR A N 1
ATOM 4209 C CA . THR A 1 521 ? 6.043 18.833 1.767 1.00 33.69 521 THR A CA 1
ATOM 4210 C C . THR A 1 521 ? 6.428 18.237 0.422 1.00 33.69 521 THR A C 1
ATOM 4212 O O . THR A 1 521 ? 6.135 18.780 -0.641 1.00 33.69 521 THR A O 1
ATOM 4215 N N . CYS A 1 522 ? 7.099 17.091 0.463 1.00 37.19 522 CYS A N 1
ATOM 4216 C CA . CYS A 1 522 ? 7.160 16.140 -0.641 1.00 37.19 522 CYS A CA 1
ATOM 4217 C C . CYS A 1 522 ? 5.741 15.569 -0.847 1.00 37.19 522 CYS A C 1
ATOM 4219 O O . CYS A 1 522 ? 5.472 14.417 -0.518 1.00 37.19 522 CYS A O 1
ATOM 4221 N N . THR A 1 523 ? 4.775 16.401 -1.241 1.00 43.22 523 THR A N 1
ATOM 4222 C CA . THR A 1 523 ? 3.353 16.058 -1.161 1.00 43.22 523 THR A CA 1
ATOM 4223 C C . THR A 1 523 ? 2.960 15.161 -2.326 1.00 43.22 523 THR A C 1
ATOM 4225 O O . THR A 1 523 ? 2.782 15.599 -3.459 1.00 43.22 523 THR A O 1
ATOM 4228 N N . ASN A 1 524 ? 2.828 13.875 -2.011 1.00 55.03 524 ASN A N 1
ATOM 4229 C CA . ASN A 1 524 ? 2.012 12.898 -2.721 1.00 55.03 524 ASN A CA 1
ATOM 4230 C C . ASN A 1 524 ? 0.709 13.563 -3.221 1.00 55.03 524 ASN A C 1
ATOM 4232 O O . ASN A 1 524 ? -0.139 13.899 -2.393 1.00 55.03 524 ASN A O 1
ATOM 4236 N N . PRO A 1 525 ? 0.530 13.785 -4.539 1.00 53.19 525 PRO A N 1
ATOM 4237 C CA . PRO A 1 525 ? -0.592 14.567 -5.061 1.00 53.19 525 PRO A CA 1
ATOM 4238 C C . PRO A 1 525 ? -1.966 13.978 -4.717 1.00 53.19 525 PRO A C 1
ATOM 4240 O O . PRO A 1 525 ? -2.944 14.715 -4.662 1.00 53.19 525 PRO A O 1
ATOM 4243 N N . LEU A 1 526 ? -2.027 12.661 -4.489 1.00 58.97 526 LEU A N 1
ATOM 4244 C CA . LEU A 1 526 ? -3.232 11.907 -4.130 1.00 58.97 526 LEU A CA 1
ATOM 4245 C C . LEU A 1 526 ? -3.489 11.814 -2.623 1.00 58.97 526 LEU A C 1
ATOM 4247 O O . LEU A 1 526 ? -4.481 11.197 -2.244 1.00 58.97 526 LEU A O 1
ATOM 4251 N N . ASP A 1 527 ? -2.585 12.331 -1.782 1.00 60.75 527 ASP A N 1
ATOM 4252 C CA . ASP A 1 527 ? -2.570 12.042 -0.339 1.00 60.75 527 ASP A CA 1
ATOM 4253 C C . ASP A 1 527 ? -2.672 10.525 -0.073 1.00 60.75 527 ASP A C 1
ATOM 4255 O O . ASP A 1 527 ? -3.439 10.026 0.746 1.00 60.75 527 ASP A O 1
ATOM 4259 N N . SER A 1 528 ? -1.971 9.741 -0.901 1.00 61.22 528 SER A N 1
ATOM 4260 C CA . SER A 1 528 ? -2.116 8.292 -0.879 1.00 61.22 528 SER A CA 1
ATOM 4261 C C . SER A 1 528 ? -1.650 7.687 0.438 1.00 61.22 528 SER A C 1
ATOM 4263 O O . SER A 1 528 ? -0.480 7.805 0.802 1.00 61.22 528 SER A O 1
ATOM 4265 N N . PHE A 1 529 ? -2.537 6.910 1.040 1.00 73.69 529 PHE A N 1
ATOM 4266 C CA . PHE A 1 529 ? -2.306 6.116 2.237 1.00 73.69 529 PHE A CA 1
ATOM 4267 C C . PHE A 1 529 ? -2.627 4.640 1.948 1.00 73.69 529 PHE A C 1
ATOM 4269 O O . PHE A 1 529 ? -3.551 4.344 1.184 1.00 73.69 529 PHE A O 1
ATOM 4276 N N . PHE A 1 530 ? -1.855 3.718 2.533 1.00 82.69 530 PHE A N 1
ATOM 4277 C CA . PHE A 1 530 ? -2.073 2.271 2.450 1.00 82.69 530 PHE A CA 1
ATOM 4278 C C . PHE A 1 530 ? -2.639 1.757 3.781 1.00 82.69 530 PHE A C 1
ATOM 4280 O O . PHE A 1 530 ? -1.885 1.617 4.744 1.00 82.69 530 PHE A O 1
ATOM 4287 N N . PRO A 1 531 ? -3.949 1.446 3.855 1.00 86.25 531 PRO A N 1
ATOM 4288 C CA . PRO A 1 531 ? -4.599 1.195 5.137 1.00 86.25 531 PRO A CA 1
ATOM 4289 C C . PRO A 1 531 ? -4.111 -0.004 5.932 1.00 86.25 531 PRO A C 1
ATOM 4291 O O . PRO A 1 531 ? -4.223 -0.010 7.148 1.00 86.25 531 PRO A O 1
ATOM 4294 N N . PHE A 1 532 ? -3.565 -1.018 5.281 1.00 91.44 532 PHE A N 1
ATOM 4295 C CA . PHE A 1 532 ? -3.012 -2.184 5.957 1.00 91.44 532 PHE A CA 1
ATOM 4296 C C . PHE A 1 532 ? -1.494 -2.213 5.826 1.00 91.44 532 PHE A C 1
ATOM 4298 O O . PHE A 1 532 ? -0.929 -3.263 5.566 1.00 91.44 532 PHE A O 1
ATOM 4305 N N . ASP A 1 533 ? -0.813 -1.072 5.948 1.00 86.75 533 ASP A N 1
ATOM 4306 C CA . ASP A 1 533 ? 0.635 -1.078 6.168 1.00 86.75 533 ASP A CA 1
ATOM 4307 C C . ASP A 1 533 ? 0.985 -1.641 7.559 1.00 86.75 533 ASP A C 1
ATOM 4309 O O . ASP A 1 533 ? 0.128 -1.641 8.446 1.00 86.75 533 ASP A O 1
ATOM 4313 N N . PRO A 1 534 ? 2.224 -2.142 7.773 1.00 85.44 534 PRO A N 1
ATOM 4314 C CA . PRO A 1 534 ? 2.538 -2.988 8.923 1.00 85.44 534 PRO A CA 1
ATOM 4315 C C . PRO A 1 534 ? 2.149 -2.342 10.252 1.00 85.44 534 PRO A C 1
ATOM 4317 O O . PRO A 1 534 ? 2.549 -1.208 10.511 1.00 85.44 534 PRO A O 1
ATOM 4320 N N . CYS A 1 535 ? 1.395 -3.080 11.070 1.00 86.25 535 CYS A N 1
ATOM 4321 C CA . CYS A 1 535 ? 0.974 -2.642 12.397 1.00 86.25 535 CYS A CA 1
ATOM 4322 C C . CYS A 1 535 ? 2.202 -2.460 13.303 1.00 86.25 535 CYS A C 1
ATOM 4324 O O . CYS A 1 535 ? 3.021 -3.377 13.407 1.00 86.25 535 CYS A O 1
ATOM 4326 N N . VAL A 1 536 ? 2.330 -1.293 13.942 1.00 88.88 536 VAL A N 1
ATOM 4327 C CA . VAL A 1 536 ? 3.443 -0.992 14.866 1.00 88.88 536 VAL A CA 1
ATOM 4328 C C . VAL A 1 536 ? 3.133 -1.375 16.317 1.00 88.88 536 VAL A C 1
ATOM 4330 O O . VAL A 1 536 ? 4.045 -1.535 17.120 1.00 88.88 536 VAL A O 1
ATOM 4333 N N . LEU A 1 537 ? 1.857 -1.593 16.647 1.00 90.38 537 LEU A N 1
ATOM 4334 C CA . LEU A 1 537 ? 1.407 -1.945 17.996 1.00 90.38 537 LEU A CA 1
ATOM 4335 C C . LEU A 1 537 ? 1.812 -3.380 18.366 1.00 90.38 537 LEU A C 1
ATOM 4337 O O . LEU A 1 537 ? 1.426 -4.326 17.678 1.00 90.38 537 LEU A O 1
ATOM 4341 N N . LYS A 1 538 ? 2.563 -3.562 19.456 1.00 91.25 538 LYS A N 1
ATOM 4342 C CA . LYS A 1 538 ? 3.225 -4.829 19.814 1.00 91.25 538 LYS A CA 1
ATOM 4343 C C . LYS A 1 538 ? 2.253 -5.998 20.007 1.00 91.25 538 LYS A C 1
ATOM 4345 O O . LYS A 1 538 ? 2.466 -7.055 19.406 1.00 91.25 538 LYS A O 1
ATOM 4350 N N . ARG A 1 539 ? 1.184 -5.850 20.799 1.00 92.38 539 ARG A N 1
ATOM 4351 C CA . ARG A 1 539 ? 0.233 -6.945 21.097 1.00 92.38 539 ARG A CA 1
ATOM 4352 C C . ARG A 1 539 ? -0.667 -7.237 19.907 1.00 92.38 539 ARG A C 1
ATOM 4354 O O . ARG A 1 539 ? -0.795 -8.388 19.489 1.00 92.38 539 ARG A O 1
ATOM 4361 N N . SER A 1 540 ? -1.246 -6.194 19.323 1.00 93.06 540 SER A N 1
ATOM 4362 C CA . SER A 1 540 ? -2.123 -6.283 18.156 1.00 93.06 540 SER A CA 1
ATOM 4363 C C . SER A 1 540 ? -1.406 -6.900 16.955 1.00 93.06 540 SER A C 1
ATOM 4365 O O . SER A 1 540 ? -1.964 -7.766 16.280 1.00 93.06 540 SER A O 1
ATOM 4367 N N . LYS A 1 541 ? -0.140 -6.537 16.720 1.00 91.38 541 LYS A N 1
ATOM 4368 C CA . LYS A 1 541 ? 0.683 -7.106 15.648 1.00 91.38 541 LYS A CA 1
ATOM 4369 C C . LYS A 1 541 ? 0.815 -8.624 15.761 1.00 91.38 541 LYS A C 1
ATOM 4371 O O . LYS A 1 541 ? 0.609 -9.310 14.764 1.00 91.38 541 LYS A O 1
ATOM 4376 N N . LYS A 1 542 ? 1.052 -9.175 16.959 1.00 92.62 542 LYS A N 1
ATOM 4377 C CA . LYS A 1 542 ? 1.146 -10.636 17.166 1.00 92.62 542 LYS A CA 1
ATOM 4378 C C . LYS A 1 542 ? -0.120 -11.384 16.733 1.00 92.62 542 LYS A C 1
ATOM 4380 O O . LYS A 1 542 ? -0.030 -12.516 16.262 1.00 92.62 542 LYS A O 1
ATOM 4385 N N . ILE A 1 543 ? -1.290 -10.760 16.882 1.00 92.81 543 ILE A N 1
ATOM 4386 C CA . ILE A 1 543 ? -2.582 -11.334 16.471 1.00 92.81 543 ILE A CA 1
ATOM 4387 C C . ILE A 1 543 ? -2.733 -11.303 14.940 1.00 92.81 543 ILE A C 1
ATOM 4389 O O . ILE A 1 543 ? -3.289 -12.233 14.353 1.00 92.81 543 ILE A O 1
ATOM 4393 N N . ILE A 1 544 ? -2.233 -10.252 14.285 1.00 93.75 544 ILE A N 1
ATOM 4394 C CA . ILE A 1 544 ? -2.403 -10.003 12.846 1.00 93.75 544 ILE A CA 1
ATOM 4395 C C . ILE A 1 544 ? -1.332 -10.688 11.979 1.00 93.75 544 ILE A C 1
ATOM 4397 O O . ILE A 1 544 ? -1.658 -11.187 10.897 1.00 93.75 544 ILE A O 1
ATOM 4401 N N . ASP A 1 545 ? -0.082 -10.764 12.441 1.00 91.25 545 ASP A N 1
ATOM 4402 C CA . ASP A 1 545 ? 1.081 -11.286 11.704 1.00 91.25 545 ASP A CA 1
ATOM 4403 C C . ASP A 1 545 ? 0.870 -12.662 11.030 1.00 91.25 545 ASP A C 1
ATOM 4405 O O . ASP A 1 545 ? 1.283 -12.824 9.870 1.00 91.25 545 ASP A O 1
ATOM 4409 N N . PRO A 1 546 ? 0.183 -13.650 11.651 1.00 93.12 546 PRO A N 1
ATOM 4410 C CA . PRO A 1 546 ? -0.101 -14.935 11.005 1.00 93.12 546 PRO A CA 1
ATOM 4411 C C . PRO A 1 546 ? -0.869 -14.798 9.683 1.00 93.12 546 PRO A C 1
ATOM 4413 O O . PRO A 1 546 ? -0.662 -15.569 8.743 1.00 93.12 546 PRO A O 1
ATOM 4416 N N . PHE A 1 547 ? -1.726 -13.783 9.587 1.00 92.44 547 PHE A N 1
ATOM 4417 C CA . PHE A 1 547 ? -2.601 -13.514 8.449 1.00 92.44 547 PHE A CA 1
ATOM 4418 C C . PHE A 1 547 ? -2.022 -12.473 7.480 1.00 92.44 547 PHE A C 1
ATOM 4420 O O . PHE A 1 547 ? -2.590 -12.241 6.408 1.00 92.44 547 PHE A O 1
ATOM 4427 N N . TYR A 1 548 ? -0.897 -11.852 7.835 1.00 93.06 548 TYR A N 1
ATOM 4428 C CA . TYR A 1 548 ? -0.364 -10.667 7.176 1.00 93.06 548 TYR A CA 1
ATOM 4429 C C . TYR A 1 548 ? 0.853 -10.967 6.297 1.00 93.06 548 TYR A C 1
ATOM 4431 O O . TYR A 1 548 ? 1.781 -11.673 6.695 1.00 93.06 548 TYR A O 1
ATOM 4439 N N . GLN A 1 549 ? 0.865 -10.424 5.081 1.00 88.44 549 GLN A N 1
ATOM 4440 C CA . GLN A 1 549 ? 1.970 -10.510 4.134 1.00 88.44 549 GLN A CA 1
ATOM 4441 C C . GLN A 1 549 ? 2.911 -9.318 4.330 1.00 88.44 549 GLN A C 1
ATOM 4443 O O . GLN A 1 549 ? 2.636 -8.183 3.926 1.00 88.44 549 GLN A O 1
ATOM 4448 N N . ILE A 1 550 ? 4.055 -9.614 4.940 1.00 85.25 550 ILE A N 1
ATOM 4449 C CA . ILE A 1 550 ? 5.163 -8.675 5.080 1.00 85.25 550 ILE A CA 1
ATOM 4450 C C . ILE A 1 550 ? 5.793 -8.462 3.699 1.00 85.25 550 ILE A C 1
ATOM 4452 O O . ILE A 1 550 ? 5.798 -9.357 2.852 1.00 85.25 550 ILE A O 1
ATOM 4456 N N . TRP A 1 551 ? 6.262 -7.242 3.454 1.00 78.31 551 TRP A N 1
ATOM 4457 C CA . TRP A 1 551 ? 7.042 -6.951 2.260 1.00 78.31 551 TRP A CA 1
ATOM 4458 C C . TRP A 1 551 ? 8.415 -7.610 2.400 1.00 78.31 551 TRP A C 1
ATOM 4460 O O . TRP A 1 551 ? 9.150 -7.292 3.329 1.00 78.31 551 TRP A O 1
ATOM 4470 N N . GLU A 1 552 ? 8.745 -8.525 1.497 1.00 68.12 552 GLU A N 1
ATOM 4471 C CA . GLU A 1 552 ? 10.105 -9.039 1.359 1.00 68.12 552 GLU A CA 1
ATOM 4472 C C . GLU A 1 552 ? 10.865 -8.064 0.461 1.00 68.12 552 GLU A C 1
ATOM 4474 O O . GLU A 1 552 ? 10.471 -7.860 -0.692 1.00 68.12 552 GLU A O 1
ATOM 4479 N N . GLU A 1 553 ? 11.914 -7.428 0.990 1.00 55.75 553 GLU A N 1
ATOM 4480 C CA . GLU A 1 553 ? 12.767 -6.553 0.189 1.00 55.75 553 GLU A CA 1
ATOM 4481 C C . GLU A 1 553 ? 13.238 -7.294 -1.067 1.00 55.75 553 GLU A C 1
ATOM 4483 O O . GLU A 1 553 ? 13.703 -8.435 -1.013 1.00 55.75 553 GLU A O 1
ATOM 4488 N N . LEU A 1 554 ? 13.087 -6.639 -2.222 1.00 54.09 554 LEU A N 1
ATOM 4489 C CA . LEU A 1 554 ? 13.738 -7.084 -3.448 1.00 54.09 554 LEU A CA 1
ATOM 4490 C C . LEU A 1 554 ? 15.238 -7.153 -3.152 1.00 54.09 554 LEU A C 1
ATOM 4492 O O . LEU A 1 554 ? 15.795 -6.191 -2.622 1.00 54.09 554 LEU A O 1
ATOM 4496 N N . SER A 1 555 ? 15.874 -8.284 -3.457 1.00 45.75 555 SER A N 1
ATOM 4497 C CA . SER A 1 555 ? 17.287 -8.493 -3.142 1.00 45.75 555 SER A CA 1
ATOM 4498 C C . SER A 1 555 ? 18.152 -7.369 -3.735 1.00 45.75 555 SER A C 1
ATOM 4500 O O . SER A 1 555 ? 17.801 -6.761 -4.748 1.00 45.75 555 SER A O 1
ATOM 4502 N N . ALA A 1 556 ? 19.304 -7.073 -3.126 1.00 42.72 556 ALA A N 1
ATOM 4503 C CA . ALA A 1 556 ? 20.243 -6.086 -3.672 1.00 42.72 556 ALA A CA 1
ATOM 4504 C C . ALA A 1 556 ? 20.658 -6.416 -5.125 1.00 42.72 556 ALA A C 1
ATOM 4506 O O . ALA A 1 556 ? 20.939 -5.509 -5.909 1.00 42.72 556 ALA A O 1
ATOM 4507 N N . GLU A 1 557 ? 20.623 -7.702 -5.486 1.00 44.50 557 GLU A N 1
ATOM 4508 C CA . GLU A 1 557 ? 20.821 -8.234 -6.837 1.00 44.50 557 GLU A CA 1
ATOM 4509 C C . GLU A 1 557 ? 19.661 -7.857 -7.771 1.00 44.50 557 GLU A C 1
ATOM 4511 O O . GLU A 1 557 ? 19.906 -7.301 -8.843 1.00 44.50 557 GLU A O 1
ATOM 4516 N N . ASP A 1 558 ? 18.409 -8.038 -7.331 1.00 46.59 558 ASP A N 1
ATOM 4517 C CA . ASP A 1 558 ? 17.217 -7.576 -8.051 1.00 46.59 558 ASP A CA 1
ATOM 4518 C C . ASP A 1 558 ? 17.271 -6.046 -8.258 1.00 46.59 558 ASP A C 1
ATOM 4520 O O . ASP A 1 558 ? 17.101 -5.557 -9.372 1.00 46.59 558 ASP A O 1
ATOM 4524 N N . LEU A 1 559 ? 17.584 -5.258 -7.219 1.00 44.22 559 LEU A N 1
ATOM 4525 C CA . LEU A 1 559 ? 17.697 -3.790 -7.298 1.00 44.22 559 LEU A CA 1
ATOM 4526 C C . LEU A 1 559 ? 18.853 -3.305 -8.197 1.00 44.22 559 LEU A C 1
ATOM 4528 O O . LEU A 1 559 ? 18.731 -2.250 -8.830 1.00 44.22 559 LEU A O 1
ATOM 4532 N N . GLN A 1 560 ? 19.955 -4.058 -8.293 1.00 42.81 560 GLN A N 1
ATOM 4533 C CA . GLN A 1 560 ? 21.049 -3.786 -9.233 1.00 42.81 560 GLN A CA 1
ATOM 4534 C C . GLN A 1 560 ? 20.692 -4.154 -10.676 1.00 42.81 560 GLN A C 1
ATOM 4536 O O . GLN A 1 560 ? 21.022 -3.383 -11.580 1.00 42.81 560 GLN A O 1
ATOM 4541 N N . GLU A 1 561 ? 19.975 -5.256 -10.909 1.00 44.38 561 GLU A N 1
ATOM 4542 C CA . GLU A 1 561 ? 19.347 -5.548 -12.208 1.00 44.38 561 GLU A CA 1
ATOM 4543 C C . GLU A 1 561 ? 18.355 -4.444 -12.603 1.00 44.38 561 GLU A C 1
ATOM 4545 O O . GLU A 1 561 ? 18.274 -4.055 -13.770 1.00 44.38 561 GLU A O 1
ATOM 4550 N N . PHE A 1 562 ? 17.644 -3.859 -11.632 1.00 41.31 562 PHE A N 1
ATOM 4551 C CA . PHE A 1 562 ? 16.673 -2.791 -11.875 1.00 41.31 562 PHE A CA 1
ATOM 4552 C C . PHE A 1 562 ? 17.296 -1.428 -12.231 1.00 41.31 562 PHE A C 1
ATOM 4554 O O . PHE A 1 562 ? 16.631 -0.601 -12.864 1.00 41.31 562 PHE A O 1
ATOM 4561 N N . LYS A 1 563 ? 18.582 -1.202 -11.937 1.00 37.69 563 LYS A N 1
ATOM 4562 C CA . LYS A 1 563 ? 19.301 0.047 -12.260 1.00 37.69 563 LYS A CA 1
ATOM 4563 C C . LYS A 1 563 ? 20.317 -0.053 -13.395 1.00 37.69 563 LYS A C 1
ATOM 4565 O O . LYS A 1 563 ? 20.795 0.992 -13.826 1.00 37.69 563 LYS A O 1
ATOM 4570 N N . LYS A 1 564 ? 20.681 -1.245 -13.877 1.00 40.47 564 LYS A N 1
ATOM 4571 C CA . LYS A 1 564 ? 21.629 -1.344 -14.995 1.00 40.47 564 LYS A CA 1
ATOM 4572 C C . LYS A 1 564 ? 20.934 -0.938 -16.304 1.00 40.47 564 LYS A C 1
ATOM 4574 O O . LYS A 1 564 ? 19.947 -1.574 -16.671 1.00 40.47 564 LYS A O 1
ATOM 4579 N N . PRO A 1 565 ? 21.422 0.105 -16.998 1.00 53.88 565 PRO A N 1
ATOM 4580 C CA . PRO A 1 565 ? 21.020 0.372 -18.372 1.00 53.88 565 PRO A CA 1
ATOM 4581 C C . PRO A 1 565 ? 21.370 -0.862 -19.218 1.00 53.88 565 PRO A C 1
ATOM 4583 O O . PRO A 1 565 ? 22.445 -1.443 -19.024 1.00 53.88 565 PRO A O 1
ATOM 4586 N N . ILE A 1 566 ? 20.484 -1.280 -20.125 1.00 54.94 566 ILE A N 1
ATOM 4587 C CA . ILE A 1 566 ? 20.702 -2.413 -21.054 1.00 54.94 566 ILE A CA 1
ATOM 4588 C C . ILE A 1 566 ? 22.021 -2.220 -21.831 1.00 54.94 566 ILE A C 1
ATOM 4590 O O . ILE A 1 566 ? 22.737 -3.169 -22.156 1.00 54.94 566 ILE A O 1
ATOM 4594 N N . GLU A 1 567 ? 22.386 -0.963 -22.055 1.00 59.50 567 GLU A N 1
ATOM 4595 C CA . GLU A 1 567 ? 23.598 -0.488 -22.701 1.00 59.50 567 GLU A CA 1
ATOM 4596 C C . GLU A 1 567 ? 24.864 -0.908 -21.936 1.00 59.50 567 GLU A C 1
ATOM 4598 O O . GLU A 1 567 ? 25.848 -1.313 -22.556 1.00 59.50 567 GLU A O 1
ATOM 4603 N N . LYS A 1 568 ? 24.834 -0.908 -20.593 1.00 63.62 568 LYS A N 1
ATOM 4604 C CA . LYS A 1 568 ? 25.979 -1.311 -19.759 1.00 63.62 568 LYS A CA 1
ATOM 4605 C C . LYS A 1 568 ? 26.215 -2.819 -19.807 1.00 63.62 568 LYS A C 1
ATOM 4607 O O . LYS A 1 568 ? 27.361 -3.256 -19.786 1.00 63.62 568 LYS A O 1
ATOM 4612 N N . GLU A 1 569 ? 25.156 -3.619 -19.891 1.00 69.38 569 GLU A N 1
ATOM 4613 C CA . GLU A 1 569 ? 25.273 -5.075 -20.029 1.00 69.38 569 GLU A CA 1
ATOM 4614 C C . GLU A 1 569 ? 25.867 -5.460 -21.390 1.00 69.38 569 GLU A C 1
ATOM 4616 O O . GLU A 1 569 ? 26.778 -6.286 -21.460 1.00 69.38 569 GLU A O 1
ATOM 4621 N N . ARG A 1 570 ? 25.440 -4.788 -22.466 1.00 77.88 570 ARG A N 1
ATOM 4622 C CA . ARG A 1 570 ? 26.013 -4.973 -23.807 1.00 77.88 570 ARG A CA 1
ATOM 4623 C C . ARG A 1 570 ? 27.460 -4.497 -23.905 1.00 77.88 570 ARG A C 1
ATOM 4625 O O . ARG A 1 570 ? 28.266 -5.195 -24.511 1.00 77.88 570 ARG A O 1
ATOM 4632 N N . ALA A 1 571 ? 27.815 -3.375 -23.277 1.00 82.19 571 ALA A N 1
ATOM 4633 C CA . ALA A 1 571 ? 29.201 -2.909 -23.208 1.00 82.19 571 ALA A CA 1
ATOM 4634 C C . ALA A 1 571 ? 30.105 -3.919 -22.477 1.00 82.19 571 ALA A C 1
ATOM 4636 O O . ALA A 1 571 ? 31.176 -4.274 -22.971 1.00 82.19 571 ALA A O 1
ATOM 4637 N N . VAL A 1 572 ? 29.646 -4.471 -21.347 1.00 83.12 572 VAL A N 1
ATOM 4638 C CA . VAL A 1 572 ? 30.368 -5.526 -20.609 1.00 83.12 572 VAL A CA 1
ATOM 4639 C C . VAL A 1 572 ? 30.468 -6.816 -21.432 1.00 83.12 572 VAL A C 1
ATOM 4641 O O . VAL A 1 572 ? 31.526 -7.446 -21.494 1.00 83.12 572 VAL A O 1
ATOM 4644 N N . SER A 1 573 ? 29.392 -7.209 -22.116 1.00 87.00 573 SER A N 1
ATOM 4645 C CA . SER A 1 573 ? 29.414 -8.370 -23.007 1.00 87.00 573 SER A CA 1
ATOM 4646 C C . SER A 1 573 ? 30.384 -8.175 -24.171 1.00 87.00 573 SER A C 1
ATOM 4648 O O . SER A 1 573 ? 31.104 -9.109 -24.501 1.00 87.00 573 SER A O 1
ATOM 4650 N N . LEU A 1 574 ? 30.443 -6.988 -24.777 1.00 88.81 574 LEU A N 1
ATOM 4651 C CA . LEU A 1 574 ? 31.323 -6.717 -25.909 1.00 88.81 574 LEU A CA 1
ATOM 4652 C C . LEU A 1 574 ? 32.794 -6.658 -25.476 1.00 88.81 574 LEU A C 1
ATOM 4654 O O . LEU A 1 574 ? 33.634 -7.306 -26.093 1.00 88.81 574 LEU A O 1
ATOM 4658 N N . THR A 1 575 ? 33.107 -5.952 -24.386 1.00 89.69 575 THR A N 1
ATOM 4659 C CA . THR A 1 575 ? 34.477 -5.826 -23.842 1.00 89.69 575 THR A CA 1
ATOM 4660 C C . THR A 1 575 ? 35.065 -7.153 -23.356 1.00 89.69 575 THR A C 1
ATOM 4662 O O . THR A 1 575 ? 36.283 -7.329 -23.396 1.00 89.69 575 THR A O 1
ATOM 4665 N N . SER A 1 576 ? 34.226 -8.116 -22.961 1.00 89.75 576 SER A N 1
ATOM 4666 C CA . SER A 1 576 ? 34.655 -9.462 -22.547 1.00 89.75 576 SER A CA 1
ATOM 4667 C C . SER A 1 576 ? 34.862 -10.453 -23.701 1.00 89.75 576 SER A C 1
ATOM 4669 O O . SER A 1 576 ? 35.450 -11.515 -23.489 1.00 89.75 576 SER A O 1
ATOM 4671 N N . GLN A 1 577 ? 34.441 -10.130 -24.930 1.00 91.19 577 GLN A N 1
ATOM 4672 C CA . GLN A 1 577 ? 34.655 -11.010 -26.084 1.00 91.19 577 GLN A CA 1
ATOM 4673 C C . GLN A 1 577 ? 36.144 -11.124 -26.449 1.00 91.19 577 GLN A C 1
ATOM 4675 O O . GLN A 1 577 ? 36.876 -10.133 -26.367 1.00 91.19 577 GLN A O 1
ATOM 4680 N N . PRO A 1 578 ? 36.611 -12.293 -26.920 1.00 91.12 578 PRO A N 1
ATOM 4681 C CA . PRO A 1 578 ? 37.946 -12.415 -27.491 1.00 91.12 578 PRO A CA 1
ATOM 4682 C C . PRO A 1 578 ? 38.040 -11.661 -28.825 1.00 91.12 578 PRO A C 1
ATOM 4684 O O . PRO A 1 578 ? 37.092 -11.644 -29.610 1.00 91.12 578 PRO A O 1
ATOM 4687 N N . ILE A 1 579 ? 39.206 -11.073 -29.103 1.00 92.94 579 ILE A N 1
ATOM 4688 C CA . ILE A 1 579 ? 39.472 -10.388 -30.375 1.00 92.94 579 ILE A CA 1
ATOM 4689 C C . ILE A 1 579 ? 39.517 -11.425 -31.504 1.00 92.94 579 ILE A C 1
ATOM 4691 O O . ILE A 1 579 ? 40.334 -12.349 -31.481 1.00 92.94 579 ILE A O 1
ATOM 4695 N N . GLN A 1 580 ? 38.657 -11.265 -32.509 1.00 94.81 580 GLN A N 1
ATOM 4696 C CA . GLN A 1 580 ? 38.631 -12.118 -33.695 1.00 94.81 580 GLN A CA 1
ATOM 4697 C C . GLN A 1 580 ? 39.525 -11.539 -34.793 1.00 94.81 580 GLN A C 1
ATOM 4699 O O . GLN A 1 580 ? 39.311 -10.429 -35.271 1.00 94.81 580 GLN A O 1
ATOM 4704 N N . ARG A 1 581 ? 40.510 -12.312 -35.250 1.00 94.94 581 ARG A N 1
ATOM 4705 C CA . ARG A 1 581 ? 41.347 -11.915 -36.388 1.00 94.94 581 ARG A CA 1
ATOM 4706 C C . ARG A 1 581 ? 40.579 -12.137 -37.693 1.00 94.94 581 ARG A C 1
ATOM 4708 O O . ARG A 1 581 ? 40.338 -13.285 -38.072 1.00 94.94 581 ARG A O 1
ATOM 4715 N N . VAL A 1 582 ? 40.195 -11.062 -38.377 1.00 94.31 582 VAL A N 1
ATOM 4716 C CA . VAL A 1 582 ? 39.380 -11.119 -39.602 1.00 94.31 582 VAL A CA 1
ATOM 4717 C C . VAL A 1 582 ? 40.284 -11.094 -40.835 1.00 94.31 582 VAL A C 1
ATOM 4719 O O . VAL A 1 582 ? 41.147 -10.232 -40.969 1.00 94.31 582 VAL A O 1
ATOM 4722 N N . GLY A 1 583 ? 40.107 -12.070 -41.731 1.00 91.69 583 GLY A N 1
ATOM 4723 C CA . GLY A 1 583 ? 40.832 -12.143 -43.004 1.00 91.69 583 GLY A CA 1
ATOM 4724 C C . GLY A 1 583 ? 40.209 -11.277 -44.114 1.00 91.69 583 GLY A C 1
ATOM 4725 O O . GLY A 1 583 ? 39.099 -10.775 -43.953 1.00 91.69 583 GLY A O 1
ATOM 4726 N N . PRO A 1 584 ? 40.865 -11.157 -45.281 1.00 90.56 584 PRO A N 1
ATOM 4727 C CA . PRO A 1 584 ? 40.462 -10.243 -46.363 1.00 90.56 584 PRO A CA 1
ATOM 4728 C C . PRO A 1 584 ? 39.196 -10.671 -47.134 1.00 90.56 584 PRO A C 1
ATOM 4730 O O . PRO A 1 584 ? 38.612 -9.880 -47.885 1.00 90.56 584 PRO A O 1
ATOM 4733 N N . ARG A 1 585 ? 38.767 -11.931 -46.980 1.00 91.75 585 ARG A N 1
ATOM 4734 C CA . ARG A 1 585 ? 37.654 -12.517 -47.739 1.00 91.75 585 ARG A CA 1
ATOM 4735 C C . ARG A 1 585 ? 36.326 -11.875 -47.356 1.00 91.75 585 ARG A C 1
ATOM 4737 O O . ARG A 1 585 ? 35.878 -12.017 -46.223 1.00 91.75 585 ARG A O 1
ATOM 4744 N N . GLY A 1 586 ? 35.698 -11.191 -48.311 1.00 90.88 586 GLY A N 1
ATOM 4745 C CA . GLY A 1 586 ? 34.414 -10.514 -48.098 1.00 90.88 586 GLY A CA 1
ATOM 4746 C C . GLY A 1 586 ? 34.468 -9.384 -47.060 1.00 90.88 586 GLY A C 1
ATOM 4747 O O . GLY A 1 586 ? 33.415 -8.979 -46.565 1.00 90.88 586 GLY A O 1
ATOM 4748 N N . LEU A 1 587 ? 35.675 -8.914 -46.716 1.00 96.06 587 LEU A N 1
ATOM 4749 C CA . LEU A 1 587 ? 35.928 -7.778 -45.833 1.00 96.06 587 LEU A CA 1
ATOM 4750 C C . LEU A 1 587 ? 35.975 -6.481 -46.643 1.00 96.06 587 LEU A C 1
ATOM 4752 O O . LEU A 1 587 ? 36.690 -6.399 -47.651 1.00 96.06 587 LEU A O 1
ATOM 4756 N N . LEU A 1 588 ? 35.283 -5.462 -46.144 1.00 96.88 588 LEU A N 1
ATOM 4757 C CA . LEU A 1 588 ? 35.485 -4.065 -46.501 1.00 96.88 588 LEU A CA 1
ATOM 4758 C C . LEU A 1 588 ? 35.997 -3.315 -45.264 1.00 96.88 588 LEU A C 1
ATOM 4760 O O . LEU A 1 588 ? 35.255 -3.088 -44.308 1.00 96.88 588 LEU A O 1
ATOM 4764 N N . TYR A 1 589 ? 37.288 -2.984 -45.283 1.00 97.62 589 TYR A N 1
ATOM 4765 C CA . TYR A 1 589 ? 37.948 -2.251 -44.208 1.00 97.62 589 TYR A CA 1
ATOM 4766 C C . TYR A 1 589 ? 37.779 -0.743 -44.405 1.00 97.62 589 TYR A C 1
ATOM 4768 O O . TYR A 1 589 ? 38.117 -0.216 -45.469 1.00 97.62 589 TYR A O 1
ATOM 4776 N N . VAL A 1 590 ? 37.285 -0.059 -43.378 1.00 97.44 590 VAL A N 1
ATOM 4777 C CA . VAL A 1 590 ? 37.022 1.383 -43.358 1.00 97.44 590 VAL A CA 1
ATOM 4778 C C . VAL A 1 590 ? 38.105 2.056 -42.515 1.00 97.44 590 VAL A C 1
ATOM 4780 O O . VAL A 1 590 ? 38.251 1.732 -41.336 1.00 97.44 590 VAL A O 1
ATOM 4783 N N . GLN A 1 591 ? 38.891 2.961 -43.106 1.00 96.25 591 GLN A N 1
ATOM 4784 C CA . GLN A 1 591 ? 39.905 3.728 -42.372 1.00 96.25 591 GLN A CA 1
ATOM 4785 C C . GLN A 1 591 ? 39.275 4.910 -41.623 1.00 96.25 591 GLN A C 1
ATOM 4787 O O . GLN A 1 591 ? 38.122 5.276 -41.849 1.00 96.25 591 GLN A O 1
ATOM 4792 N N . GLN A 1 592 ? 40.058 5.538 -40.747 1.00 94.31 592 GLN A N 1
ATOM 4793 C CA . GLN A 1 592 ? 39.696 6.801 -40.109 1.00 94.31 592 GLN A CA 1
ATOM 4794 C C . GLN A 1 592 ? 39.304 7.860 -41.156 1.00 94.31 592 GLN A C 1
ATOM 4796 O O . GLN A 1 592 ? 39.981 8.025 -42.177 1.00 94.31 592 GLN A O 1
ATOM 4801 N N . ARG A 1 593 ? 38.212 8.592 -40.892 1.00 94.75 593 ARG A N 1
ATOM 4802 C CA . ARG A 1 593 ? 37.567 9.539 -41.823 1.00 94.75 593 ARG A CA 1
ATOM 4803 C C . ARG A 1 593 ? 37.044 8.903 -43.113 1.00 94.75 593 ARG A C 1
ATOM 4805 O O . ARG A 1 593 ? 37.026 9.555 -44.163 1.00 94.75 593 ARG A O 1
ATOM 4812 N N . GLU A 1 594 ? 36.627 7.647 -43.069 1.00 96.56 594 GLU A N 1
ATOM 4813 C CA . GLU A 1 594 ? 35.864 7.006 -44.140 1.00 96.56 594 GLU A CA 1
ATOM 4814 C C . GLU A 1 594 ? 34.556 6.422 -43.596 1.00 96.56 594 GLU A C 1
ATOM 4816 O O . GLU A 1 594 ? 34.441 6.094 -42.411 1.00 96.56 594 GLU A O 1
ATOM 4821 N N . LEU A 1 595 ? 33.571 6.273 -44.485 1.00 96.56 595 LEU A N 1
ATOM 4822 C CA . LEU A 1 595 ? 32.367 5.494 -44.230 1.00 96.56 595 LEU A CA 1
ATOM 4823 C C . LEU A 1 595 ? 32.058 4.535 -45.380 1.00 96.56 595 LEU A C 1
ATOM 4825 O O . LEU A 1 595 ? 32.322 4.821 -46.552 1.00 96.56 595 LEU A O 1
ATOM 4829 N N . ALA A 1 596 ? 31.420 3.420 -45.054 1.00 96.56 596 ALA A N 1
ATOM 4830 C CA . ALA A 1 596 ? 30.896 2.476 -46.028 1.00 96.56 596 ALA A CA 1
ATOM 4831 C C . ALA A 1 596 ? 29.508 1.994 -45.614 1.00 96.56 596 ALA A C 1
ATOM 4833 O O . ALA A 1 596 ? 29.280 1.697 -44.443 1.00 96.56 596 ALA A O 1
ATOM 4834 N N . VAL A 1 597 ? 28.607 1.868 -46.588 1.00 96.12 597 VAL A N 1
ATOM 4835 C CA . VAL A 1 597 ? 27.290 1.254 -46.406 1.00 96.12 597 VAL A CA 1
ATOM 4836 C C . VAL A 1 597 ? 27.155 0.048 -47.314 1.00 96.12 597 VAL A C 1
ATOM 4838 O O . VAL A 1 597 ? 27.569 0.081 -48.466 1.00 96.12 597 VAL A O 1
ATOM 4841 N N . THR A 1 598 ? 26.553 -1.013 -46.806 1.00 94.75 598 THR A N 1
ATOM 4842 C CA . THR A 1 598 ? 26.161 -2.174 -47.605 1.00 94.75 598 THR A CA 1
ATOM 4843 C C . THR A 1 598 ? 24.861 -2.757 -47.047 1.00 94.75 598 THR A C 1
ATOM 4845 O O . THR A 1 598 ? 24.332 -2.283 -46.039 1.00 94.75 598 THR A O 1
ATOM 4848 N N . SER A 1 599 ? 24.301 -3.763 -47.710 1.00 92.12 599 SER A N 1
ATOM 4849 C CA . SER A 1 599 ? 23.082 -4.451 -47.296 1.00 92.12 599 SER A CA 1
ATOM 4850 C C . SER A 1 599 ? 23.260 -5.967 -47.396 1.00 92.12 599 SER A C 1
ATOM 4852 O O . SER A 1 599 ? 24.156 -6.429 -48.096 1.00 92.12 599 SER A O 1
ATOM 4854 N N . PRO A 1 600 ? 22.396 -6.781 -46.768 1.00 90.38 600 PRO A N 1
ATOM 4855 C CA . PRO A 1 600 ? 22.476 -8.238 -46.871 1.00 90.38 600 PRO A CA 1
ATOM 4856 C C . PRO A 1 600 ? 22.303 -8.787 -48.296 1.00 90.38 600 PRO A C 1
ATOM 4858 O O . PRO A 1 600 ? 22.557 -9.972 -48.510 1.00 90.38 600 PRO A O 1
ATOM 4861 N N . ASN A 1 601 ? 21.851 -7.950 -49.239 1.00 87.81 601 ASN A N 1
ATOM 4862 C CA . ASN A 1 601 ? 21.694 -8.293 -50.652 1.00 87.81 601 ASN A CA 1
ATOM 4863 C C . ASN A 1 601 ? 22.998 -8.164 -51.455 1.00 87.81 601 ASN A C 1
ATOM 4865 O O . ASN A 1 601 ? 23.044 -8.649 -52.581 1.00 87.81 601 ASN A O 1
ATOM 4869 N N . ASP A 1 602 ? 24.023 -7.522 -50.894 1.00 88.25 602 ASP A N 1
ATOM 4870 C CA . ASP A 1 602 ? 25.351 -7.403 -51.493 1.00 88.25 602 ASP A CA 1
ATOM 4871 C C . ASP A 1 602 ? 26.048 -8.773 -51.497 1.00 88.25 602 ASP A C 1
ATOM 4873 O O . ASP A 1 602 ? 26.206 -9.423 -50.454 1.00 88.25 602 ASP A O 1
ATOM 4877 N N . GLY A 1 603 ? 26.427 -9.245 -52.687 1.00 85.44 603 GLY A N 1
ATOM 4878 C CA . GLY A 1 603 ? 27.098 -10.532 -52.864 1.00 85.44 603 GLY A CA 1
ATOM 4879 C C . GLY A 1 603 ? 28.598 -10.497 -52.560 1.00 85.44 603 GLY A C 1
ATOM 4880 O O . GLY A 1 603 ? 29.206 -11.552 -52.351 1.00 85.44 603 GLY A O 1
ATOM 4881 N N . SER A 1 604 ? 29.189 -9.305 -52.520 1.00 90.31 604 SER A N 1
ATOM 4882 C CA . SER A 1 604 ? 30.625 -9.056 -52.437 1.00 90.31 604 SER A CA 1
ATOM 4883 C C . SER A 1 604 ? 31.103 -8.807 -51.004 1.00 90.31 604 SER A C 1
ATOM 4885 O O . SER A 1 604 ? 32.161 -9.311 -50.605 1.00 90.31 604 SER A O 1
ATOM 4887 N N . VAL A 1 605 ? 30.342 -8.055 -50.204 1.00 93.81 605 VAL A N 1
ATOM 4888 C CA . VAL A 1 605 ? 30.734 -7.657 -48.840 1.00 93.81 605 VAL A CA 1
ATOM 4889 C C . VAL A 1 605 ? 29.896 -8.376 -47.786 1.00 93.81 605 VAL A C 1
ATOM 4891 O O . VAL A 1 605 ? 28.676 -8.296 -47.741 1.00 93.81 605 VAL A O 1
ATOM 4894 N N . SER A 1 606 ? 30.578 -9.063 -46.870 1.00 93.06 606 SER A N 1
ATOM 4895 C CA . SER A 1 606 ? 29.943 -9.793 -45.762 1.00 93.06 606 SER A CA 1
ATOM 4896 C C . SER A 1 606 ? 30.257 -9.206 -44.386 1.00 93.06 606 SER A C 1
ATOM 4898 O O . SER A 1 606 ? 29.472 -9.388 -43.447 1.00 93.06 606 SER A O 1
ATOM 4900 N N . ILE A 1 607 ? 31.395 -8.514 -44.264 1.00 96.38 607 ILE A N 1
ATOM 4901 C CA . ILE A 1 607 ? 31.882 -7.915 -43.022 1.00 96.38 607 ILE A CA 1
ATOM 4902 C C . ILE A 1 607 ? 32.364 -6.492 -43.311 1.00 96.38 607 ILE A C 1
ATOM 4904 O O . ILE A 1 607 ? 33.225 -6.290 -44.170 1.00 96.38 607 ILE A O 1
ATOM 4908 N N . LEU A 1 608 ? 31.838 -5.531 -42.551 1.00 97.38 608 LEU A N 1
ATOM 4909 C CA . LEU A 1 608 ? 32.431 -4.202 -42.408 1.00 97.38 608 LEU A CA 1
ATOM 4910 C C . LEU A 1 608 ? 33.330 -4.199 -41.177 1.00 97.38 608 LEU A C 1
ATOM 4912 O O . LEU A 1 608 ? 32.978 -4.804 -40.163 1.00 97.38 608 LEU A O 1
ATOM 4916 N N . GLY A 1 609 ? 34.472 -3.528 -41.245 1.00 96.94 609 GLY A N 1
ATOM 4917 C CA . GLY A 1 609 ? 35.392 -3.480 -40.118 1.00 96.94 609 GLY A CA 1
ATOM 4918 C C . GLY A 1 609 ? 36.226 -2.216 -40.079 1.00 96.94 609 GLY A C 1
ATOM 4919 O O . GLY A 1 609 ? 36.528 -1.636 -41.120 1.00 96.94 609 GLY A O 1
ATOM 4920 N N . SER A 1 610 ? 36.599 -1.812 -38.872 1.00 97.19 610 SER A N 1
ATOM 4921 C CA . SER A 1 610 ? 37.565 -0.745 -38.634 1.00 97.19 610 SER A CA 1
ATOM 4922 C C . SER A 1 610 ? 38.362 -1.046 -37.366 1.00 97.19 610 SER A C 1
ATOM 4924 O O . SER A 1 610 ? 37.881 -1.772 -36.492 1.00 97.19 610 SER A O 1
ATOM 4926 N N . ASP A 1 611 ? 39.588 -0.539 -37.303 1.00 94.38 611 ASP A N 1
ATOM 4927 C CA . ASP A 1 611 ? 40.575 -0.806 -36.251 1.00 94.38 611 ASP A CA 1
ATOM 4928 C C . ASP A 1 611 ? 41.314 0.477 -35.866 1.00 94.38 611 ASP A C 1
ATOM 4930 O O . ASP A 1 611 ? 41.117 1.523 -36.489 1.00 94.38 611 ASP A O 1
ATOM 4934 N N . ASP A 1 612 ? 42.208 0.358 -34.885 1.00 92.12 612 ASP A N 1
ATOM 4935 C CA . ASP A 1 612 ? 43.084 1.424 -34.386 1.00 92.12 612 ASP A CA 1
ATOM 4936 C C . ASP A 1 612 ? 42.316 2.634 -33.813 1.00 92.12 612 ASP A C 1
ATOM 4938 O O . ASP A 1 612 ? 42.798 3.764 -33.834 1.00 92.12 612 ASP A O 1
ATOM 4942 N N . ALA A 1 613 ? 41.118 2.403 -33.266 1.00 91.69 613 ALA A N 1
ATOM 4943 C CA . ALA A 1 613 ? 40.347 3.429 -32.580 1.00 91.69 613 ALA A CA 1
ATOM 4944 C C . ALA A 1 613 ? 40.932 3.719 -31.187 1.00 91.69 613 ALA A C 1
ATOM 4946 O O . ALA A 1 613 ? 40.669 2.985 -30.231 1.00 91.69 613 ALA A O 1
ATOM 4947 N N . THR A 1 614 ? 41.740 4.778 -31.075 1.00 92.12 614 THR A N 1
ATOM 4948 C CA . THR A 1 614 ? 42.275 5.259 -29.793 1.00 92.12 614 THR A CA 1
ATOM 4949 C C . THR A 1 614 ? 41.327 6.264 -29.146 1.00 92.12 614 THR A C 1
ATOM 4951 O O . THR A 1 614 ? 40.508 5.880 -28.319 1.00 92.12 614 THR A O 1
ATOM 4954 N N . THR A 1 615 ? 41.396 7.538 -29.536 1.00 92.81 615 THR A N 1
ATOM 4955 C CA . THR A 1 615 ? 40.467 8.598 -29.090 1.00 92.81 615 THR A CA 1
ATOM 4956 C C . THR A 1 615 ? 39.220 8.701 -29.978 1.00 92.81 615 THR A C 1
ATOM 4958 O O . THR A 1 615 ? 38.165 9.182 -29.562 1.00 92.81 615 THR A O 1
ATOM 4961 N N . CYS A 1 616 ? 39.324 8.205 -31.207 1.00 94.69 616 CYS A N 1
ATOM 4962 C CA . CYS A 1 616 ? 38.272 8.143 -32.213 1.00 94.69 616 CYS A CA 1
ATOM 4963 C C . CYS A 1 616 ? 37.195 7.091 -31.895 1.00 94.69 616 CYS A C 1
ATOM 4965 O O . CYS A 1 616 ? 37.343 6.247 -31.010 1.00 94.69 616 CYS A O 1
ATOM 4967 N N . HIS A 1 617 ? 36.063 7.183 -32.592 1.00 97.06 617 HIS A N 1
ATOM 4968 C CA . HIS A 1 617 ? 34.879 6.354 -32.382 1.00 97.06 617 HIS A CA 1
ATOM 4969 C C . HIS A 1 617 ? 34.461 5.668 -33.681 1.00 97.06 617 HIS A C 1
ATOM 4971 O O . HIS A 1 617 ? 34.295 6.307 -34.722 1.00 97.06 617 HIS A O 1
ATOM 4977 N N . ILE A 1 618 ? 34.230 4.361 -33.606 1.00 97.88 618 ILE A N 1
ATOM 4978 C CA . ILE A 1 618 ? 33.613 3.583 -34.673 1.00 97.88 618 ILE A CA 1
ATOM 4979 C C . ILE A 1 618 ? 32.100 3.625 -34.458 1.00 97.88 618 ILE A C 1
ATOM 4981 O O . ILE A 1 618 ? 31.577 3.173 -33.435 1.00 97.88 618 ILE A O 1
ATOM 4985 N N . VAL A 1 619 ? 31.401 4.183 -35.441 1.00 97.50 619 VAL A N 1
ATOM 4986 C CA . VAL A 1 619 ? 29.950 4.351 -35.444 1.00 97.50 619 VAL A CA 1
ATOM 4987 C C . VAL A 1 619 ? 29.347 3.361 -36.424 1.00 97.50 619 VAL A C 1
ATOM 4989 O O . VAL A 1 619 ? 29.681 3.366 -37.610 1.00 97.50 619 VAL A O 1
ATOM 4992 N N . VAL A 1 620 ? 28.434 2.523 -35.940 1.00 97.50 620 VAL A N 1
ATOM 4993 C CA . VAL A 1 620 ? 27.646 1.620 -36.783 1.00 97.50 620 VAL A CA 1
ATOM 4994 C C . VAL A 1 620 ? 26.200 2.073 -36.740 1.00 97.50 620 VAL A C 1
ATOM 4996 O O . VAL A 1 620 ? 25.601 2.131 -35.670 1.00 97.50 620 VAL A O 1
ATOM 4999 N N . LEU A 1 621 ? 25.636 2.373 -37.902 1.00 96.19 621 LEU A N 1
ATOM 5000 C CA . LEU A 1 621 ? 24.224 2.687 -38.062 1.00 96.19 621 LEU A CA 1
ATOM 5001 C C . LEU A 1 621 ? 23.580 1.568 -38.876 1.00 96.19 621 LEU A C 1
ATOM 5003 O O . LEU A 1 621 ? 24.022 1.271 -39.989 1.00 96.19 621 LEU A O 1
ATOM 5007 N N . ARG A 1 622 ? 22.558 0.923 -38.322 1.00 94.56 622 ARG A N 1
ATOM 5008 C CA . ARG A 1 622 ? 21.869 -0.206 -38.943 1.00 94.56 622 ARG A CA 1
ATOM 5009 C C . ARG A 1 622 ? 20.384 0.078 -39.064 1.00 94.56 622 ARG A C 1
ATOM 5011 O O . ARG A 1 622 ? 19.732 0.504 -38.120 1.00 94.56 622 ARG A O 1
ATOM 5018 N N . ASP A 1 623 ? 19.844 -0.206 -40.234 1.00 92.75 623 ASP A N 1
ATOM 5019 C CA . ASP A 1 623 ? 18.415 -0.190 -40.490 1.00 92.75 623 ASP A CA 1
ATOM 5020 C C . ASP A 1 623 ? 17.887 -1.621 -40.422 1.00 92.75 623 ASP A C 1
ATOM 5022 O O . ASP A 1 623 ? 18.209 -2.464 -41.263 1.00 92.75 623 ASP A O 1
ATOM 5026 N N . THR A 1 624 ? 17.083 -1.926 -39.406 1.00 90.25 624 THR A N 1
ATOM 5027 C CA . THR A 1 624 ? 16.577 -3.291 -39.204 1.00 90.25 624 THR A CA 1
ATOM 5028 C C . THR A 1 624 ? 15.512 -3.703 -40.219 1.00 90.25 624 THR A C 1
ATOM 5030 O O . THR A 1 624 ? 15.221 -4.893 -40.326 1.00 90.25 624 THR A O 1
ATOM 5033 N N . GLY A 1 625 ? 14.956 -2.763 -40.992 1.00 86.69 625 GLY A N 1
ATOM 5034 C CA . GLY A 1 625 ? 13.918 -3.065 -41.976 1.00 86.69 625 GLY A CA 1
ATOM 5035 C C . GLY A 1 625 ? 14.454 -3.666 -43.272 1.00 86.69 625 GLY A C 1
ATOM 5036 O O . GLY A 1 625 ? 13.873 -4.610 -43.804 1.00 86.69 625 GLY A O 1
ATOM 5037 N N . ASN A 1 626 ? 15.575 -3.148 -43.779 1.00 86.88 626 ASN A N 1
ATOM 5038 C CA . ASN A 1 626 ? 16.242 -3.660 -44.985 1.00 86.88 626 ASN A CA 1
ATOM 5039 C C . ASN A 1 626 ? 17.612 -4.305 -44.697 1.00 86.88 626 ASN A C 1
ATOM 5041 O O . ASN A 1 626 ? 18.237 -4.856 -45.602 1.00 86.88 626 ASN A O 1
ATOM 5045 N N . GLY A 1 627 ? 18.079 -4.254 -43.446 1.00 88.81 627 GLY A N 1
ATOM 5046 C CA . GLY A 1 627 ? 19.380 -4.760 -43.014 1.00 88.81 627 GLY A CA 1
ATOM 5047 C C . GLY A 1 627 ? 20.566 -3.886 -43.430 1.00 88.81 627 GLY A C 1
ATOM 5048 O O . GLY A 1 627 ? 21.710 -4.298 -43.210 1.00 88.81 627 GLY A O 1
ATOM 5049 N N . ALA A 1 628 ? 20.330 -2.714 -44.034 1.00 93.12 628 ALA A N 1
ATOM 5050 C CA . ALA A 1 628 ? 21.392 -1.802 -44.441 1.00 93.12 628 ALA A CA 1
ATOM 5051 C C . ALA A 1 628 ? 22.261 -1.462 -43.231 1.00 93.12 628 ALA A C 1
ATOM 5053 O O . ALA A 1 628 ? 21.763 -1.116 -42.162 1.00 93.12 628 ALA A O 1
ATOM 5054 N N . THR A 1 629 ? 23.568 -1.622 -43.388 1.00 95.94 629 THR A N 1
ATOM 5055 C CA . THR A 1 629 ? 24.546 -1.438 -42.323 1.00 95.94 629 THR A CA 1
ATOM 5056 C C . THR A 1 629 ? 25.597 -0.467 -42.824 1.00 95.94 629 THR A C 1
ATOM 5058 O O . THR A 1 629 ? 26.260 -0.725 -43.828 1.00 95.94 629 THR A O 1
ATOM 5061 N N . CYS A 1 630 ? 25.721 0.656 -42.130 1.00 96.69 630 CYS A N 1
ATOM 5062 C CA . CYS A 1 630 ? 26.716 1.683 -42.373 1.00 96.69 630 CYS A CA 1
ATOM 5063 C C . CYS A 1 630 ? 27.738 1.663 -41.237 1.00 96.69 630 CYS A C 1
ATOM 5065 O O . CYS A 1 630 ? 27.351 1.622 -40.071 1.00 96.69 630 CYS A O 1
ATOM 5067 N N . LEU A 1 631 ? 29.026 1.685 -41.570 1.00 97.88 631 LEU A N 1
ATOM 5068 C CA . LEU A 1 631 ? 30.121 1.809 -40.614 1.00 97.88 631 LEU A CA 1
ATOM 5069 C C . LEU A 1 631 ? 30.951 3.037 -40.979 1.00 97.88 631 LEU A C 1
ATOM 5071 O O . LEU A 1 631 ? 31.379 3.168 -42.127 1.00 97.88 631 LEU A O 1
ATOM 5075 N N . ALA A 1 632 ? 31.189 3.909 -40.003 1.00 97.38 632 ALA A N 1
ATOM 5076 C CA . ALA A 1 632 ? 32.065 5.068 -40.120 1.00 97.38 632 ALA A CA 1
ATOM 5077 C C . ALA A 1 632 ? 33.077 5.097 -38.974 1.00 97.38 632 ALA A C 1
ATOM 5079 O O . ALA A 1 632 ? 32.779 4.667 -37.861 1.00 97.38 632 ALA A O 1
ATOM 5080 N N . HIS A 1 633 ? 34.263 5.633 -39.244 1.00 97.06 633 HIS A N 1
ATOM 5081 C CA . HIS A 1 633 ? 35.291 5.852 -38.231 1.00 97.06 633 HIS A CA 1
ATOM 5082 C C . HIS A 1 633 ? 35.491 7.360 -38.036 1.00 97.06 633 HIS A C 1
ATOM 5084 O O . HIS A 1 633 ? 36.213 8.015 -38.795 1.00 97.06 633 HIS A O 1
ATOM 5090 N N . CYS A 1 634 ? 34.830 7.901 -37.015 1.00 95.38 634 CYS A N 1
ATOM 5091 C CA . CYS A 1 634 ? 34.791 9.319 -36.673 1.00 95.38 634 CYS A CA 1
ATOM 5092 C C . CYS A 1 634 ? 35.945 9.697 -35.741 1.00 95.38 634 CYS A C 1
ATOM 5094 O O . CYS A 1 634 ? 36.230 8.985 -34.782 1.00 95.38 634 CYS A O 1
ATOM 5096 N N . ASP A 1 635 ? 36.574 10.843 -35.982 1.00 92.38 635 ASP A N 1
ATOM 5097 C CA . ASP A 1 635 ? 37.707 11.337 -35.188 1.00 92.38 635 ASP A CA 1
ATOM 5098 C C . ASP A 1 635 ? 37.503 12.747 -34.613 1.00 92.38 635 ASP A C 1
ATOM 5100 O O . ASP A 1 635 ? 38.429 13.320 -34.048 1.00 92.38 635 ASP A O 1
ATOM 5104 N N . GLY A 1 636 ? 36.299 13.308 -34.758 1.00 88.88 636 GLY A N 1
ATOM 5105 C CA . GLY A 1 636 ? 35.947 14.631 -34.235 1.00 88.88 636 GLY A CA 1
ATOM 5106 C C . GLY A 1 636 ? 36.317 15.810 -35.129 1.00 88.88 636 GLY A C 1
ATOM 5107 O O . GLY A 1 636 ? 36.244 16.951 -34.685 1.00 88.88 636 GLY A O 1
ATOM 5108 N N . SER A 1 637 ? 36.686 15.570 -36.391 1.00 88.12 637 SER A N 1
ATOM 5109 C CA . SER A 1 637 ? 37.041 16.653 -37.320 1.00 88.12 637 SER A CA 1
ATOM 5110 C C . SER A 1 637 ? 35.854 17.527 -37.743 1.00 88.12 637 SER A C 1
ATOM 5112 O O . SER A 1 637 ? 35.993 18.747 -37.808 1.00 88.12 637 SER A O 1
ATOM 5114 N N . ASP A 1 638 ? 34.709 16.914 -38.065 1.00 91.44 638 ASP A N 1
ATOM 5115 C CA . ASP A 1 638 ? 33.449 17.602 -38.391 1.00 91.44 638 ASP A CA 1
ATOM 5116 C C . ASP A 1 638 ? 32.244 16.679 -38.131 1.00 91.44 638 ASP A C 1
ATOM 5118 O O . ASP A 1 638 ? 31.556 16.208 -39.041 1.00 91.44 638 ASP A O 1
ATOM 5122 N N . THR A 1 639 ? 31.992 16.407 -36.849 1.00 91.44 639 THR A N 1
ATOM 5123 C CA . THR A 1 639 ? 30.990 15.433 -36.385 1.00 91.44 639 THR A CA 1
ATOM 5124 C C . THR A 1 639 ? 29.586 15.693 -36.944 1.00 91.44 639 THR A C 1
ATOM 5126 O O . THR A 1 639 ? 28.858 14.757 -37.276 1.00 91.44 639 THR A O 1
ATOM 5129 N N . ARG A 1 640 ? 29.209 16.964 -37.123 1.00 90.62 640 ARG A N 1
ATOM 5130 C CA . ARG A 1 640 ? 27.909 17.357 -37.685 1.00 90.62 640 ARG A CA 1
ATOM 5131 C C . ARG A 1 640 ? 27.758 16.928 -39.144 1.00 90.62 640 ARG A C 1
ATOM 5133 O O . ARG A 1 640 ? 26.726 16.364 -39.530 1.00 90.62 640 ARG A O 1
ATOM 5140 N N . SER A 1 641 ? 28.770 17.206 -39.966 1.00 91.31 641 SER A N 1
ATOM 5141 C CA . SER A 1 641 ? 28.786 16.772 -41.366 1.00 91.31 641 SER A CA 1
ATOM 5142 C C . SER A 1 641 ? 28.842 15.248 -41.474 1.00 91.31 641 SER A C 1
ATOM 5144 O O . SER A 1 641 ? 28.160 14.677 -42.328 1.00 91.31 641 SER A O 1
ATOM 5146 N N . ASP A 1 642 ? 29.579 14.589 -40.577 1.00 92.69 642 ASP A N 1
ATOM 5147 C CA . ASP A 1 642 ? 29.731 13.132 -40.539 1.00 92.69 642 ASP A CA 1
ATOM 5148 C C . ASP A 1 642 ? 28.400 12.422 -40.251 1.00 92.69 642 ASP A C 1
ATOM 5150 O O . ASP A 1 642 ? 27.988 11.550 -41.022 1.00 92.69 642 ASP A O 1
ATOM 5154 N N . VAL A 1 643 ? 27.677 12.829 -39.198 1.00 92.75 643 VAL A N 1
ATOM 5155 C CA . VAL A 1 643 ? 26.357 12.267 -38.843 1.00 92.75 643 VAL A CA 1
ATOM 5156 C C . VAL A 1 643 ? 25.336 12.515 -39.956 1.00 92.75 643 VAL A C 1
ATOM 5158 O O . VAL A 1 643 ? 24.595 11.608 -40.349 1.00 92.75 643 VAL A O 1
ATOM 5161 N N . SER A 1 644 ? 25.354 13.713 -40.548 1.00 91.75 644 SER A N 1
ATOM 5162 C CA . SER A 1 644 ? 24.499 14.047 -41.694 1.00 91.75 644 SER A CA 1
ATOM 5163 C C . SER A 1 644 ? 24.772 13.146 -42.907 1.00 91.75 644 SER A C 1
ATOM 5165 O O . SER A 1 644 ? 23.846 12.762 -43.630 1.00 91.75 644 SER A O 1
ATOM 5167 N N . LEU A 1 645 ? 26.040 12.803 -43.156 1.00 92.69 645 LEU A N 1
ATOM 5168 C CA . LEU A 1 645 ? 26.448 11.924 -44.249 1.00 92.69 645 LEU A CA 1
ATOM 5169 C C . LEU A 1 645 ? 26.069 10.462 -43.975 1.00 92.69 645 LEU A C 1
ATOM 5171 O O . LEU A 1 645 ? 25.513 9.817 -44.863 1.00 92.69 645 LEU A O 1
ATOM 5175 N N . LEU A 1 646 ? 26.286 9.970 -42.751 1.00 93.38 646 LEU A N 1
ATOM 5176 C CA . LEU A 1 646 ? 25.863 8.645 -42.275 1.00 93.38 646 LEU A CA 1
ATOM 5177 C C . LEU A 1 646 ? 24.371 8.395 -42.541 1.00 93.38 646 LEU A C 1
ATOM 5179 O O . LEU A 1 646 ? 24.007 7.396 -43.169 1.00 93.38 646 LEU A O 1
ATOM 5183 N N . LEU A 1 647 ? 23.514 9.329 -42.120 1.00 91.31 647 LEU A N 1
ATOM 5184 C CA . LEU A 1 647 ? 22.061 9.224 -42.284 1.00 91.31 647 LEU A CA 1
ATOM 5185 C C . LEU A 1 647 ? 21.630 9.325 -43.744 1.00 91.31 647 LEU A C 1
ATOM 5187 O O . LEU A 1 647 ? 20.748 8.589 -44.185 1.00 91.31 647 LEU A O 1
ATOM 5191 N N . ARG A 1 648 ? 22.266 10.201 -44.526 1.00 91.88 648 ARG A N 1
ATOM 5192 C CA . ARG A 1 648 ? 21.987 10.310 -45.962 1.00 91.88 648 ARG A CA 1
ATOM 5193 C C . ARG A 1 648 ? 22.299 9.006 -46.695 1.00 91.88 648 ARG A C 1
ATOM 5195 O O . ARG A 1 648 ? 21.510 8.578 -47.532 1.00 91.88 648 ARG A O 1
ATOM 5202 N N . VAL A 1 649 ? 23.439 8.397 -46.382 1.00 91.31 649 VAL A N 1
ATOM 5203 C CA . VAL A 1 649 ? 23.953 7.208 -47.069 1.00 91.31 649 VAL A CA 1
ATOM 5204 C C . VAL A 1 649 ? 23.200 5.940 -46.659 1.00 91.31 649 VAL A C 1
ATOM 5206 O O . VAL A 1 649 ? 22.916 5.103 -47.508 1.00 91.31 649 VAL A O 1
ATOM 5209 N N . ILE A 1 650 ? 22.786 5.789 -45.397 1.00 90.62 650 ILE A N 1
ATOM 5210 C CA . ILE A 1 650 ? 21.954 4.632 -45.028 1.00 90.62 650 ILE A CA 1
ATOM 5211 C C . ILE A 1 650 ? 20.553 4.711 -45.651 1.00 90.62 650 ILE A C 1
ATOM 5213 O O . ILE A 1 650 ? 20.009 3.700 -46.091 1.00 90.62 650 ILE A O 1
ATOM 5217 N N . LYS A 1 651 ? 19.988 5.922 -45.756 1.00 87.94 651 LYS A N 1
ATOM 5218 C CA . LYS A 1 651 ? 18.665 6.154 -46.353 1.00 87.94 651 LYS A CA 1
ATOM 5219 C C . LYS A 1 651 ? 18.644 6.020 -47.873 1.00 87.94 651 LYS A C 1
ATOM 5221 O O . LYS A 1 651 ? 17.560 5.885 -48.436 1.00 87.94 651 LYS A O 1
ATOM 5226 N N . SER A 1 652 ? 19.796 6.059 -48.547 1.00 87.25 652 SER A N 1
ATOM 5227 C CA . SER A 1 652 ? 19.843 5.821 -49.993 1.00 87.25 652 SER A CA 1
ATOM 5228 C C . SER A 1 652 ? 19.624 4.350 -50.353 1.00 87.25 652 SER A C 1
ATOM 5230 O O . SER A 1 652 ? 19.312 4.058 -51.503 1.00 87.25 652 SER A O 1
ATOM 5232 N N . VAL A 1 653 ? 19.750 3.423 -49.394 1.00 85.00 653 VAL A N 1
ATOM 5233 C CA . VAL A 1 653 ? 19.464 2.002 -49.621 1.00 85.00 653 VAL A CA 1
ATOM 5234 C C . VAL A 1 653 ? 17.943 1.776 -4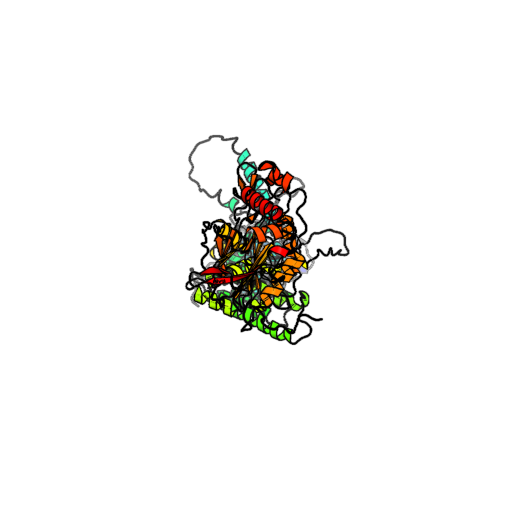9.621 1.00 85.00 653 VAL A C 1
ATOM 5236 O O . VAL A 1 653 ? 17.282 2.097 -48.628 1.00 85.00 653 VAL A O 1
ATOM 5239 N N . PRO A 1 654 ? 17.352 1.202 -50.690 1.00 78.12 654 PRO A N 1
ATOM 5240 C CA . PRO A 1 654 ? 15.906 1.012 -50.783 1.00 78.12 654 PRO A CA 1
ATOM 5241 C C . PRO A 1 654 ? 15.325 0.213 -49.606 1.00 78.12 654 PRO A C 1
ATOM 5243 O O . PRO A 1 654 ? 15.892 -0.791 -49.170 1.00 78.12 654 PRO A O 1
ATOM 5246 N N . ARG A 1 655 ? 14.155 0.631 -49.107 1.00 75.94 655 ARG A N 1
ATOM 5247 C CA . ARG A 1 655 ? 13.386 -0.083 -48.074 1.00 75.94 655 ARG A CA 1
ATOM 5248 C C . ARG A 1 655 ? 12.215 -0.838 -48.715 1.00 75.94 655 ARG A C 1
ATOM 5250 O O . ARG A 1 655 ? 11.246 -0.196 -49.115 1.00 75.94 655 ARG A O 1
ATOM 5257 N N . PRO A 1 656 ? 12.249 -2.180 -48.807 1.00 60.81 656 PRO A N 1
ATOM 5258 C CA . PRO A 1 656 ? 11.158 -2.957 -49.398 1.00 60.81 656 PRO A CA 1
ATOM 5259 C C . PRO A 1 656 ? 9.917 -3.119 -48.486 1.00 60.81 656 PRO A C 1
ATOM 5261 O O . PRO A 1 656 ? 8.999 -3.849 -48.851 1.00 60.81 656 PRO A O 1
ATOM 5264 N N . GLY A 1 657 ? 9.840 -2.442 -47.328 1.00 58.53 657 GLY A N 1
ATOM 5265 C CA . GLY A 1 657 ? 8.704 -2.522 -46.397 1.00 58.53 657 GLY A CA 1
ATOM 5266 C C . GLY A 1 657 ? 8.657 -1.395 -45.351 1.00 58.53 657 GLY A C 1
ATOM 5267 O O . GLY A 1 657 ? 9.568 -0.576 -45.273 1.00 58.53 657 GLY A O 1
ATOM 5268 N N . GLN A 1 658 ? 7.580 -1.359 -44.551 1.00 57.44 658 GLN A N 1
ATOM 5269 C CA . GLN A 1 658 ? 7.340 -0.373 -43.474 1.00 57.44 658 GLN A CA 1
ATOM 5270 C C . GLN A 1 658 ? 7.808 -0.827 -42.076 1.00 57.44 658 GLN A C 1
ATOM 5272 O O . GLN A 1 658 ? 7.736 -0.044 -41.135 1.00 57.44 658 GLN A O 1
ATOM 5277 N N . SER A 1 659 ? 8.258 -2.074 -41.907 1.00 63.25 659 SER A N 1
ATOM 5278 C CA . SER A 1 659 ? 8.698 -2.598 -40.608 1.00 63.25 659 SER A CA 1
ATOM 5279 C C . SER A 1 659 ? 10.211 -2.464 -40.446 1.00 63.25 659 SER A C 1
ATOM 5281 O O . SER A 1 659 ? 10.946 -3.039 -41.243 1.00 63.25 659 SER A O 1
ATOM 5283 N N . GLY A 1 660 ? 10.668 -1.754 -39.417 1.00 77.06 660 GLY A N 1
ATOM 5284 C CA . GLY A 1 660 ? 12.085 -1.573 -39.089 1.00 77.06 660 GLY A CA 1
ATOM 5285 C C . GLY A 1 660 ? 12.320 -0.276 -38.314 1.00 77.06 660 GLY A C 1
ATOM 5286 O O . GLY A 1 660 ? 11.429 0.567 -38.234 1.00 77.06 660 GLY A O 1
ATOM 5287 N N . ARG A 1 661 ? 13.512 -0.119 -37.741 1.00 89.19 661 ARG A N 1
ATOM 5288 C CA . ARG A 1 661 ? 13.964 1.088 -37.030 1.00 89.19 661 ARG A CA 1
ATOM 5289 C C . ARG A 1 661 ? 15.459 1.311 -37.254 1.00 89.19 661 ARG A C 1
ATOM 5291 O O . ARG A 1 661 ? 16.165 0.374 -37.635 1.00 89.19 661 ARG A O 1
ATOM 5298 N N . LEU A 1 662 ? 15.925 2.533 -37.008 1.00 91.25 662 LEU A N 1
ATOM 5299 C CA . LEU A 1 662 ? 17.347 2.866 -37.040 1.00 91.25 662 LEU A CA 1
ATOM 5300 C C . LEU A 1 662 ? 17.982 2.557 -35.684 1.00 91.25 662 LEU A C 1
ATOM 5302 O O . LEU A 1 662 ? 17.496 3.005 -34.649 1.00 91.25 662 LEU A O 1
ATOM 5306 N N . GLU A 1 663 ? 19.068 1.799 -35.705 1.00 93.94 663 GLU A N 1
ATOM 5307 C CA . GLU A 1 663 ? 19.848 1.400 -34.537 1.00 93.94 663 GLU A CA 1
ATOM 5308 C C . GLU A 1 663 ? 21.271 1.941 -34.677 1.00 93.94 663 GLU A C 1
ATOM 5310 O O . GLU A 1 663 ? 21.916 1.731 -35.706 1.00 93.94 663 GLU A O 1
ATOM 5315 N N . VAL A 1 664 ? 21.760 2.653 -33.661 1.00 95.44 664 VAL A N 1
ATOM 5316 C CA . VAL A 1 664 ? 23.122 3.195 -33.616 1.00 95.44 664 VAL A CA 1
ATOM 5317 C C . VAL A 1 664 ? 23.949 2.499 -32.542 1.00 95.44 664 VAL A C 1
ATOM 5319 O O . VAL A 1 664 ? 23.488 2.230 -31.429 1.00 95.44 664 VAL A O 1
ATOM 5322 N N . HIS A 1 665 ? 25.199 2.218 -32.885 1.00 95.56 665 HIS A N 1
ATOM 5323 C CA . HIS A 1 665 ? 26.190 1.618 -32.010 1.00 95.56 665 HIS A CA 1
ATOM 5324 C C . HIS A 1 665 ? 27.434 2.503 -32.004 1.00 95.56 665 HIS A C 1
ATOM 5326 O O . HIS A 1 665 ? 28.027 2.756 -33.054 1.00 95.56 665 HIS A O 1
ATOM 5332 N N . LEU A 1 666 ? 27.820 2.962 -30.817 1.00 96.25 666 LEU A N 1
ATOM 5333 C CA . LEU A 1 666 ? 28.988 3.800 -30.574 1.00 96.25 666 LEU A CA 1
ATOM 5334 C C . LEU A 1 666 ? 30.014 2.994 -29.774 1.00 96.25 666 LEU A C 1
ATOM 5336 O O . LEU A 1 666 ? 29.720 2.535 -28.664 1.00 96.25 666 LEU A O 1
ATOM 5340 N N . ILE A 1 667 ? 31.196 2.781 -30.356 1.00 96.69 667 ILE A N 1
ATOM 5341 C CA . ILE A 1 667 ? 32.298 2.042 -29.734 1.00 96.69 667 ILE A CA 1
ATOM 5342 C C . ILE A 1 667 ? 33.616 2.773 -30.009 1.00 96.69 667 ILE A C 1
ATOM 5344 O O . ILE A 1 667 ? 33.900 3.097 -31.157 1.00 96.69 667 ILE A O 1
ATOM 5348 N N . GLY A 1 668 ? 34.442 2.996 -28.989 1.00 94.62 668 GLY A N 1
ATOM 5349 C CA . GLY A 1 668 ? 35.762 3.625 -29.143 1.00 94.62 668 GLY A CA 1
ATOM 5350 C C . GLY A 1 668 ? 36.030 4.710 -28.106 1.00 94.62 668 GLY A C 1
ATOM 5351 O O . GLY A 1 668 ? 35.209 4.958 -27.228 1.00 94.62 668 GLY A O 1
ATOM 5352 N N . GLY A 1 669 ? 37.196 5.343 -28.167 1.00 94.88 669 GLY A N 1
ATOM 5353 C CA . GLY A 1 669 ? 37.624 6.268 -27.122 1.00 94.88 669 GLY A CA 1
ATOM 5354 C C . GLY A 1 669 ? 37.999 5.560 -25.817 1.00 94.88 669 GLY A C 1
ATOM 5355 O O . GLY A 1 669 ? 37.703 4.384 -25.604 1.00 94.88 669 GLY A O 1
ATOM 5356 N N . PHE A 1 670 ? 38.645 6.294 -24.923 1.00 95.12 670 PHE A N 1
ATOM 5357 C CA . PHE A 1 670 ? 38.967 5.864 -23.560 1.00 95.12 670 PHE A CA 1
ATOM 5358 C C . PHE A 1 670 ? 39.047 7.097 -22.653 1.00 95.12 670 PHE A C 1
ATOM 5360 O O . PHE A 1 670 ? 38.694 8.199 -23.082 1.00 95.12 670 PHE A O 1
ATOM 5367 N N . ARG A 1 671 ? 39.483 6.957 -21.398 1.00 91.88 671 ARG A N 1
ATOM 5368 C CA . ARG A 1 671 ? 39.748 8.121 -20.546 1.00 91.88 671 ARG A CA 1
ATOM 5369 C C . ARG A 1 671 ? 41.104 8.734 -20.906 1.00 91.88 671 ARG A C 1
ATOM 5371 O O . ARG A 1 671 ? 42.094 8.540 -20.208 1.00 91.88 671 ARG A O 1
ATOM 5378 N N . ASP A 1 672 ? 41.145 9.469 -22.012 1.00 90.56 672 ASP A N 1
ATOM 5379 C CA . ASP A 1 672 ? 42.364 10.129 -22.472 1.00 90.56 672 ASP A CA 1
ATOM 5380 C C . ASP A 1 672 ? 42.646 11.446 -21.729 1.00 90.56 672 ASP A C 1
ATOM 5382 O O . ASP A 1 672 ? 41.734 12.194 -21.372 1.00 90.56 672 ASP A O 1
ATOM 5386 N N . ASP A 1 673 ? 43.932 11.763 -21.544 1.00 88.06 673 ASP A N 1
ATOM 5387 C CA . ASP A 1 673 ? 44.393 12.956 -20.812 1.00 88.06 673 ASP A CA 1
ATOM 5388 C C . ASP A 1 673 ? 43.897 14.281 -21.418 1.00 88.06 673 ASP A C 1
ATOM 5390 O O . ASP A 1 673 ? 43.844 15.305 -20.735 1.00 88.06 673 ASP A O 1
ATOM 5394 N N . ARG A 1 674 ? 43.575 14.278 -22.718 1.00 88.69 674 ARG A N 1
ATOM 5395 C CA . ARG A 1 674 ? 43.172 15.462 -23.486 1.00 88.69 674 ARG A CA 1
ATOM 5396 C C . ARG A 1 674 ? 41.648 15.626 -23.561 1.00 88.69 674 ARG A C 1
ATOM 5398 O O . ARG A 1 674 ? 41.197 16.610 -24.137 1.00 88.69 674 ARG A O 1
ATOM 5405 N N . GLN A 1 675 ? 40.877 14.709 -22.966 1.00 90.44 675 GLN A N 1
ATOM 5406 C CA . GLN A 1 675 ? 39.408 14.655 -23.003 1.00 90.44 675 GLN A CA 1
ATOM 5407 C C . GLN A 1 675 ? 38.803 14.609 -24.420 1.00 90.44 675 GLN A C 1
ATOM 5409 O O . GLN A 1 675 ? 37.616 14.891 -24.598 1.00 90.44 675 GLN A O 1
ATOM 5414 N N . LEU A 1 676 ? 39.581 14.202 -25.426 1.00 91.81 676 LEU A N 1
ATOM 5415 C CA . LEU A 1 676 ? 39.148 14.164 -26.825 1.00 91.81 676 LEU A CA 1
ATOM 5416 C C . LEU A 1 676 ? 38.047 13.121 -27.040 1.00 91.81 676 LEU A C 1
ATOM 5418 O O . LEU A 1 676 ? 37.071 13.382 -27.741 1.00 91.81 676 LEU A O 1
ATOM 5422 N N . SER A 1 677 ? 38.155 11.962 -26.385 1.00 92.75 677 SER A N 1
ATOM 5423 C CA . SER A 1 677 ? 37.146 10.901 -26.466 1.00 92.75 677 SER A CA 1
ATOM 5424 C C . SER A 1 677 ? 35.807 11.358 -25.885 1.00 92.75 677 SER A C 1
ATOM 5426 O O . SER A 1 677 ? 34.748 11.055 -26.432 1.00 92.75 677 SER A O 1
ATOM 5428 N N . GLN A 1 678 ? 35.850 12.092 -24.767 1.00 91.69 678 GLN A N 1
ATOM 5429 C CA . GLN A 1 678 ? 34.659 12.620 -24.098 1.00 91.69 678 GLN A CA 1
ATOM 5430 C C . GLN A 1 678 ? 33.993 13.725 -24.929 1.00 91.69 678 GLN A C 1
ATOM 5432 O O . GLN A 1 678 ? 32.762 13.771 -25.033 1.00 91.69 678 GLN A O 1
ATOM 5437 N N . GLU A 1 679 ? 34.793 14.602 -25.538 1.00 93.44 679 GLU A N 1
ATOM 5438 C CA . GLU A 1 679 ? 34.299 15.637 -26.443 1.00 93.44 679 GLU A CA 1
ATOM 5439 C C . GLU A 1 679 ? 33.618 15.011 -27.667 1.00 93.44 679 GLU A C 1
ATOM 5441 O O . GLU A 1 679 ? 32.470 15.346 -27.964 1.00 93.44 679 GLU A O 1
ATOM 5446 N N . LEU A 1 680 ? 34.264 14.034 -28.312 1.00 95.00 680 LEU A N 1
ATOM 5447 C CA . LEU A 1 680 ? 33.705 13.324 -29.463 1.00 95.00 680 LEU A CA 1
ATOM 5448 C C . LEU A 1 680 ? 32.415 12.567 -29.112 1.00 95.00 680 LEU A C 1
ATOM 5450 O O . LEU A 1 680 ? 31.439 12.651 -29.857 1.00 95.00 680 LEU A O 1
ATOM 5454 N N . THR A 1 681 ? 32.370 11.891 -27.959 1.00 95.31 681 THR A N 1
ATOM 5455 C CA . THR A 1 681 ? 31.141 11.251 -27.454 1.00 95.31 681 THR A CA 1
ATOM 5456 C C . THR A 1 681 ? 30.003 12.263 -27.344 1.00 95.31 681 THR A C 1
ATOM 5458 O O . THR A 1 681 ? 28.900 12.023 -27.836 1.00 95.31 681 THR A O 1
ATOM 5461 N N . SER A 1 682 ? 30.275 13.412 -26.723 1.00 92.44 682 SER A N 1
ATOM 5462 C CA . SER A 1 682 ? 29.270 14.455 -26.491 1.00 92.44 682 SER A CA 1
ATOM 5463 C C . SER A 1 682 ? 28.761 15.049 -27.803 1.00 92.44 682 SER A C 1
ATOM 5465 O O . SER A 1 682 ? 27.557 15.242 -27.963 1.00 92.44 682 SER A O 1
ATOM 5467 N N . GLN A 1 683 ? 29.661 15.290 -28.759 1.00 93.81 683 GLN A N 1
ATOM 5468 C CA . GLN A 1 683 ? 29.301 15.774 -30.089 1.00 93.81 683 GLN A CA 1
ATOM 5469 C C . GLN A 1 683 ? 28.449 14.749 -30.845 1.00 93.81 683 GLN A C 1
ATOM 5471 O O . GLN A 1 683 ? 27.394 15.110 -31.351 1.00 93.81 683 GLN A O 1
ATOM 5476 N N . LEU A 1 684 ? 28.853 13.473 -30.888 1.00 94.19 684 LEU A N 1
ATOM 5477 C CA . LEU A 1 684 ? 28.103 12.424 -31.589 1.00 94.19 684 LEU A CA 1
ATOM 5478 C C . LEU A 1 684 ? 26.696 12.259 -31.013 1.00 94.19 684 LEU A C 1
ATOM 5480 O O . LEU A 1 684 ? 25.729 12.241 -31.770 1.00 94.19 684 LEU A O 1
ATOM 5484 N N . LEU A 1 685 ? 26.568 12.181 -29.685 1.00 93.69 685 LEU A N 1
ATOM 5485 C CA . LEU A 1 685 ? 25.265 12.065 -29.030 1.00 93.69 685 LEU A CA 1
ATOM 5486 C C . LEU A 1 685 ? 24.375 13.275 -29.323 1.00 93.69 685 LEU A C 1
ATOM 5488 O O . LEU A 1 685 ? 23.213 13.094 -29.674 1.00 93.69 685 LEU A O 1
ATOM 5492 N N . ASN A 1 686 ? 24.920 14.491 -29.232 1.00 92.69 686 ASN A N 1
ATOM 5493 C CA . ASN A 1 686 ? 24.172 15.707 -29.537 1.00 92.69 686 ASN A CA 1
ATOM 5494 C C . ASN A 1 686 ? 23.718 15.744 -31.003 1.00 92.69 686 ASN A C 1
ATOM 5496 O O . ASN A 1 686 ? 22.563 16.043 -31.279 1.00 92.69 686 ASN A O 1
ATOM 5500 N N . GLU A 1 687 ? 24.592 15.411 -31.953 1.00 93.50 687 GLU A N 1
ATOM 5501 C CA . GLU A 1 687 ? 24.239 15.430 -33.375 1.00 93.50 687 GLU A CA 1
ATOM 5502 C C . GLU A 1 687 ? 23.217 14.346 -33.746 1.00 93.50 687 GLU A C 1
ATOM 5504 O O . GLU A 1 687 ? 22.380 14.597 -34.611 1.00 93.50 687 GLU A O 1
ATOM 5509 N N . PHE A 1 688 ? 23.234 13.174 -33.096 1.00 92.12 688 PHE A N 1
ATOM 5510 C CA . PHE A 1 688 ? 22.197 12.149 -33.276 1.00 92.12 688 PHE A CA 1
ATOM 5511 C C . PHE A 1 688 ? 20.858 12.526 -32.618 1.00 92.12 688 PHE A C 1
ATOM 5513 O O . PHE A 1 688 ? 19.816 12.245 -33.202 1.00 92.12 688 PHE A O 1
ATOM 5520 N N . ASP A 1 689 ? 20.867 13.189 -31.457 1.00 90.25 689 ASP A N 1
ATOM 5521 C CA . ASP A 1 689 ? 19.653 13.637 -30.745 1.00 90.25 689 ASP A CA 1
ATOM 5522 C C . ASP A 1 689 ? 18.899 14.754 -31.492 1.00 90.25 689 ASP A C 1
ATOM 5524 O O . ASP A 1 689 ? 17.684 14.880 -31.382 1.00 90.25 689 ASP A O 1
ATOM 5528 N N . GLN A 1 690 ? 19.606 15.549 -32.303 1.00 87.94 690 GLN A N 1
ATOM 5529 C CA . GLN A 1 690 ? 19.013 16.625 -33.111 1.00 87.94 690 GLN A CA 1
ATOM 5530 C C . GLN A 1 690 ? 18.381 16.148 -34.433 1.00 87.94 690 GLN A C 1
ATOM 5532 O O . GLN A 1 690 ? 17.926 16.976 -35.226 1.00 87.94 690 GLN A O 1
ATOM 5537 N N . GLN A 1 691 ? 18.377 14.844 -34.720 1.00 85.94 691 GLN A N 1
ATOM 5538 C CA . GLN A 1 691 ? 17.824 14.306 -35.967 1.00 85.94 691 GLN A CA 1
ATOM 5539 C C . GLN A 1 691 ? 16.300 14.164 -35.893 1.00 85.94 691 GLN A C 1
ATOM 5541 O O . GLN A 1 691 ? 15.732 13.930 -34.833 1.00 85.94 691 GLN A O 1
ATOM 5546 N N . GLU A 1 692 ? 15.623 14.292 -37.039 1.00 83.62 692 GLU A N 1
ATOM 5547 C CA . GLU A 1 692 ? 14.161 14.134 -37.110 1.00 83.62 692 GLU A CA 1
ATOM 5548 C C . GLU A 1 692 ? 13.707 12.669 -36.998 1.00 83.62 692 GLU A C 1
ATOM 5550 O O . GLU A 1 692 ? 12.564 12.410 -36.623 1.00 83.62 692 GLU A O 1
ATOM 5555 N N . ASP A 1 693 ? 14.566 11.710 -37.358 1.00 81.94 693 ASP A N 1
ATOM 5556 C CA . ASP A 1 693 ? 14.257 10.284 -37.256 1.00 81.94 693 ASP A CA 1
ATOM 5557 C C . ASP A 1 693 ? 14.575 9.742 -35.862 1.00 81.94 693 ASP A C 1
ATOM 5559 O O . ASP A 1 693 ? 15.617 10.054 -35.288 1.00 81.94 693 ASP A O 1
ATOM 5563 N N . ASP A 1 694 ? 13.741 8.822 -35.378 1.00 85.75 694 ASP A N 1
ATOM 5564 C CA . ASP A 1 694 ? 14.027 8.074 -34.156 1.00 85.75 694 ASP A CA 1
ATOM 5565 C C . ASP A 1 694 ? 15.232 7.136 -34.371 1.00 85.75 694 ASP A C 1
ATOM 5567 O O . ASP A 1 694 ? 15.141 6.107 -35.056 1.00 85.75 694 ASP A O 1
ATOM 5571 N N . VAL A 1 695 ? 16.376 7.490 -33.777 1.00 88.56 695 VAL A N 1
ATOM 5572 C CA . VAL A 1 695 ? 17.600 6.676 -33.770 1.00 88.56 695 VAL A CA 1
ATOM 5573 C C . VAL A 1 695 ? 17.768 6.022 -32.399 1.00 88.56 695 VAL A C 1
ATOM 5575 O O . VAL A 1 695 ? 17.970 6.688 -31.387 1.00 88.56 695 VAL A O 1
ATOM 5578 N N . HIS A 1 696 ? 17.703 4.694 -32.355 1.00 89.38 696 HIS A N 1
ATOM 5579 C CA . HIS A 1 696 ? 17.802 3.928 -31.116 1.00 89.38 696 HIS A CA 1
ATOM 5580 C C . HIS A 1 696 ? 19.259 3.602 -30.787 1.00 89.38 696 HIS A C 1
ATOM 5582 O O . HIS A 1 696 ? 19.924 2.889 -31.537 1.00 89.38 696 HIS A O 1
ATOM 5588 N N . LEU A 1 697 ? 19.758 4.084 -29.649 1.00 90.94 697 LEU A N 1
ATOM 5589 C CA . LEU A 1 697 ? 21.085 3.727 -29.149 1.00 90.94 697 LEU A CA 1
ATOM 5590 C C . LEU A 1 697 ? 21.082 2.288 -28.614 1.00 90.94 697 LEU A C 1
ATOM 5592 O O . LEU A 1 697 ? 20.547 2.009 -27.547 1.00 90.94 697 LEU A O 1
ATOM 5596 N N . GLU A 1 698 ? 21.687 1.365 -29.359 1.00 89.62 698 GLU A N 1
ATOM 5597 C CA . GLU A 1 698 ? 21.677 -0.068 -29.042 1.00 89.62 698 GLU A CA 1
ATOM 5598 C C . GLU A 1 698 ? 23.000 -0.548 -28.428 1.00 89.62 698 GLU A C 1
ATOM 5600 O O . GLU A 1 698 ? 23.045 -1.556 -27.720 1.00 89.62 698 GLU A O 1
ATOM 5605 N N . THR A 1 699 ? 24.122 0.120 -28.689 1.00 90.12 699 THR A N 1
ATOM 5606 C CA . THR A 1 699 ? 25.400 -0.194 -28.031 1.00 90.12 699 THR A CA 1
ATOM 5607 C C . THR A 1 699 ? 26.144 1.087 -27.734 1.00 90.12 699 THR A C 1
ATOM 5609 O O . THR A 1 699 ? 26.368 1.896 -28.628 1.00 90.12 699 THR A O 1
ATOM 5612 N N . PHE A 1 700 ? 26.535 1.249 -26.476 1.00 92.50 700 PHE A N 1
ATOM 5613 C CA . PHE A 1 700 ? 27.267 2.409 -25.999 1.00 92.50 700 PHE A CA 1
ATOM 5614 C C . PHE A 1 700 ? 28.458 1.921 -25.180 1.00 92.50 700 PHE A C 1
ATOM 5616 O O . PHE A 1 700 ? 28.324 1.562 -24.012 1.00 92.50 700 PHE A O 1
ATOM 5623 N N . CYS A 1 701 ? 29.611 1.816 -25.834 1.00 94.25 701 CYS A N 1
ATOM 5624 C CA . CYS A 1 701 ? 30.854 1.328 -25.249 1.00 94.25 701 CYS A CA 1
ATOM 5625 C C . CYS A 1 701 ? 31.979 2.307 -25.590 1.00 94.25 701 CYS A C 1
ATOM 5627 O O . CYS A 1 701 ? 32.869 1.996 -26.384 1.00 94.25 701 CYS A O 1
ATOM 5629 N N . VAL A 1 702 ? 31.880 3.511 -25.027 1.00 93.62 702 VAL A N 1
ATOM 5630 C CA . VAL A 1 702 ? 32.783 4.631 -25.308 1.00 93.62 702 VAL A CA 1
ATOM 5631 C C . VAL A 1 702 ? 33.383 5.225 -24.038 1.00 93.62 702 VAL A C 1
ATOM 5633 O O . VAL A 1 702 ? 32.860 4.991 -22.947 1.00 93.62 702 VAL A O 1
ATOM 5636 N N . THR A 1 703 ? 34.482 5.969 -24.181 1.00 92.44 703 THR A N 1
ATOM 5637 C CA . THR A 1 703 ? 35.165 6.703 -23.095 1.00 92.44 703 THR A CA 1
ATOM 5638 C C . THR A 1 703 ? 35.371 5.825 -21.854 1.00 92.44 703 THR A C 1
ATOM 5640 O O . THR A 1 703 ? 36.110 4.846 -21.923 1.00 92.44 703 THR A O 1
ATOM 5643 N N . GLU A 1 704 ? 34.715 6.101 -20.723 1.00 90.50 704 GLU A N 1
ATOM 5644 C CA . GLU A 1 704 ? 34.904 5.357 -19.476 1.00 90.50 704 GLU A CA 1
ATOM 5645 C C . GLU A 1 704 ? 34.432 3.900 -19.538 1.00 90.50 704 GLU A C 1
ATOM 5647 O O . GLU A 1 704 ? 34.874 3.081 -18.736 1.00 90.50 704 GLU A O 1
ATOM 5652 N N . LEU A 1 705 ? 33.542 3.558 -20.473 1.00 90.62 705 LEU A N 1
ATOM 5653 C CA . LEU A 1 705 ? 33.057 2.187 -20.653 1.00 90.62 705 LEU A CA 1
ATOM 5654 C C . LEU A 1 705 ? 34.005 1.338 -21.504 1.00 90.62 705 LEU A C 1
ATOM 5656 O O . LEU A 1 705 ? 33.901 0.113 -21.486 1.00 90.62 705 LEU A O 1
ATOM 5660 N N . ASN A 1 706 ? 34.923 1.979 -22.228 1.00 94.38 706 ASN A N 1
ATOM 5661 C CA . ASN A 1 706 ? 35.954 1.331 -23.029 1.00 94.38 706 ASN A CA 1
ATOM 5662 C C . ASN A 1 706 ? 37.359 1.527 -22.431 1.00 94.38 706 ASN A C 1
ATOM 5664 O O . ASN A 1 706 ? 38.343 1.276 -23.113 1.00 94.38 706 ASN A O 1
ATOM 5668 N N . ASP A 1 707 ? 37.475 1.960 -21.175 1.00 92.81 707 ASP A N 1
ATOM 5669 C CA . ASP A 1 707 ? 38.750 2.290 -20.532 1.00 92.81 707 ASP A CA 1
ATOM 5670 C C . ASP A 1 707 ? 39.325 1.122 -19.713 1.00 92.81 707 ASP A C 1
ATOM 5672 O O . ASP A 1 707 ? 38.607 0.466 -18.953 1.00 92.81 707 ASP A O 1
ATOM 5676 N N . ARG A 1 708 ? 40.635 0.884 -19.832 1.00 92.75 708 ARG A N 1
ATOM 5677 C CA . ARG A 1 708 ? 41.419 0.066 -18.899 1.00 92.75 708 ARG A CA 1
ATOM 5678 C C . ARG A 1 708 ? 42.615 0.853 -18.379 1.00 92.75 708 ARG A C 1
ATOM 5680 O O . ARG A 1 708 ? 43.286 1.540 -19.143 1.00 92.75 708 ARG A O 1
ATOM 5687 N N . GLU A 1 709 ? 42.908 0.694 -17.096 1.00 91.75 709 GLU A N 1
ATOM 5688 C CA . GLU A 1 709 ? 44.047 1.333 -16.440 1.00 91.75 709 GLU A CA 1
ATOM 5689 C C . GLU A 1 709 ? 45.155 0.302 -16.191 1.00 91.75 709 GLU A C 1
ATOM 5691 O O . GLU A 1 709 ? 44.930 -0.731 -15.554 1.00 91.75 709 GLU A O 1
ATOM 5696 N N . GLU A 1 710 ? 46.360 0.577 -16.687 1.00 89.69 710 GLU A N 1
ATOM 5697 C CA . GLU A 1 710 ? 47.550 -0.252 -16.493 1.00 89.69 710 GLU A CA 1
ATOM 5698 C C . GLU A 1 710 ? 48.710 0.635 -16.024 1.00 89.69 710 GLU A C 1
ATOM 5700 O O . GLU A 1 710 ? 49.168 1.519 -16.740 1.00 89.69 710 GLU A O 1
ATOM 5705 N N . GLY A 1 711 ? 49.198 0.421 -14.797 1.00 82.44 711 GLY A N 1
ATOM 5706 C CA . GLY A 1 711 ? 50.362 1.156 -14.278 1.00 82.44 711 GLY A CA 1
ATOM 5707 C C . GLY A 1 711 ? 50.151 2.664 -14.073 1.00 82.44 711 GLY A C 1
ATOM 5708 O O . GLY A 1 711 ? 51.136 3.394 -14.007 1.00 82.44 711 GLY A O 1
ATOM 5709 N N . GLY A 1 712 ? 48.898 3.120 -13.951 1.00 83.00 712 GLY A N 1
ATOM 5710 C CA . GLY A 1 712 ? 48.529 4.537 -13.838 1.00 83.00 712 GLY A CA 1
ATOM 5711 C C . GLY A 1 712 ? 48.317 5.245 -15.182 1.00 83.00 712 GLY A C 1
ATOM 5712 O O . GLY A 1 712 ? 48.001 6.432 -15.187 1.00 83.00 712 GLY A O 1
ATOM 5713 N N . ASP A 1 713 ? 48.470 4.527 -16.299 1.00 87.75 713 ASP A N 1
ATOM 5714 C CA . ASP A 1 713 ? 48.141 4.998 -17.643 1.00 87.75 713 ASP A CA 1
ATOM 5715 C C . ASP A 1 713 ? 46.823 4.367 -18.124 1.00 87.75 713 ASP A C 1
ATOM 5717 O O . ASP A 1 713 ? 46.527 3.203 -17.840 1.00 87.75 713 ASP A O 1
ATOM 5721 N N . HIS A 1 714 ? 46.031 5.144 -18.863 1.00 92.38 714 HIS A N 1
ATOM 5722 C CA . HIS A 1 714 ? 44.738 4.731 -19.409 1.00 92.38 714 HIS A CA 1
ATOM 5723 C C . HIS A 1 714 ? 44.863 4.284 -20.875 1.00 92.38 714 HIS A C 1
ATOM 5725 O O . HIS A 1 714 ? 45.589 4.897 -21.662 1.00 92.38 714 HIS A O 1
ATOM 5731 N N . PHE A 1 715 ? 44.136 3.228 -21.251 1.00 92.81 715 PHE A N 1
ATOM 5732 C CA . PHE A 1 715 ? 44.139 2.630 -22.590 1.00 92.81 715 PHE A CA 1
ATOM 5733 C C . PHE A 1 715 ? 42.730 2.180 -23.003 1.00 92.81 715 PHE A C 1
ATOM 5735 O O . PHE A 1 715 ? 41.950 1.752 -22.149 1.00 92.81 715 PHE A O 1
ATOM 5742 N N . PRO A 1 716 ? 42.400 2.160 -24.305 1.00 94.38 716 PRO A N 1
ATOM 5743 C CA . PRO A 1 716 ? 41.149 1.576 -24.767 1.00 94.38 716 PRO A CA 1
ATOM 5744 C C . PRO A 1 716 ? 41.166 0.039 -24.675 1.00 94.38 716 PRO A C 1
ATOM 5746 O O . PRO A 1 716 ? 42.161 -0.637 -24.957 1.00 94.38 716 PRO A O 1
ATOM 5749 N N . ILE A 1 717 ? 40.033 -0.554 -24.301 1.00 94.31 717 ILE A N 1
ATOM 5750 C CA . ILE A 1 717 ? 39.814 -2.006 -24.300 1.00 94.31 717 ILE A CA 1
ATOM 5751 C C . ILE A 1 717 ? 39.585 -2.494 -25.734 1.00 94.31 717 ILE A C 1
ATOM 5753 O O . ILE A 1 717 ? 40.156 -3.507 -26.157 1.00 94.31 717 ILE A O 1
ATOM 5757 N N . ILE A 1 718 ? 38.732 -1.799 -26.481 1.00 95.25 718 ILE A N 1
ATOM 5758 C CA . ILE A 1 718 ? 38.360 -2.104 -27.860 1.00 95.25 718 ILE A CA 1
ATOM 5759 C C . ILE A 1 718 ? 39.008 -1.072 -28.780 1.00 95.25 718 ILE A C 1
ATOM 5761 O O . ILE A 1 718 ? 38.643 0.098 -28.739 1.00 95.25 718 ILE A O 1
ATOM 5765 N N . TYR A 1 719 ? 39.928 -1.549 -29.620 1.00 94.50 719 TYR A N 1
ATOM 5766 C CA . TYR A 1 719 ? 40.552 -0.782 -30.704 1.00 94.50 719 TYR A CA 1
ATOM 5767 C C . TYR A 1 719 ? 39.830 -0.976 -32.044 1.00 94.50 719 TYR A C 1
ATOM 5769 O O . TYR A 1 719 ? 39.814 -0.080 -32.878 1.00 94.50 719 TYR A O 1
ATOM 5777 N N . GLY A 1 720 ? 39.211 -2.141 -32.250 1.00 95.31 720 GLY A N 1
ATOM 5778 C CA . GLY A 1 720 ? 38.600 -2.495 -33.522 1.00 95.31 720 GLY A CA 1
ATOM 5779 C C . GLY A 1 720 ? 37.383 -3.389 -33.371 1.00 95.31 720 GLY A C 1
ATOM 5780 O O . GLY A 1 720 ? 37.290 -4.227 -32.462 1.00 95.31 720 GLY A O 1
ATOM 5781 N N . ILE A 1 721 ? 36.436 -3.206 -34.287 1.00 97.44 721 ILE A N 1
ATOM 5782 C CA . ILE A 1 721 ? 35.207 -3.993 -34.362 1.00 97.44 721 ILE A CA 1
ATOM 5783 C C . ILE A 1 721 ? 34.926 -4.446 -35.790 1.00 97.44 721 ILE A C 1
ATOM 5785 O O . ILE A 1 721 ? 35.270 -3.778 -36.767 1.00 97.44 721 ILE A O 1
ATOM 5789 N N . GLY A 1 722 ? 34.274 -5.598 -35.898 1.00 96.75 722 GLY A N 1
ATOM 5790 C CA . GLY A 1 722 ? 33.685 -6.104 -37.127 1.00 96.75 722 GLY A CA 1
ATOM 5791 C C . GLY A 1 722 ? 32.170 -6.193 -36.992 1.00 96.75 722 GLY A C 1
ATOM 5792 O O . GLY A 1 722 ? 31.652 -6.490 -35.916 1.00 96.75 722 GLY A O 1
ATOM 5793 N N . VAL A 1 723 ? 31.464 -5.966 -38.096 1.00 96.69 723 VAL A N 1
ATOM 5794 C CA . VAL A 1 723 ? 30.008 -6.092 -38.182 1.00 96.69 723 VAL A CA 1
ATOM 5795 C C . VAL A 1 723 ? 29.661 -7.070 -39.289 1.00 96.69 723 VAL A C 1
ATOM 5797 O O . VAL A 1 723 ? 30.004 -6.856 -40.454 1.00 96.69 723 VAL A O 1
ATOM 5800 N N . ARG A 1 724 ? 28.961 -8.152 -38.943 1.00 95.31 724 ARG A N 1
ATOM 5801 C CA . ARG A 1 724 ? 28.422 -9.091 -39.933 1.00 95.31 724 ARG A CA 1
ATOM 5802 C C . ARG A 1 724 ? 27.148 -8.511 -40.532 1.00 95.31 724 ARG A C 1
ATOM 5804 O O . ARG A 1 724 ? 26.126 -8.410 -39.860 1.00 95.31 724 ARG A O 1
ATOM 5811 N N . VAL A 1 725 ? 27.174 -8.195 -41.822 1.00 93.25 725 VAL A N 1
ATOM 5812 C CA . VAL A 1 725 ? 26.070 -7.487 -42.497 1.00 93.25 725 VAL A CA 1
ATOM 5813 C C . VAL A 1 725 ? 24.760 -8.286 -42.429 1.00 93.25 725 VAL A C 1
ATOM 5815 O O . VAL A 1 725 ? 23.702 -7.729 -42.133 1.00 93.25 725 VAL A O 1
ATOM 5818 N N . LYS A 1 726 ? 24.830 -9.614 -42.604 1.00 89.62 726 LYS A N 1
ATOM 5819 C CA . LYS A 1 726 ? 23.654 -10.503 -42.652 1.00 89.62 726 LYS A CA 1
ATOM 5820 C C . LYS A 1 726 ? 22.783 -10.454 -41.394 1.00 89.62 726 LYS A C 1
ATOM 5822 O O . LYS A 1 726 ? 21.568 -10.351 -41.510 1.00 89.62 726 LYS A O 1
ATOM 5827 N N . ASN A 1 727 ? 23.381 -10.542 -40.207 1.00 88.31 727 ASN A N 1
ATOM 5828 C CA . ASN A 1 727 ? 22.658 -10.634 -38.931 1.00 88.31 727 ASN A CA 1
ATOM 5829 C C . ASN A 1 727 ? 22.812 -9.387 -38.044 1.00 88.31 727 ASN A C 1
ATOM 5831 O O . ASN A 1 727 ? 22.030 -9.231 -37.116 1.00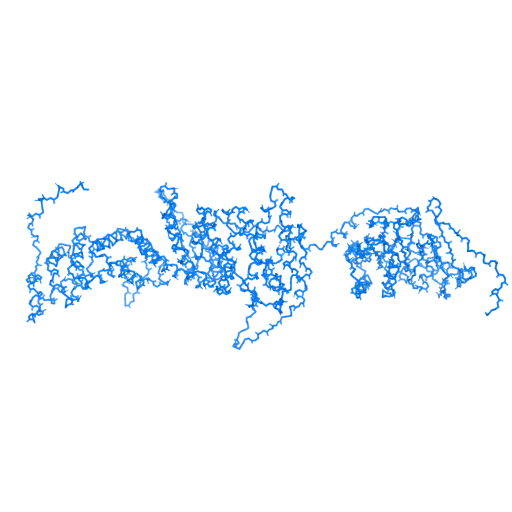 88.31 727 ASN A O 1
ATOM 5835 N N . GLY A 1 728 ? 23.759 -8.492 -38.340 1.00 89.62 728 GLY A N 1
ATOM 5836 C CA . GLY A 1 728 ? 24.012 -7.281 -37.549 1.00 89.62 728 GLY A CA 1
ATOM 5837 C C . GLY A 1 728 ? 24.853 -7.505 -36.311 1.00 89.62 728 GLY A C 1
ATOM 5838 O O . GLY A 1 728 ? 24.924 -6.631 -35.458 1.00 89.62 728 GLY A O 1
ATOM 5839 N N . GLU A 1 729 ? 25.482 -8.670 -36.200 1.00 93.38 729 GLU A N 1
ATOM 5840 C CA . GLU A 1 729 ? 26.330 -8.996 -35.065 1.00 93.38 729 GLU A CA 1
ATOM 5841 C C . GLU A 1 729 ? 27.604 -8.144 -35.083 1.00 93.38 729 GLU A C 1
ATOM 5843 O O . GLU A 1 729 ? 28.377 -8.193 -36.047 1.00 93.38 729 GLU A O 1
ATOM 5848 N N . ILE A 1 730 ? 27.813 -7.398 -33.996 1.00 95.56 730 ILE A N 1
ATOM 5849 C CA . ILE A 1 730 ? 29.023 -6.618 -33.725 1.00 95.56 730 ILE A CA 1
ATOM 5850 C C . ILE A 1 730 ? 29.926 -7.431 -32.802 1.00 95.56 730 ILE A C 1
ATOM 5852 O O . ILE A 1 730 ? 29.478 -7.942 -31.774 1.00 95.56 730 ILE A O 1
ATOM 5856 N N . PHE A 1 731 ? 31.202 -7.537 -33.158 1.00 95.62 731 PHE A N 1
ATOM 5857 C CA . PHE A 1 731 ? 32.190 -8.291 -32.396 1.00 95.62 731 PHE A CA 1
ATOM 5858 C C . PHE A 1 731 ? 33.551 -7.593 -32.402 1.00 95.62 731 PHE A C 1
ATOM 5860 O O . PHE A 1 731 ? 33.884 -6.857 -33.333 1.00 95.62 731 PHE A O 1
ATOM 5867 N N . ARG A 1 732 ? 34.364 -7.842 -31.370 1.00 96.31 732 ARG A N 1
ATOM 5868 C CA . ARG A 1 732 ? 35.745 -7.333 -31.302 1.00 96.31 732 ARG A CA 1
ATOM 5869 C C . ARG A 1 732 ? 36.599 -7.979 -32.385 1.00 96.31 732 ARG A C 1
ATOM 5871 O O . ARG A 1 732 ? 36.640 -9.208 -32.484 1.00 96.31 732 ARG A O 1
ATOM 5878 N N . ALA A 1 733 ? 37.306 -7.170 -33.165 1.00 95.50 733 ALA A N 1
ATOM 5879 C CA . ALA A 1 733 ? 38.051 -7.651 -34.319 1.00 95.50 733 ALA A CA 1
ATOM 5880 C C . ALA A 1 733 ? 39.403 -6.956 -34.483 1.00 95.50 733 ALA A C 1
ATOM 5882 O O . ALA A 1 733 ? 39.580 -5.832 -34.030 1.00 95.50 733 ALA A O 1
ATOM 5883 N N . SER A 1 734 ? 40.332 -7.637 -35.153 1.00 94.94 734 SER A N 1
ATOM 5884 C CA . SER A 1 734 ? 41.572 -7.046 -35.657 1.00 94.94 734 SER A CA 1
ATOM 5885 C C . SER A 1 734 ? 41.800 -7.416 -37.118 1.00 94.94 734 SER A C 1
ATOM 5887 O O . SER A 1 734 ? 41.440 -8.518 -37.560 1.00 94.94 734 SER A O 1
ATOM 5889 N N . PHE A 1 735 ? 42.402 -6.494 -37.871 1.00 95.12 735 PHE A N 1
ATOM 5890 C CA . PHE A 1 735 ? 42.460 -6.567 -39.335 1.00 95.12 735 PHE A CA 1
ATOM 5891 C C . PHE A 1 735 ? 43.908 -6.481 -39.842 1.00 95.12 735 PHE A C 1
ATOM 5893 O O . PHE A 1 735 ? 44.475 -5.389 -39.902 1.00 95.12 735 PHE A O 1
ATOM 5900 N N . PRO A 1 736 ? 44.524 -7.620 -40.221 1.00 90.19 736 PRO A N 1
ATOM 5901 C CA . PRO A 1 736 ? 45.886 -7.647 -40.759 1.00 90.19 736 PRO A CA 1
ATOM 5902 C C . PRO A 1 736 ? 46.007 -7.101 -42.187 1.00 90.19 736 PRO A C 1
ATOM 5904 O O . PRO A 1 736 ? 47.079 -6.653 -42.570 1.00 90.19 736 PRO A O 1
ATOM 5907 N N . GLU A 1 737 ? 44.938 -7.190 -42.983 1.00 88.56 737 GLU A N 1
ATOM 5908 C CA . GLU A 1 737 ? 44.903 -6.749 -44.381 1.00 88.56 737 GLU A CA 1
ATOM 5909 C C . GLU A 1 737 ? 43.854 -5.641 -44.535 1.00 88.56 737 GLU A C 1
ATOM 5911 O O . GLU A 1 737 ? 42.654 -5.899 -44.428 1.00 88.56 737 GLU A O 1
ATOM 5916 N N . ARG A 1 738 ? 44.316 -4.406 -44.767 1.00 92.81 738 ARG A N 1
ATOM 5917 C CA . ARG A 1 738 ? 43.500 -3.174 -44.723 1.00 92.81 738 ARG A CA 1
ATOM 5918 C C . ARG A 1 738 ? 43.359 -2.473 -46.084 1.00 92.81 738 ARG A C 1
ATOM 5920 O O . ARG A 1 738 ? 42.699 -1.436 -46.198 1.00 92.81 738 ARG A O 1
ATOM 5927 N N . GLY A 1 739 ? 43.975 -3.048 -47.118 1.00 89.81 739 GLY A N 1
ATOM 5928 C CA . GLY A 1 739 ? 43.927 -2.559 -48.495 1.00 89.81 739 GLY A CA 1
ATOM 5929 C C . GLY A 1 739 ? 42.565 -2.757 -49.186 1.00 89.81 739 GLY A C 1
ATOM 5930 O O . GLY A 1 739 ? 41.634 -3.316 -48.598 1.00 89.81 739 GLY A O 1
ATOM 5931 N N . PRO A 1 740 ? 42.437 -2.336 -50.457 1.00 92.69 740 PRO A N 1
ATOM 5932 C CA . PRO A 1 740 ? 43.479 -1.785 -51.330 1.00 92.69 740 PRO A CA 1
ATOM 5933 C C . PRO A 1 740 ? 43.808 -0.315 -51.022 1.00 92.69 740 PRO A C 1
ATOM 5935 O O . PRO A 1 740 ? 43.091 0.352 -50.270 1.00 92.69 740 PRO A O 1
ATOM 5938 N N . GLU A 1 741 ? 44.907 0.168 -51.611 1.00 92.94 741 GLU A N 1
ATOM 5939 C CA . GLU A 1 741 ? 45.339 1.576 -51.578 1.00 92.94 741 GLU A CA 1
ATOM 5940 C C . GLU A 1 741 ? 45.462 2.172 -50.164 1.00 92.94 741 GLU A C 1
ATOM 5942 O O . GLU A 1 741 ? 45.069 3.311 -49.909 1.00 92.94 741 GLU A O 1
ATOM 5947 N N . GLU A 1 742 ? 46.003 1.385 -49.228 1.00 93.00 742 GLU A N 1
ATOM 5948 C CA . GLU A 1 742 ? 46.078 1.748 -47.809 1.00 93.00 742 GLU A CA 1
ATOM 5949 C C . GLU A 1 742 ? 46.844 3.059 -47.578 1.00 93.00 742 GLU A C 1
ATOM 5951 O O . GLU A 1 742 ? 46.280 3.983 -46.992 1.00 93.00 742 GLU A O 1
ATOM 5956 N N . ASP A 1 743 ? 48.067 3.175 -48.112 1.00 92.31 743 ASP A N 1
ATOM 5957 C CA . ASP A 1 743 ? 48.900 4.378 -47.976 1.00 92.31 743 ASP A CA 1
ATOM 5958 C C . ASP A 1 743 ? 48.261 5.612 -48.641 1.00 92.31 743 ASP A C 1
ATOM 5960 O O . ASP A 1 743 ? 48.344 6.714 -48.105 1.00 92.31 743 ASP A O 1
ATOM 5964 N N . LEU A 1 744 ? 47.592 5.447 -49.791 1.00 93.50 744 LEU A N 1
ATOM 5965 C CA . LEU A 1 744 ? 46.907 6.532 -50.510 1.00 93.50 744 LEU A CA 1
ATOM 5966 C C . LEU A 1 744 ? 45.722 7.082 -49.698 1.00 93.50 744 LEU A C 1
ATOM 5968 O O . LEU A 1 744 ? 45.538 8.298 -49.592 1.00 93.50 744 LEU A O 1
ATOM 5972 N N . ARG A 1 745 ? 44.922 6.193 -49.103 1.00 94.62 745 ARG A N 1
ATOM 5973 C CA . ARG A 1 745 ? 43.782 6.553 -48.244 1.00 94.62 745 ARG A CA 1
ATOM 5974 C C . ARG A 1 745 ? 44.245 7.182 -46.928 1.00 94.62 745 ARG A C 1
ATOM 5976 O O . ARG A 1 745 ? 43.711 8.220 -46.534 1.00 94.62 745 ARG A O 1
ATOM 5983 N N . SER A 1 746 ? 45.304 6.644 -46.324 1.00 93.12 746 SER A N 1
ATOM 5984 C CA . SER A 1 746 ? 45.924 7.212 -45.122 1.00 93.12 746 SER A CA 1
ATOM 5985 C C . SER A 1 746 ? 46.547 8.586 -45.401 1.00 93.12 746 SER A C 1
ATOM 5987 O O . SER A 1 746 ? 46.352 9.520 -44.625 1.00 93.12 746 SER A O 1
ATOM 5989 N N . ALA A 1 747 ? 47.197 8.769 -46.556 1.00 92.44 747 ALA A N 1
ATOM 5990 C CA . ALA A 1 747 ? 47.765 10.048 -46.989 1.00 92.44 747 ALA A CA 1
ATOM 5991 C C . ALA A 1 747 ? 46.697 11.137 -47.151 1.00 92.44 747 ALA A C 1
ATOM 5993 O O . ALA A 1 747 ? 46.925 12.288 -46.765 1.00 92.44 747 ALA A O 1
ATOM 5994 N N . ARG A 1 748 ? 45.512 10.779 -47.665 1.00 93.25 748 ARG A N 1
ATOM 5995 C CA . ARG A 1 748 ? 44.354 11.682 -47.740 1.00 93.25 748 ARG A CA 1
ATOM 5996 C C . ARG A 1 748 ? 43.908 12.131 -46.349 1.00 93.25 748 ARG A C 1
ATOM 5998 O O . ARG A 1 748 ? 43.699 13.327 -46.146 1.00 93.25 748 ARG A O 1
ATOM 6005 N N . SER A 1 749 ? 43.758 11.190 -45.416 1.00 90.75 749 SER A N 1
ATOM 6006 C CA . SER A 1 749 ? 43.325 11.488 -44.047 1.00 90.75 749 SER A CA 1
ATOM 6007 C C . SER A 1 749 ? 44.338 12.389 -43.330 1.00 90.75 749 SER A C 1
ATOM 6009 O O . SER A 1 749 ? 43.980 13.473 -42.869 1.00 90.75 749 SER A O 1
ATOM 6011 N N . LEU A 1 750 ? 45.628 12.029 -43.380 1.00 90.38 750 LEU A N 1
ATOM 6012 C CA . LEU A 1 750 ? 46.725 12.794 -42.773 1.00 90.38 750 LEU A CA 1
ATOM 6013 C C . LEU A 1 750 ? 46.884 14.202 -43.376 1.00 90.38 750 LEU A C 1
ATOM 6015 O O . LEU A 1 750 ? 47.274 15.138 -42.685 1.00 90.38 750 LEU A O 1
ATOM 6019 N N . SER A 1 751 ? 46.542 14.378 -44.656 1.00 88.56 751 SER A N 1
ATOM 6020 C CA . SER A 1 751 ? 46.546 15.689 -45.325 1.00 88.56 751 SER A CA 1
ATOM 6021 C C . SER A 1 751 ? 45.312 16.550 -45.014 1.00 88.56 751 SER A C 1
ATOM 6023 O O . SER A 1 751 ? 45.161 17.629 -45.591 1.00 88.56 751 SER A O 1
ATOM 6025 N N . GLY A 1 752 ? 44.422 16.091 -44.128 1.00 86.06 752 GLY A N 1
ATOM 6026 C CA . GLY A 1 752 ? 43.248 16.836 -43.679 1.00 86.06 752 GLY A CA 1
ATOM 6027 C C . GLY A 1 752 ? 41.984 16.614 -44.514 1.00 86.06 752 GLY A C 1
ATOM 6028 O O . GLY A 1 752 ? 41.085 17.450 -44.470 1.00 86.06 752 GLY A O 1
ATOM 6029 N N . GLY A 1 753 ? 41.888 15.527 -45.285 1.00 88.06 753 GLY A N 1
ATOM 6030 C CA . GLY A 1 753 ? 40.682 15.225 -46.061 1.00 88.06 753 GLY A CA 1
ATOM 6031 C C . GLY A 1 753 ? 39.439 15.000 -45.175 1.00 88.06 753 GLY A C 1
ATOM 6032 O O . GLY A 1 753 ? 39.580 14.443 -44.083 1.00 88.06 753 GLY A O 1
ATOM 6033 N N . PRO A 1 754 ? 38.228 15.386 -45.630 1.00 91.75 754 PRO A N 1
ATOM 6034 C CA . PRO A 1 754 ? 36.979 15.189 -44.885 1.00 91.75 754 PRO A CA 1
ATOM 6035 C C . PRO A 1 754 ? 36.498 13.732 -44.939 1.00 91.75 754 PRO A C 1
ATOM 6037 O O . PRO A 1 754 ? 37.007 12.937 -45.732 1.00 91.75 754 PRO A O 1
ATOM 6040 N N . MET A 1 755 ? 35.486 13.387 -44.145 1.00 93.69 755 MET A N 1
ATOM 6041 C CA . MET A 1 755 ? 34.799 12.097 -44.230 1.00 93.69 755 MET A CA 1
ATOM 6042 C C . MET A 1 755 ? 34.258 11.834 -45.647 1.00 93.69 755 MET A C 1
ATOM 6044 O O . MET A 1 755 ? 33.643 12.710 -46.258 1.00 93.69 755 MET A O 1
ATOM 6048 N N . ILE A 1 756 ? 34.487 10.630 -46.184 1.00 94.06 756 ILE A N 1
ATOM 6049 C CA . ILE A 1 756 ? 34.037 10.233 -47.531 1.00 94.06 756 ILE A CA 1
ATOM 6050 C C . ILE A 1 756 ? 33.390 8.849 -47.541 1.00 94.06 756 ILE A C 1
ATOM 6052 O O . ILE A 1 756 ? 33.828 7.944 -46.833 1.00 94.06 756 ILE A O 1
ATOM 6056 N N . SER A 1 757 ? 32.372 8.677 -48.387 1.00 94.94 757 SER A N 1
ATOM 6057 C CA . SER A 1 757 ? 31.793 7.363 -48.663 1.00 94.94 757 SER A CA 1
ATOM 6058 C C . SER A 1 757 ? 32.607 6.655 -49.739 1.00 94.94 757 SER A C 1
ATOM 6060 O O . SER A 1 757 ? 32.777 7.191 -50.834 1.00 94.94 757 SER A O 1
ATOM 6062 N N . ILE A 1 758 ? 33.136 5.477 -49.412 1.00 95.12 758 ILE A N 1
ATOM 6063 C CA . ILE A 1 758 ? 34.091 4.763 -50.273 1.00 95.12 758 ILE A CA 1
ATOM 6064 C C . ILE A 1 758 ? 33.463 3.618 -51.069 1.00 95.12 758 ILE A C 1
ATOM 6066 O O . ILE A 1 758 ? 34.094 3.113 -51.989 1.00 95.12 758 ILE A O 1
ATOM 6070 N N . TYR A 1 759 ? 32.243 3.189 -50.749 1.00 95.56 759 TYR A N 1
ATOM 6071 C CA . TYR A 1 759 ? 31.651 1.986 -51.337 1.00 95.56 759 TYR A CA 1
ATOM 6072 C C . TYR A 1 759 ? 30.270 2.251 -51.926 1.00 95.56 759 TYR A C 1
ATOM 6074 O O . TYR A 1 759 ? 29.425 2.878 -51.289 1.00 95.56 759 TYR A O 1
ATOM 6082 N N . ASP A 1 760 ? 30.059 1.758 -53.143 1.00 91.94 760 ASP A N 1
ATOM 6083 C CA . ASP A 1 760 ? 28.786 1.806 -53.849 1.00 91.94 760 ASP A CA 1
ATOM 6084 C C . ASP A 1 760 ? 28.148 0.413 -53.855 1.00 91.94 760 ASP A C 1
ATOM 6086 O O . ASP A 1 760 ? 28.622 -0.501 -54.533 1.00 91.94 760 ASP A O 1
ATOM 6090 N N . VAL A 1 761 ? 27.055 0.279 -53.101 1.00 89.19 761 VAL A N 1
ATOM 6091 C CA . VAL A 1 761 ? 26.308 -0.974 -52.934 1.00 89.19 761 VAL A CA 1
ATOM 6092 C C . VAL A 1 761 ? 25.577 -1.413 -54.207 1.00 89.19 761 VAL A C 1
ATOM 6094 O O . VAL A 1 761 ? 25.341 -2.602 -54.384 1.00 89.19 761 VAL A O 1
ATOM 6097 N N . GLU A 1 762 ? 25.218 -0.493 -55.110 1.00 88.00 762 GLU A N 1
ATOM 6098 C CA . GLU A 1 762 ? 24.479 -0.843 -56.334 1.00 88.00 762 GLU A CA 1
ATOM 6099 C C . GLU A 1 762 ? 25.389 -1.489 -57.377 1.00 88.00 762 GLU A C 1
ATOM 6101 O O . GLU A 1 762 ? 24.982 -2.396 -58.102 1.00 88.00 762 GLU A O 1
ATOM 6106 N N . THR A 1 763 ? 26.630 -1.007 -57.461 1.00 89.44 763 THR A N 1
ATOM 6107 C CA . THR A 1 763 ? 27.636 -1.516 -58.405 1.00 89.44 763 THR A CA 1
ATOM 6108 C C . THR A 1 763 ? 28.597 -2.523 -57.772 1.00 89.44 763 THR A C 1
ATOM 6110 O O . THR A 1 763 ? 29.452 -3.076 -58.470 1.00 89.44 763 THR A O 1
ATOM 6113 N N . GLU A 1 764 ? 28.455 -2.758 -56.466 1.00 93.06 764 GLU A N 1
ATOM 6114 C CA . GLU A 1 764 ? 29.351 -3.538 -55.610 1.00 93.06 764 GLU A CA 1
ATOM 6115 C C . GLU A 1 764 ? 30.831 -3.110 -55.734 1.00 93.06 764 GLU A C 1
ATOM 6117 O O . GLU A 1 764 ? 31.752 -3.932 -55.696 1.00 93.06 764 GLU A O 1
ATOM 6122 N N . GLN A 1 765 ? 31.075 -1.804 -55.908 1.00 93.50 765 GLN A N 1
ATOM 6123 C CA . GLN A 1 765 ? 32.399 -1.232 -56.187 1.00 93.50 765 GLN A CA 1
ATOM 6124 C C . GLN A 1 765 ? 32.938 -0.390 -55.034 1.00 93.50 765 GLN A C 1
ATOM 6126 O O . GLN A 1 765 ? 32.282 0.527 -54.541 1.00 93.50 765 GLN A O 1
ATOM 6131 N N . LEU A 1 766 ? 34.202 -0.627 -54.689 1.00 95.06 766 LEU A N 1
ATOM 6132 C CA . LEU A 1 766 ? 35.008 0.289 -53.891 1.00 95.06 766 LEU A CA 1
ATOM 6133 C C . LEU A 1 766 ? 35.564 1.387 -54.807 1.00 95.06 766 LEU A C 1
ATOM 6135 O O . LEU A 1 766 ? 36.211 1.096 -55.814 1.00 95.06 766 LEU A O 1
ATOM 6139 N N . ARG A 1 767 ? 35.305 2.648 -54.457 1.00 93.94 767 ARG A N 1
ATOM 6140 C CA . ARG A 1 767 ? 35.681 3.846 -55.212 1.00 93.94 767 ARG A CA 1
ATOM 6141 C C . ARG A 1 767 ? 36.687 4.668 -54.417 1.00 93.94 767 ARG A C 1
ATOM 6143 O O . ARG A 1 767 ? 36.336 5.294 -53.420 1.00 93.94 767 ARG A O 1
ATOM 6150 N N . ILE A 1 768 ? 37.933 4.690 -54.876 1.00 93.19 768 ILE A N 1
ATOM 6151 C CA . ILE A 1 768 ? 39.019 5.441 -54.241 1.00 93.19 768 ILE A CA 1
ATOM 6152 C C . ILE A 1 768 ? 39.349 6.665 -55.096 1.00 93.19 768 ILE A C 1
ATOM 6154 O O . ILE A 1 768 ? 39.807 6.545 -56.232 1.00 93.19 768 ILE A O 1
ATOM 6158 N N . GLY A 1 769 ? 39.139 7.858 -54.541 1.00 87.06 769 GLY A N 1
ATOM 6159 C CA . GLY A 1 769 ? 39.441 9.124 -55.207 1.00 87.06 769 GLY A CA 1
ATOM 6160 C C . GLY A 1 769 ? 38.433 9.563 -56.279 1.00 87.06 769 GLY A C 1
ATOM 6161 O O . GLY A 1 769 ? 37.312 9.059 -56.317 1.00 87.06 769 GLY A O 1
ATOM 6162 N N . PRO A 1 770 ? 38.805 10.534 -57.134 1.00 88.81 770 PRO A N 1
ATOM 6163 C CA . PRO A 1 770 ? 40.081 11.253 -57.121 1.00 88.81 770 PRO A CA 1
ATOM 6164 C C . PRO A 1 770 ? 40.249 12.105 -55.853 1.00 88.81 770 PRO A C 1
ATOM 6166 O O . PRO A 1 770 ? 39.317 12.772 -55.404 1.00 88.81 770 PRO A O 1
ATOM 6169 N N . TYR A 1 771 ? 41.444 12.078 -55.263 1.00 89.62 771 TYR A N 1
ATOM 6170 C CA . TYR A 1 771 ? 41.788 12.891 -54.093 1.00 89.62 771 TYR A CA 1
ATOM 6171 C C . TYR A 1 771 ? 42.589 14.125 -54.486 1.00 89.62 771 TYR A C 1
ATOM 6173 O O . TYR A 1 771 ? 43.303 14.128 -55.487 1.00 89.62 771 TYR A O 1
ATOM 6181 N N . PHE A 1 772 ? 42.502 15.161 -53.654 1.00 85.62 772 PHE A N 1
ATOM 6182 C CA . PHE A 1 772 ? 43.242 16.404 -53.820 1.00 85.62 772 PHE A CA 1
ATOM 6183 C C . PHE A 1 772 ? 43.820 16.837 -52.478 1.00 85.62 772 PHE A C 1
ATOM 6185 O O . PHE A 1 772 ? 43.088 16.992 -51.504 1.00 85.62 772 PHE A O 1
ATOM 6192 N N . TRP A 1 773 ? 45.129 17.067 -52.440 1.00 87.62 773 TRP A N 1
ATOM 6193 C CA . TRP A 1 773 ? 45.819 17.665 -51.303 1.00 87.62 773 TRP A CA 1
ATOM 6194 C C . TRP A 1 773 ? 46.955 18.566 -51.785 1.00 87.62 773 TRP A C 1
ATOM 6196 O O . TRP A 1 773 ? 47.367 18.518 -52.948 1.00 87.62 773 TRP A O 1
ATOM 6206 N N . LYS A 1 774 ? 47.443 19.417 -50.882 1.00 85.81 774 LYS A N 1
ATOM 6207 C CA . LYS A 1 774 ? 48.648 20.226 -51.089 1.00 85.81 774 LYS A CA 1
ATOM 6208 C C . LYS A 1 774 ? 49.874 19.470 -50.560 1.00 85.81 774 LYS A C 1
ATOM 6210 O O . LYS A 1 774 ? 49.703 18.620 -49.689 1.00 85.81 774 LYS A O 1
ATOM 6215 N N . PRO A 1 775 ? 51.093 19.788 -51.035 1.00 85.88 775 PRO A N 1
ATOM 6216 C CA . PRO A 1 775 ? 52.311 19.167 -50.527 1.00 85.88 775 PRO A CA 1
ATOM 6217 C C . PRO A 1 775 ? 52.392 19.253 -49.001 1.00 85.88 775 PRO A C 1
ATOM 6219 O O . PRO A 1 775 ? 52.216 20.330 -48.425 1.00 85.88 775 PRO A O 1
ATOM 6222 N N . PHE A 1 776 ? 52.650 18.113 -48.363 1.00 87.19 776 PHE A N 1
ATOM 6223 C CA . PHE A 1 776 ? 52.721 18.011 -46.911 1.00 87.19 776 PHE A CA 1
ATOM 6224 C C . PHE A 1 776 ? 53.920 18.804 -46.376 1.00 87.19 776 PHE A C 1
ATOM 6226 O O . PHE A 1 776 ? 55.053 18.621 -46.834 1.00 87.19 776 PHE A O 1
ATOM 6233 N N . LEU A 1 777 ? 53.678 19.711 -45.426 1.00 83.75 777 LEU A N 1
ATOM 6234 C CA . LEU A 1 777 ? 54.724 20.587 -44.899 1.00 83.75 777 LEU A CA 1
ATOM 6235 C C . LEU A 1 777 ? 55.810 19.773 -44.188 1.00 83.75 777 LEU A C 1
ATOM 6237 O O . LEU A 1 777 ? 55.517 18.929 -43.346 1.00 83.75 777 LEU A O 1
ATOM 6241 N N . ASN A 1 778 ? 57.073 20.088 -44.484 1.00 87.81 778 ASN A N 1
ATOM 6242 C CA . ASN A 1 778 ? 58.243 19.561 -43.779 1.00 87.81 778 ASN A CA 1
ATOM 6243 C C . ASN A 1 778 ? 58.319 18.020 -43.725 1.00 87.81 778 ASN A C 1
ATOM 6245 O O . ASN A 1 778 ? 58.909 17.468 -42.801 1.00 87.81 778 ASN A O 1
ATOM 6249 N N . VAL A 1 779 ? 57.767 17.309 -44.717 1.00 89.00 779 VAL A N 1
ATOM 6250 C CA . VAL A 1 779 ? 57.752 15.831 -44.742 1.00 89.00 779 VAL A CA 1
ATOM 6251 C C . VAL A 1 779 ? 59.150 15.211 -44.581 1.00 89.00 779 VAL A C 1
ATOM 6253 O O . VAL A 1 779 ? 59.311 14.211 -43.889 1.00 89.00 779 VAL A O 1
ATOM 6256 N N . ASP A 1 780 ? 60.184 15.840 -45.152 1.00 89.38 780 ASP A N 1
ATOM 6257 C CA . ASP A 1 780 ? 61.580 15.407 -45.014 1.00 89.38 780 ASP A CA 1
ATOM 6258 C C . ASP A 1 780 ? 62.119 15.532 -43.588 1.00 89.38 780 ASP A C 1
ATOM 6260 O O . ASP A 1 780 ? 62.903 14.689 -43.156 1.00 89.38 780 ASP A O 1
ATOM 6264 N N . PHE A 1 781 ? 61.704 16.574 -42.866 1.00 91.94 781 PHE A N 1
ATOM 6265 C CA . PHE A 1 781 ? 62.070 16.780 -41.467 1.00 91.94 781 PHE A CA 1
ATOM 6266 C C . PHE A 1 781 ? 61.394 15.733 -40.580 1.00 91.94 781 PHE A C 1
ATOM 6268 O O . PHE A 1 781 ? 62.062 15.124 -39.747 1.00 91.94 781 PHE A O 1
ATOM 6275 N N . TRP A 1 782 ? 60.101 15.476 -40.800 1.00 90.56 782 TRP A N 1
ATOM 6276 C CA . TRP A 1 782 ? 59.334 14.507 -40.016 1.00 90.56 782 TRP A CA 1
ATOM 6277 C C . TRP A 1 782 ? 59.830 13.071 -40.198 1.00 90.56 782 TRP A C 1
ATOM 6279 O O . TRP A 1 782 ? 60.004 12.352 -39.219 1.00 90.56 782 TRP A O 1
ATOM 6289 N N . LEU A 1 783 ? 60.183 12.672 -41.424 1.00 91.56 783 LEU A N 1
ATOM 6290 C CA . LEU A 1 783 ? 60.754 11.346 -41.692 1.00 91.56 783 LEU A CA 1
ATOM 6291 C C . LEU A 1 783 ? 62.095 11.093 -40.975 1.00 91.56 783 LEU A C 1
ATOM 6293 O O . LEU A 1 783 ? 62.459 9.932 -40.794 1.00 91.56 783 LEU A O 1
ATOM 6297 N N . GLN A 1 784 ? 62.817 12.144 -40.569 1.00 91.56 784 GLN A N 1
ATOM 6298 C CA . GLN A 1 784 ? 64.091 12.053 -39.841 1.00 91.56 784 GLN A CA 1
ATOM 6299 C C . GLN A 1 784 ? 63.933 12.033 -38.314 1.00 91.56 784 GLN A C 1
ATOM 6301 O O . GLN A 1 784 ? 64.911 11.748 -37.624 1.00 91.56 784 GLN A O 1
ATOM 6306 N N . GLN A 1 785 ? 62.743 12.335 -37.783 1.00 93.19 785 GLN A N 1
ATOM 6307 C CA . GLN A 1 785 ? 62.508 12.329 -36.339 1.00 93.19 785 GLN A CA 1
ATOM 6308 C C . GLN A 1 785 ? 62.493 10.903 -35.783 1.00 93.19 785 GLN A C 1
ATOM 6310 O O . GLN A 1 785 ? 62.249 9.938 -36.519 1.00 93.19 785 GLN A O 1
ATOM 6315 N N . ASP A 1 786 ? 62.756 10.770 -34.484 1.00 92.75 786 ASP A N 1
ATOM 6316 C CA . ASP A 1 786 ? 62.630 9.499 -33.777 1.00 92.75 786 ASP A CA 1
ATOM 6317 C C . ASP A 1 786 ? 61.157 9.100 -33.575 1.00 92.75 786 ASP A C 1
ATOM 6319 O O . ASP A 1 786 ? 60.227 9.863 -33.848 1.00 92.75 786 ASP A O 1
ATOM 6323 N N . ASP A 1 787 ? 60.936 7.858 -33.145 1.00 91.81 787 ASP A N 1
ATOM 6324 C CA . ASP A 1 787 ? 59.584 7.312 -32.991 1.00 91.81 787 ASP A CA 1
ATOM 6325 C C . ASP A 1 787 ? 58.781 8.049 -31.911 1.00 91.81 787 ASP A C 1
ATOM 6327 O O . ASP A 1 787 ? 57.561 8.163 -32.014 1.00 91.81 787 ASP A O 1
ATOM 6331 N N . ARG A 1 788 ? 59.464 8.597 -30.900 1.00 90.25 788 ARG A N 1
ATOM 6332 C CA . ARG A 1 788 ? 58.832 9.323 -29.799 1.00 90.25 788 ARG A CA 1
ATOM 6333 C C . ARG A 1 788 ? 58.279 10.668 -30.258 1.00 90.25 788 ARG A C 1
ATOM 6335 O O . ARG A 1 788 ? 57.137 10.976 -29.939 1.00 90.25 788 ARG A O 1
ATOM 6342 N N . GLN A 1 789 ? 59.059 11.446 -31.005 1.00 88.88 789 GLN A N 1
ATOM 6343 C CA . GLN A 1 789 ? 58.613 12.724 -31.564 1.00 88.88 789 GLN A CA 1
ATOM 6344 C C . GLN A 1 789 ? 57.438 12.520 -32.527 1.00 88.88 789 GLN A C 1
ATOM 6346 O O . GLN A 1 789 ? 56.448 13.240 -32.456 1.00 88.88 789 GLN A O 1
ATOM 6351 N N . LEU A 1 790 ? 57.483 11.479 -33.370 1.00 89.75 790 LEU A N 1
ATOM 6352 C CA . LEU A 1 790 ? 56.356 11.164 -34.252 1.00 89.75 790 LEU A CA 1
ATOM 6353 C C . LEU A 1 790 ? 55.080 10.799 -33.483 1.00 89.75 790 LEU A C 1
ATOM 6355 O O . LEU A 1 790 ? 53.996 11.200 -33.900 1.00 89.75 790 LEU A O 1
ATOM 6359 N N . LEU A 1 791 ? 55.190 10.071 -32.370 1.00 89.38 791 LEU A N 1
ATOM 6360 C CA . LEU A 1 791 ? 54.046 9.792 -31.501 1.00 89.38 791 LEU A CA 1
ATOM 6361 C C . LEU A 1 791 ? 53.515 11.069 -30.842 1.00 89.38 791 LEU A C 1
ATOM 6363 O O . LEU A 1 791 ? 52.316 11.309 -30.880 1.00 89.38 791 LEU A O 1
ATOM 6367 N N . GLU A 1 792 ? 54.379 11.899 -30.257 1.00 88.31 792 GLU A N 1
ATOM 6368 C CA . GLU A 1 792 ? 53.961 13.107 -29.532 1.00 88.31 792 GLU A CA 1
ATOM 6369 C C . GLU A 1 792 ? 53.248 14.135 -30.439 1.00 88.31 792 GLU A C 1
ATOM 6371 O O . GLU A 1 792 ? 52.263 14.736 -29.997 1.00 88.31 792 GLU A O 1
ATOM 6376 N N . ASP A 1 793 ? 53.689 14.281 -31.698 1.00 87.38 793 ASP A N 1
ATOM 6377 C CA . ASP A 1 793 ? 53.174 15.287 -32.641 1.00 87.38 793 ASP A CA 1
ATOM 6378 C C . ASP A 1 793 ? 52.049 14.794 -33.571 1.00 87.38 793 ASP A C 1
ATOM 6380 O O . ASP A 1 793 ? 51.199 15.595 -33.968 1.00 87.38 793 ASP A O 1
ATOM 6384 N N . PHE A 1 794 ? 52.018 13.505 -33.942 1.00 87.81 794 PHE A N 1
ATOM 6385 C CA . PHE A 1 794 ? 51.032 12.971 -34.900 1.00 87.81 794 PHE A CA 1
ATOM 6386 C C . PHE A 1 794 ? 49.968 12.061 -34.284 1.00 87.81 794 PHE A C 1
ATOM 6388 O O . PHE A 1 794 ? 48.999 11.741 -34.973 1.00 87.81 794 PHE A O 1
ATOM 6395 N N . SER A 1 795 ? 50.102 11.666 -33.015 1.00 89.25 795 SER A N 1
ATOM 6396 C CA . SER A 1 795 ? 49.046 10.956 -32.289 1.00 89.25 795 SER A CA 1
ATOM 6397 C C . SER A 1 795 ? 48.271 11.888 -31.354 1.00 89.25 795 SER A C 1
ATOM 6399 O O . SER A 1 795 ? 48.807 12.782 -30.690 1.00 89.25 795 SER A O 1
ATOM 6401 N N . THR A 1 796 ? 46.967 11.636 -31.247 1.00 86.56 796 THR A N 1
ATOM 6402 C CA . THR A 1 796 ? 46.109 12.249 -30.228 1.00 86.56 796 THR A CA 1
ATOM 6403 C C . THR A 1 796 ? 46.383 11.709 -28.823 1.00 86.56 796 THR A C 1
ATOM 6405 O O . THR A 1 796 ? 46.127 12.404 -27.844 1.00 86.56 796 THR A O 1
ATOM 6408 N N . SER A 1 797 ? 46.925 10.494 -28.719 1.00 89.38 797 SER A N 1
ATOM 6409 C CA . SER A 1 797 ? 47.155 9.747 -27.479 1.00 89.38 797 SER A CA 1
ATOM 6410 C C . SER A 1 797 ? 48.465 8.939 -27.554 1.00 89.38 797 SER A C 1
ATOM 6412 O O . SER A 1 797 ? 48.418 7.714 -27.684 1.00 89.38 797 SER A O 1
ATOM 6414 N N . PRO A 1 798 ? 49.641 9.586 -27.420 1.00 88.69 798 PRO A N 1
ATOM 6415 C CA . PRO A 1 798 ? 50.950 8.981 -27.713 1.00 88.69 798 PRO A CA 1
ATOM 6416 C C . PRO A 1 798 ? 51.259 7.681 -26.956 1.00 88.69 798 PRO A C 1
ATOM 6418 O O . PRO A 1 798 ? 52.010 6.842 -27.445 1.00 88.69 798 PRO A O 1
ATOM 6421 N N . ARG A 1 799 ? 50.691 7.516 -25.754 1.00 87.06 799 ARG A N 1
ATOM 6422 C CA . ARG A 1 799 ? 50.877 6.327 -24.908 1.00 87.06 799 ARG A CA 1
ATOM 6423 C C . ARG A 1 799 ? 49.949 5.167 -25.268 1.00 87.06 799 ARG A C 1
ATOM 6425 O O . ARG A 1 799 ? 50.290 4.034 -24.962 1.00 87.06 799 ARG A O 1
ATOM 6432 N N . ALA A 1 800 ? 48.809 5.434 -25.905 1.00 88.94 800 ALA A N 1
ATOM 6433 C CA . ALA A 1 800 ? 47.753 4.448 -26.136 1.00 88.94 800 ALA A CA 1
ATOM 6434 C C . ALA A 1 800 ? 47.722 3.884 -27.568 1.00 88.94 800 ALA A C 1
ATOM 6436 O O . ALA A 1 800 ? 46.893 3.017 -27.855 1.00 88.94 800 ALA A O 1
ATOM 6437 N N . GLU A 1 801 ? 48.606 4.361 -28.452 1.00 89.81 801 GLU A N 1
ATOM 6438 C CA . GLU A 1 801 ? 48.674 3.922 -29.849 1.00 89.81 801 GLU A CA 1
ATOM 6439 C C . GLU A 1 801 ? 49.111 2.456 -30.006 1.00 89.81 801 GLU A C 1
ATOM 6441 O O . GLU A 1 801 ? 49.956 1.965 -29.248 1.00 89.81 801 GLU A O 1
ATOM 6446 N N . PRO A 1 802 ? 48.602 1.746 -31.030 1.00 88.19 802 PRO A N 1
ATOM 6447 C CA . PRO A 1 802 ? 49.088 0.421 -31.388 1.00 88.19 802 PRO A CA 1
ATOM 6448 C C . PRO A 1 802 ? 50.590 0.406 -31.742 1.00 88.19 802 PRO A C 1
ATOM 6450 O O . PRO A 1 802 ? 51.123 1.381 -32.280 1.00 88.19 802 PRO A O 1
ATOM 6453 N N . PRO A 1 803 ? 51.291 -0.730 -31.554 1.00 86.81 803 PRO A N 1
ATOM 6454 C CA . PRO A 1 803 ? 52.741 -0.822 -31.759 1.00 86.81 803 PRO A CA 1
ATOM 6455 C C . PRO A 1 803 ? 53.189 -0.566 -33.209 1.00 86.81 803 PRO A C 1
ATOM 6457 O O . PRO A 1 803 ? 54.358 -0.269 -33.449 1.00 86.81 803 PRO A O 1
ATOM 6460 N N . HIS A 1 804 ? 52.287 -0.683 -34.187 1.00 89.44 804 HIS A N 1
ATOM 6461 C CA . HIS A 1 804 ? 52.566 -0.435 -35.606 1.00 89.44 804 HIS A CA 1
ATOM 6462 C C . HIS A 1 804 ? 52.306 1.011 -36.059 1.00 89.44 804 HIS A C 1
ATOM 6464 O O . HIS A 1 804 ? 52.624 1.332 -37.205 1.00 89.44 804 HIS A O 1
ATOM 6470 N N . PHE A 1 805 ? 51.787 1.892 -35.194 1.00 91.06 805 PHE A N 1
ATOM 6471 C CA . PHE A 1 805 ? 51.377 3.259 -35.552 1.00 91.06 805 PHE A CA 1
ATOM 6472 C C . PHE A 1 805 ? 52.494 4.061 -36.236 1.00 91.06 805 PHE A C 1
ATOM 6474 O O . PHE A 1 805 ? 52.323 4.585 -37.337 1.00 91.06 805 PHE A O 1
ATOM 6481 N N . VAL A 1 806 ? 53.686 4.105 -35.631 1.00 91.56 806 VAL A N 1
ATOM 6482 C CA . VAL A 1 806 ? 54.815 4.890 -36.163 1.00 91.56 806 VAL A CA 1
ATOM 6483 C C . VAL A 1 806 ? 55.267 4.370 -37.528 1.00 91.56 806 VAL A C 1
ATOM 6485 O O . VAL A 1 806 ? 55.567 5.155 -38.429 1.00 91.56 806 VAL A O 1
ATOM 6488 N N . ALA A 1 807 ? 55.277 3.047 -37.714 1.00 91.38 807 ALA A N 1
ATOM 6489 C CA . ALA A 1 807 ? 55.621 2.437 -38.995 1.00 91.38 807 ALA A CA 1
ATOM 6490 C C . ALA A 1 807 ? 54.618 2.837 -40.093 1.00 91.38 807 ALA A C 1
ATOM 6492 O O . ALA A 1 807 ? 55.032 3.187 -41.202 1.00 91.38 807 ALA A O 1
ATOM 6493 N N . GLN A 1 808 ? 53.320 2.866 -39.771 1.00 90.12 808 GLN A N 1
ATOM 6494 C CA . GLN A 1 808 ? 52.260 3.293 -40.687 1.00 90.12 808 GLN A CA 1
ATOM 6495 C C . GLN A 1 808 ? 52.364 4.785 -41.039 1.00 90.12 808 GLN A C 1
ATOM 6497 O O . GLN A 1 808 ? 52.281 5.150 -42.215 1.00 90.12 808 GLN A O 1
ATOM 6502 N N . ILE A 1 809 ? 52.627 5.653 -40.057 1.00 92.00 809 ILE A N 1
ATOM 6503 C CA . ILE A 1 809 ? 52.847 7.088 -40.292 1.00 92.00 809 ILE A CA 1
ATOM 6504 C C . ILE A 1 809 ? 54.066 7.320 -41.190 1.00 92.00 809 ILE A C 1
ATOM 6506 O O . ILE A 1 809 ? 53.984 8.091 -42.148 1.00 92.00 809 ILE A O 1
ATOM 6510 N N . ARG A 1 810 ? 55.183 6.616 -40.959 1.00 93.00 810 ARG A N 1
ATOM 6511 C CA . ARG A 1 810 ? 56.377 6.716 -41.817 1.00 93.00 810 ARG A CA 1
ATOM 6512 C C . ARG A 1 810 ? 56.101 6.252 -43.250 1.00 93.00 810 ARG A C 1
ATOM 6514 O O . ARG A 1 810 ? 56.569 6.905 -44.187 1.00 93.00 810 ARG A O 1
ATOM 6521 N N . SER A 1 811 ? 55.333 5.175 -43.437 1.00 93.31 811 SER A N 1
ATOM 6522 C CA . SER A 1 811 ? 54.894 4.723 -44.768 1.00 93.31 811 SER A CA 1
ATOM 6523 C C . SER A 1 811 ? 54.060 5.800 -45.468 1.00 93.31 811 SER A C 1
ATOM 6525 O O . SER A 1 811 ? 54.387 6.234 -46.575 1.00 93.31 811 SER A O 1
ATOM 6527 N N . THR A 1 812 ? 53.076 6.349 -44.754 1.00 92.81 812 THR A N 1
ATOM 6528 C CA . THR A 1 812 ? 52.177 7.402 -45.244 1.00 92.81 812 THR A CA 1
ATOM 6529 C C . THR A 1 812 ? 52.933 8.683 -45.619 1.00 92.81 812 THR A C 1
ATOM 6531 O O . THR A 1 812 ? 52.725 9.251 -46.692 1.00 92.81 812 THR A O 1
ATOM 6534 N N . MET A 1 813 ? 53.875 9.133 -44.785 1.00 92.56 813 MET A N 1
ATOM 6535 C CA . MET A 1 813 ? 54.725 10.292 -45.083 1.00 92.56 813 MET A CA 1
ATOM 6536 C C . MET A 1 813 ? 55.657 10.034 -46.271 1.00 92.56 813 MET A C 1
ATOM 6538 O O . MET A 1 813 ? 55.869 10.920 -47.100 1.00 92.56 813 MET A O 1
ATOM 6542 N N . THR A 1 814 ? 56.184 8.814 -46.405 1.00 93.56 814 THR A N 1
ATOM 6543 C CA . THR A 1 814 ? 56.986 8.416 -47.572 1.00 93.56 814 THR A CA 1
ATOM 6544 C C . THR A 1 814 ? 56.147 8.468 -48.849 1.00 93.56 814 THR A C 1
ATOM 6546 O O . THR A 1 814 ? 56.623 8.949 -49.883 1.00 93.56 814 THR A O 1
ATOM 6549 N N . PHE A 1 815 ? 54.881 8.052 -48.774 1.00 93.00 815 PHE A N 1
ATOM 6550 C CA . PHE A 1 815 ? 53.925 8.162 -49.870 1.00 93.00 815 PHE A CA 1
ATOM 6551 C C . PHE A 1 815 ? 53.649 9.626 -50.242 1.00 93.00 815 PHE A C 1
ATOM 6553 O O . PHE A 1 815 ? 53.773 9.991 -51.411 1.00 93.00 815 PHE A O 1
ATOM 6560 N N . LEU A 1 816 ? 53.369 10.489 -49.259 1.00 90.94 816 LEU A N 1
ATOM 6561 C CA . LEU A 1 816 ? 53.151 11.929 -49.465 1.00 90.94 816 LEU A CA 1
ATOM 6562 C C . LEU A 1 816 ? 54.374 12.637 -50.058 1.00 90.94 816 LEU A C 1
ATOM 6564 O O . LEU A 1 816 ? 54.233 13.514 -50.910 1.00 90.94 816 LEU A O 1
ATOM 6568 N N . LYS A 1 817 ? 55.583 12.232 -49.655 1.00 91.12 817 LYS A N 1
ATOM 6569 C CA . LYS A 1 817 ? 56.836 12.725 -50.238 1.00 91.12 817 LYS A CA 1
ATOM 6570 C C . LYS A 1 817 ? 56.987 12.301 -51.700 1.00 91.12 817 LYS A C 1
ATOM 6572 O O . LYS A 1 817 ? 57.433 13.096 -52.524 1.00 91.12 817 LYS A O 1
ATOM 6577 N N . LYS A 1 818 ? 56.636 11.054 -52.028 1.00 91.50 818 LYS A N 1
ATOM 6578 C CA . LYS A 1 818 ? 56.703 10.523 -53.398 1.00 91.50 818 LYS A CA 1
ATOM 6579 C C . LYS A 1 818 ? 55.645 11.154 -54.311 1.00 91.50 818 LYS A C 1
ATOM 6581 O O . LYS A 1 818 ? 55.931 11.404 -55.480 1.00 91.50 818 LYS A O 1
ATOM 6586 N N . TYR A 1 819 ? 54.459 11.436 -53.775 1.00 89.88 819 TYR A N 1
ATOM 6587 C CA . TYR A 1 819 ? 53.315 11.988 -54.500 1.00 89.88 819 TYR A CA 1
ATOM 6588 C C . TYR A 1 819 ? 52.801 13.279 -53.834 1.00 89.88 819 TYR A C 1
ATOM 6590 O O . TYR A 1 819 ? 51.727 13.293 -53.226 1.00 89.88 819 TYR A O 1
ATOM 6598 N N . PRO A 1 820 ? 53.534 14.403 -53.969 1.00 84.56 820 PRO A N 1
ATOM 6599 C CA . PRO A 1 820 ? 53.145 15.679 -53.361 1.00 84.56 820 PRO A CA 1
ATOM 6600 C C . PRO A 1 820 ? 51.863 16.264 -53.972 1.00 84.56 820 PRO A C 1
ATOM 6602 O O . PRO A 1 820 ? 51.184 17.062 -53.328 1.00 84.56 820 PRO A O 1
ATOM 6605 N N . PHE A 1 821 ? 51.530 15.851 -55.200 1.00 85.56 821 PHE A N 1
ATOM 6606 C CA . PHE A 1 821 ? 50.270 16.143 -55.871 1.00 85.56 821 PHE A CA 1
ATOM 6607 C C . PHE A 1 821 ? 49.628 14.821 -56.317 1.00 85.56 821 PHE A C 1
ATOM 6609 O O . PHE A 1 821 ? 50.230 14.109 -57.124 1.00 85.56 821 PHE A O 1
ATOM 6616 N N . PRO A 1 822 ? 48.417 14.488 -55.842 1.00 82.06 822 PRO A N 1
ATOM 6617 C CA . PRO A 1 822 ? 47.783 13.196 -56.114 1.00 82.06 822 PRO A CA 1
ATOM 6618 C C . PRO A 1 822 ? 47.215 13.067 -57.533 1.00 82.06 822 PRO A C 1
ATOM 6620 O O . PRO A 1 822 ? 46.843 11.974 -57.941 1.00 82.06 822 PRO A O 1
ATOM 6623 N N . SER A 1 823 ? 47.154 14.149 -58.317 1.00 77.38 823 SER A N 1
ATOM 6624 C CA . SER A 1 823 ? 46.565 14.142 -59.666 1.00 77.38 823 SER A CA 1
ATOM 6625 C C . SER A 1 823 ? 47.249 13.176 -60.639 1.00 77.38 823 SER A C 1
ATOM 6627 O O . SER A 1 823 ? 46.618 12.723 -61.589 1.00 77.38 823 SER A O 1
ATOM 6629 N N . SER A 1 824 ? 48.517 12.824 -60.402 1.00 80.19 824 SER A N 1
ATOM 6630 C CA . SER A 1 824 ? 49.246 11.819 -61.185 1.00 80.19 824 SER A CA 1
ATOM 6631 C C . SER A 1 824 ? 48.823 10.375 -60.892 1.00 80.19 824 SER A C 1
ATOM 6633 O O . SER A 1 824 ? 49.124 9.495 -61.694 1.00 80.19 824 SER A O 1
ATOM 6635 N N . LEU A 1 825 ? 48.123 10.131 -59.779 1.00 84.88 825 LEU A N 1
ATOM 6636 C CA . LEU A 1 825 ? 47.642 8.811 -59.356 1.00 84.88 825 LEU A CA 1
ATOM 6637 C C . LEU A 1 825 ? 46.261 8.463 -59.927 1.00 84.88 825 LEU A C 1
ATOM 6639 O O . LEU A 1 825 ? 45.858 7.308 -59.870 1.00 84.88 825 LEU A O 1
ATOM 6643 N N . PHE A 1 826 ? 45.545 9.443 -60.488 1.00 87.44 826 PHE A N 1
ATOM 6644 C CA . PHE A 1 826 ? 44.176 9.284 -60.986 1.00 87.44 826 PHE A CA 1
ATOM 6645 C C . PHE A 1 826 ? 44.105 9.590 -62.491 1.00 87.44 826 PHE A C 1
ATOM 6647 O O . PHE A 1 826 ? 43.879 10.743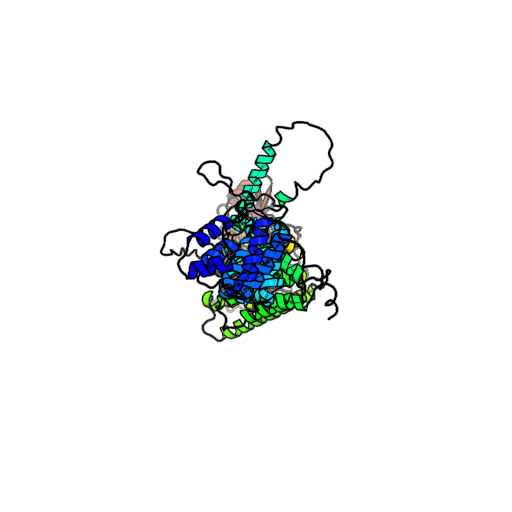 -62.884 1.00 87.44 826 PHE A O 1
ATOM 6654 N N . PRO A 1 827 ? 44.291 8.584 -63.370 1.00 80.25 827 PRO A N 1
ATOM 6655 C CA . PRO A 1 827 ? 44.218 8.769 -64.816 1.00 80.25 827 PRO A CA 1
ATOM 6656 C C . PRO A 1 827 ? 42.887 9.402 -65.248 1.00 80.25 827 PRO A C 1
ATOM 6658 O O . PRO A 1 827 ? 41.806 8.901 -64.942 1.00 80.25 827 PRO A O 1
ATOM 6661 N N . GLY A 1 828 ? 42.954 10.534 -65.956 1.00 77.69 828 GLY A N 1
ATOM 6662 C CA . GLY A 1 828 ? 41.760 11.252 -66.419 1.00 77.69 828 GLY A CA 1
ATOM 6663 C C . GLY A 1 828 ? 40.885 11.825 -65.298 1.00 77.69 828 GLY A C 1
ATOM 6664 O O . GLY A 1 828 ? 39.708 12.085 -65.540 1.00 77.69 828 GLY A O 1
ATOM 6665 N N . ASN A 1 829 ? 41.438 12.011 -64.091 1.00 80.56 829 ASN A N 1
ATOM 6666 C CA . ASN A 1 829 ? 40.715 12.466 -62.900 1.00 80.56 829 ASN A CA 1
ATOM 6667 C C . ASN A 1 829 ? 39.528 11.555 -62.524 1.00 80.56 829 ASN A C 1
ATOM 6669 O O . ASN A 1 829 ? 38.502 12.023 -62.030 1.00 80.56 829 ASN A O 1
ATOM 6673 N N . LYS A 1 830 ? 39.651 10.253 -62.806 1.00 85.56 830 LYS A N 1
ATOM 6674 C CA . LYS A 1 830 ? 38.665 9.228 -62.453 1.00 85.56 830 LYS A CA 1
ATOM 6675 C C . LYS A 1 830 ? 39.083 8.507 -61.169 1.00 85.56 830 LYS A C 1
ATOM 6677 O O . LYS A 1 830 ? 40.271 8.385 -60.882 1.00 85.56 830 LYS A O 1
ATOM 6682 N N . ALA A 1 831 ? 38.093 8.036 -60.415 1.00 88.19 831 ALA A N 1
ATOM 6683 C CA . ALA A 1 831 ? 38.311 7.188 -59.248 1.00 88.19 831 ALA A CA 1
ATOM 6684 C C . ALA A 1 831 ? 38.948 5.852 -59.658 1.00 88.19 831 ALA A C 1
ATOM 6686 O O . ALA A 1 831 ? 38.633 5.322 -60.727 1.00 88.19 831 ALA A O 1
ATOM 6687 N N . LEU A 1 832 ? 39.788 5.293 -58.789 1.00 91.69 832 LEU A N 1
ATOM 6688 C CA . LEU A 1 832 ? 40.223 3.903 -58.889 1.00 91.69 832 LEU A CA 1
ATOM 6689 C C . LEU A 1 832 ? 39.069 3.013 -58.416 1.00 91.69 832 LEU A C 1
ATOM 6691 O O . LEU A 1 832 ? 38.494 3.254 -57.350 1.00 91.69 832 LEU A O 1
ATOM 6695 N N . LEU A 1 833 ? 38.705 2.027 -59.231 1.00 93.81 833 LEU A N 1
ATOM 6696 C CA . LE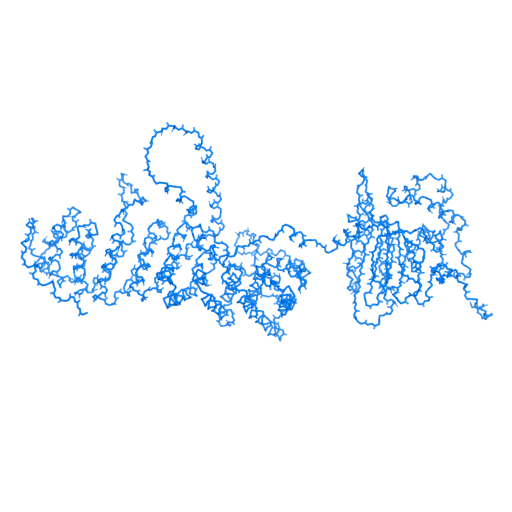U A 1 833 ? 37.569 1.144 -58.983 1.00 93.81 833 LEU A CA 1
ATOM 6697 C C . LEU A 1 833 ? 38.078 -0.249 -58.629 1.00 93.81 833 LEU A C 1
ATOM 6699 O O . LEU A 1 833 ? 38.882 -0.812 -59.367 1.00 93.81 833 LEU A O 1
ATOM 6703 N N . TYR A 1 834 ? 37.573 -0.824 -57.542 1.00 94.44 834 TYR A N 1
ATOM 6704 C CA . TYR A 1 834 ? 37.864 -2.205 -57.157 1.00 94.44 834 TYR A CA 1
ATOM 6705 C C . TYR A 1 834 ? 36.567 -2.985 -56.954 1.00 94.44 834 TYR A C 1
ATOM 6707 O O . TYR A 1 834 ? 35.584 -2.449 -56.441 1.00 94.44 834 TYR A O 1
ATOM 6715 N N . GLN A 1 835 ? 36.580 -4.265 -57.315 1.00 93.69 835 GLN A N 1
ATOM 6716 C CA . GLN A 1 835 ? 35.497 -5.216 -57.047 1.00 93.69 835 GLN A CA 1
ATOM 6717 C C . GLN A 1 835 ? 36.046 -6.466 -56.369 1.00 93.69 835 GLN A C 1
ATOM 6719 O O . GLN A 1 835 ? 37.248 -6.739 -56.414 1.00 93.69 835 GLN A O 1
ATOM 6724 N N . LYS A 1 836 ? 35.169 -7.227 -55.711 1.00 92.88 836 LYS A N 1
ATOM 6725 C CA . LYS A 1 836 ? 35.550 -8.517 -55.143 1.00 92.88 836 LYS A CA 1
ATOM 6726 C C . LYS A 1 836 ? 35.605 -9.581 -56.237 1.00 92.88 836 LYS A C 1
ATOM 6728 O O . LYS A 1 836 ? 34.649 -9.777 -56.983 1.00 92.88 836 LYS A O 1
ATOM 6733 N N . ASN A 1 837 ? 36.720 -10.297 -56.312 1.00 91.56 837 ASN A N 1
ATOM 6734 C CA . ASN A 1 837 ? 36.846 -11.468 -57.170 1.00 91.56 837 ASN A CA 1
ATOM 6735 C C . ASN A 1 837 ? 36.129 -12.691 -56.560 1.00 91.56 837 ASN A C 1
ATOM 6737 O O . ASN A 1 837 ? 35.598 -12.642 -55.448 1.00 91.56 837 ASN A O 1
ATOM 6741 N N . LYS A 1 838 ? 36.145 -13.830 -57.267 1.00 87.69 838 LYS A N 1
ATOM 6742 C CA . LYS A 1 838 ? 35.492 -15.077 -56.811 1.00 87.69 838 LYS A CA 1
ATOM 6743 C C . LYS A 1 838 ? 36.032 -15.619 -55.481 1.00 87.69 838 LYS A C 1
ATOM 6745 O O . LYS A 1 838 ? 35.318 -16.348 -54.799 1.00 87.69 838 LYS A O 1
ATOM 6750 N N . ASP A 1 839 ? 37.260 -15.259 -55.115 1.00 87.50 839 ASP A N 1
ATOM 6751 C CA . ASP A 1 839 ? 37.894 -15.643 -53.851 1.00 87.50 839 ASP A CA 1
ATOM 6752 C C . ASP A 1 839 ? 37.593 -14.651 -52.709 1.00 87.50 839 ASP A C 1
ATOM 6754 O O . ASP A 1 839 ? 38.030 -14.855 -51.572 1.00 87.50 839 ASP A O 1
ATOM 6758 N N . GLY A 1 840 ? 36.833 -13.584 -52.989 1.00 87.00 840 GLY A N 1
ATOM 6759 C CA . GLY A 1 840 ? 36.449 -12.550 -52.029 1.00 87.00 840 GLY A CA 1
ATOM 6760 C C . GLY A 1 840 ? 37.547 -11.520 -51.745 1.00 87.00 840 GLY A C 1
ATOM 6761 O O . GLY A 1 840 ? 37.485 -10.847 -50.710 1.00 87.00 840 GLY A O 1
ATOM 6762 N N . LEU A 1 841 ? 38.543 -11.388 -52.627 1.00 92.56 841 LEU A N 1
ATOM 6763 C CA . LEU A 1 841 ? 39.641 -10.414 -52.545 1.00 92.56 841 LEU A CA 1
ATOM 6764 C C . LEU A 1 841 ? 39.386 -9.216 -53.467 1.00 92.56 841 LEU A C 1
ATOM 6766 O O . LEU A 1 841 ? 38.687 -9.350 -54.465 1.00 92.56 841 LEU A O 1
ATOM 6770 N N . TRP A 1 842 ? 39.938 -8.050 -53.126 1.00 93.44 842 TRP A N 1
ATOM 6771 C CA . TRP A 1 842 ? 39.813 -6.849 -53.957 1.00 93.44 842 TRP A CA 1
ATOM 6772 C C . TRP A 1 842 ? 40.707 -6.938 -55.196 1.00 93.44 842 TRP A C 1
ATOM 6774 O O . TRP A 1 842 ? 41.900 -7.205 -55.078 1.00 93.44 842 TRP A O 1
ATOM 6784 N N . GLU A 1 843 ? 40.132 -6.677 -56.366 1.00 93.38 843 GLU A N 1
ATOM 6785 C CA . GLU A 1 843 ? 40.813 -6.625 -57.660 1.00 93.38 843 GLU A CA 1
ATOM 6786 C C . GLU A 1 843 ? 40.450 -5.314 -58.371 1.00 93.38 843 GLU A C 1
ATOM 6788 O O . GLU A 1 843 ? 39.298 -4.876 -58.322 1.00 93.38 843 GLU A O 1
ATOM 6793 N N . GLU A 1 844 ? 41.441 -4.659 -58.979 1.00 91.38 844 GLU A N 1
ATOM 6794 C CA . GLU A 1 844 ? 41.246 -3.394 -59.696 1.00 91.38 844 GLU A CA 1
ATOM 6795 C C . GLU A 1 844 ? 40.485 -3.630 -61.007 1.00 91.38 844 GLU A C 1
ATOM 6797 O O . GLU A 1 844 ? 40.811 -4.533 -61.781 1.00 91.38 844 GLU A O 1
ATOM 6802 N N . VAL A 1 845 ? 39.476 -2.801 -61.275 1.00 87.19 845 VAL A N 1
ATOM 6803 C CA . VAL A 1 845 ? 38.655 -2.867 -62.485 1.00 87.19 845 VAL A CA 1
ATOM 6804 C C . VAL A 1 845 ? 39.027 -1.705 -63.412 1.00 87.19 845 VAL A C 1
ATOM 6806 O O . VAL A 1 845 ? 39.004 -0.550 -62.976 1.00 87.19 845 VAL A O 1
ATOM 6809 N N . PRO A 1 846 ? 39.323 -1.953 -64.704 1.00 73.06 846 PRO A N 1
ATOM 6810 C CA . PRO A 1 846 ? 39.623 -0.883 -65.646 1.00 73.06 846 PRO A CA 1
ATOM 6811 C C . PRO A 1 846 ? 38.440 0.080 -65.775 1.00 73.06 846 PRO A C 1
ATOM 6813 O O . PRO A 1 846 ? 37.312 -0.339 -66.046 1.00 73.06 846 PRO A O 1
ATOM 6816 N N . ALA A 1 847 ? 38.693 1.384 -65.640 1.00 59.12 847 ALA A N 1
ATOM 6817 C CA . ALA A 1 847 ? 37.691 2.393 -65.962 1.00 59.12 847 ALA A CA 1
ATOM 6818 C C . ALA A 1 847 ? 37.277 2.232 -67.434 1.00 59.12 847 ALA A C 1
ATOM 6820 O O . ALA A 1 847 ? 38.141 2.214 -68.312 1.00 59.12 847 ALA A O 1
ATOM 6821 N N . ALA A 1 848 ? 35.972 2.124 -67.714 1.00 51.28 848 ALA A N 1
ATOM 6822 C CA . ALA A 1 848 ? 35.469 2.015 -69.081 1.00 51.28 848 ALA A CA 1
ATOM 6823 C C . ALA A 1 848 ? 36.090 3.115 -69.966 1.00 51.28 848 ALA A C 1
ATOM 6825 O O . ALA A 1 848 ? 35.995 4.315 -69.664 1.00 51.28 848 ALA A O 1
ATOM 6826 N N . VAL A 1 849 ? 36.785 2.685 -71.023 1.00 40.62 849 VAL A N 1
ATOM 6827 C CA . VAL A 1 849 ? 37.321 3.559 -72.066 1.00 40.62 849 VAL A CA 1
ATOM 6828 C C . VAL A 1 849 ? 36.116 4.076 -72.842 1.00 40.62 849 VAL A C 1
ATOM 6830 O O . VAL A 1 849 ? 35.456 3.319 -73.547 1.00 40.62 849 VAL A O 1
ATOM 6833 N N . ASP A 1 850 ? 35.789 5.350 -72.646 1.00 40.59 850 ASP A N 1
ATOM 6834 C CA . ASP A 1 850 ? 34.756 6.037 -73.415 1.00 40.59 850 ASP A CA 1
ATOM 6835 C C . ASP A 1 850 ? 35.367 6.360 -74.786 1.00 40.59 850 ASP A C 1
ATOM 6837 O O . ASP A 1 850 ? 36.023 7.385 -74.976 1.00 40.59 850 ASP A O 1
ATOM 6841 N N . ASP A 1 851 ? 35.261 5.409 -75.710 1.00 35.69 851 ASP A N 1
ATOM 6842 C CA . ASP A 1 851 ? 35.733 5.527 -77.087 1.00 35.69 851 ASP A CA 1
ATOM 6843 C C . ASP A 1 851 ? 34.682 6.308 -77.904 1.00 35.69 851 ASP A C 1
ATOM 6845 O O . ASP A 1 851 ? 33.995 5.764 -78.767 1.00 35.69 851 ASP A O 1
ATOM 6849 N N . ASP A 1 852 ? 34.494 7.597 -77.589 1.00 38.19 852 ASP A N 1
ATOM 6850 C CA . ASP A 1 852 ? 33.712 8.519 -78.425 1.00 38.19 852 ASP A CA 1
ATOM 6851 C C . ASP A 1 852 ? 34.488 9.832 -78.673 1.00 38.19 852 ASP A C 1
ATOM 6853 O O . ASP A 1 852 ? 34.512 10.734 -77.825 1.00 38.19 852 ASP A O 1
ATOM 6857 N N . PRO A 1 853 ? 35.134 10.001 -79.845 1.00 36.03 853 PRO A N 1
ATOM 6858 C CA . PRO A 1 853 ? 35.985 11.152 -80.160 1.00 36.03 853 PRO A CA 1
ATOM 6859 C C . PRO A 1 853 ? 35.211 12.463 -80.420 1.00 36.03 853 PRO A C 1
ATOM 6861 O O . PRO A 1 853 ? 35.710 13.355 -81.109 1.00 36.03 853 PRO A O 1
ATOM 6864 N N . LYS A 1 854 ? 33.993 12.628 -79.883 1.00 40.00 854 LYS A N 1
ATOM 6865 C CA . LYS A 1 854 ? 33.130 13.799 -80.135 1.00 40.00 854 LYS A CA 1
ATOM 6866 C C . LYS A 1 854 ? 32.915 14.759 -78.964 1.00 40.00 854 LYS A C 1
ATOM 6868 O O . LYS A 1 854 ? 32.296 15.798 -79.180 1.00 40.00 854 LYS A O 1
ATOM 6873 N N . LYS A 1 855 ? 33.447 14.504 -77.764 1.00 39.12 855 LYS A N 1
ATOM 6874 C CA . LYS A 1 855 ? 33.250 15.405 -76.601 1.00 39.12 855 LYS A CA 1
ATOM 6875 C C . LYS A 1 855 ? 34.443 16.281 -76.203 1.00 39.12 855 LYS A C 1
ATOM 6877 O O . LYS A 1 855 ? 34.346 17.022 -75.233 1.00 39.12 855 LYS A O 1
ATOM 6882 N N . ALA A 1 856 ? 35.529 16.298 -76.974 1.00 31.66 856 ALA A N 1
ATOM 6883 C CA . ALA A 1 856 ? 36.657 17.209 -76.749 1.00 31.66 856 ALA A CA 1
ATOM 6884 C C . ALA A 1 856 ? 36.513 18.526 -77.543 1.00 31.66 856 ALA A C 1
ATOM 6886 O O . ALA A 1 856 ? 37.325 18.822 -78.417 1.00 31.66 856 ALA A O 1
ATOM 6887 N N . ARG A 1 857 ? 35.447 19.297 -77.285 1.00 36.50 857 ARG A N 1
ATOM 6888 C CA . ARG A 1 857 ? 35.333 20.737 -77.608 1.00 36.50 857 ARG A CA 1
ATOM 6889 C C . ARG A 1 857 ? 34.050 21.303 -76.986 1.00 36.50 857 ARG A C 1
ATOM 6891 O O . ARG A 1 857 ? 33.014 21.365 -77.644 1.00 36.50 857 ARG A O 1
ATOM 6898 N N . ALA A 1 858 ? 34.139 21.704 -75.725 1.00 31.09 858 ALA A N 1
ATOM 6899 C CA . ALA A 1 858 ? 33.286 22.712 -75.101 1.00 31.09 858 ALA A CA 1
ATOM 6900 C C . ALA A 1 858 ? 34.071 23.343 -73.952 1.00 31.09 858 ALA A C 1
ATOM 6902 O O . ALA A 1 858 ? 34.624 22.558 -73.148 1.00 31.09 858 ALA A O 1
#

InterPro domains:
  IPR007991 RNA polymerase I specific transcription initiation factor RRN3 [PF05327] (25-554)
  IPR007991 RNA polymerase I specific transcription initiation factor RRN3 [PTHR12790] (1-590)
  IPR026750 Protein N-terminal asparagine amidohydrolase [PF14736] (578-843)

Radius of gyration: 46.15 Å; chains: 1; bounding box: 110×61×149 Å

Organism: Ornithorhynchus anatinus (NCBI:txid9258)